Protein AF-0000000086518006 (afdb_homodimer)

Structure (mmCIF, N/CA/C/O backbone):
data_AF-0000000086518006-model_v1
#
loop_
_entity.id
_entity.type
_entity.pdbx_description
1 polymer 'adenosine deaminase'
#
loop_
_atom_site.group_PDB
_atom_site.id
_atom_site.type_symbol
_atom_site.label_atom_id
_atom_site.label_alt_id
_atom_site.label_comp_id
_atom_site.label_asym_id
_atom_site.label_entity_id
_atom_site.label_seq_id
_atom_site.pdbx_PDB_ins_code
_atom_site.Cartn_x
_atom_site.Cartn_y
_atom_site.Cartn_z
_atom_site.occupancy
_atom_site.B_iso_or_equiv
_atom_site.auth_seq_id
_atom_site.auth_comp_id
_atom_site.auth_asym_id
_atom_site.auth_atom_id
_atom_site.pdbx_PDB_model_num
ATOM 1 N N . MET A 1 1 ? 21.422 -5.496 17.188 1 42.56 1 MET A N 1
ATOM 2 C CA . MET A 1 1 ? 21.516 -6.938 17.391 1 42.56 1 MET A CA 1
ATOM 3 C C . MET A 1 1 ? 20.141 -7.57 17.531 1 42.56 1 MET A C 1
ATOM 5 O O . MET A 1 1 ? 19.219 -6.945 18.078 1 42.56 1 MET A O 1
ATOM 9 N N . GLU A 1 2 ? 19.922 -8.602 16.688 1 50.75 2 GLU A N 1
ATOM 10 C CA . GLU A 1 2 ? 18.672 -9.352 16.828 1 50.75 2 GLU A CA 1
ATOM 11 C C . GLU A 1 2 ? 18.5 -9.867 18.25 1 50.75 2 GLU A C 1
ATOM 13 O O . GLU A 1 2 ? 19.438 -10.398 18.844 1 50.75 2 GLU A O 1
ATOM 18 N N . PRO A 1 3 ? 17.484 -9.508 18.938 1 51.66 3 PRO A N 1
ATOM 19 C CA . PRO A 1 3 ? 17.344 -10.07 20.281 1 51.66 3 PRO A CA 1
ATOM 20 C C . PRO A 1 3 ? 17.359 -11.594 20.297 1 51.66 3 PRO A C 1
ATOM 22 O O . PRO A 1 3 ? 16.969 -12.234 19.328 1 51.66 3 PRO A O 1
ATOM 25 N N . SER A 1 4 ? 18.047 -12.164 21.219 1 55.34 4 SER A N 1
ATOM 26 C CA . SER A 1 4 ? 18.172 -13.617 21.328 1 55.34 4 SER A CA 1
ATOM 27 C C . SER A 1 4 ? 16.812 -14.266 21.578 1 55.34 4 SER A C 1
ATOM 29 O O . SER A 1 4 ? 15.938 -13.68 22.203 1 55.34 4 SER A O 1
ATOM 31 N N . ALA A 1 5 ? 16.453 -15.438 20.891 1 55.19 5 ALA A N 1
ATOM 32 C CA . ALA A 1 5 ? 15.242 -16.25 21.031 1 55.19 5 ALA A CA 1
ATOM 33 C C . ALA A 1 5 ? 14.898 -16.469 22.5 1 55.19 5 ALA A C 1
ATOM 35 O O . ALA A 1 5 ? 13.727 -16.438 22.875 1 55.19 5 ALA A O 1
ATOM 36 N N . GLU A 1 6 ? 15.852 -16.688 23.328 1 49.97 6 GLU A N 1
ATOM 37 C CA . GLU A 1 6 ? 15.664 -16.969 24.75 1 49.97 6 GLU A CA 1
ATOM 38 C C . GLU A 1 6 ? 15.078 -15.773 25.484 1 49.97 6 GLU A C 1
ATOM 40 O O . GLU A 1 6 ? 14.211 -15.93 26.344 1 49.97 6 GLU A O 1
ATOM 45 N N . LEU A 1 7 ? 15.414 -14.688 25.078 1 50.03 7 LEU A N 1
ATOM 46 C CA . LEU A 1 7 ? 14.938 -13.469 25.719 1 50.03 7 LEU A CA 1
ATOM 47 C C . LEU A 1 7 ? 13.484 -13.195 25.359 1 50.03 7 LEU A C 1
ATOM 49 O O . LEU A 1 7 ? 12.703 -12.75 26.203 1 50.03 7 LEU A O 1
ATOM 53 N N . CYS A 1 8 ? 13.125 -13.57 24.219 1 56.09 8 CYS A N 1
ATOM 54 C CA . CYS A 1 8 ? 11.758 -13.32 23.797 1 56.09 8 CYS A CA 1
ATOM 55 C C . CYS A 1 8 ? 10.781 -14.227 24.547 1 56.09 8 CYS A C 1
ATOM 57 O O . CYS A 1 8 ? 9.688 -13.797 24.906 1 56.09 8 CYS A O 1
ATOM 59 N N . VAL A 1 9 ? 11.172 -15.398 24.812 1 49.97 9 VAL A N 1
ATOM 60 C CA . VAL A 1 9 ? 10.305 -16.328 25.547 1 49.97 9 VAL A CA 1
ATOM 61 C C . VAL A 1 9 ? 10.078 -15.812 26.969 1 49.97 9 VAL A C 1
ATOM 63 O O . VAL A 1 9 ? 8.953 -15.844 27.469 1 49.97 9 VAL A O 1
ATOM 66 N N . VAL A 1 10 ? 11.062 -15.258 27.547 1 44.94 10 VAL A N 1
ATOM 67 C CA . VAL A 1 10 ? 10.984 -14.773 28.922 1 44.94 10 VAL A CA 1
ATOM 68 C C . VAL A 1 10 ? 10.242 -13.438 28.953 1 44.94 10 VAL A C 1
ATOM 70 O O . VAL A 1 10 ? 9.438 -13.18 29.844 1 44.94 10 VAL A O 1
ATOM 73 N N . PHE A 1 11 ? 10.422 -12.688 28.016 1 45.72 11 PHE A N 1
ATOM 74 C CA . PHE A 1 11 ? 9.875 -11.336 27.984 1 45.72 11 PHE A CA 1
ATOM 75 C C . PHE A 1 11 ? 8.375 -11.367 27.734 1 45.72 11 PHE A C 1
ATOM 77 O O . PHE A 1 11 ? 7.625 -10.602 28.359 1 45.72 11 PHE A O 1
ATOM 84 N N . LEU A 1 12 ? 7.996 -12.125 26.891 1 47.34 12 LEU A N 1
ATOM 85 C CA . LEU A 1 12 ? 6.566 -12.203 26.609 1 47.34 12 LEU A CA 1
ATOM 86 C C . LEU A 1 12 ? 5.789 -12.656 27.844 1 47.34 12 LEU A C 1
ATOM 88 O O . LEU A 1 12 ? 4.66 -12.219 28.062 1 47.34 12 LEU A O 1
ATOM 92 N N . ALA A 1 13 ? 6.387 -13.453 28.609 1 41.69 13 ALA A N 1
ATOM 93 C CA . ALA A 1 13 ? 5.762 -13.93 29.844 1 41.69 13 ALA A CA 1
ATOM 94 C C . ALA A 1 13 ? 5.688 -12.812 30.891 1 41.69 13 ALA A C 1
ATOM 96 O O . ALA A 1 13 ? 4.711 -12.719 31.641 1 41.69 13 ALA A O 1
ATOM 97 N N . VAL A 1 14 ? 6.602 -12 30.906 1 37.56 14 VAL A N 1
ATOM 98 C CA . VAL A 1 14 ? 6.688 -10.977 31.953 1 37.56 14 VAL A CA 1
ATOM 99 C C . VAL A 1 14 ? 5.879 -9.75 31.531 1 37.56 14 VAL A C 1
ATOM 101 O O . VAL A 1 14 ? 5.254 -9.094 32.375 1 37.56 14 VAL A O 1
ATOM 104 N N . LEU A 1 15 ? 5.898 -9.344 30.266 1 44.34 15 LEU A N 1
ATOM 105 C CA . LEU A 1 15 ? 5.293 -8.086 29.844 1 44.34 15 LEU A CA 1
ATOM 106 C C . LEU A 1 15 ? 3.77 -8.18 29.875 1 44.34 15 LEU A C 1
ATOM 108 O O . LEU A 1 15 ? 3.078 -7.164 29.922 1 44.34 15 LEU A O 1
ATOM 112 N N . LEU A 1 16 ? 3.213 -9.352 29.531 1 42.5 16 LEU A N 1
ATOM 113 C CA . LEU A 1 16 ? 1.764 -9.352 29.703 1 42.5 16 LEU A CA 1
ATOM 114 C C . LEU A 1 16 ? 1.376 -8.766 31.062 1 42.5 16 LEU A C 1
ATOM 116 O O . LEU A 1 16 ? 0.329 -8.133 31.188 1 42.5 16 LEU A O 1
ATOM 120 N N . ALA A 1 17 ? 2.039 -9.156 32 1 38.97 17 ALA A N 1
ATOM 121 C CA . ALA A 1 17 ? 1.683 -8.758 33.375 1 38.97 17 ALA A CA 1
ATOM 122 C C . ALA A 1 17 ? 1.974 -7.277 33.594 1 38.97 17 ALA A C 1
ATOM 124 O O . ALA A 1 17 ? 1.204 -6.586 34.281 1 38.97 17 ALA A O 1
ATOM 125 N N . SER A 1 18 ? 3.213 -6.902 33.344 1 36.59 18 SER A N 1
ATOM 126 C CA . SER A 1 18 ? 3.771 -5.66 33.875 1 36.59 18 SER A CA 1
ATOM 127 C C . SER A 1 18 ? 3.637 -4.52 32.875 1 36.59 18 SER A C 1
ATOM 129 O O . SER A 1 18 ? 4.156 -3.426 33.094 1 36.59 18 SER A O 1
ATOM 131 N N . VAL A 1 19 ? 3.357 -4.828 31.672 1 40.88 19 VAL A N 1
ATOM 132 C CA . VAL A 1 19 ? 3.521 -3.611 30.891 1 40.88 19 VAL A CA 1
ATOM 133 C C . VAL A 1 19 ? 2.666 -2.492 31.469 1 40.88 19 VAL A C 1
ATOM 135 O O . VAL A 1 19 ? 2.381 -1.5 30.797 1 40.88 19 VAL A O 1
ATOM 138 N N . ILE A 1 20 ? 1.888 -2.803 32.312 1 39.25 20 ILE A N 1
ATOM 139 C CA . ILE A 1 20 ? 1.45 -1.568 32.969 1 39.25 20 ILE A CA 1
ATOM 140 C C . ILE A 1 20 ? 2.664 -0.712 33.312 1 39.25 20 ILE A C 1
ATOM 142 O O . ILE A 1 20 ? 3.234 -0.848 34.406 1 39.25 20 ILE A O 1
ATOM 146 N N . LEU A 1 21 ? 3.711 -0.784 32.406 1 42.19 21 LEU A N 1
ATOM 147 C CA . LEU A 1 21 ? 4.738 0.172 32.812 1 42.19 21 LEU A CA 1
ATOM 148 C C . LEU A 1 21 ? 4.109 1.465 33.312 1 42.19 21 LEU A C 1
ATOM 150 O O . LEU A 1 21 ? 3.148 1.966 32.719 1 42.19 21 LEU A O 1
ATOM 154 N N . PRO A 1 22 ? 4.305 1.711 34.438 1 39.72 22 PRO A N 1
ATOM 155 C CA . PRO A 1 22 ? 3.881 3.061 34.812 1 39.72 22 PRO A CA 1
ATOM 156 C C . PRO A 1 22 ? 4.191 4.102 33.75 1 39.72 22 PRO A C 1
ATOM 158 O O . PRO A 1 22 ? 5.34 4.215 33.312 1 39.72 22 PRO A O 1
ATOM 161 N N . MET A 1 23 ? 3.33 4.207 32.625 1 45.84 23 MET A N 1
ATOM 162 C CA . MET A 1 23 ? 3.277 5.223 31.594 1 45.84 23 MET A CA 1
ATOM 163 C C . MET A 1 23 ? 4.199 6.395 31.922 1 45.84 23 MET A C 1
ATOM 165 O O . MET A 1 23 ? 4.609 7.137 31.031 1 45.84 23 MET A O 1
ATOM 169 N N . TYR A 1 24 ? 4.105 6.906 33.188 1 48.31 24 TYR A N 1
ATOM 170 C CA . TYR A 1 24 ? 4.578 8.25 33.5 1 48.31 24 TYR A CA 1
ATOM 171 C C . TYR A 1 24 ? 6.066 8.25 33.812 1 48.31 24 TYR A C 1
ATOM 173 O O . TYR A 1 24 ? 6.449 8.156 35 1 48.31 24 TYR A O 1
ATOM 181 N N . SER A 1 25 ? 6.75 7.477 33.031 1 52.22 25 SER A N 1
ATOM 182 C CA . SER A 1 25 ? 8.125 7.52 33.5 1 52.22 25 SER A CA 1
ATOM 183 C C . SER A 1 25 ? 8.617 8.961 33.656 1 52.22 25 SER A C 1
ATOM 185 O O . SER A 1 25 ? 8.617 9.719 32.688 1 52.22 25 SER A O 1
ATOM 187 N N . VAL A 1 26 ? 8.758 9.484 34.844 1 61.66 26 VAL A N 1
ATOM 188 C CA . VAL A 1 26 ? 9.164 10.781 35.375 1 61.66 26 VAL A CA 1
ATOM 189 C C . VAL A 1 26 ? 10.641 11.031 35.062 1 61.66 26 VAL A C 1
ATOM 191 O O . VAL A 1 26 ? 11.086 12.18 35 1 61.66 26 VAL A O 1
ATOM 194 N N . ASP A 1 27 ? 11.469 9.914 34.719 1 76.25 27 ASP A N 1
ATOM 195 C CA . ASP A 1 27 ? 12.859 10.25 34.438 1 76.25 27 ASP A CA 1
ATOM 196 C C . ASP A 1 27 ? 13.367 9.531 33.188 1 76.25 27 ASP A C 1
ATOM 198 O O . ASP A 1 27 ? 12.734 8.586 32.719 1 76.25 27 ASP A O 1
ATOM 202 N N . GLU A 1 28 ? 14.32 9.977 32.562 1 82.06 28 GLU A N 1
ATOM 203 C CA . GLU A 1 28 ? 14.922 9.562 31.312 1 82.06 28 GLU A CA 1
ATOM 204 C C . GLU A 1 28 ? 15.305 8.086 31.344 1 82.06 28 GLU A C 1
ATOM 206 O O . GLU A 1 28 ? 15.078 7.355 30.375 1 82.06 28 GLU A O 1
ATOM 211 N N . THR A 1 29 ? 15.844 7.629 32.438 1 83.06 29 THR A N 1
ATOM 212 C CA . THR A 1 29 ? 16.281 6.242 32.531 1 83.06 29 THR A CA 1
ATOM 213 C C . THR A 1 29 ? 15.094 5.289 32.469 1 83.06 29 THR A C 1
ATOM 215 O O . THR A 1 29 ? 15.141 4.27 31.797 1 83.06 29 THR A O 1
ATOM 218 N N . ASN A 1 30 ? 14.062 5.629 33.156 1 84 30 ASN A N 1
ATOM 219 C CA . ASN A 1 30 ? 12.852 4.812 33.125 1 84 30 ASN A CA 1
ATOM 220 C C . ASN A 1 30 ? 12.203 4.801 31.75 1 84 30 ASN A C 1
ATOM 222 O O . ASN A 1 30 ? 11.711 3.768 31.297 1 84 30 ASN A O 1
ATOM 226 N N . PHE A 1 31 ? 12.242 5.953 31.156 1 88.88 31 PHE A N 1
ATOM 227 C CA . PHE A 1 31 ? 11.711 6.051 29.797 1 88.88 31 PHE A CA 1
ATOM 228 C C . PHE A 1 31 ? 12.469 5.121 28.859 1 88.88 31 PHE A C 1
ATOM 230 O O . PHE A 1 31 ? 11.859 4.336 28.125 1 88.88 31 PHE A O 1
ATOM 237 N N . LEU A 1 32 ? 13.734 5.191 28.875 1 90.81 32 LEU A N 1
ATOM 238 C CA . LEU A 1 32 ? 14.57 4.426 27.953 1 90.81 32 LEU A CA 1
ATOM 239 C C . LEU A 1 32 ? 14.43 2.928 28.219 1 90.81 32 LEU A C 1
ATOM 241 O O . LEU A 1 32 ? 14.469 2.127 27.281 1 90.81 32 LEU A O 1
ATOM 245 N N . THR A 1 33 ? 14.289 2.58 29.469 1 90.31 33 THR A N 1
ATOM 246 C CA . THR A 1 33 ? 14.102 1.177 29.828 1 90.31 33 THR A CA 1
ATOM 247 C C . THR A 1 33 ? 12.766 0.661 29.297 1 90.31 33 THR A C 1
ATOM 249 O O . THR A 1 33 ? 12.703 -0.418 28.703 1 90.31 33 THR A O 1
ATOM 252 N N . ALA A 1 34 ? 11.758 1.431 29.547 1 89.31 34 ALA A N 1
ATOM 253 C CA . ALA A 1 34 ? 10.43 1.056 29.062 1 89.31 34 ALA A CA 1
ATOM 254 C C . ALA A 1 34 ? 10.391 1.001 27.547 1 89.31 34 ALA A C 1
ATOM 256 O O . ALA A 1 34 ? 9.773 0.104 26.969 1 89.31 34 ALA A O 1
ATOM 257 N N . ARG A 1 35 ? 10.969 1.991 26.938 1 92.19 35 ARG A N 1
ATOM 258 C CA . ARG A 1 35 ? 11.055 2.037 25.484 1 92.19 35 ARG A CA 1
ATOM 259 C C . ARG A 1 35 ? 11.75 0.791 24.938 1 92.19 35 ARG A C 1
ATOM 261 O O . ARG A 1 35 ? 11.266 0.169 24 1 92.19 35 ARG A O 1
ATOM 268 N N . SER A 1 36 ? 12.867 0.509 25.531 1 91.81 36 SER A N 1
ATOM 269 C CA . SER A 1 36 ? 13.633 -0.656 25.109 1 91.81 36 SER A CA 1
ATOM 270 C C . SER A 1 36 ? 12.836 -1.942 25.281 1 91.81 36 SER A C 1
ATOM 272 O O . SER A 1 36 ? 12.906 -2.848 24.453 1 91.81 36 SER A O 1
ATOM 274 N N . ALA A 1 37 ? 12.094 -2.006 26.359 1 91.5 37 ALA A N 1
ATOM 275 C CA . ALA A 1 37 ? 11.266 -3.178 26.625 1 91.5 37 ALA A CA 1
ATOM 276 C C . ALA A 1 37 ? 10.172 -3.326 25.562 1 91.5 37 ALA A C 1
ATOM 278 O O . ALA A 1 37 ? 9.891 -4.438 25.109 1 91.5 37 ALA A O 1
ATOM 279 N N . LEU A 1 38 ? 9.516 -2.256 25.25 1 92.5 38 LEU A N 1
ATOM 280 C CA . LEU A 1 38 ? 8.453 -2.293 24.25 1 92.5 38 LEU A CA 1
ATOM 281 C C . LEU A 1 38 ? 9.008 -2.676 22.875 1 92.5 38 LEU A C 1
ATOM 283 O O . LEU A 1 38 ? 8.406 -3.482 22.156 1 92.5 38 LEU A O 1
ATOM 287 N N . ILE A 1 39 ? 10.125 -2.082 22.5 1 92.88 39 ILE A N 1
ATOM 288 C CA . ILE A 1 39 ? 10.758 -2.396 21.234 1 92.88 39 ILE A CA 1
ATOM 289 C C . ILE A 1 39 ? 11.148 -3.873 21.188 1 92.88 39 ILE A C 1
ATOM 291 O O . ILE A 1 39 ? 10.969 -4.543 20.172 1 92.88 39 ILE A O 1
ATOM 295 N N . LYS A 1 40 ? 11.703 -4.324 22.328 1 90.56 40 LYS A N 1
ATOM 296 C CA . LYS A 1 40 ? 12.039 -5.742 22.422 1 90.56 40 LYS A CA 1
ATOM 297 C C . LYS A 1 40 ? 10.805 -6.617 22.266 1 90.56 40 LYS A C 1
ATOM 299 O O . LYS A 1 40 ? 10.852 -7.664 21.625 1 90.56 40 LYS A O 1
ATOM 304 N N . SER A 1 41 ? 9.742 -6.191 22.891 1 90.62 41 SER A N 1
ATOM 305 C CA . SER A 1 41 ? 8.484 -6.926 22.766 1 90.62 41 SER A CA 1
ATOM 306 C C . SER A 1 41 ? 8.016 -6.973 21.328 1 90.62 41 SER A C 1
ATOM 308 O O . SER A 1 41 ? 7.527 -8.008 20.859 1 90.62 41 SER A O 1
ATOM 310 N N . GLU A 1 42 ? 8.117 -5.828 20.609 1 91.81 42 GLU A N 1
ATOM 311 C CA . GLU A 1 42 ? 7.793 -5.785 19.188 1 91.81 42 GLU A CA 1
ATOM 312 C C . GLU A 1 42 ? 8.633 -6.793 18.406 1 91.81 42 GLU A C 1
ATOM 314 O O . GLU A 1 42 ? 8.102 -7.559 17.594 1 91.81 42 GLU A O 1
ATOM 319 N N . ASN A 1 43 ? 9.898 -6.785 18.656 1 89.25 43 ASN A N 1
ATOM 320 C CA . ASN A 1 43 ? 10.828 -7.637 17.922 1 89.25 43 ASN A CA 1
ATOM 321 C C . ASN A 1 43 ? 10.586 -9.117 18.219 1 89.25 43 ASN A C 1
ATOM 323 O O . ASN A 1 43 ? 10.727 -9.961 17.328 1 89.25 43 ASN A O 1
ATOM 327 N N . CYS A 1 44 ? 10.18 -9.422 19.422 1 87.88 44 CYS A N 1
ATOM 328 C CA . CYS A 1 44 ? 9.945 -10.797 19.828 1 87.88 44 CYS A CA 1
ATOM 329 C C . CYS A 1 44 ? 8.664 -11.344 19.203 1 87.88 44 CYS A C 1
ATOM 331 O O . CYS A 1 44 ? 8.492 -12.562 19.109 1 87.88 44 CYS A O 1
ATOM 333 N N . ALA A 1 45 ? 7.84 -10.461 18.797 1 86.56 45 ALA A N 1
ATOM 334 C CA . ALA A 1 45 ? 6.578 -10.891 18.203 1 86.56 45 ALA A CA 1
ATOM 335 C C . ALA A 1 45 ? 6.734 -11.148 16.719 1 86.56 45 ALA A C 1
ATOM 337 O O . ALA A 1 45 ? 5.895 -11.812 16.094 1 86.56 45 ALA A O 1
ATOM 338 N N . ARG A 1 46 ? 7.773 -10.727 16.125 1 88.69 46 ARG A N 1
ATOM 339 C CA . ARG A 1 46 ? 7.941 -10.742 14.68 1 88.69 46 ARG A CA 1
ATOM 340 C C . ARG A 1 46 ? 8.305 -12.133 14.188 1 88.69 46 ARG A C 1
ATOM 342 O O . ARG A 1 46 ? 8.82 -12.953 14.953 1 88.69 46 ARG A O 1
ATOM 349 N N . LEU A 1 47 ? 8.07 -12.367 12.984 1 87.5 47 LEU A N 1
ATOM 350 C CA . LEU A 1 47 ? 8.414 -13.617 12.312 1 87.5 47 LEU A CA 1
ATOM 351 C C . LEU A 1 47 ? 9.898 -13.93 12.477 1 87.5 47 LEU A C 1
ATOM 353 O O . LEU A 1 47 ? 10.75 -13.07 12.234 1 87.5 47 LEU A O 1
ATOM 357 N N . GLY A 1 48 ? 10.258 -15.133 12.969 1 86.62 48 GLY A N 1
ATOM 358 C CA . GLY A 1 48 ? 11.625 -15.625 13.062 1 86.62 48 GLY A CA 1
ATOM 359 C C . GLY A 1 48 ? 12.289 -15.297 14.391 1 86.62 48 GLY A C 1
ATOM 360 O O . GLY A 1 48 ? 13.43 -15.688 14.633 1 86.62 48 GLY A O 1
ATOM 361 N N . SER A 1 49 ? 11.578 -14.609 15.227 1 85.38 49 SER A N 1
ATOM 362 C CA . SER A 1 49 ? 12.172 -14.133 16.469 1 85.38 49 SER A CA 1
ATOM 363 C C . SER A 1 49 ? 12.625 -15.297 17.344 1 85.38 49 SER A C 1
ATOM 365 O O . SER A 1 49 ? 13.578 -15.164 18.109 1 85.38 49 SER A O 1
ATOM 367 N N . ASN A 1 50 ? 12.047 -16.469 17.172 1 85.94 50 ASN A N 1
ATOM 368 C CA . ASN A 1 50 ? 12.344 -17.609 18.031 1 85.94 50 ASN A CA 1
ATOM 369 C C . ASN A 1 50 ? 13.359 -18.547 17.375 1 85.94 50 ASN A C 1
ATOM 371 O O . ASN A 1 50 ? 13.734 -19.562 17.969 1 85.94 50 ASN A O 1
ATOM 375 N N . VAL A 1 51 ? 13.844 -18.203 16.281 1 91.44 51 VAL A N 1
ATOM 376 C CA . VAL A 1 51 ? 14.797 -19.047 15.555 1 91.44 51 VAL A CA 1
ATOM 377 C C . VAL A 1 51 ? 16.172 -18.953 16.219 1 91.44 51 VAL A C 1
ATOM 379 O O . VAL A 1 51 ? 16.656 -17.859 16.5 1 91.44 51 VAL A O 1
ATOM 382 N N . LYS A 1 52 ? 16.781 -20.078 16.469 1 93.12 52 LYS A N 1
ATOM 383 C CA . LYS A 1 52 ? 18.125 -20.125 17.016 1 93.12 52 LYS A CA 1
ATOM 384 C C . LYS A 1 52 ? 19.172 -20.172 15.914 1 93.12 52 LYS A C 1
ATOM 386 O O . LYS A 1 52 ? 19.016 -20.906 14.938 1 93.12 52 LYS A O 1
ATOM 391 N N . LEU A 1 53 ? 20.188 -19.359 16.062 1 95.25 53 LEU A N 1
ATOM 392 C CA . LEU A 1 53 ? 21.297 -19.344 15.125 1 95.25 53 LEU A CA 1
ATOM 393 C C . LEU A 1 53 ? 22.562 -19.906 15.781 1 95.25 53 LEU A C 1
ATOM 395 O O . LEU A 1 53 ? 22.812 -19.641 16.953 1 95.25 53 LEU A O 1
ATOM 399 N N . ASP A 1 54 ? 23.312 -20.688 15.102 1 96 54 ASP A N 1
ATOM 400 C CA . ASP A 1 54 ? 24.625 -21.094 15.594 1 96 54 ASP A CA 1
ATOM 401 C C . ASP A 1 54 ? 25.656 -19.984 15.398 1 96 54 ASP A C 1
ATOM 403 O O . ASP A 1 54 ? 25.312 -18.875 14.977 1 96 54 ASP A O 1
ATOM 407 N N . THR A 1 55 ? 26.875 -20.234 15.766 1 96.44 55 THR A N 1
ATOM 408 C CA . THR A 1 55 ? 27.922 -19.219 15.773 1 96.44 55 THR A CA 1
ATOM 409 C C . THR A 1 55 ? 28.172 -18.703 14.359 1 96.44 55 THR A C 1
ATOM 411 O O . THR A 1 55 ? 28.297 -17.484 14.148 1 96.44 55 THR A O 1
ATOM 414 N N . ASN A 1 56 ? 28.312 -19.578 13.414 1 96.12 56 ASN A N 1
ATOM 415 C CA . ASN A 1 56 ? 28.547 -19.188 12.023 1 96.12 56 ASN A CA 1
ATOM 416 C C . ASN A 1 56 ? 27.359 -18.406 11.461 1 96.12 56 ASN A C 1
ATOM 418 O O . ASN A 1 56 ? 27.547 -17.422 10.75 1 96.12 56 ASN A O 1
ATOM 422 N N . GLU A 1 57 ? 26.188 -18.859 11.781 1 96.25 57 GLU A N 1
ATOM 423 C CA . GLU A 1 57 ? 24.969 -18.188 11.32 1 96.25 57 GLU A CA 1
ATOM 424 C C . GLU A 1 57 ? 24.859 -16.781 11.891 1 96.25 57 GLU A C 1
ATOM 426 O O . GLU A 1 57 ? 24.375 -15.859 11.227 1 96.25 57 GLU A O 1
ATOM 431 N N . LYS A 1 58 ? 25.312 -16.641 13.086 1 96.69 58 LYS A N 1
ATOM 432 C CA . LYS A 1 58 ? 25.312 -15.312 13.703 1 96.69 58 LYS A CA 1
ATOM 433 C C . LYS A 1 58 ? 26.234 -14.352 12.953 1 96.69 58 LYS A C 1
ATOM 435 O O . LYS A 1 58 ? 25.922 -13.172 12.805 1 96.69 58 LYS A O 1
ATOM 440 N N . MET A 1 59 ? 27.344 -14.867 12.531 1 97.19 59 MET A N 1
ATOM 441 C CA . MET A 1 59 ? 28.266 -14.047 11.758 1 97.19 59 MET A CA 1
ATOM 442 C C . MET A 1 59 ? 27.656 -13.609 10.438 1 97.19 59 MET A C 1
ATOM 444 O O . MET A 1 59 ? 27.766 -12.445 10.055 1 97.19 59 MET A O 1
ATOM 448 N N . VAL A 1 60 ? 27 -14.547 9.781 1 97.25 60 VAL A N 1
ATOM 449 C CA . VAL A 1 60 ? 26.328 -14.234 8.516 1 97.25 60 VAL A CA 1
ATOM 450 C C . VAL A 1 60 ? 25.219 -13.227 8.75 1 97.25 60 VAL A C 1
ATOM 452 O O . VAL A 1 60 ? 25.047 -12.289 7.969 1 97.25 60 VAL A O 1
ATOM 455 N N . SER A 1 61 ? 24.484 -13.414 9.836 1 97.5 61 SER A N 1
ATOM 456 C CA . SER A 1 61 ? 23.391 -12.5 10.164 1 97.5 61 SER A CA 1
ATOM 457 C C . SER A 1 61 ? 23.906 -11.086 10.398 1 97.5 61 SER A C 1
ATOM 459 O O . SER A 1 61 ? 23.281 -10.117 9.945 1 97.5 61 SER A O 1
ATOM 461 N N . SER A 1 62 ? 25 -10.984 11.133 1 97.69 62 SER A N 1
ATOM 462 C CA . SER A 1 62 ? 25.594 -9.68 11.383 1 97.69 62 SER A CA 1
ATOM 463 C C . SER A 1 62 ? 25.984 -8.984 10.086 1 97.69 62 SER A C 1
ATOM 465 O O . SER A 1 62 ? 25.781 -7.781 9.93 1 97.69 62 SER A O 1
ATOM 467 N N . PHE A 1 63 ? 26.562 -9.766 9.203 1 98.06 63 PHE A N 1
ATOM 468 C CA . PHE A 1 63 ? 26.953 -9.227 7.906 1 98.06 63 PHE A CA 1
ATOM 469 C C . PHE A 1 63 ? 25.734 -8.773 7.121 1 98.06 63 PHE A C 1
ATOM 471 O O . PHE A 1 63 ? 25.719 -7.676 6.551 1 98.06 63 PHE A O 1
ATOM 478 N N . LEU A 1 64 ? 24.672 -9.609 7.074 1 98.44 64 LEU A N 1
ATOM 479 C CA . LEU A 1 64 ? 23.438 -9.281 6.383 1 98.44 64 LEU A CA 1
ATOM 480 C C . LEU A 1 64 ? 22.812 -8.008 6.949 1 98.44 64 LEU A C 1
ATOM 482 O O . LEU A 1 64 ? 22.359 -7.145 6.195 1 98.44 64 LEU A O 1
ATOM 486 N N . LEU A 1 65 ? 22.812 -7.898 8.242 1 97.94 65 LEU A N 1
ATOM 487 C CA . LEU A 1 65 ? 22.234 -6.73 8.906 1 97.94 65 LEU A CA 1
ATOM 488 C C . LEU A 1 65 ? 23.016 -5.473 8.562 1 97.94 65 LEU A C 1
ATOM 490 O O . LEU A 1 65 ? 22.438 -4.418 8.305 1 97.94 65 LEU A O 1
ATOM 494 N N . MET A 1 66 ? 24.344 -5.598 8.602 1 98.44 66 MET A N 1
ATOM 495 C CA . MET A 1 66 ? 25.188 -4.461 8.273 1 98.44 66 MET A CA 1
ATOM 496 C C . MET A 1 66 ? 24.906 -3.959 6.863 1 98.44 66 MET A C 1
ATOM 498 O O . MET A 1 66 ? 24.719 -2.76 6.648 1 98.44 66 MET A O 1
ATOM 502 N N . GLU A 1 67 ? 24.859 -4.863 5.887 1 98.62 67 GLU A N 1
ATOM 503 C CA . GLU A 1 67 ? 24.625 -4.5 4.492 1 98.62 67 GLU A CA 1
ATOM 504 C C . GLU A 1 67 ? 23.219 -3.947 4.289 1 98.62 67 GLU A C 1
ATOM 506 O O . GLU A 1 67 ? 23.016 -3.01 3.518 1 98.62 67 GLU A O 1
ATOM 511 N N . LYS A 1 68 ? 22.25 -4.562 4.957 1 98.38 68 LYS A N 1
ATOM 512 C CA . LYS A 1 68 ? 20.875 -4.094 4.902 1 98.38 68 LYS A CA 1
ATOM 513 C C . LYS A 1 68 ? 20.75 -2.668 5.43 1 98.38 68 LYS A C 1
ATOM 515 O O . LYS A 1 68 ? 20.141 -1.811 4.785 1 98.38 68 LYS A O 1
ATOM 520 N N . GLN A 1 69 ? 21.312 -2.439 6.578 1 98 69 GLN A N 1
ATOM 521 C CA . GLN A 1 69 ? 21.25 -1.127 7.211 1 98 69 GLN A CA 1
ATOM 522 C C . GLN A 1 69 ? 21.984 -0.077 6.387 1 98 69 GLN A C 1
ATOM 524 O O . GLN A 1 69 ? 21.562 1.081 6.328 1 98 69 GLN A O 1
ATOM 529 N N . LYS A 1 70 ? 23.062 -0.496 5.762 1 98.19 70 LYS A N 1
ATOM 530 C CA . LYS A 1 70 ? 23.797 0.405 4.883 1 98.19 70 LYS A CA 1
ATOM 531 C C . LYS A 1 70 ? 22.922 0.9 3.738 1 98.19 70 LYS A C 1
ATOM 533 O O . LYS A 1 70 ? 22.891 2.096 3.439 1 98.19 70 LYS A O 1
ATOM 538 N N . VAL A 1 71 ? 22.203 -0.02 3.1 1 98.19 71 VAL A N 1
ATOM 539 C CA . VAL A 1 71 ? 21.344 0.326 1.971 1 98.19 71 VAL A CA 1
ATOM 540 C C . VAL A 1 71 ? 20.172 1.196 2.451 1 98.19 71 VAL A C 1
ATOM 542 O O . VAL A 1 71 ? 19.844 2.199 1.816 1 98.19 71 VAL A O 1
ATOM 545 N N . ILE A 1 72 ? 19.578 0.882 3.578 1 96.94 72 ILE A N 1
ATOM 546 C CA . ILE A 1 72 ? 18.453 1.626 4.145 1 96.94 72 ILE A CA 1
ATOM 547 C C . ILE A 1 72 ? 18.906 3.033 4.523 1 96.94 72 ILE A C 1
ATOM 549 O O . ILE A 1 72 ? 18.281 4.02 4.145 1 96.94 72 ILE A O 1
ATOM 553 N N . ASN A 1 73 ? 20.016 3.129 5.25 1 95.06 73 ASN A N 1
ATOM 554 C CA . ASN A 1 73 ? 20.5 4.422 5.719 1 95.06 73 ASN A CA 1
ATOM 555 C C . ASN A 1 73 ? 20.906 5.324 4.555 1 95.06 73 ASN A C 1
ATOM 557 O O . ASN A 1 73 ? 20.672 6.535 4.594 1 95.06 73 ASN A O 1
ATOM 561 N N . ALA A 1 74 ? 21.516 4.734 3.555 1 95.56 74 ALA A N 1
ATOM 562 C CA . ALA A 1 74 ? 21.906 5.527 2.393 1 95.56 74 ALA A CA 1
ATOM 563 C C . ALA A 1 74 ? 20.688 6.172 1.729 1 95.56 74 ALA A C 1
ATOM 565 O O . ALA A 1 74 ? 20.703 7.367 1.424 1 95.56 74 ALA A O 1
ATOM 566 N N . ALA A 1 75 ? 19.656 5.387 1.513 1 94.56 75 ALA A N 1
ATOM 567 C CA . ALA A 1 75 ? 18.453 5.918 0.869 1 94.56 75 ALA A CA 1
ATOM 568 C C . ALA A 1 75 ? 17.75 6.93 1.77 1 94.56 75 ALA A C 1
ATOM 570 O O . ALA A 1 75 ? 17.281 7.973 1.3 1 94.56 75 ALA A O 1
ATOM 571 N N . ARG A 1 76 ? 17.609 6.645 3.021 1 91 76 ARG A N 1
ATOM 572 C CA . ARG A 1 76 ? 16.922 7.488 3.992 1 91 76 ARG A CA 1
ATOM 573 C C . ARG A 1 76 ? 17.625 8.836 4.148 1 91 76 ARG A C 1
ATOM 575 O O . ARG A 1 76 ? 16.984 9.883 4.074 1 91 76 ARG A O 1
ATOM 582 N N . LEU A 1 77 ? 18.906 8.828 4.355 1 88.12 77 LEU A N 1
ATOM 583 C CA . LEU A 1 77 ? 19.672 10.031 4.68 1 88.12 77 LEU A CA 1
ATOM 584 C C . LEU A 1 77 ? 19.906 10.875 3.436 1 88.12 77 LEU A C 1
ATOM 586 O O . LEU A 1 77 ? 19.938 12.109 3.516 1 88.12 77 LEU A O 1
ATOM 590 N N . ASN A 1 78 ? 20.062 10.211 2.281 1 90 78 ASN A N 1
ATOM 591 C CA . ASN A 1 78 ? 20.297 10.945 1.043 1 90 78 ASN A CA 1
ATOM 592 C C . ASN A 1 78 ? 19 11.312 0.349 1 90 78 ASN A C 1
ATOM 594 O O . ASN A 1 78 ? 19 11.953 -0.706 1 90 78 ASN A O 1
ATOM 598 N N . ARG A 1 79 ? 17.859 10.883 0.969 1 90.12 79 ARG A N 1
ATOM 599 C CA . ARG A 1 79 ? 16.547 11.195 0.434 1 90.12 79 ARG A CA 1
ATOM 600 C C . ARG A 1 79 ? 16.422 10.734 -1.016 1 90.12 79 ARG A C 1
ATOM 602 O O . ARG A 1 79 ? 15.992 11.5 -1.879 1 90.12 79 ARG A O 1
ATOM 609 N N . SER A 1 80 ? 16.906 9.539 -1.267 1 93.62 80 SER A N 1
ATOM 610 C CA . SER A 1 80 ? 16.891 8.969 -2.609 1 93.62 80 SER A CA 1
ATOM 611 C C . SER A 1 80 ? 15.945 7.77 -2.693 1 93.62 80 SER A C 1
ATOM 613 O O . SER A 1 80 ? 15.336 7.383 -1.695 1 93.62 80 SER A O 1
ATOM 615 N N . ILE A 1 81 ? 15.797 7.289 -3.887 1 96.06 81 ILE A N 1
ATOM 616 C CA . ILE A 1 81 ? 14.953 6.125 -4.125 1 96.06 81 ILE A CA 1
ATOM 617 C C . ILE A 1 81 ? 15.484 4.926 -3.344 1 96.06 81 ILE A C 1
ATOM 619 O O . ILE A 1 81 ? 16.703 4.711 -3.281 1 96.06 81 ILE A O 1
ATOM 623 N N . TYR A 1 82 ? 14.664 4.238 -2.594 1 97.25 82 TYR A N 1
ATOM 624 C CA . TYR A 1 82 ? 15.016 2.971 -1.965 1 97.25 82 TYR A CA 1
ATOM 625 C C . TYR A 1 82 ? 14.859 1.812 -2.943 1 97.25 82 TYR A C 1
ATOM 627 O O . TYR A 1 82 ? 13.773 1.235 -3.061 1 97.25 82 TYR A O 1
ATOM 635 N N . MET A 1 83 ? 15.891 1.378 -3.557 1 98.19 83 MET A N 1
ATOM 636 C CA . MET A 1 83 ? 15.906 0.501 -4.723 1 98.19 83 MET A CA 1
ATOM 637 C C . MET A 1 83 ? 15.25 -0.837 -4.41 1 98.19 83 MET A C 1
ATOM 639 O O . MET A 1 83 ? 14.5 -1.373 -5.23 1 98.19 83 MET A O 1
ATOM 643 N N . PRO A 1 84 ? 15.422 -1.407 -3.227 1 98.62 84 PRO A N 1
ATOM 644 C CA . PRO A 1 84 ? 14.828 -2.721 -2.973 1 98.62 84 PRO A CA 1
ATOM 645 C C . PRO A 1 84 ? 13.297 -2.701 -3.037 1 98.62 84 PRO A C 1
ATOM 647 O O . PRO A 1 84 ? 12.672 -3.748 -3.217 1 98.62 84 PRO A O 1
ATOM 650 N N . ALA A 1 85 ? 12.719 -1.553 -2.873 1 98.38 85 ALA A N 1
ATOM 651 C CA . ALA A 1 85 ? 11.266 -1.462 -2.867 1 98.38 85 ALA A CA 1
ATOM 652 C C . ALA A 1 85 ? 10.742 -0.896 -4.188 1 98.38 85 ALA A C 1
ATOM 654 O O . ALA A 1 85 ? 9.539 -0.919 -4.449 1 98.38 85 ALA A O 1
ATOM 655 N N . ALA A 1 86 ? 11.633 -0.336 -5.07 1 97.94 86 ALA A N 1
ATOM 656 C CA . ALA A 1 86 ? 11.273 0.289 -6.336 1 97.94 86 ALA A CA 1
ATOM 657 C C . ALA A 1 86 ? 10.781 -0.751 -7.34 1 97.94 86 ALA A C 1
ATOM 659 O O . ALA A 1 86 ? 10.789 -1.951 -7.055 1 97.94 86 ALA A O 1
ATOM 660 N N . SER A 1 87 ? 10.258 -0.254 -8.461 1 97.81 87 SER A N 1
ATOM 661 C CA . SER A 1 87 ? 9.805 -1.149 -9.523 1 97.81 87 SER A CA 1
ATOM 662 C C . SER A 1 87 ? 10.844 -2.223 -9.82 1 97.81 87 SER A C 1
ATOM 664 O O . SER A 1 87 ? 12.031 -1.925 -9.945 1 97.81 87 SER A O 1
ATOM 666 N N . PHE A 1 88 ? 10.359 -3.459 -9.93 1 98.75 88 PHE A N 1
ATOM 667 C CA . PHE A 1 88 ? 11.273 -4.551 -10.25 1 98.75 88 PHE A CA 1
ATOM 668 C C . PHE A 1 88 ? 12.055 -4.25 -11.523 1 98.75 88 PHE A C 1
ATOM 670 O O . PHE A 1 88 ? 13.227 -4.621 -11.641 1 98.75 88 PHE A O 1
ATOM 677 N N . PHE A 1 89 ? 11.461 -3.535 -12.43 1 98.44 89 PHE A N 1
ATOM 678 C CA . PHE A 1 89 ? 12.086 -3.119 -13.68 1 98.44 89 PHE A CA 1
ATOM 679 C C . PHE A 1 89 ? 13.352 -2.311 -13.414 1 98.44 89 PHE A C 1
ATOM 681 O O . PHE A 1 89 ? 14.383 -2.535 -14.055 1 98.44 89 PHE A O 1
ATOM 688 N N . LEU A 1 90 ? 13.281 -1.464 -12.445 1 97.19 90 LEU A N 1
ATOM 689 C CA . LEU A 1 90 ? 14.391 -0.579 -12.109 1 97.19 90 LEU A CA 1
ATOM 690 C C . LEU A 1 90 ? 15.391 -1.283 -11.203 1 97.19 90 LEU A C 1
ATOM 692 O O . LEU A 1 90 ? 16.594 -1.04 -11.289 1 97.19 90 LEU A O 1
ATOM 696 N N . SER A 1 91 ? 14.938 -2.152 -10.367 1 98.12 91 SER A N 1
ATOM 697 C CA . SER A 1 91 ? 15.711 -2.648 -9.234 1 98.12 91 SER A CA 1
ATOM 698 C C . SER A 1 91 ? 16.438 -3.938 -9.586 1 98.12 91 SER A C 1
ATOM 700 O O . SER A 1 91 ? 17.438 -4.281 -8.945 1 98.12 91 SER A O 1
ATOM 702 N N . LYS A 1 92 ? 16 -4.691 -10.547 1 98.5 92 LYS A N 1
ATOM 703 C CA . LYS A 1 92 ? 16.453 -6.059 -10.789 1 98.5 92 LYS A CA 1
ATOM 704 C C . LYS A 1 92 ? 17.969 -6.113 -10.961 1 98.5 92 LYS A C 1
ATOM 706 O O . LYS A 1 92 ? 18.656 -6.824 -10.219 1 98.5 92 LYS A O 1
ATOM 711 N N . ARG A 1 93 ? 18.5 -5.324 -11.898 1 97.88 93 ARG A N 1
ATOM 712 C CA . ARG A 1 93 ? 19.938 -5.355 -12.164 1 97.88 93 ARG A CA 1
ATOM 713 C C . ARG A 1 93 ? 20.734 -4.844 -10.969 1 97.88 93 ARG A C 1
ATOM 715 O O . ARG A 1 93 ? 21.781 -5.387 -10.641 1 97.88 93 ARG A O 1
ATOM 722 N N . TRP A 1 94 ? 20.188 -3.805 -10.328 1 98.38 94 TRP A N 1
ATOM 723 C CA . TRP A 1 94 ? 20.859 -3.211 -9.18 1 98.38 94 TRP A CA 1
ATOM 724 C C . TRP A 1 94 ? 20.984 -4.219 -8.039 1 98.38 94 TRP A C 1
ATOM 726 O O . TRP A 1 94 ? 22.047 -4.375 -7.453 1 98.38 94 TRP A O 1
ATOM 736 N N . MET A 1 95 ? 19.906 -4.934 -7.738 1 98.19 95 MET A N 1
ATOM 737 C CA . MET A 1 95 ? 19.906 -5.805 -6.57 1 98.19 95 MET A CA 1
ATOM 738 C C . MET A 1 95 ? 20.859 -6.984 -6.773 1 98.19 95 MET A C 1
ATOM 740 O O . MET A 1 95 ? 21.484 -7.457 -5.824 1 98.19 95 MET A O 1
ATOM 744 N N . GLN A 1 96 ? 21.016 -7.438 -7.992 1 98.25 96 GLN A N 1
ATOM 745 C CA . GLN A 1 96 ? 21.859 -8.594 -8.281 1 98.25 96 GLN A CA 1
ATOM 746 C C . GLN A 1 96 ? 23.328 -8.289 -8 1 98.25 96 GLN A C 1
ATOM 748 O O . GLN A 1 96 ? 24.141 -9.203 -7.871 1 98.25 96 GLN A O 1
ATOM 753 N N . ASN A 1 97 ? 23.641 -7.023 -7.852 1 97.88 97 ASN A N 1
ATOM 754 C CA . ASN A 1 97 ? 25.031 -6.629 -7.613 1 97.88 97 ASN A CA 1
ATOM 755 C C . ASN A 1 97 ? 25.281 -6.32 -6.141 1 97.88 97 ASN A C 1
ATOM 757 O O . ASN A 1 97 ? 26.406 -5.977 -5.758 1 97.88 97 ASN A O 1
ATOM 761 N N . THR A 1 98 ? 24.328 -6.473 -5.285 1 98.62 98 THR A N 1
ATOM 762 C CA . THR A 1 98 ? 24.469 -6.184 -3.865 1 98.62 98 THR A CA 1
ATOM 763 C C . THR A 1 98 ? 25.016 -7.398 -3.121 1 98.62 98 THR A C 1
ATOM 765 O O . THR A 1 98 ? 24.766 -8.539 -3.52 1 98.62 98 THR A O 1
ATOM 768 N N . PRO A 1 99 ? 25.734 -7.172 -2.033 1 98.56 99 PRO A N 1
ATOM 769 C CA . PRO A 1 99 ? 26.25 -8.289 -1.236 1 98.56 99 PRO A CA 1
ATOM 770 C C . PRO A 1 99 ? 25.125 -9.164 -0.665 1 98.56 99 PRO A C 1
ATOM 772 O O . PRO A 1 99 ? 25.266 -10.391 -0.614 1 98.56 99 PRO A O 1
ATOM 775 N N . VAL A 1 100 ? 24.031 -8.617 -0.257 1 98.75 100 VAL A N 1
ATOM 776 C CA . VAL A 1 100 ? 22.906 -9.359 0.308 1 98.75 100 VAL A CA 1
ATOM 777 C C . VAL A 1 100 ? 22.344 -10.32 -0.735 1 98.75 100 VAL A C 1
ATOM 779 O O . VAL A 1 100 ? 22.047 -11.477 -0.423 1 98.75 100 VAL A O 1
ATOM 782 N N . PHE A 1 101 ? 22.234 -9.859 -1.978 1 98.75 101 PHE A N 1
ATOM 783 C CA . PHE A 1 101 ? 21.703 -10.711 -3.033 1 98.75 101 PHE A CA 1
ATOM 784 C C . PHE A 1 101 ? 22.625 -11.906 -3.279 1 98.75 101 PHE A C 1
ATOM 786 O O . PHE A 1 101 ? 22.156 -13.016 -3.51 1 98.75 101 PHE A O 1
ATOM 793 N N . LYS A 1 102 ? 23.906 -11.648 -3.262 1 98.31 102 LYS A N 1
ATOM 794 C CA . LYS A 1 102 ? 24.875 -12.719 -3.48 1 98.31 102 LYS A CA 1
ATOM 795 C C . LYS A 1 102 ? 24.75 -13.805 -2.414 1 98.31 102 LYS A C 1
ATOM 797 O O . LYS A 1 102 ? 24.844 -15 -2.719 1 98.31 102 LYS A O 1
ATOM 802 N N . ILE A 1 103 ? 24.484 -13.406 -1.236 1 98 103 ILE A N 1
ATOM 803 C CA . ILE A 1 103 ? 24.312 -14.367 -0.153 1 98 103 ILE A CA 1
ATOM 804 C C . ILE A 1 103 ? 23 -15.117 -0.339 1 98 103 ILE A C 1
ATOM 806 O O . ILE A 1 103 ? 22.969 -16.344 -0.246 1 98 103 ILE A O 1
ATOM 810 N N . ILE A 1 104 ? 21.922 -14.422 -0.623 1 98.12 104 ILE A N 1
ATOM 811 C CA . ILE A 1 104 ? 20.609 -15.023 -0.771 1 98.12 104 ILE A CA 1
ATOM 812 C C . ILE A 1 104 ? 20.609 -15.984 -1.959 1 98.12 104 ILE A C 1
ATOM 814 O O . ILE A 1 104 ? 20 -17.047 -1.901 1 98.12 104 ILE A O 1
ATOM 818 N N . SER A 1 105 ? 21.328 -15.602 -3.029 1 97.62 105 SER A N 1
ATOM 819 C CA . SER A 1 105 ? 21.375 -16.453 -4.219 1 97.62 105 SER A CA 1
ATOM 820 C C . SER A 1 105 ? 22.062 -17.781 -3.936 1 97.62 105 SER A C 1
ATOM 822 O O . SER A 1 105 ? 21.781 -18.781 -4.582 1 97.62 105 SER A O 1
ATOM 824 N N . LYS A 1 106 ? 22.922 -17.812 -2.918 1 96 106 LYS A N 1
ATOM 825 C CA . LYS A 1 106 ? 23.703 -19.016 -2.635 1 96 106 LYS A CA 1
ATOM 826 C C . LYS A 1 106 ? 23.078 -19.828 -1.512 1 96 106 LYS A C 1
ATOM 828 O O . LYS A 1 106 ? 23.391 -21.016 -1.35 1 96 106 LYS A O 1
ATOM 833 N N . MET A 1 107 ? 22.219 -19.25 -0.804 1 95.19 107 MET A N 1
ATOM 834 C CA . MET A 1 107 ? 21.656 -19.938 0.348 1 95.19 107 MET A CA 1
ATOM 835 C C . MET A 1 107 ? 20.609 -20.969 -0.094 1 95.19 107 MET A C 1
ATOM 837 O O . MET A 1 107 ? 19.953 -20.781 -1.119 1 95.19 107 MET A O 1
ATOM 841 N N . PRO A 1 108 ? 20.5 -22.078 0.704 1 94 108 PRO A N 1
ATOM 842 C CA . PRO A 1 108 ? 19.375 -22.984 0.425 1 94 108 PRO A CA 1
ATOM 843 C C . PRO A 1 108 ? 18.016 -22.328 0.615 1 94 108 PRO A C 1
ATOM 845 O O . PRO A 1 108 ? 17.812 -21.578 1.57 1 94 108 PRO A O 1
ATOM 848 N N . LYS A 1 109 ? 17.031 -22.469 -0.246 1 94.69 109 LYS A N 1
ATOM 849 C CA . LYS A 1 109 ? 15.773 -21.703 -0.22 1 94.69 109 LYS A CA 1
ATOM 850 C C . LYS A 1 109 ? 14.586 -22.625 0.029 1 94.69 109 LYS A C 1
ATOM 852 O O . LYS A 1 109 ? 13.43 -22.188 -0.032 1 94.69 109 LYS A O 1
ATOM 857 N N . GLY A 1 110 ? 14.805 -23.781 0.317 1 94.25 110 GLY A N 1
ATOM 858 C CA . GLY A 1 110 ? 13.68 -24.672 0.589 1 94.25 110 GLY A CA 1
ATOM 859 C C . GLY A 1 110 ? 12.836 -24.969 -0.637 1 94.25 110 GLY A C 1
ATOM 860 O O . GLY A 1 110 ? 13.359 -25.344 -1.687 1 94.25 110 GLY A O 1
ATOM 861 N N . ALA A 1 111 ? 11.453 -24.656 -0.485 1 96.94 111 ALA A N 1
ATOM 862 C CA . ALA A 1 111 ? 10.516 -25.094 -1.516 1 96.94 111 ALA A CA 1
ATOM 863 C C . ALA A 1 111 ? 9.891 -23.906 -2.236 1 96.94 111 ALA A C 1
ATOM 865 O O . ALA A 1 111 ? 9.609 -22.875 -1.616 1 96.94 111 ALA A O 1
ATOM 866 N N . ALA A 1 112 ? 9.766 -23.984 -3.566 1 98.12 112 ALA A N 1
ATOM 867 C CA . ALA A 1 112 ? 8.883 -23.109 -4.336 1 98.12 112 ALA A CA 1
ATOM 868 C C . ALA A 1 112 ? 7.461 -23.672 -4.379 1 98.12 112 ALA A C 1
ATOM 870 O O . ALA A 1 112 ? 7.176 -24.609 -5.133 1 98.12 112 ALA A O 1
ATOM 871 N N . LEU A 1 113 ? 6.574 -23 -3.654 1 98.31 113 LEU A N 1
ATOM 872 C CA . LEU A 1 113 ? 5.289 -23.641 -3.4 1 98.31 113 LEU A CA 1
ATOM 873 C C . LEU A 1 113 ? 4.168 -22.938 -4.152 1 98.31 113 LEU A C 1
ATOM 875 O O . LEU A 1 113 ? 3.021 -23.391 -4.141 1 98.31 113 LEU A O 1
ATOM 879 N N . HIS A 1 114 ? 4.449 -21.812 -4.809 1 98.69 114 HIS A N 1
ATOM 880 C CA . HIS A 1 114 ? 3.479 -21.094 -5.625 1 98.69 114 HIS A CA 1
ATOM 881 C C . HIS A 1 114 ? 4.086 -20.672 -6.953 1 98.69 114 HIS A C 1
ATOM 883 O O . HIS A 1 114 ? 4.48 -19.516 -7.121 1 98.69 114 HIS A O 1
ATOM 889 N N . ILE A 1 115 ? 4.016 -21.562 -7.902 1 98.75 115 ILE A N 1
ATOM 890 C CA . ILE A 1 115 ? 4.551 -21.312 -9.234 1 98.75 115 ILE A CA 1
ATOM 891 C C . ILE A 1 115 ? 3.633 -21.953 -10.281 1 98.75 115 ILE A C 1
ATOM 893 O O . ILE A 1 115 ? 2.938 -22.922 -10 1 98.75 115 ILE A O 1
ATOM 897 N N . HIS A 1 116 ? 3.65 -21.422 -11.461 1 98.69 116 HIS A N 1
ATOM 898 C CA . HIS A 1 116 ? 2.74 -21.844 -12.516 1 98.69 116 HIS A CA 1
ATOM 899 C C . HIS A 1 116 ? 3.502 -22.453 -13.688 1 98.69 116 HIS A C 1
ATOM 901 O O . HIS A 1 116 ? 4.57 -21.969 -14.062 1 98.69 116 HIS A O 1
ATOM 907 N N . GLU A 1 117 ? 2.971 -23.406 -14.297 1 98 117 GLU A N 1
ATOM 908 C CA . GLU A 1 117 ? 3.621 -24.25 -15.297 1 98 117 GLU A CA 1
ATOM 909 C C . GLU A 1 117 ? 4.086 -23.422 -16.5 1 98 117 GLU A C 1
ATOM 911 O O . GLU A 1 117 ? 5.102 -23.734 -17.125 1 98 117 GLU A O 1
ATOM 916 N N . LEU A 1 118 ? 3.438 -22.344 -16.766 1 98.25 118 LEU A N 1
ATOM 917 C CA . LEU A 1 118 ? 3.707 -21.641 -18.016 1 98.25 118 LEU A CA 1
ATOM 918 C C . LEU A 1 118 ? 4.82 -20.609 -17.828 1 98.25 118 LEU A C 1
ATOM 920 O O . LEU A 1 118 ? 5.23 -19.953 -18.781 1 98.25 118 LEU A O 1
ATOM 924 N N . ALA A 1 119 ? 5.332 -20.516 -16.625 1 98.69 119 ALA A N 1
ATOM 925 C CA . ALA A 1 119 ? 6.344 -19.5 -16.375 1 98.69 119 ALA A CA 1
ATOM 926 C C . ALA A 1 119 ? 7.426 -20.016 -15.438 1 98.69 119 ALA A C 1
ATOM 928 O O . ALA A 1 119 ? 7.805 -19.312 -14.484 1 98.69 119 ALA A O 1
ATOM 929 N N . LEU A 1 120 ? 7.91 -21.188 -15.688 1 98.5 120 LEU A N 1
ATOM 930 C CA . LEU A 1 120 ? 8.938 -21.797 -14.852 1 98.5 120 LEU A CA 1
ATOM 931 C C . LEU A 1 120 ? 10.328 -21.516 -15.414 1 98.5 120 LEU A C 1
ATOM 933 O O . LEU A 1 120 ? 11.203 -21.016 -14.703 1 98.5 120 LEU A O 1
ATOM 937 N N . THR A 1 121 ? 10.516 -21.859 -16.672 1 98.44 121 THR A N 1
ATOM 938 C CA . THR A 1 121 ? 11.82 -21.766 -17.344 1 98.44 121 THR A CA 1
ATOM 939 C C . THR A 1 121 ? 12.055 -20.375 -17.891 1 98.44 121 THR A C 1
ATOM 941 O O . THR A 1 121 ? 11.125 -19.734 -18.391 1 98.44 121 THR A O 1
ATOM 944 N N . SER A 1 122 ? 13.273 -19.906 -17.859 1 98.56 122 SER A N 1
ATOM 945 C CA . SER A 1 122 ? 13.641 -18.562 -18.266 1 98.56 122 SER A CA 1
ATOM 946 C C . SER A 1 122 ? 13.242 -18.297 -19.719 1 98.56 122 SER A C 1
ATOM 948 O O . SER A 1 122 ? 13.297 -19.203 -20.562 1 98.56 122 SER A O 1
ATOM 950 N N . LEU A 1 123 ? 12.906 -17.078 -20.016 1 98.62 123 LEU A N 1
ATOM 951 C CA . LEU A 1 123 ? 12.578 -16.672 -21.391 1 98.62 123 LEU A CA 1
ATOM 952 C C . LEU A 1 123 ? 13.773 -16.875 -22.312 1 98.62 123 LEU A C 1
ATOM 954 O O . LEU A 1 123 ? 13.609 -17.203 -23.484 1 98.62 123 LEU A O 1
ATOM 958 N N . ASP A 1 124 ? 14.945 -16.641 -21.781 1 98.19 124 ASP A N 1
ATOM 959 C CA . ASP A 1 124 ? 16.156 -16.844 -22.578 1 98.19 124 ASP A CA 1
ATOM 960 C C . ASP A 1 124 ? 16.234 -18.281 -23.109 1 98.19 124 ASP A C 1
ATOM 962 O O . ASP A 1 124 ? 16.562 -18.5 -24.266 1 98.19 124 ASP A O 1
ATOM 966 N N . TRP A 1 125 ? 15.984 -19.188 -22.234 1 98.31 125 TRP A N 1
ATOM 967 C CA . TRP A 1 125 ? 16.031 -20.578 -22.672 1 98.31 125 TRP A CA 1
ATOM 968 C C . TRP A 1 125 ? 14.914 -20.875 -23.672 1 98.31 125 TRP A C 1
ATOM 970 O O . TRP A 1 125 ? 15.125 -21.594 -24.656 1 98.31 125 TRP A O 1
ATOM 980 N N . LEU A 1 126 ? 13.688 -20.391 -23.406 1 98.12 126 LEU A N 1
ATOM 981 C CA . LEU A 1 126 ? 12.578 -20.594 -24.328 1 98.12 126 LEU A CA 1
ATOM 982 C C . LEU A 1 126 ? 12.953 -20.141 -25.734 1 98.12 126 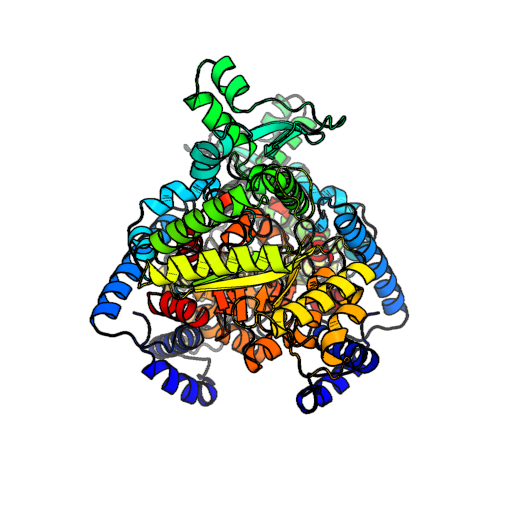LEU A C 1
ATOM 984 O O . LEU A 1 126 ? 12.703 -20.844 -26.719 1 98.12 126 LEU A O 1
ATOM 988 N N . ILE A 1 127 ? 13.516 -19 -25.797 1 97.81 127 ILE A N 1
ATOM 989 C CA . ILE A 1 127 ? 13.828 -18.359 -27.062 1 97.81 127 ILE A CA 1
ATOM 990 C C . ILE A 1 127 ? 15.008 -19.078 -27.719 1 97.81 127 ILE A C 1
ATOM 992 O O . ILE A 1 127 ? 15 -19.328 -28.938 1 97.81 127 ILE A O 1
ATOM 996 N N . SER A 1 128 ? 15.984 -19.484 -26.938 1 97.12 128 SER A N 1
ATOM 997 C CA . SER A 1 128 ? 17.219 -20.031 -27.484 1 97.12 128 SER A CA 1
ATOM 998 C C . SER A 1 128 ? 17.094 -21.547 -27.719 1 97.12 128 SER A C 1
ATOM 1000 O O . SER A 1 128 ? 17.969 -22.156 -28.312 1 97.12 128 SER A O 1
ATOM 1002 N N . ASN A 1 129 ? 16.062 -22.188 -27.25 1 96.75 129 ASN A N 1
ATOM 1003 C CA . ASN A 1 129 ? 15.914 -23.625 -27.375 1 96.75 129 ASN A CA 1
ATOM 1004 C C . ASN A 1 129 ? 14.602 -24 -28.062 1 96.75 129 ASN A C 1
ATOM 1006 O O . ASN A 1 129 ? 14.586 -24.438 -29.203 1 96.75 129 ASN A O 1
ATOM 1010 N N . LEU A 1 130 ? 13.5 -23.625 -27.469 1 96.12 130 LEU A N 1
ATOM 1011 C CA . LEU A 1 130 ? 12.203 -24.062 -27.969 1 96.12 130 LEU A CA 1
ATOM 1012 C C . LEU A 1 130 ? 11.914 -23.422 -29.328 1 96.12 130 LEU A C 1
ATOM 1014 O O . LEU A 1 130 ? 11.406 -24.094 -30.234 1 96.12 130 LEU A O 1
ATOM 1018 N N . THR A 1 131 ? 12.242 -22.188 -29.484 1 96.12 131 THR A N 1
ATOM 1019 C CA . THR A 1 131 ? 11.898 -21.5 -30.734 1 96.12 131 THR A CA 1
ATOM 1020 C C . THR A 1 131 ? 12.852 -21.906 -31.859 1 96.12 131 THR A C 1
ATOM 1022 O O . THR A 1 131 ? 12.633 -21.562 -33.031 1 96.12 131 THR A O 1
ATOM 1025 N N . TYR A 1 132 ? 13.875 -22.625 -31.578 1 96.62 132 TYR A N 1
ATOM 1026 C CA . TYR A 1 132 ? 14.812 -23.094 -32.594 1 96.62 132 TYR A CA 1
ATOM 1027 C C . TYR A 1 132 ? 14.391 -24.469 -33.125 1 96.62 132 TYR A C 1
ATOM 1029 O O . TYR A 1 132 ? 14.992 -24.984 -34.062 1 96.62 132 TYR A O 1
ATOM 1037 N N . ARG A 1 133 ? 13.422 -25.031 -32.531 1 95.62 133 ARG A N 1
ATOM 1038 C CA . ARG A 1 133 ? 12.914 -26.312 -33.031 1 95.62 133 ARG A CA 1
ATOM 1039 C C . ARG A 1 133 ? 12.328 -26.141 -34.438 1 95.62 133 ARG A C 1
ATOM 1041 O O . ARG A 1 133 ? 11.703 -25.125 -34.719 1 95.62 133 ARG A O 1
ATOM 1048 N N . ASP A 1 134 ? 12.461 -27.25 -35.219 1 94.38 134 ASP A N 1
ATOM 1049 C CA . ASP A 1 134 ? 12.039 -27.188 -36.594 1 94.38 134 ASP A CA 1
ATOM 1050 C C . ASP A 1 134 ? 10.523 -27.031 -36.719 1 94.38 134 ASP A C 1
ATOM 1052 O O . ASP A 1 134 ? 10.023 -26.438 -37.688 1 94.38 134 ASP A O 1
ATOM 1056 N N . ASN A 1 135 ? 9.836 -27.469 -35.781 1 94.12 135 ASN A N 1
ATOM 1057 C CA . ASN A 1 135 ? 8.383 -27.453 -35.812 1 94.12 135 ASN A CA 1
ATOM 1058 C C . ASN A 1 135 ? 7.797 -26.359 -34.938 1 94.12 135 ASN A C 1
ATOM 1060 O O . ASN A 1 135 ? 6.668 -26.469 -34.469 1 94.12 135 ASN A O 1
ATOM 1064 N N . ALA A 1 136 ? 8.633 -25.328 -34.625 1 95.81 136 ALA A N 1
ATOM 1065 C CA . ALA A 1 136 ? 8.148 -24.156 -33.875 1 95.81 136 ALA A CA 1
ATOM 1066 C C . ALA A 1 136 ? 7.609 -23.094 -34.844 1 95.81 136 ALA A C 1
ATOM 1068 O O . ALA A 1 136 ? 8.266 -22.75 -35.812 1 95.81 136 ALA A O 1
ATOM 1069 N N . TYR A 1 137 ? 6.449 -22.641 -34.562 1 94.94 137 TYR A N 1
ATOM 1070 C CA . TYR A 1 137 ? 5.785 -21.641 -35.406 1 94.94 137 TYR A CA 1
ATOM 1071 C C . TYR A 1 137 ? 5.336 -20.438 -34.594 1 94.94 137 TYR A C 1
ATOM 1073 O O . TYR A 1 137 ? 5.223 -20.531 -33.344 1 94.94 137 TYR A O 1
ATOM 1081 N N . MET A 1 138 ? 5.133 -19.281 -35.25 1 96.12 138 MET A N 1
ATOM 1082 C CA . MET A 1 138 ? 4.633 -18.062 -34.594 1 96.12 138 MET A CA 1
ATOM 1083 C C . MET A 1 138 ? 3.643 -17.344 -35.5 1 96.12 138 MET A C 1
ATOM 1085 O O . MET A 1 138 ? 3.645 -17.547 -36.719 1 96.12 138 MET A O 1
ATOM 1089 N N . CYS A 1 139 ? 2.807 -16.625 -34.938 1 95.19 139 CYS A N 1
ATOM 1090 C CA . CYS A 1 139 ? 1.91 -15.75 -35.688 1 95.19 139 CYS A CA 1
ATOM 1091 C C . CYS A 1 139 ? 1.563 -14.5 -34.875 1 95.19 139 CYS A C 1
ATOM 1093 O O . CYS A 1 139 ? 1.802 -14.453 -33.688 1 95.19 139 CYS A O 1
ATOM 1095 N N . LYS A 1 140 ? 1.184 -13.43 -35.531 1 94.56 140 LYS A N 1
ATOM 1096 C CA . LYS A 1 140 ? 0.641 -12.258 -34.844 1 94.56 140 LYS A CA 1
ATOM 1097 C C . LYS A 1 140 ? -0.817 -12.477 -34.469 1 94.56 140 LYS A C 1
ATOM 1099 O O . LYS A 1 140 ? -1.689 -12.594 -35.312 1 94.56 140 LYS A O 1
ATOM 1104 N N . ALA A 1 141 ? -1.075 -12.516 -33.219 1 92.75 141 ALA A N 1
ATOM 1105 C CA . ALA A 1 141 ? -2.422 -12.797 -32.719 1 92.75 141 ALA A CA 1
ATOM 1106 C C . ALA A 1 141 ? -3.295 -11.547 -32.75 1 92.75 141 ALA A C 1
ATOM 1108 O O . ALA A 1 141 ? -2.811 -10.453 -33.062 1 92.75 141 ALA A O 1
ATOM 1109 N N . LYS A 1 142 ? -4.602 -11.688 -32.469 1 90.06 142 LYS A N 1
ATOM 1110 C CA . LYS A 1 142 ? -5.582 -10.602 -32.5 1 90.06 142 LYS A CA 1
ATOM 1111 C C . LYS A 1 142 ? -5.227 -9.5 -31.5 1 90.06 142 LYS A C 1
ATOM 1113 O O . LYS A 1 142 ? -5.492 -8.32 -31.766 1 90.06 142 LYS A O 1
ATOM 1118 N N . HIS A 1 143 ? -4.582 -9.859 -30.406 1 90.75 143 HIS A N 1
ATOM 1119 C CA . HIS A 1 143 ? -4.234 -8.883 -29.375 1 90.75 143 HIS A CA 1
ATOM 1120 C C . HIS A 1 143 ? -2.965 -8.125 -29.734 1 90.75 143 HIS A C 1
ATOM 1122 O O . HIS A 1 143 ? -2.516 -7.258 -28.984 1 90.75 143 HIS A O 1
ATOM 1128 N N . GLY A 1 144 ? -2.375 -8.445 -30.828 1 92.75 144 GLY A N 1
ATOM 1129 C CA . GLY A 1 144 ? -1.272 -7.652 -31.344 1 92.75 144 GLY A CA 1
ATOM 1130 C C . GLY A 1 144 ? 0.089 -8.227 -31 1 92.75 144 GLY A C 1
ATOM 1131 O O . GLY A 1 144 ? 1.095 -7.855 -31.625 1 92.75 144 GLY A O 1
ATOM 1132 N N . TYR A 1 145 ? 0.156 -9.219 -30.078 1 96.81 145 TYR A N 1
ATOM 1133 C CA . TYR A 1 145 ? 1.405 -9.883 -29.719 1 96.81 145 TYR A CA 1
ATOM 1134 C C . TYR A 1 145 ? 1.6 -11.164 -30.516 1 96.81 145 TYR A C 1
ATOM 1136 O O . TYR A 1 145 ? 0.686 -11.609 -31.219 1 96.81 145 TYR A O 1
ATOM 1144 N N . LEU A 1 146 ? 2.795 -11.648 -30.438 1 97.19 146 LEU A N 1
ATOM 1145 C CA . LEU A 1 146 ? 3.098 -12.922 -31.094 1 97.19 146 LEU A CA 1
ATOM 1146 C C . LEU A 1 146 ? 2.562 -14.086 -30.281 1 97.19 146 LEU A C 1
ATOM 1148 O O . LEU A 1 146 ? 2.545 -14.039 -29.047 1 97.19 146 LEU A O 1
ATOM 1152 N N . LYS A 1 147 ? 2.102 -15.039 -30.969 1 96.5 147 LYS A N 1
ATOM 1153 C CA . LYS A 1 147 ? 1.72 -16.328 -30.406 1 96.5 147 LYS A CA 1
ATOM 1154 C C . LYS A 1 147 ? 2.578 -17.453 -30.969 1 96.5 147 LYS A C 1
ATOM 1156 O O . LYS A 1 147 ? 2.885 -17.469 -32.156 1 96.5 147 LYS A O 1
ATOM 1161 N N . PHE A 1 148 ? 3.008 -18.375 -30.062 1 96.25 148 PHE A N 1
ATOM 1162 C CA . PHE A 1 148 ? 3.881 -19.453 -30.5 1 96.25 148 PHE A CA 1
ATOM 1163 C C . PHE A 1 148 ? 3.186 -20.812 -30.344 1 96.25 148 PHE A C 1
ATOM 1165 O O . PHE A 1 148 ? 2.297 -20.969 -29.516 1 96.25 148 PHE A O 1
ATOM 1172 N N . ALA A 1 149 ? 3.59 -21.75 -31.188 1 93.81 149 ALA A N 1
ATOM 1173 C CA . ALA A 1 149 ? 3.066 -23.109 -31.109 1 93.81 149 ALA A CA 1
ATOM 1174 C C . ALA A 1 149 ? 4.035 -24.109 -31.75 1 93.81 149 ALA A C 1
ATOM 1176 O O . ALA A 1 149 ? 4.914 -23.719 -32.531 1 93.81 149 ALA A O 1
ATOM 1177 N N . VAL A 1 150 ? 3.9 -25.344 -31.344 1 93.31 150 VAL A N 1
ATOM 1178 C CA . VAL A 1 150 ? 4.602 -26.438 -31.984 1 93.31 150 VAL A CA 1
ATOM 1179 C C . VAL A 1 150 ? 3.598 -27.359 -32.688 1 93.31 150 VAL A C 1
ATOM 1181 O O . VAL A 1 150 ? 2.59 -27.75 -32.094 1 93.31 150 VAL A O 1
ATOM 1184 N N . PHE A 1 151 ? 3.928 -27.609 -33.969 1 86.88 151 PHE A N 1
ATOM 1185 C CA . PHE A 1 151 ? 3.068 -28.453 -34.812 1 86.88 151 PHE A CA 1
ATOM 1186 C C . PHE A 1 151 ? 3.885 -29.531 -35.531 1 86.88 151 PHE A C 1
ATOM 1188 O O . PHE A 1 151 ? 4.996 -29.25 -36 1 86.88 151 PHE A O 1
ATOM 1195 N N . SER A 1 152 ? 3.303 -30.719 -35.562 1 85.75 152 SER A N 1
ATOM 1196 C CA . SER A 1 152 ? 3.883 -31.656 -36.5 1 85.75 152 SER A CA 1
ATOM 1197 C C . SER A 1 152 ? 3.404 -31.391 -37.938 1 85.75 152 SER A C 1
ATOM 1199 O O . SER A 1 152 ? 4.16 -31.562 -38.875 1 85.75 152 SER A O 1
ATOM 1201 N N . THR A 1 153 ? 2.125 -31.047 -38.062 1 79.12 153 THR A N 1
ATOM 1202 C CA . THR A 1 153 ? 1.522 -30.641 -39.312 1 79.12 153 THR A CA 1
ATOM 1203 C C . THR A 1 153 ? 0.785 -29.312 -39.156 1 79.12 153 THR A C 1
ATOM 1205 O O . THR A 1 153 ? -0.063 -29.172 -38.281 1 79.12 153 THR A O 1
ATOM 1208 N N . LEU A 1 154 ? 1.272 -28.391 -40 1 75 154 LEU A N 1
ATOM 1209 C CA . LEU A 1 154 ? 0.718 -27.047 -39.875 1 75 154 LEU A CA 1
ATOM 1210 C C . LEU A 1 154 ? -0.794 -27.062 -40.062 1 75 154 LEU A C 1
ATOM 1212 O O . LEU A 1 154 ? -1.297 -27.672 -41.031 1 75 154 LEU A O 1
ATOM 1216 N N . SER A 1 155 ? -1.441 -26.844 -38.938 1 63.22 155 SER A N 1
ATOM 1217 C CA . SER A 1 155 ? -2.893 -26.719 -39.031 1 63.22 155 SER A CA 1
ATOM 1218 C C . SER A 1 155 ? -3.297 -25.344 -39.562 1 63.22 155 SER A C 1
ATOM 1220 O O . SER A 1 155 ? -2.629 -24.344 -39.281 1 63.22 155 SER A O 1
ATOM 1222 N N . ARG A 1 156 ? -4.121 -25.312 -40.656 1 61.12 156 ARG A N 1
ATOM 1223 C CA . ARG A 1 156 ? -4.625 -24.078 -41.25 1 61.12 156 ARG A CA 1
ATOM 1224 C C . ARG A 1 156 ? -5.527 -23.328 -40.25 1 61.12 156 ARG A C 1
ATOM 1226 O O . ARG A 1 156 ? -6.551 -23.859 -39.812 1 61.12 156 ARG A O 1
ATOM 1233 N N . ASN A 1 157 ? -4.949 -22.766 -39.219 1 63.66 157 ASN A N 1
ATOM 1234 C CA . ASN A 1 157 ? -5.797 -21.953 -38.375 1 63.66 157 ASN A CA 1
ATOM 1235 C C . ASN A 1 157 ? -6.066 -20.578 -38.969 1 63.66 157 ASN A C 1
ATOM 1237 O O . ASN A 1 157 ? -5.133 -19.812 -39.219 1 63.66 157 ASN A O 1
ATOM 1241 N N . PRO A 1 158 ? -7.289 -20.312 -39.344 1 64.19 158 PRO A N 1
ATOM 1242 C CA . PRO A 1 158 ? -7.652 -19.062 -40.031 1 64.19 158 PRO A CA 1
ATOM 1243 C C . PRO A 1 158 ? -7.336 -17.828 -39.188 1 64.19 158 PRO A C 1
ATOM 1245 O O . PRO A 1 158 ? -7.113 -16.734 -39.75 1 64.19 158 PRO A O 1
ATOM 1248 N N . ASP A 1 159 ? -7.234 -17.953 -37.906 1 72.44 159 ASP A N 1
ATOM 1249 C CA . ASP A 1 159 ? -7.141 -16.734 -37.094 1 72.44 159 ASP A CA 1
ATOM 1250 C C . ASP A 1 159 ? -5.684 -16.344 -36.844 1 72.44 159 ASP A C 1
ATOM 1252 O O . ASP A 1 159 ? -5.406 -15.273 -36.312 1 72.44 159 ASP A O 1
ATOM 1256 N N . CYS A 1 160 ? -4.75 -17.203 -37.281 1 84.75 160 CYS A N 1
ATOM 1257 C CA . CYS A 1 160 ? -3.322 -16.953 -37.094 1 84.75 160 CYS A CA 1
ATOM 1258 C C . CYS A 1 160 ? -2.531 -17.453 -38.281 1 84.75 160 CYS A C 1
ATOM 1260 O O . CYS A 1 160 ? -2.48 -18.656 -38.562 1 84.75 160 CYS A O 1
ATOM 1262 N N . ALA A 1 161 ? -1.993 -16.484 -39.031 1 88.62 161 ALA A N 1
ATOM 1263 C CA . ALA A 1 161 ? -1.123 -16.875 -40.156 1 88.62 161 ALA A CA 1
ATOM 1264 C C . ALA A 1 161 ? 0.23 -17.359 -39.625 1 88.62 161 ALA A C 1
ATOM 1266 O O . ALA A 1 161 ? 1.183 -16.578 -39.531 1 88.62 161 ALA A O 1
ATOM 1267 N N . TRP A 1 162 ? 0.297 -18.625 -39.438 1 93.44 162 TRP A N 1
ATOM 1268 C CA . TRP A 1 162 ? 1.468 -19.234 -38.812 1 93.44 162 TRP A CA 1
ATOM 1269 C C . TRP A 1 162 ? 2.664 -19.203 -39.75 1 93.44 162 TRP A C 1
ATOM 1271 O O . TRP A 1 162 ? 2.529 -19.5 -40.938 1 93.44 162 TRP A O 1
ATOM 1281 N N . LYS A 1 163 ? 3.77 -18.797 -39.219 1 93.62 163 LYS A N 1
ATOM 1282 C CA . LYS A 1 163 ? 5.051 -18.828 -39.906 1 93.62 163 LYS A CA 1
ATOM 1283 C C . LYS A 1 163 ? 6.105 -19.578 -39.094 1 93.62 163 LYS A C 1
ATOM 1285 O O . LYS A 1 163 ? 6.09 -19.547 -37.875 1 93.62 163 LYS A O 1
ATOM 1290 N N . SER A 1 164 ? 6.973 -20.297 -39.875 1 94.94 164 SER A N 1
ATOM 1291 C CA . SER A 1 164 ? 8.086 -20.953 -39.188 1 94.94 164 SER A CA 1
ATOM 1292 C C . SER A 1 164 ? 8.984 -19.938 -38.5 1 94.94 164 SER A C 1
ATOM 1294 O O . SER A 1 164 ? 9.453 -18.984 -39.094 1 94.94 164 SER A O 1
ATOM 1296 N N . VAL A 1 165 ? 9.234 -20.188 -37.188 1 97.62 165 VAL A N 1
ATOM 1297 C CA . VAL A 1 165 ? 10.102 -19.266 -36.438 1 97.62 165 VAL A CA 1
ATOM 1298 C C . VAL A 1 165 ? 11.508 -19.281 -37.062 1 97.62 165 VAL A C 1
ATOM 1300 O O . VAL A 1 165 ? 12.141 -18.234 -37.188 1 97.62 165 VAL A O 1
ATOM 1303 N N . LYS A 1 166 ? 11.953 -20.5 -37.438 1 96.44 166 LYS A N 1
ATOM 1304 C CA . LYS A 1 166 ? 13.258 -20.672 -38.062 1 96.44 166 LYS A CA 1
ATOM 1305 C C . LYS A 1 166 ? 13.391 -19.828 -39.312 1 96.44 166 LYS A C 1
ATOM 1307 O O . LYS A 1 166 ? 14.391 -19.125 -39.5 1 96.44 166 LYS A O 1
ATOM 1312 N N . GLN A 1 167 ? 12.414 -19.844 -40.156 1 96.62 167 GLN A N 1
ATOM 1313 C CA . GLN A 1 167 ? 12.445 -19.109 -41.406 1 96.62 167 GLN A CA 1
ATOM 1314 C C . GLN A 1 167 ? 12.422 -17.594 -41.188 1 96.62 167 GLN A C 1
ATOM 1316 O O . GLN A 1 167 ? 13.141 -16.844 -41.812 1 96.62 167 GLN A O 1
ATOM 1321 N N . GLU A 1 168 ? 11.516 -17.188 -40.25 1 97.5 168 GLU A N 1
ATOM 1322 C CA . GLU A 1 168 ? 11.438 -15.766 -39.938 1 97.5 168 GLU A CA 1
ATOM 1323 C C . GLU A 1 168 ? 12.75 -15.258 -39.344 1 97.5 168 GLU A C 1
ATOM 1325 O O . GLU A 1 168 ? 13.156 -14.125 -39.625 1 97.5 168 GLU A O 1
ATOM 1330 N N . ARG A 1 169 ? 13.375 -16.031 -38.469 1 98.06 169 ARG A N 1
ATOM 1331 C CA . ARG A 1 169 ? 14.664 -15.688 -37.875 1 98.06 169 ARG A CA 1
ATOM 1332 C C . ARG A 1 169 ? 15.734 -15.531 -38.969 1 98.06 169 ARG A C 1
ATOM 1334 O O . ARG A 1 169 ? 16.5 -14.562 -38.938 1 98.06 169 ARG A O 1
ATOM 1341 N N . THR A 1 170 ? 15.766 -16.422 -39.906 1 97.19 170 THR A N 1
ATOM 1342 C CA . THR A 1 170 ? 16.719 -16.359 -41.031 1 97.19 170 THR A CA 1
ATOM 1343 C C . THR A 1 170 ? 16.453 -15.125 -41.875 1 97.19 170 THR A C 1
ATOM 1345 O O . THR A 1 170 ? 17.391 -14.406 -42.25 1 97.19 170 THR A O 1
ATOM 1348 N N . ALA A 1 171 ? 15.258 -14.883 -42.156 1 97.56 171 ALA A N 1
ATOM 1349 C CA . ALA A 1 171 ? 14.867 -13.773 -43.031 1 97.56 171 ALA A CA 1
ATOM 1350 C C . ALA A 1 171 ? 15.18 -12.43 -42.375 1 97.56 171 ALA A C 1
ATOM 1352 O O . ALA A 1 171 ? 15.383 -11.43 -43.062 1 97.56 171 ALA A O 1
ATOM 1353 N N . SER A 1 172 ? 15.188 -12.414 -41.062 1 96.94 172 SER A N 1
ATOM 1354 C CA . SER A 1 172 ? 15.43 -11.172 -40.344 1 96.94 172 SER A CA 1
ATOM 1355 C C . SER A 1 172 ? 16.859 -10.664 -40.562 1 96.94 172 SER A C 1
ATOM 1357 O O . SER A 1 172 ? 17.141 -9.484 -40.406 1 96.94 172 SER A O 1
ATOM 1359 N N . GLY A 1 173 ? 17.797 -11.562 -40.906 1 96.69 173 GLY A N 1
ATOM 1360 C CA . GLY A 1 173 ? 19.172 -11.203 -41.188 1 96.69 173 GLY A CA 1
ATOM 1361 C C . GLY A 1 173 ? 20.031 -11.039 -39.938 1 96.69 173 GLY A C 1
ATOM 1362 O O . GLY A 1 173 ? 21.25 -10.898 -40.031 1 96.69 173 GLY A O 1
ATOM 1363 N N . ASN A 1 174 ? 19.438 -11.023 -38.844 1 97.75 174 ASN A N 1
ATOM 1364 C CA . ASN A 1 174 ? 20.125 -10.883 -37.562 1 97.75 174 ASN A CA 1
ATOM 1365 C C . ASN A 1 174 ? 19.438 -11.68 -36.469 1 97.75 174 ASN A C 1
ATOM 1367 O O . ASN A 1 174 ? 18.562 -11.164 -35.781 1 97.75 174 ASN A O 1
ATOM 1371 N N . ALA A 1 175 ? 19.984 -12.836 -36.219 1 97.38 175 ALA A N 1
ATOM 1372 C CA . ALA A 1 175 ? 19.359 -13.781 -35.281 1 97.38 175 ALA A CA 1
ATOM 1373 C C . ALA A 1 175 ? 19.328 -13.219 -33.875 1 97.38 175 ALA A C 1
ATOM 1375 O O . ALA A 1 175 ? 18.344 -13.406 -33.125 1 97.38 175 ALA A O 1
ATOM 1376 N N . ALA A 1 176 ? 20.391 -12.578 -33.5 1 97.38 176 ALA A N 1
ATOM 1377 C CA . ALA A 1 176 ? 20.484 -12.031 -32.156 1 97.38 176 ALA A CA 1
ATOM 1378 C C . ALA A 1 176 ? 19.422 -10.961 -31.922 1 97.38 176 ALA A C 1
ATOM 1380 O O . ALA A 1 176 ? 18.766 -10.945 -30.891 1 97.38 176 ALA A O 1
ATOM 1381 N N . LEU A 1 177 ? 19.312 -10.062 -32.812 1 97.88 177 LEU A N 1
ATOM 1382 C CA . LEU A 1 177 ? 18.312 -9.008 -32.719 1 97.88 177 LEU A CA 1
ATOM 1383 C C . LEU A 1 177 ? 16.906 -9.586 -32.75 1 97.88 177 LEU A C 1
ATOM 1385 O O . LEU A 1 177 ? 16 -9.086 -32.094 1 97.88 177 LEU A O 1
ATOM 1389 N N . PHE A 1 178 ? 16.719 -10.586 -33.625 1 98.31 178 PHE A N 1
ATOM 1390 C CA . PHE A 1 178 ? 15.438 -11.266 -33.719 1 98.31 178 PHE A CA 1
ATOM 1391 C C . PHE A 1 178 ? 15.055 -11.875 -32.375 1 98.31 178 PHE A C 1
ATOM 1393 O O . PHE A 1 178 ? 13.922 -11.727 -31.906 1 98.31 178 PHE A O 1
ATOM 1400 N N . ASN A 1 179 ? 16 -12.531 -31.734 1 98.38 179 ASN A N 1
ATOM 1401 C CA . ASN A 1 179 ? 15.781 -13.133 -30.422 1 98.38 179 ASN A CA 1
ATOM 1402 C C . ASN A 1 179 ? 15.414 -12.086 -29.375 1 98.38 179 ASN A C 1
ATOM 1404 O O . ASN A 1 179 ? 14.539 -12.32 -28.547 1 98.38 179 ASN A O 1
ATOM 1408 N N . GLU A 1 180 ? 16.078 -11.008 -29.438 1 97.94 180 GLU A N 1
ATOM 1409 C CA . GLU A 1 180 ? 15.773 -9.914 -28.5 1 97.94 180 GLU A CA 1
ATOM 1410 C C . GLU A 1 180 ? 14.352 -9.398 -28.703 1 97.94 180 GLU A C 1
ATOM 1412 O O . GLU A 1 180 ? 13.672 -9.062 -27.719 1 97.94 180 GLU A O 1
ATOM 1417 N N . ARG A 1 181 ? 13.953 -9.273 -29.875 1 97.88 181 ARG A N 1
ATOM 1418 C CA . ARG A 1 181 ? 12.602 -8.82 -30.188 1 97.88 181 ARG A CA 1
ATOM 1419 C C . ARG A 1 181 ? 11.562 -9.812 -29.672 1 97.88 181 ARG A C 1
ATOM 1421 O O . ARG A 1 181 ? 10.508 -9.414 -29.172 1 97.88 181 ARG A O 1
ATOM 1428 N N . LEU A 1 182 ? 11.859 -11.133 -29.828 1 98.5 182 LEU A N 1
ATOM 1429 C CA . LEU A 1 182 ? 10.953 -12.156 -29.297 1 98.5 182 LEU A CA 1
ATOM 1430 C C . LEU A 1 182 ? 10.828 -12.039 -27.781 1 98.5 182 LEU A C 1
ATOM 1432 O O . LEU A 1 182 ? 9.727 -12.125 -27.234 1 98.5 182 LEU A O 1
ATOM 1436 N N . LYS A 1 183 ? 11.961 -11.836 -27.141 1 98.38 183 LYS A N 1
ATOM 1437 C CA . LYS A 1 183 ? 11.961 -11.719 -25.688 1 98.38 183 LYS A CA 1
ATOM 1438 C C . LYS A 1 183 ? 11.156 -10.516 -25.219 1 98.38 183 LYS A C 1
ATOM 1440 O O . LYS A 1 183 ? 10.359 -10.609 -24.297 1 98.38 183 LYS A O 1
ATOM 1445 N N . LYS A 1 184 ? 11.359 -9.391 -25.891 1 98 184 LYS A N 1
ATOM 1446 C CA . LYS A 1 184 ? 10.641 -8.172 -25.547 1 98 184 LYS A CA 1
ATOM 1447 C C . LYS A 1 184 ? 9.141 -8.336 -25.781 1 98 184 LYS A C 1
ATOM 1449 O O . LYS A 1 184 ? 8.328 -7.758 -25.047 1 98 184 LYS A O 1
ATOM 1454 N N . ASN A 1 185 ? 8.812 -9.094 -26.797 1 98.44 185 ASN A N 1
ATOM 1455 C CA . ASN A 1 185 ? 7.41 -9.344 -27.109 1 98.44 185 ASN A CA 1
ATOM 1456 C C . ASN A 1 185 ? 6.738 -10.195 -26.031 1 98.44 185 ASN A C 1
ATOM 1458 O O . ASN A 1 185 ? 5.543 -10.047 -25.781 1 98.44 185 ASN A O 1
ATOM 1462 N N . LEU A 1 186 ? 7.52 -11.047 -25.344 1 98.56 186 LEU A N 1
ATOM 1463 C CA . LEU A 1 186 ? 6.984 -11.984 -24.375 1 98.56 186 LEU A CA 1
ATOM 1464 C C . LEU A 1 186 ? 7.02 -11.383 -22.969 1 98.56 186 LEU A C 1
ATOM 1466 O O . LEU A 1 186 ? 6.082 -11.562 -22.188 1 98.56 186 LEU A O 1
ATOM 1470 N N . SER A 1 187 ? 8.008 -10.641 -22.641 1 98.75 187 SER A N 1
ATOM 1471 C CA . SER A 1 187 ? 8.336 -10.266 -21.281 1 98.75 187 SER A CA 1
ATOM 1472 C C . SER A 1 187 ? 7.441 -9.133 -20.781 1 98.75 187 SER A C 1
ATOM 1474 O O . SER A 1 187 ? 7.273 -8.125 -21.453 1 98.75 187 SER A O 1
ATOM 1476 N N . LEU A 1 188 ? 6.902 -9.273 -19.578 1 98.5 188 LEU A N 1
ATOM 1477 C CA . LEU A 1 188 ? 6.18 -8.188 -18.922 1 98.5 188 LEU A CA 1
ATOM 1478 C C . LEU A 1 188 ? 7.148 -7.129 -18.391 1 98.5 188 LEU A C 1
ATOM 1480 O O . LEU A 1 188 ? 6.727 -6.059 -17.953 1 98.5 188 LEU A O 1
ATOM 1484 N N . LEU A 1 189 ? 8.445 -7.41 -18.484 1 98 189 LEU A N 1
ATOM 1485 C CA . LEU A 1 189 ? 9.469 -6.484 -18.016 1 98 189 LEU A CA 1
ATOM 1486 C C . LEU A 1 189 ? 10.109 -5.734 -19.172 1 98 189 LEU A C 1
ATOM 1488 O O . LEU A 1 189 ? 11.125 -5.059 -19 1 98 189 LEU A O 1
ATOM 1492 N N . ALA A 1 190 ? 9.539 -5.922 -20.375 1 97.25 190 ALA A N 1
ATOM 1493 C CA . ALA A 1 190 ? 10.031 -5.184 -21.531 1 97.25 190 ALA A CA 1
ATOM 1494 C C . ALA A 1 190 ? 9.938 -3.676 -21.312 1 97.25 190 ALA A C 1
ATOM 1496 O O . ALA A 1 190 ? 10.734 -2.908 -21.844 1 97.25 190 ALA A O 1
ATOM 1497 N N . THR A 1 191 ? 8.945 -3.318 -20.547 1 96.56 191 THR A N 1
ATOM 1498 C CA . THR A 1 191 ? 8.781 -1.961 -20.031 1 96.56 191 THR A CA 1
ATOM 1499 C C . THR A 1 191 ? 8.523 -1.978 -18.531 1 96.56 191 THR A C 1
ATOM 1501 O O . THR A 1 191 ? 8.328 -3.043 -17.938 1 96.56 191 THR A O 1
ATOM 1504 N N . ASP A 1 192 ? 8.602 -0.769 -17.953 1 97.06 192 ASP A N 1
ATOM 1505 C CA . ASP A 1 192 ? 8.266 -0.689 -16.531 1 97.06 192 ASP A CA 1
ATOM 1506 C C . ASP A 1 192 ? 6.777 -0.934 -16.297 1 97.06 192 ASP A C 1
ATOM 1508 O O . ASP A 1 192 ? 5.945 -0.081 -16.625 1 97.06 192 ASP A O 1
ATOM 1512 N N . PRO A 1 193 ? 6.465 -2.059 -15.695 1 96.12 193 PRO A N 1
ATOM 1513 C CA . PRO A 1 193 ? 5.047 -2.387 -15.523 1 96.12 193 PRO A CA 1
ATOM 1514 C C . PRO A 1 193 ? 4.293 -1.33 -14.719 1 96.12 193 PRO A C 1
ATOM 1516 O O . PRO A 1 193 ? 3.105 -1.098 -14.961 1 96.12 193 PRO A O 1
ATOM 1519 N N . LEU A 1 194 ? 4.961 -0.631 -13.781 1 93.88 194 LEU A N 1
ATOM 1520 C CA . LEU A 1 194 ? 4.301 0.341 -12.914 1 93.88 194 LEU A CA 1
ATOM 1521 C C . LEU A 1 194 ? 3.941 1.604 -13.695 1 93.88 194 LEU A C 1
ATOM 1523 O O . LEU A 1 194 ? 3.078 2.375 -13.266 1 93.88 194 LEU A O 1
ATOM 1527 N N . LYS A 1 195 ? 4.559 1.824 -14.766 1 93.06 195 LYS A N 1
ATOM 1528 C CA . LYS A 1 195 ? 4.266 2.977 -15.617 1 93.06 195 LYS A CA 1
ATOM 1529 C C . LYS A 1 195 ? 3.344 2.588 -16.766 1 93.06 195 LYS A C 1
ATOM 1531 O O . LYS A 1 195 ? 2.539 3.402 -17.234 1 93.06 195 LYS A O 1
ATOM 1536 N N . THR A 1 196 ? 3.459 1.338 -17.172 1 95.31 196 THR A N 1
ATOM 1537 C CA . THR A 1 196 ? 2.76 0.862 -18.359 1 95.31 196 THR A CA 1
ATOM 1538 C C . THR A 1 196 ? 1.311 0.513 -18.031 1 95.31 196 THR A C 1
ATOM 1540 O O . THR A 1 196 ? 0.402 0.813 -18.812 1 95.31 196 THR A O 1
ATOM 1543 N N . PHE A 1 197 ? 1.083 -0.154 -16.906 1 95.06 197 PHE A N 1
ATOM 1544 C CA . PHE A 1 197 ? -0.257 -0.593 -16.531 1 95.06 197 PHE A CA 1
ATOM 1545 C C . PHE A 1 197 ? -0.922 0.424 -15.617 1 95.06 197 PHE A C 1
ATOM 1547 O O . PHE A 1 197 ? -0.403 0.731 -14.539 1 95.06 197 PHE A O 1
ATOM 1554 N N . GLU A 1 198 ? -2.059 0.891 -15.961 1 92.06 198 GLU A N 1
ATOM 1555 C CA . GLU A 1 198 ? -2.783 1.881 -15.172 1 92.06 198 GLU A CA 1
ATOM 1556 C C . GLU A 1 198 ? -3.504 1.227 -14 1 92.06 198 GLU A C 1
ATOM 1558 O O . GLU A 1 198 ? -3.646 1.835 -12.938 1 92.06 198 GLU A O 1
ATOM 1563 N N . THR A 1 199 ? -3.992 0.017 -14.234 1 93.06 199 THR A N 1
ATOM 1564 C CA . THR A 1 199 ? -4.75 -0.715 -13.227 1 93.06 199 THR A CA 1
ATOM 1565 C C . THR A 1 199 ? -4.254 -2.154 -13.117 1 93.06 199 THR A C 1
ATOM 1567 O O . THR A 1 199 ? -3.604 -2.664 -14.031 1 93.06 199 THR A O 1
ATOM 1570 N N . PRO A 1 200 ? -4.555 -2.838 -11.969 1 93.5 200 PRO A N 1
ATOM 1571 C CA . PRO A 1 200 ? -4.266 -4.27 -11.883 1 93.5 200 PRO A CA 1
ATOM 1572 C C . PRO A 1 200 ? -4.922 -5.07 -13.008 1 93.5 200 PRO A C 1
ATOM 1574 O O . PRO A 1 200 ? -4.371 -6.082 -13.453 1 93.5 200 PRO A O 1
ATOM 1577 N N . SER A 1 201 ? -6.027 -4.613 -13.492 1 92.94 201 SER A N 1
ATOM 1578 C CA . SER A 1 201 ? -6.711 -5.277 -14.594 1 92.94 201 SER A CA 1
ATOM 1579 C C . SER A 1 201 ? -5.887 -5.223 -15.875 1 92.94 201 SER A C 1
ATOM 1581 O O . SER A 1 201 ? -5.875 -6.18 -16.656 1 92.94 201 SER A O 1
ATOM 1583 N N . ASP A 1 202 ? -5.219 -4.094 -16.094 1 95.06 202 ASP A N 1
ATOM 1584 C CA . ASP A 1 202 ? -4.328 -3.982 -17.25 1 95.06 202 ASP A CA 1
ATOM 1585 C C . ASP A 1 202 ? -3.205 -5.016 -17.172 1 95.06 202 ASP A C 1
ATOM 1587 O O . ASP A 1 202 ? -2.877 -5.656 -18.172 1 95.06 202 ASP A O 1
ATOM 1591 N N . ALA A 1 203 ? -2.656 -5.129 -15.992 1 95.94 203 ALA A N 1
ATOM 1592 C CA . ALA A 1 203 ? -1.58 -6.094 -15.789 1 95.94 203 ALA A CA 1
ATOM 1593 C C . ALA A 1 203 ? -2.08 -7.523 -15.992 1 95.94 203 ALA A C 1
ATOM 1595 O O . ALA A 1 203 ? -1.394 -8.344 -16.609 1 95.94 203 ALA A O 1
ATOM 1596 N N . GLN A 1 204 ? -3.229 -7.789 -15.461 1 94.25 204 GLN A N 1
ATOM 1597 C CA . GLN A 1 204 ? -3.824 -9.109 -15.609 1 94.25 204 GLN A CA 1
ATOM 1598 C C . GLN A 1 204 ? -4.059 -9.445 -17.078 1 94.25 204 GLN A C 1
ATOM 1600 O O . GLN A 1 204 ? -3.812 -10.57 -17.516 1 94.25 204 GLN A O 1
ATOM 1605 N N . ARG A 1 205 ? -4.562 -8.5 -17.828 1 94.12 205 ARG A N 1
ATOM 1606 C CA . ARG A 1 205 ? -4.762 -8.711 -19.25 1 94.12 205 ARG A CA 1
ATOM 1607 C C . ARG A 1 205 ? -3.443 -9.055 -19.938 1 94.12 205 ARG A C 1
ATOM 1609 O O . ARG A 1 205 ? -3.396 -9.938 -20.797 1 94.12 205 ARG A O 1
ATOM 1616 N N . ARG A 1 206 ? -2.451 -8.32 -19.594 1 97.25 206 ARG A N 1
ATOM 1617 C CA . ARG A 1 206 ? -1.147 -8.586 -20.188 1 97.25 206 ARG A CA 1
ATOM 1618 C C . ARG A 1 206 ? -0.656 -9.984 -19.828 1 97.25 206 ARG A C 1
ATOM 1620 O O . ARG A 1 206 ? -0.046 -10.672 -20.641 1 97.25 206 ARG A O 1
ATOM 1627 N N . LEU A 1 207 ? -0.833 -10.414 -18.562 1 97.31 207 LEU A N 1
ATOM 1628 C CA . LEU A 1 207 ? -0.432 -11.75 -18.141 1 97.31 207 LEU A CA 1
ATOM 1629 C C . LEU A 1 207 ? -1.203 -12.82 -18.922 1 97.31 207 LEU A C 1
ATOM 1631 O O . LEU A 1 207 ? -0.638 -13.844 -19.297 1 97.31 207 LEU A O 1
ATOM 1635 N N . GLU A 1 208 ? -2.469 -12.57 -19.109 1 95.25 208 GLU A N 1
ATOM 1636 C CA . GLU A 1 208 ? -3.277 -13.492 -19.906 1 95.25 208 GLU A CA 1
ATOM 1637 C C . GLU A 1 208 ? -2.758 -13.594 -21.344 1 95.25 208 GLU A C 1
ATOM 1639 O O . GLU A 1 208 ? -2.75 -14.672 -21.922 1 95.25 208 GLU A O 1
ATOM 1644 N N . ILE A 1 209 ? -2.4 -12.461 -21.875 1 97.44 209 ILE A N 1
ATOM 1645 C CA . ILE A 1 209 ? -1.805 -12.453 -23.203 1 97.44 209 ILE A CA 1
ATOM 1646 C C . ILE A 1 209 ? -0.524 -13.281 -23.203 1 97.44 209 ILE A C 1
ATOM 1648 O O . ILE A 1 209 ? -0.31 -14.102 -24.094 1 97.44 209 ILE A O 1
ATOM 1652 N N . TYR A 1 210 ? 0.287 -13.078 -22.219 1 98.25 210 TYR A N 1
ATOM 1653 C CA . TYR A 1 210 ? 1.505 -13.867 -22.094 1 98.25 210 TYR A CA 1
ATOM 1654 C C . TYR A 1 210 ? 1.187 -15.359 -22.109 1 98.25 210 TYR A C 1
ATOM 1656 O O . TYR A 1 210 ? 1.839 -16.141 -22.812 1 98.25 210 TYR A O 1
ATOM 1664 N N . GLN A 1 211 ? 0.262 -15.789 -21.328 1 97.38 211 GLN A N 1
ATOM 1665 C CA . GLN A 1 211 ? -0.118 -17.203 -21.25 1 97.38 211 GLN A CA 1
ATOM 1666 C C . GLN A 1 211 ? -0.535 -17.719 -22.625 1 97.38 211 GLN A C 1
ATOM 1668 O O . GLN A 1 211 ? -0.137 -18.828 -23.016 1 97.38 211 GLN A O 1
ATOM 1673 N N . ASP A 1 212 ? -1.309 -16.938 -23.266 1 96.44 212 ASP A N 1
ATOM 1674 C CA . ASP A 1 212 ? -1.764 -17.312 -24.609 1 96.44 212 ASP A CA 1
ATOM 1675 C C . ASP A 1 212 ? -0.588 -17.438 -25.562 1 96.44 212 ASP A C 1
ATOM 1677 O O . ASP A 1 212 ? -0.618 -18.266 -26.484 1 96.44 212 ASP A O 1
ATOM 1681 N N . GLN A 1 213 ? 0.359 -16.609 -25.375 1 97.81 213 GLN A N 1
ATOM 1682 C CA . GLN A 1 213 ? 1.521 -16.594 -26.25 1 97.81 213 GLN A CA 1
ATOM 1683 C C . GLN A 1 213 ? 2.305 -17.891 -26.141 1 97.81 213 GLN A C 1
ATOM 1685 O O . GLN A 1 213 ? 2.834 -18.391 -27.141 1 97.81 213 GLN A O 1
ATOM 1690 N N . VAL A 1 214 ? 2.352 -18.484 -24.938 1 98 214 VAL A N 1
ATOM 1691 C CA . VAL A 1 214 ? 3.361 -19.531 -24.75 1 98 214 VAL A CA 1
ATOM 1692 C C . VAL A 1 214 ? 2.68 -20.875 -24.531 1 98 214 VAL A C 1
ATOM 1694 O O . VAL A 1 214 ? 3.326 -21.922 -24.609 1 98 214 VAL A O 1
ATOM 1697 N N . GLU A 1 215 ? 1.442 -20.938 -24.281 1 96.56 215 GLU A N 1
ATOM 1698 C CA . GLU A 1 215 ? 0.747 -22.156 -23.859 1 96.56 215 GLU A CA 1
ATOM 1699 C C . GLU A 1 215 ? 0.936 -23.266 -24.891 1 96.56 215 GLU A C 1
ATOM 1701 O O . GLU A 1 215 ? 1.291 -24.391 -24.531 1 96.56 215 GLU A O 1
ATOM 1706 N N . ASN A 1 216 ? 0.718 -22.984 -26.172 1 93.56 216 ASN A N 1
ATOM 1707 C CA . ASN A 1 216 ? 0.782 -24 -27.219 1 93.56 216 ASN A CA 1
ATOM 1708 C C . ASN A 1 216 ? 2.225 -24.328 -27.594 1 93.56 216 ASN A C 1
ATOM 1710 O O . ASN A 1 216 ? 2.473 -25.281 -28.328 1 93.56 216 ASN A O 1
ATOM 1714 N N . LEU A 1 217 ? 3.08 -23.547 -27.094 1 95.62 217 LEU A N 1
ATOM 1715 C CA . LEU A 1 217 ? 4.5 -23.844 -27.234 1 95.62 217 LEU A CA 1
ATOM 1716 C C . LEU A 1 217 ? 4.961 -24.828 -26.156 1 95.62 217 LEU A C 1
ATOM 1718 O O . LEU A 1 217 ? 5.68 -25.781 -26.453 1 95.62 217 LEU A O 1
ATOM 1722 N N . ILE A 1 218 ? 4.508 -24.609 -24.953 1 97.06 218 ILE A N 1
ATOM 1723 C CA . ILE A 1 218 ? 5.012 -25.328 -23.781 1 97.06 218 ILE A CA 1
ATOM 1724 C C . ILE A 1 218 ? 4.211 -26.609 -23.562 1 97.06 218 ILE A C 1
ATOM 1726 O O . ILE A 1 218 ? 4.781 -27.656 -23.266 1 97.06 218 ILE A O 1
ATOM 1730 N N . ARG A 1 219 ? 2.906 -26.547 -23.766 1 96.25 219 ARG A N 1
ATOM 1731 C CA . ARG A 1 219 ? 2.025 -27.656 -23.422 1 96.25 219 ARG A CA 1
ATOM 1732 C C . ARG A 1 219 ? 1.921 -28.656 -24.562 1 96.25 219 ARG A C 1
ATOM 1734 O O . ARG A 1 219 ? 0.828 -28.922 -25.078 1 96.25 219 ARG A O 1
ATOM 1741 N N . ARG A 1 220 ? 3.006 -29.188 -24.922 1 94.69 220 ARG A N 1
ATOM 1742 C CA . ARG A 1 220 ? 3.18 -30.297 -25.859 1 94.69 220 ARG A CA 1
ATOM 1743 C C . ARG A 1 220 ? 4.055 -31.391 -25.266 1 94.69 220 ARG A C 1
ATOM 1745 O O . ARG A 1 220 ? 5.047 -31.094 -24.594 1 94.69 220 ARG A O 1
ATOM 1752 N N . PRO A 1 221 ? 3.703 -32.625 -25.438 1 93.38 221 PRO A N 1
ATOM 1753 C CA . PRO A 1 221 ? 4.438 -33.719 -24.797 1 93.38 221 PRO A CA 1
ATOM 1754 C C . PRO A 1 221 ? 5.945 -33.625 -25.031 1 93.38 221 PRO A C 1
ATOM 1756 O O . PRO A 1 221 ? 6.73 -33.781 -24.094 1 93.38 221 PRO A O 1
ATOM 1759 N N . THR A 1 222 ? 6.367 -33.406 -26.25 1 89.19 222 THR A N 1
ATOM 1760 C CA . THR A 1 222 ? 7.785 -33.438 -26.594 1 89.19 222 THR A CA 1
ATOM 1761 C C . THR A 1 222 ? 8.492 -32.219 -26.031 1 89.19 222 THR A C 1
ATOM 1763 O O . THR A 1 222 ? 9.719 -32.188 -25.891 1 89.19 222 THR A O 1
ATOM 1766 N N . VAL A 1 223 ? 7.789 -31.172 -25.75 1 95.5 223 VAL A N 1
ATOM 1767 C CA . VAL A 1 223 ? 8.352 -29.906 -25.266 1 95.5 223 VAL A CA 1
ATOM 1768 C C . VAL A 1 223 ? 8.328 -29.891 -23.75 1 95.5 223 VAL A C 1
ATOM 1770 O O . VAL A 1 223 ? 9.305 -29.469 -23.109 1 95.5 223 VAL A O 1
ATOM 1773 N N . LEU A 1 224 ? 7.242 -30.359 -23.188 1 95.56 224 LEU A N 1
ATOM 1774 C CA . LEU A 1 224 ? 7.016 -30.25 -21.75 1 95.56 224 LEU A CA 1
ATOM 1775 C C . LEU A 1 224 ? 8.141 -30.922 -20.984 1 95.56 224 LEU A C 1
ATOM 1777 O O . LEU A 1 224 ? 8.602 -30.391 -19.953 1 95.56 224 LEU A O 1
ATOM 1781 N N . THR A 1 225 ? 8.562 -32.062 -21.422 1 93.25 225 THR A N 1
ATOM 1782 C CA . THR A 1 225 ? 9.625 -32.812 -20.734 1 93.25 225 THR A CA 1
ATOM 1783 C C . THR A 1 225 ? 10.914 -32 -20.703 1 93.25 225 THR A C 1
ATOM 1785 O O . THR A 1 225 ? 11.531 -31.859 -19.656 1 93.25 225 THR A O 1
ATOM 1788 N N . ASP A 1 226 ? 11.312 -31.453 -21.859 1 95.56 226 ASP A N 1
ATOM 1789 C CA . ASP A 1 226 ? 12.516 -30.625 -21.922 1 95.56 226 ASP A CA 1
ATOM 1790 C C . ASP A 1 226 ? 12.367 -29.359 -21.078 1 95.56 226 ASP A C 1
ATOM 1792 O O . ASP A 1 226 ? 13.305 -28.953 -20.391 1 95.56 226 ASP A O 1
ATOM 1796 N N . TYR A 1 227 ? 11.234 -28.766 -21.25 1 97.25 227 TYR A N 1
ATOM 1797 C CA . TYR A 1 227 ? 10.906 -27.531 -20.531 1 97.25 227 TYR A CA 1
ATOM 1798 C C . TYR A 1 227 ? 10.992 -27.734 -19.031 1 97.25 227 TYR A C 1
ATOM 1800 O O . TYR A 1 227 ? 11.641 -26.953 -18.328 1 97.25 227 TYR A O 1
ATOM 1808 N N . LEU A 1 228 ? 10.406 -28.766 -18.516 1 96.44 228 LEU A N 1
ATOM 1809 C CA . LEU A 1 228 ? 10.391 -29.047 -17.094 1 96.44 228 LEU A CA 1
ATOM 1810 C C . LEU A 1 228 ? 11.781 -29.422 -16.594 1 96.44 228 LEU A C 1
ATOM 1812 O O . LEU A 1 228 ? 12.164 -29.047 -15.477 1 96.44 228 LEU A O 1
ATOM 1816 N N . THR A 1 229 ? 12.477 -30.203 -17.375 1 94.75 229 THR A N 1
ATOM 1817 C CA . THR A 1 229 ? 13.844 -30.562 -17.016 1 94.75 229 THR A CA 1
ATOM 1818 C C . THR A 1 229 ? 14.695 -29.312 -16.812 1 94.75 229 THR A C 1
ATOM 1820 O O . THR A 1 229 ? 15.422 -29.188 -15.828 1 94.75 229 THR A O 1
ATOM 1823 N N . GLN A 1 230 ? 14.547 -28.406 -17.766 1 96.38 230 GLN A N 1
ATOM 1824 C CA . GLN A 1 230 ? 15.297 -27.156 -17.672 1 96.38 230 GLN A CA 1
ATOM 1825 C C . GLN A 1 230 ? 14.836 -26.328 -16.469 1 96.38 230 GLN A C 1
ATOM 1827 O O . GLN A 1 230 ? 15.648 -25.703 -15.797 1 96.38 230 GLN A O 1
ATOM 1832 N N . ALA A 1 231 ? 13.57 -26.281 -16.312 1 97.25 231 ALA A N 1
ATOM 1833 C CA . ALA A 1 231 ? 13.039 -25.547 -15.164 1 97.25 231 ALA A CA 1
ATOM 1834 C C . ALA A 1 231 ? 13.664 -26.031 -13.859 1 97.25 231 ALA A C 1
ATOM 1836 O O . ALA A 1 231 ? 14.141 -25.219 -13.055 1 97.25 231 ALA A O 1
ATOM 1837 N N . ILE A 1 232 ? 13.656 -27.312 -13.656 1 95.75 232 ILE A N 1
ATOM 1838 C CA . ILE A 1 232 ? 14.18 -27.891 -12.422 1 95.75 232 ILE A CA 1
ATOM 1839 C C . ILE A 1 232 ? 15.664 -27.562 -12.281 1 95.75 232 ILE A C 1
ATOM 1841 O O . ILE A 1 232 ? 16.125 -27.234 -11.188 1 95.75 232 ILE A O 1
ATOM 1845 N N . LYS A 1 233 ? 16.406 -27.609 -13.375 1 94.69 233 LYS A N 1
ATOM 1846 C CA . LYS A 1 233 ? 17.812 -27.25 -13.352 1 94.69 233 LYS A CA 1
ATOM 1847 C C . LYS A 1 233 ? 18 -25.797 -12.898 1 94.69 233 LYS A C 1
ATOM 1849 O O . LYS A 1 233 ? 18.891 -25.5 -12.117 1 94.69 233 LYS A O 1
ATOM 1854 N N . GLU A 1 234 ? 17.172 -24.922 -13.43 1 96.62 234 GLU A N 1
ATOM 1855 C CA . GLU A 1 234 ? 17.266 -23.516 -13.062 1 96.62 234 GLU A CA 1
ATOM 1856 C C . GLU A 1 234 ? 16.875 -23.297 -11.602 1 96.62 234 GLU A C 1
ATOM 1858 O O . GLU A 1 234 ? 17.469 -22.484 -10.906 1 96.62 234 GLU A O 1
ATOM 1863 N N . PHE A 1 235 ? 15.852 -23.969 -11.117 1 97.06 235 PHE A N 1
ATOM 1864 C CA . PHE A 1 235 ? 15.461 -23.875 -9.711 1 97.06 235 PHE A CA 1
ATOM 1865 C C . PHE A 1 235 ? 16.562 -24.422 -8.812 1 97.06 235 PHE A C 1
ATOM 1867 O O . PHE A 1 235 ? 16.844 -23.844 -7.762 1 97.06 235 PHE A O 1
ATOM 1874 N N . GLN A 1 236 ? 17.219 -25.484 -9.227 1 94.81 236 GLN A N 1
ATOM 1875 C CA . GLN A 1 236 ? 18.328 -26.031 -8.477 1 94.81 236 GLN A CA 1
ATOM 1876 C C . GLN A 1 236 ? 19.516 -25.062 -8.445 1 94.81 236 GLN A C 1
ATOM 1878 O O . GLN A 1 236 ? 20.172 -24.906 -7.414 1 94.81 236 GLN A O 1
ATOM 1883 N N . ALA A 1 237 ? 19.766 -24.5 -9.609 1 95.19 237 ALA A N 1
ATOM 1884 C CA . ALA A 1 237 ? 20.844 -23.531 -9.688 1 95.19 237 ALA A CA 1
ATOM 1885 C C . ALA A 1 237 ? 20.609 -22.359 -8.734 1 95.19 237 ALA A C 1
ATOM 1887 O O . ALA A 1 237 ? 21.562 -21.734 -8.258 1 95.19 237 ALA A O 1
ATOM 1888 N N . ASP A 1 238 ? 19.359 -22.141 -8.461 1 97.12 238 ASP A N 1
ATOM 1889 C CA . ASP A 1 238 ? 18.984 -21.109 -7.504 1 97.12 238 ASP A CA 1
ATOM 1890 C C . ASP A 1 238 ? 18.844 -21.688 -6.094 1 97.12 238 ASP A C 1
ATOM 1892 O O . ASP A 1 238 ? 18.281 -21.047 -5.207 1 97.12 238 ASP A O 1
ATOM 1896 N N . ASN A 1 239 ? 19.219 -22.938 -5.902 1 95.69 239 ASN A N 1
ATOM 1897 C CA . ASN A 1 239 ? 19.281 -23.656 -4.633 1 95.69 239 ASN A CA 1
ATOM 1898 C C . ASN A 1 239 ? 17.875 -23.906 -4.074 1 95.69 239 ASN A C 1
ATOM 1900 O O . ASN A 1 239 ? 17.656 -23.797 -2.863 1 95.69 239 ASN A O 1
ATOM 1904 N N . VAL A 1 240 ? 16.922 -24.047 -4.887 1 96.44 240 VAL A N 1
ATOM 1905 C CA . VAL A 1 240 ? 15.594 -24.5 -4.516 1 96.44 240 VAL A CA 1
ATOM 1906 C C . VAL A 1 240 ? 15.578 -26.031 -4.414 1 96.44 240 VAL A C 1
ATOM 1908 O O . VAL A 1 240 ? 16.078 -26.719 -5.305 1 96.44 240 VAL A O 1
ATOM 1911 N N . LEU A 1 241 ? 14.945 -26.562 -3.363 1 94.88 241 LEU A N 1
ATOM 1912 C CA . LEU A 1 241 ? 15.102 -27.984 -3.062 1 94.88 241 LEU A CA 1
ATOM 1913 C C . LEU A 1 241 ? 13.836 -28.75 -3.43 1 94.88 241 LEU A C 1
ATOM 1915 O O . LEU A 1 241 ? 13.859 -29.984 -3.537 1 94.88 241 LEU A O 1
ATOM 1919 N N . TYR A 1 242 ? 12.812 -28.094 -3.609 1 96 242 TYR A N 1
ATOM 1920 C CA . TYR A 1 242 ? 11.508 -28.719 -3.832 1 96 242 TYR A CA 1
ATOM 1921 C C . TYR A 1 242 ? 10.578 -27.781 -4.582 1 96 242 TYR A C 1
ATOM 1923 O O . TYR A 1 242 ? 10.633 -26.562 -4.402 1 96 242 TYR A O 1
ATOM 1931 N N . MET A 1 243 ? 9.75 -28.359 -5.477 1 97.19 243 MET A N 1
ATOM 1932 C CA . MET A 1 243 ? 8.836 -27.547 -6.281 1 97.19 243 MET A CA 1
ATOM 1933 C C . MET A 1 243 ? 7.422 -28.109 -6.234 1 97.19 243 MET A C 1
ATOM 1935 O O . MET A 1 243 ? 7.234 -29.328 -6.336 1 97.19 243 MET A O 1
ATOM 1939 N N . GLU A 1 244 ? 6.441 -27.312 -6.031 1 98.12 244 GLU A N 1
ATOM 1940 C CA . GLU A 1 244 ? 5.039 -27.609 -6.328 1 98.12 244 GLU A CA 1
ATOM 1941 C C . GLU A 1 244 ? 4.516 -26.719 -7.457 1 98.12 244 GLU A C 1
ATOM 1943 O O . GLU A 1 244 ? 4.434 -25.5 -7.309 1 98.12 244 GLU A O 1
ATOM 1948 N N . VAL A 1 245 ? 4.117 -27.312 -8.539 1 98.5 245 VAL A N 1
ATOM 1949 C CA . VAL A 1 245 ? 3.768 -26.562 -9.742 1 98.5 245 VAL A CA 1
ATOM 1950 C C . VAL A 1 245 ? 2.256 -26.594 -9.953 1 98.5 245 VAL A C 1
ATOM 1952 O O . VAL A 1 245 ? 1.644 -27.672 -9.922 1 98.5 245 VAL A O 1
ATOM 1955 N N . ARG A 1 246 ? 1.646 -25.484 -10.07 1 98.62 246 ARG A N 1
ATOM 1956 C CA . ARG A 1 246 ? 0.27 -25.406 -10.547 1 98.62 246 ARG A CA 1
ATOM 1957 C C . ARG A 1 246 ? 0.199 -25.641 -12.055 1 98.62 246 ARG A C 1
ATOM 1959 O O . ARG A 1 246 ? 0.765 -24.875 -12.836 1 98.62 246 ARG A O 1
ATOM 1966 N N . ALA A 1 247 ? -0.49 -26.672 -12.422 1 98.06 247 ALA A N 1
ATOM 1967 C CA . ALA A 1 247 ? -0.595 -27.078 -13.82 1 98.06 247 ALA A CA 1
ATOM 1968 C C . ALA A 1 247 ? -2.021 -27.5 -14.164 1 98.06 247 ALA A C 1
ATOM 1970 O O . ALA A 1 247 ? -2.75 -28.016 -13.312 1 98.06 247 ALA A O 1
ATOM 1971 N N . ARG A 1 248 ? -2.385 -27.266 -15.375 1 96.06 248 ARG A N 1
ATOM 1972 C CA . ARG A 1 248 ? -3.641 -27.781 -15.906 1 96.06 248 ARG A CA 1
ATOM 1973 C C . ARG A 1 248 ? -3.432 -29.125 -16.594 1 96.06 248 ARG A C 1
ATOM 1975 O O . ARG A 1 248 ? -2.836 -29.203 -17.672 1 96.06 248 ARG A O 1
ATOM 1982 N N . LEU A 1 249 ? -4.023 -30.141 -16.094 1 97.69 249 LEU A N 1
ATOM 1983 C CA . LEU A 1 249 ? -3.748 -31.484 -16.578 1 97.69 249 LEU A CA 1
ATOM 1984 C C . LEU A 1 249 ? -4.664 -31.844 -17.734 1 97.69 249 LEU A C 1
ATOM 1986 O O . LEU A 1 249 ? -4.402 -32.812 -18.469 1 97.69 249 LEU A O 1
ATOM 1990 N N . THR A 1 250 ? -5.664 -31.047 -17.922 1 96.88 250 THR A N 1
ATOM 1991 C CA . THR A 1 250 ? -6.613 -31.297 -19 1 96.88 250 THR A CA 1
ATOM 1992 C C . THR A 1 250 ? -6.324 -30.422 -20.203 1 96.88 250 THR A C 1
ATOM 1994 O O . THR A 1 250 ? -5.605 -29.422 -20.094 1 96.88 250 THR A O 1
ATOM 1997 N N . GLY A 1 251 ? -6.773 -30.859 -21.359 1 94.31 251 GLY A N 1
ATOM 1998 C CA . GLY A 1 251 ? -6.793 -30 -22.531 1 94.31 251 GLY A CA 1
ATOM 1999 C C . GLY A 1 251 ? -5.5 -30.047 -23.328 1 94.31 251 GLY A C 1
ATOM 2000 O O . GLY A 1 251 ? -5.371 -29.375 -24.359 1 94.31 251 GLY A O 1
ATOM 2001 N N . MET A 1 252 ? -4.516 -30.797 -22.938 1 95.75 252 MET A N 1
ATOM 2002 C CA . MET A 1 252 ? -3.273 -30.891 -23.688 1 95.75 252 MET A CA 1
ATOM 2003 C C . MET A 1 252 ? -3.471 -31.719 -24.969 1 95.75 252 MET A C 1
ATOM 2005 O O . MET A 1 252 ? -4.172 -32.719 -24.953 1 95.75 252 MET A O 1
ATOM 2009 N N . ILE A 1 253 ? -2.951 -31.25 -26.062 1 93.94 253 ILE A N 1
ATOM 2010 C CA . ILE A 1 253 ? -2.902 -31.984 -27.312 1 93.94 253 ILE A CA 1
ATOM 2011 C C . ILE A 1 253 ? -1.448 -32.219 -27.719 1 93.94 253 ILE A C 1
ATOM 2013 O O . ILE A 1 253 ? -0.575 -31.406 -27.406 1 93.94 253 ILE A O 1
ATOM 2017 N N . ASP A 1 254 ? -1.207 -33.281 -28.344 1 92.62 254 ASP A N 1
ATOM 2018 C CA . ASP A 1 254 ? 0.155 -33.531 -28.812 1 92.62 254 ASP A CA 1
ATOM 2019 C C . ASP A 1 254 ? 0.419 -32.781 -30.125 1 92.62 254 ASP A C 1
ATOM 2021 O O . ASP A 1 254 ? -0.404 -31.984 -30.562 1 92.62 254 ASP A O 1
ATOM 2025 N N . GLU A 1 255 ? 1.611 -32.906 -30.672 1 89.44 255 GLU A N 1
ATOM 2026 C CA . GLU A 1 255 ? 2.057 -32.156 -31.844 1 89.44 255 GLU A CA 1
ATOM 2027 C C . GLU A 1 255 ? 1.24 -32.531 -33.094 1 89.44 255 GLU A C 1
ATOM 2029 O O . GLU A 1 255 ? 1.265 -31.828 -34.094 1 89.44 255 GLU A O 1
ATOM 2034 N N . HIS A 1 256 ? 0.512 -33.688 -33 1 89.75 256 HIS A N 1
ATOM 2035 C CA . HIS A 1 256 ? -0.328 -34.156 -34.094 1 89.75 256 HIS A CA 1
ATOM 2036 C C . HIS A 1 256 ? -1.778 -33.719 -33.906 1 89.75 256 HIS A C 1
ATOM 2038 O O . HIS A 1 256 ? -2.639 -34.031 -34.75 1 89.75 256 HIS A O 1
ATOM 2044 N N . GLY A 1 257 ? -2.035 -33.094 -32.844 1 89.12 257 GLY A N 1
ATOM 2045 C CA . GLY A 1 257 ? -3.381 -32.594 -32.562 1 89.12 257 GLY A CA 1
ATOM 2046 C C . GLY A 1 257 ? -4.223 -33.594 -31.797 1 89.12 257 GLY A C 1
ATOM 2047 O O . GLY A 1 257 ? -5.426 -33.406 -31.609 1 89.12 257 GLY A O 1
ATOM 2048 N N . GLU A 1 258 ? -3.643 -34.625 -31.359 1 93.44 258 GLU A N 1
ATOM 2049 C CA . GLU A 1 258 ? -4.367 -35.656 -30.609 1 93.44 258 GLU A CA 1
ATOM 2050 C C . GLU A 1 258 ? -4.379 -35.344 -29.109 1 93.44 258 GLU A C 1
ATOM 2052 O O . GLU A 1 258 ? -3.367 -34.906 -28.562 1 93.44 258 GLU A O 1
ATOM 2057 N N . PRO A 1 259 ? -5.5 -35.562 -28.531 1 96 259 PRO A N 1
ATOM 2058 C CA . PRO A 1 259 ? -5.582 -35.281 -27.094 1 96 259 PRO A CA 1
ATOM 2059 C C . PRO A 1 259 ? -4.684 -36.188 -26.25 1 96 259 PRO A C 1
ATOM 2061 O O . PRO A 1 259 ? -4.547 -37.375 -26.562 1 96 259 PRO A O 1
ATOM 2064 N N . VAL A 1 260 ? -4.074 -35.656 -25.281 1 96.88 260 VAL A N 1
ATOM 2065 C CA . VAL A 1 260 ? -3.34 -36.406 -24.25 1 96.88 260 VAL A CA 1
ATOM 2066 C C . VAL A 1 260 ? -4.18 -36.5 -22.984 1 96.88 260 VAL A C 1
ATOM 2068 O O . VAL A 1 260 ? -4.738 -35.5 -22.516 1 96.88 260 VAL A O 1
ATOM 2071 N N . SER A 1 261 ? -4.281 -37.719 -22.453 1 97.56 261 SER A N 1
ATOM 2072 C CA . SER A 1 261 ? -5.094 -37.875 -21.25 1 97.56 261 SER A CA 1
ATOM 2073 C C . SER A 1 261 ? -4.465 -37.188 -20.062 1 97.56 261 SER A C 1
ATOM 2075 O O . SER A 1 261 ? -3.242 -37.031 -20 1 97.56 261 SER A O 1
ATOM 2077 N N . PRO A 1 262 ? -5.301 -36.75 -19.109 1 97.81 262 PRO A N 1
ATOM 2078 C CA . PRO A 1 262 ? -4.75 -36.156 -17.891 1 97.81 262 PRO A CA 1
ATOM 2079 C C . PRO A 1 262 ? -3.75 -37.062 -17.188 1 97.81 262 PRO A C 1
ATOM 2081 O O . PRO A 1 262 ? -2.756 -36.594 -16.641 1 97.81 262 PRO A O 1
ATOM 2084 N N . GLU A 1 263 ? -4.02 -38.375 -17.188 1 97.56 263 GLU A N 1
ATOM 2085 C CA . GLU A 1 263 ? -3.084 -39.344 -16.625 1 97.56 263 GLU A CA 1
ATOM 2086 C C . GLU A 1 263 ? -1.744 -39.281 -17.359 1 97.56 263 GLU A C 1
ATOM 2088 O O . GLU A 1 263 ? -0.686 -39.312 -16.719 1 97.56 263 GLU A O 1
ATOM 2093 N N . GLY A 1 264 ? -1.87 -39.25 -18.641 1 96.81 264 GLY A N 1
ATOM 2094 C CA . GLY A 1 264 ? -0.657 -39.156 -19.438 1 96.81 264 GLY A CA 1
ATOM 2095 C C . GLY A 1 264 ? 0.162 -37.906 -19.141 1 96.81 264 GLY A C 1
ATOM 2096 O O . GLY A 1 264 ? 1.392 -37.969 -19.062 1 96.81 264 GLY A O 1
ATOM 2097 N N . VAL A 1 265 ? -0.492 -36.781 -19.016 1 97.25 265 VAL A N 1
ATOM 2098 C CA . VAL A 1 265 ? 0.182 -35.531 -18.688 1 97.25 265 VAL A CA 1
ATOM 2099 C C . VAL A 1 265 ? 0.858 -35.656 -17.328 1 97.25 265 VAL A C 1
ATOM 2101 O O . VAL A 1 265 ? 2.023 -35.281 -17.172 1 97.25 265 VAL A O 1
ATOM 2104 N N . LEU A 1 266 ? 0.144 -36.125 -16.328 1 97.62 266 LEU A N 1
ATOM 2105 C CA . LEU A 1 266 ? 0.677 -36.281 -14.984 1 97.62 266 LEU A CA 1
ATOM 2106 C C . LEU A 1 266 ? 1.887 -37.219 -14.984 1 97.62 266 LEU A C 1
ATOM 2108 O O . LEU A 1 266 ? 2.852 -37 -14.25 1 97.62 266 LEU A O 1
ATOM 2112 N N . GLU A 1 267 ? 1.825 -38.25 -15.766 1 96.31 267 GLU A N 1
ATOM 2113 C CA . GLU A 1 267 ? 2.939 -39.188 -15.875 1 96.31 267 GLU A CA 1
ATOM 2114 C C . GLU A 1 267 ? 4.184 -38.5 -16.438 1 96.31 267 GLU A C 1
ATOM 2116 O O . GLU A 1 267 ? 5.305 -38.812 -16.062 1 96.31 267 GLU A O 1
ATOM 2121 N N . MET A 1 268 ? 3.98 -37.594 -17.359 1 95.5 268 MET A N 1
ATOM 2122 C CA . MET A 1 268 ? 5.113 -36.844 -17.875 1 95.5 268 MET A CA 1
ATOM 2123 C C . MET A 1 268 ? 5.797 -36.062 -16.766 1 95.5 268 MET A C 1
ATOM 2125 O O . MET A 1 268 ? 7.027 -36.062 -16.656 1 95.5 268 MET A O 1
ATOM 2129 N N . TYR A 1 269 ? 5.008 -35.375 -15.93 1 95.94 269 TYR A N 1
ATOM 2130 C CA . TYR A 1 269 ? 5.559 -34.656 -14.797 1 95.94 269 TYR A CA 1
ATOM 2131 C C . TYR A 1 269 ? 6.281 -35.594 -13.844 1 95.94 269 TYR A C 1
ATOM 2133 O O . TYR A 1 269 ? 7.383 -35.281 -13.375 1 95.94 269 TYR A O 1
ATOM 2141 N N . GLU A 1 270 ? 5.637 -36.688 -13.562 1 95.19 270 GLU A N 1
ATOM 2142 C CA . GLU A 1 270 ? 6.191 -37.688 -12.641 1 95.19 270 GLU A CA 1
ATOM 2143 C C . GLU A 1 270 ? 7.527 -38.219 -13.141 1 95.19 270 GLU A C 1
ATOM 2145 O O . GLU A 1 270 ? 8.484 -38.312 -12.375 1 95.19 270 GLU A O 1
ATOM 2150 N N . ASN A 1 271 ? 7.562 -38.562 -14.367 1 94.12 271 ASN A N 1
ATOM 2151 C CA . ASN A 1 271 ? 8.773 -39.125 -14.961 1 94.12 271 ASN A CA 1
ATOM 2152 C C . ASN A 1 271 ? 9.93 -38.125 -14.906 1 94.12 271 ASN A C 1
ATOM 2154 O O . ASN A 1 271 ? 11.062 -38.5 -14.586 1 94.12 271 ASN A O 1
ATOM 2158 N N . VAL A 1 272 ? 9.656 -36.875 -15.227 1 91.69 272 VAL A N 1
ATOM 2159 C CA . VAL A 1 272 ? 10.695 -35.875 -15.172 1 91.69 272 VAL A CA 1
ATOM 2160 C C . VAL A 1 272 ? 11.164 -35.688 -13.727 1 91.69 272 VAL A C 1
ATOM 2162 O O . VAL A 1 272 ? 12.367 -35.594 -13.461 1 91.69 272 VAL A O 1
ATOM 2165 N N . GLY A 1 273 ? 10.219 -35.625 -12.789 1 89.94 273 GLY A N 1
ATOM 2166 C CA . GLY A 1 273 ? 10.562 -35.531 -11.383 1 89.94 273 GLY A CA 1
ATOM 2167 C C . GLY A 1 273 ? 11.445 -36.656 -10.891 1 89.94 273 GLY A C 1
ATOM 2168 O O . GLY A 1 273 ? 12.445 -36.406 -10.211 1 89.94 273 GLY A O 1
ATOM 2169 N N . TYR A 1 274 ? 11.117 -37.812 -11.258 1 89.19 274 TYR A N 1
ATOM 2170 C CA . TYR A 1 274 ? 11.867 -39 -10.852 1 89.19 274 TYR A CA 1
ATOM 2171 C C . TYR A 1 274 ? 13.273 -39 -11.438 1 89.19 274 TYR A C 1
ATOM 2173 O O . TYR A 1 274 ? 14.242 -39.312 -10.742 1 89.19 274 TYR A O 1
ATOM 2181 N N . GLU A 1 275 ? 13.359 -38.688 -12.633 1 89.56 275 GLU A N 1
ATOM 2182 C CA . GLU A 1 275 ? 14.656 -38.688 -13.305 1 89.56 275 GLU A CA 1
ATOM 2183 C C . GLU A 1 275 ? 15.602 -37.688 -12.664 1 89.56 275 GLU A C 1
ATOM 2185 O O . GLU A 1 275 ? 16.781 -37.969 -12.469 1 89.56 275 GLU A O 1
ATOM 2190 N N . ILE A 1 276 ? 15.07 -36.562 -12.359 1 87.12 276 ILE A N 1
ATOM 2191 C CA . ILE A 1 276 ? 15.922 -35.5 -11.859 1 87.12 276 ILE A CA 1
ATOM 2192 C C . ILE A 1 276 ? 16.312 -35.781 -10.414 1 87.12 276 ILE A C 1
ATOM 2194 O O . ILE A 1 276 ? 17.453 -35.531 -10.016 1 87.12 276 ILE A O 1
ATOM 2198 N N . VAL A 1 277 ? 15.375 -36.25 -9.57 1 85.81 277 VAL A N 1
ATOM 2199 C CA . VAL A 1 277 ? 15.688 -36.594 -8.188 1 85.81 277 VAL A CA 1
ATOM 2200 C C . VAL A 1 277 ? 16.797 -37.625 -8.156 1 85.81 277 VAL A C 1
ATOM 2202 O O . VAL A 1 277 ? 17.672 -37.625 -7.277 1 85.81 277 VAL A O 1
ATOM 2205 N N . ASN A 1 278 ? 16.797 -38.438 -9.086 1 85.94 278 ASN A N 1
ATOM 2206 C CA . ASN A 1 278 ? 17.812 -39.5 -9.164 1 85.94 278 ASN A CA 1
ATOM 2207 C C . ASN A 1 278 ? 19.156 -38.938 -9.641 1 85.94 278 ASN A C 1
ATOM 2209 O O . ASN A 1 278 ? 20.203 -39.469 -9.266 1 85.94 278 ASN A O 1
ATOM 2213 N N . LYS A 1 279 ? 19.062 -38 -10.359 1 84.5 279 LYS A N 1
ATOM 2214 C CA . LYS A 1 279 ? 20.281 -37.406 -10.938 1 84.5 279 LYS A CA 1
ATOM 2215 C C . LYS A 1 279 ? 20.906 -36.406 -10 1 84.5 279 LYS A C 1
ATOM 2217 O O . LYS A 1 279 ? 22.141 -36.25 -9.953 1 84.5 279 LYS A O 1
ATOM 2222 N N . PHE A 1 280 ? 20.016 -35.75 -9.352 1 79.62 280 PHE A N 1
ATOM 2223 C CA . PHE A 1 280 ? 20.531 -34.688 -8.492 1 79.62 280 PHE A CA 1
ATOM 2224 C C . PHE A 1 280 ? 20.219 -34.969 -7.031 1 79.62 280 PHE A C 1
ATOM 2226 O O . PHE A 1 280 ? 19.062 -35 -6.629 1 79.62 280 PHE A O 1
ATOM 2233 N N . ARG A 1 281 ? 21.172 -35.125 -6.258 1 76.38 281 ARG A N 1
ATOM 2234 C CA . ARG A 1 281 ? 21.031 -35.531 -4.863 1 76.38 281 ARG A CA 1
ATOM 2235 C C . ARG A 1 281 ? 20.422 -34.438 -4.02 1 76.38 281 ARG A C 1
ATOM 2237 O O . ARG A 1 281 ? 19.812 -34.688 -2.986 1 76.38 281 ARG A O 1
ATOM 2244 N N . ASN A 1 282 ? 20.453 -33.219 -4.449 1 81.44 282 ASN A N 1
ATOM 2245 C CA . ASN A 1 282 ? 20.031 -32.125 -3.58 1 81.44 282 ASN A CA 1
ATOM 2246 C C . ASN A 1 282 ? 18.656 -31.609 -3.947 1 81.44 282 ASN A C 1
ATOM 2248 O O . ASN A 1 282 ? 18.266 -30.516 -3.533 1 81.44 282 ASN A O 1
ATOM 2252 N N . PHE A 1 283 ? 17.906 -32.312 -4.688 1 88.62 283 PHE A N 1
ATOM 2253 C CA . PHE A 1 283 ? 16.547 -31.953 -5.059 1 88.62 283 PHE A CA 1
ATOM 2254 C C . PHE A 1 283 ? 15.555 -33 -4.539 1 88.62 283 PHE A C 1
ATOM 2256 O O . PHE A 1 283 ? 15.711 -34.188 -4.809 1 88.62 283 PHE A O 1
ATOM 2263 N N . SER A 1 284 ? 14.594 -32.5 -3.732 1 89.62 284 SER A N 1
ATOM 2264 C CA . SER A 1 284 ? 13.727 -33.406 -2.984 1 89.62 284 SER A CA 1
ATOM 2265 C C . SER A 1 284 ? 12.523 -33.844 -3.814 1 89.62 284 SER A C 1
ATOM 2267 O O . SER A 1 284 ? 11.836 -34.812 -3.475 1 89.62 284 SER A O 1
ATOM 2269 N N . GLY A 1 285 ? 12.234 -33.062 -4.848 1 91.5 285 GLY A N 1
ATOM 2270 C CA . GLY A 1 285 ? 11.195 -33.594 -5.711 1 91.5 285 GLY A CA 1
ATOM 2271 C C . GLY A 1 285 ? 10.289 -32.5 -6.285 1 91.5 285 GLY A C 1
ATOM 2272 O O . GLY A 1 285 ? 10.445 -31.328 -5.977 1 91.5 285 GLY A O 1
ATOM 2273 N N . LEU A 1 286 ? 9.445 -32.938 -7.18 1 95.38 286 LEU A N 1
ATOM 2274 C CA . LEU A 1 286 ? 8.438 -32.156 -7.906 1 95.38 286 LEU A CA 1
ATOM 2275 C C . LEU A 1 286 ? 7.039 -32.719 -7.652 1 95.38 286 LEU A C 1
ATOM 2277 O O . LEU A 1 286 ? 6.836 -33.938 -7.656 1 95.38 286 LEU A O 1
ATOM 2281 N N . ARG A 1 287 ? 6.172 -31.875 -7.254 1 97.19 287 ARG A N 1
ATOM 2282 C CA . ARG A 1 287 ? 4.766 -32.25 -7.148 1 97.19 287 ARG A CA 1
ATOM 2283 C C . ARG A 1 287 ? 3.875 -31.281 -7.918 1 97.19 287 ARG A C 1
ATOM 2285 O O . ARG A 1 287 ? 4.32 -30.203 -8.312 1 97.19 287 ARG A O 1
ATOM 2292 N N . ILE A 1 288 ? 2.609 -31.719 -8.125 1 98.38 288 ILE A N 1
ATOM 2293 C CA . ILE A 1 288 ? 1.711 -30.969 -9 1 98.38 288 ILE A CA 1
ATOM 2294 C C . ILE A 1 288 ? 0.427 -30.625 -8.25 1 98.38 288 ILE A C 1
ATOM 2296 O O . ILE A 1 288 ? -0.095 -31.453 -7.492 1 98.38 288 ILE A O 1
ATOM 2300 N N . ILE A 1 289 ? -0.024 -29.422 -8.367 1 98.56 289 ILE A N 1
ATOM 2301 C CA . ILE A 1 289 ? -1.356 -28.969 -7.98 1 98.56 289 ILE A CA 1
ATOM 2302 C C . ILE A 1 289 ? -2.215 -28.766 -9.227 1 98.56 289 ILE A C 1
ATOM 2304 O O . ILE A 1 289 ? -1.968 -27.859 -10.016 1 98.56 289 ILE A O 1
ATOM 2308 N N . HIS A 1 290 ? -3.189 -29.672 -9.414 1 98.62 290 HIS A N 1
ATOM 2309 C CA . HIS A 1 290 ? -4.082 -29.484 -10.555 1 98.62 290 HIS A CA 1
ATOM 2310 C C . HIS A 1 290 ? -4.883 -28.203 -10.414 1 98.62 290 HIS A C 1
ATOM 2312 O O . HIS A 1 290 ? -5.527 -27.969 -9.391 1 98.62 290 HIS A O 1
ATOM 2318 N N . THR A 1 291 ? -4.848 -27.359 -11.453 1 98 291 THR A N 1
ATOM 2319 C CA . THR A 1 291 ? -5.41 -26.016 -11.328 1 98 291 THR A CA 1
ATOM 2320 C C . THR A 1 291 ? -6.391 -25.734 -12.461 1 98 291 THR A C 1
ATOM 2322 O O . THR A 1 291 ? -6.055 -25.891 -13.641 1 98 291 THR A O 1
ATOM 2325 N N . SER A 1 292 ? -7.57 -25.375 -12.102 1 95.38 292 SER A N 1
ATOM 2326 C CA . SER A 1 292 ? -8.594 -24.953 -13.055 1 95.38 292 SER A CA 1
ATOM 2327 C C . SER A 1 292 ? -8.758 -23.438 -13.055 1 95.38 292 SER A C 1
ATOM 2329 O O . SER A 1 292 ? -8.68 -22.797 -12 1 95.38 292 SER A O 1
ATOM 2331 N N . PRO A 1 293 ? -9.055 -22.875 -14.234 1 92.44 293 PRO A N 1
ATOM 2332 C CA . PRO A 1 293 ? -9.258 -21.422 -14.266 1 92.44 293 PRO A CA 1
ATOM 2333 C C . PRO A 1 293 ? -10.625 -21 -13.742 1 92.44 293 PRO A C 1
ATOM 2335 O O . PRO A 1 293 ? -11.617 -21.703 -13.953 1 92.44 293 PRO A O 1
ATOM 2338 N N . ARG A 1 294 ? -10.75 -19.781 -13.148 1 90.38 294 ARG A N 1
ATOM 2339 C CA . ARG A 1 294 ? -11.969 -19.25 -12.547 1 90.38 294 ARG A CA 1
ATOM 2340 C C . ARG A 1 294 ? -12.953 -18.797 -13.625 1 90.38 294 ARG A C 1
ATOM 2342 O O . ARG A 1 294 ? -14.094 -18.438 -13.312 1 90.38 294 ARG A O 1
ATOM 2349 N N . TYR A 1 295 ? -12.641 -18.906 -14.812 1 87.25 295 TYR A N 1
ATOM 2350 C CA . TYR A 1 295 ? -13.617 -18.562 -15.836 1 87.25 295 TYR A CA 1
ATOM 2351 C C . TYR A 1 295 ? -14.398 -19.797 -16.281 1 87.25 295 TYR A C 1
ATOM 2353 O O . TYR A 1 295 ? -15.359 -19.688 -17.047 1 87.25 295 TYR A O 1
ATOM 2361 N N . SER A 1 296 ? -14.055 -20.969 -15.758 1 92.06 296 SER A N 1
ATOM 2362 C CA . SER A 1 296 ? -14.781 -22.203 -16.031 1 92.06 296 SER A CA 1
ATOM 2363 C C . SER A 1 296 ? -16.172 -22.188 -15.406 1 92.06 296 SER A C 1
ATOM 2365 O O . SER A 1 296 ? -16.406 -21.469 -14.43 1 92.06 296 SER A O 1
ATOM 2367 N N . THR A 1 297 ? -17.078 -22.938 -15.977 1 94.25 297 THR A N 1
ATOM 2368 C CA . THR A 1 297 ? -18.406 -23.078 -15.391 1 94.25 297 THR A CA 1
ATOM 2369 C C . THR A 1 297 ? -18.344 -23.953 -14.141 1 94.25 297 THR A C 1
ATOM 2371 O O . THR A 1 297 ? -17.406 -24.734 -13.969 1 94.25 297 THR A O 1
ATOM 2374 N N . PRO A 1 298 ? -19.312 -23.875 -13.281 1 94.81 298 PRO A N 1
ATOM 2375 C CA . PRO A 1 298 ? -19.359 -24.734 -12.102 1 94.81 298 PRO A CA 1
ATOM 2376 C C . PRO A 1 298 ? -19.312 -26.219 -12.461 1 94.81 298 PRO A C 1
ATOM 2378 O O . PRO A 1 298 ? -18.656 -27 -11.766 1 94.81 298 PRO A O 1
ATOM 2381 N N . ALA A 1 299 ? -20.016 -26.578 -13.531 1 97.12 299 ALA A N 1
ATOM 2382 C CA . ALA A 1 299 ? -20.016 -27.969 -13.969 1 97.12 299 ALA A CA 1
ATOM 2383 C C . ALA A 1 299 ? -18.609 -28.422 -14.383 1 97.12 299 ALA A C 1
ATOM 2385 O O . ALA A 1 299 ? -18.203 -29.547 -14.102 1 97.12 299 ALA A O 1
ATOM 2386 N N . GLU A 1 300 ? -17.922 -27.562 -15.047 1 96.69 300 GLU A N 1
ATOM 2387 C CA . GLU A 1 300 ? -16.547 -27.859 -15.453 1 96.69 300 GLU A CA 1
ATOM 2388 C C . GLU A 1 300 ? -15.633 -28 -14.242 1 96.69 300 GLU A C 1
ATOM 2390 O O . GLU A 1 300 ? -14.812 -28.922 -14.188 1 96.69 300 GLU A O 1
ATOM 2395 N N . VAL A 1 301 ? -15.766 -27.094 -13.289 1 97 301 VAL A N 1
ATOM 2396 C CA . VAL A 1 301 ? -14.938 -27.156 -12.086 1 97 301 VAL A CA 1
ATOM 2397 C C . VAL A 1 301 ? -15.242 -28.453 -11.32 1 97 301 VAL A C 1
ATOM 2399 O O . VAL A 1 301 ? -14.344 -29.078 -10.758 1 97 301 VAL A O 1
ATOM 2402 N N . LEU A 1 302 ? -16.531 -28.859 -11.281 1 97.19 302 LEU A N 1
ATOM 2403 C CA . LEU A 1 302 ? -16.875 -30.109 -10.641 1 97.19 302 LEU A CA 1
ATOM 2404 C C . LEU A 1 302 ? -16.141 -31.281 -11.297 1 97.19 302 LEU A C 1
ATOM 2406 O O . LEU A 1 302 ? -15.609 -32.156 -10.602 1 97.19 302 LEU A O 1
ATOM 2410 N N . ARG A 1 303 ? -16.141 -31.312 -12.602 1 97.5 303 ARG A N 1
ATOM 2411 C CA . ARG A 1 303 ? -15.43 -32.375 -13.32 1 97.5 303 ARG A CA 1
ATOM 2412 C C . ARG A 1 303 ? -13.938 -32.344 -13 1 97.5 303 ARG A C 1
ATOM 2414 O O . ARG A 1 303 ? -13.305 -33.375 -12.859 1 97.5 303 ARG A O 1
ATOM 2421 N N . GLU A 1 304 ? -13.375 -31.156 -12.914 1 97.94 304 GLU A N 1
ATOM 2422 C CA . GLU A 1 304 ? -11.953 -31 -12.594 1 97.94 304 GLU A CA 1
ATOM 2423 C C . GLU A 1 304 ? -11.648 -31.469 -11.18 1 97.94 304 GLU A C 1
ATOM 2425 O O . GLU A 1 304 ? -10.609 -32.062 -10.93 1 97.94 304 GLU A O 1
ATOM 2430 N N . VAL A 1 305 ? -12.516 -31.156 -10.242 1 97.25 305 VAL A N 1
ATOM 2431 C CA . VAL A 1 305 ? -12.359 -31.609 -8.859 1 97.25 305 VAL A CA 1
ATOM 2432 C C . VAL A 1 305 ? -12.422 -33.125 -8.805 1 97.25 305 VAL A C 1
ATOM 2434 O O . VAL A 1 305 ? -11.594 -33.781 -8.141 1 97.25 305 VAL A O 1
ATOM 2437 N N . GLN A 1 306 ? -13.367 -33.719 -9.484 1 96.19 306 GLN A N 1
ATOM 2438 C CA . GLN A 1 306 ? -13.508 -35.188 -9.531 1 96.19 306 GLN A CA 1
ATOM 2439 C C . GLN A 1 306 ? -12.273 -35.812 -10.156 1 96.19 306 GLN A C 1
ATOM 2441 O O . GLN A 1 306 ? -11.797 -36.844 -9.664 1 96.19 306 GLN A O 1
ATOM 2446 N N . LEU A 1 307 ? -11.812 -35.219 -11.188 1 97.31 307 LEU A N 1
ATOM 2447 C CA . LEU A 1 307 ? -10.602 -35.719 -11.828 1 97.31 307 LEU A CA 1
ATOM 2448 C C . LEU A 1 307 ? -9.414 -35.656 -10.867 1 97.31 307 LEU A C 1
ATOM 2450 O O . LEU A 1 307 ? -8.641 -36.625 -10.766 1 97.31 307 LEU A O 1
ATOM 2454 N N . ALA A 1 308 ? -9.266 -34.562 -10.18 1 97.38 308 ALA A N 1
ATOM 2455 C CA . ALA A 1 308 ? -8.164 -34.406 -9.227 1 97.38 308 ALA A CA 1
ATOM 2456 C C . ALA A 1 308 ? -8.234 -35.438 -8.125 1 97.38 308 ALA A C 1
ATOM 2458 O O . ALA A 1 308 ? -7.203 -35.969 -7.703 1 97.38 308 ALA A O 1
ATOM 2459 N N . MET A 1 309 ? -9.422 -35.719 -7.656 1 95.75 309 MET A N 1
ATOM 2460 C CA . MET A 1 309 ? -9.609 -36.719 -6.633 1 95.75 309 MET A CA 1
ATOM 2461 C C . MET A 1 309 ? -9.141 -38.094 -7.137 1 95.75 309 MET A C 1
ATOM 2463 O O . MET A 1 309 ? -8.414 -38.812 -6.438 1 95.75 309 MET A O 1
ATOM 2467 N N . LYS A 1 310 ? -9.578 -38.406 -8.305 1 94.88 310 LYS A N 1
ATOM 2468 C CA . LYS A 1 310 ? -9.195 -39.688 -8.898 1 94.88 310 LYS A CA 1
ATOM 2469 C C . LYS A 1 310 ? -7.688 -39.781 -9.07 1 94.88 310 LYS A C 1
ATOM 2471 O O . LYS A 1 310 ? -7.07 -40.781 -8.688 1 94.88 310 LYS A O 1
ATOM 2476 N N . LEU A 1 311 ? -7.125 -38.75 -9.68 1 96.62 311 LEU A N 1
ATOM 2477 C CA . LEU A 1 311 ? -5.691 -38.75 -9.945 1 96.62 311 LEU A CA 1
ATOM 2478 C C . LEU A 1 311 ? -4.891 -38.781 -8.648 1 96.62 311 LEU A C 1
ATOM 2480 O O . LEU A 1 311 ? -3.82 -39.375 -8.586 1 96.62 311 LEU A O 1
ATOM 2484 N N . ARG A 1 312 ? -5.355 -38.062 -7.676 1 94.88 312 ARG A N 1
ATOM 2485 C CA . ARG A 1 312 ? -4.664 -38.062 -6.391 1 94.88 312 ARG A CA 1
ATOM 2486 C C . ARG A 1 312 ? -4.668 -39.469 -5.781 1 94.88 312 ARG A C 1
ATOM 2488 O O . ARG A 1 312 ? -3.693 -39.875 -5.148 1 94.88 312 ARG A O 1
ATOM 2495 N N . GLY A 1 313 ? -5.738 -40.156 -5.859 1 92.69 313 GLY A N 1
ATOM 2496 C CA . GLY A 1 313 ? -5.801 -41.562 -5.402 1 92.69 313 GLY A CA 1
ATOM 2497 C C . GLY A 1 313 ? -4.824 -42.469 -6.117 1 92.69 313 GLY A C 1
ATOM 2498 O O . GLY A 1 313 ? -4.148 -43.281 -5.48 1 92.69 313 GLY A O 1
ATOM 2499 N N . ASP A 1 314 ? -4.723 -42.312 -7.41 1 93.5 314 ASP A N 1
ATOM 2500 C CA . ASP A 1 314 ? -3.908 -43.188 -8.25 1 93.5 314 ASP A CA 1
ATOM 2501 C C . ASP A 1 314 ? -2.443 -42.75 -8.219 1 93.5 314 ASP A C 1
ATOM 2503 O O . ASP A 1 314 ? -1.548 -43.562 -8.398 1 93.5 314 ASP A O 1
ATOM 2507 N N . TYR A 1 315 ? -2.205 -41.406 -8.078 1 93.44 315 TYR A N 1
ATOM 2508 C CA . TYR A 1 315 ? -0.874 -40.812 -8.164 1 93.44 315 TYR A CA 1
ATOM 2509 C C . TYR A 1 315 ? -0.594 -39.938 -6.953 1 93.44 315 TYR A C 1
ATOM 2511 O O . TYR A 1 315 ? -0.21 -38.781 -7.098 1 93.44 315 TYR A O 1
ATOM 2519 N N . SER A 1 316 ? -0.699 -40.469 -5.793 1 89.69 316 SER A N 1
ATOM 2520 C CA . SER A 1 316 ? -0.648 -39.688 -4.551 1 89.69 316 SER A CA 1
ATOM 2521 C C . SER A 1 316 ? 0.735 -39.094 -4.324 1 89.69 316 SER A C 1
ATOM 2523 O O . SER A 1 316 ? 0.877 -38.094 -3.613 1 89.69 316 SER A O 1
ATOM 2525 N N . ASP A 1 317 ? 1.694 -39.625 -4.984 1 90.69 317 ASP A N 1
ATOM 2526 C CA . ASP A 1 317 ? 3.061 -39.156 -4.766 1 90.69 317 ASP A CA 1
ATOM 2527 C C . ASP A 1 317 ? 3.344 -37.875 -5.562 1 90.69 317 ASP A C 1
ATOM 2529 O O . ASP A 1 317 ? 4.254 -37.125 -5.227 1 90.69 317 ASP A O 1
ATOM 2533 N N . ILE A 1 318 ? 2.549 -37.625 -6.648 1 95.5 318 ILE A N 1
ATOM 2534 C CA . ILE A 1 318 ? 2.887 -36.5 -7.531 1 95.5 318 ILE A CA 1
ATOM 2535 C C . ILE A 1 318 ? 1.786 -35.438 -7.473 1 95.5 318 ILE A C 1
ATOM 2537 O O . ILE A 1 318 ? 2.053 -34.25 -7.637 1 95.5 318 ILE A O 1
ATOM 2541 N N . LEU A 1 319 ? 0.574 -35.812 -7.379 1 97.56 319 LEU A N 1
ATOM 2542 C CA . LEU A 1 319 ? -0.512 -34.844 -7.289 1 97.56 319 LEU A CA 1
ATOM 2543 C C . LEU A 1 319 ? -0.859 -34.562 -5.832 1 97.56 319 LEU A C 1
ATOM 2545 O O . LEU A 1 319 ? -1.306 -35.438 -5.105 1 97.56 319 LEU A O 1
ATOM 2549 N N . VAL A 1 320 ? -0.753 -33.281 -5.434 1 96.25 320 VAL A N 1
ATOM 2550 C CA . VAL A 1 320 ? -0.874 -33 -4.008 1 96.25 320 VAL A CA 1
ATOM 2551 C C . VAL A 1 320 ? -2.213 -32.312 -3.732 1 96.25 320 VAL A C 1
ATOM 2553 O O . VAL A 1 320 ? -2.68 -32.281 -2.592 1 96.25 320 VAL A O 1
ATOM 2556 N N . GLY A 1 321 ? -2.834 -31.781 -4.754 1 97.69 321 GLY A N 1
ATOM 2557 C CA . GLY A 1 321 ? -4.109 -31.141 -4.465 1 97.69 321 GLY A CA 1
ATOM 2558 C C . GLY A 1 321 ? -4.656 -30.344 -5.633 1 97.69 321 GLY A C 1
ATOM 2559 O O . GLY A 1 321 ? -4.371 -30.656 -6.789 1 97.69 321 GLY A O 1
ATOM 2560 N N . PHE A 1 322 ? -5.57 -29.391 -5.305 1 98.44 322 PHE A N 1
ATOM 2561 C CA . PHE A 1 322 ? -6.348 -28.672 -6.309 1 98.44 322 PHE A CA 1
ATOM 2562 C C . PHE A 1 322 ? -6.352 -27.172 -6.027 1 98.44 322 PHE A C 1
ATOM 2564 O O . PHE A 1 322 ? -6.32 -26.75 -4.867 1 98.44 322 PHE A O 1
ATOM 2571 N N . ASP A 1 323 ? -6.371 -26.391 -7.121 1 98.25 323 ASP A N 1
ATOM 2572 C CA . ASP A 1 323 ? -6.434 -24.938 -7.023 1 98.25 323 ASP A CA 1
ATOM 2573 C C . ASP A 1 323 ? -7.312 -24.344 -8.125 1 98.25 323 ASP A C 1
ATOM 2575 O O . ASP A 1 323 ? -7.625 -25.016 -9.102 1 98.25 323 ASP A O 1
ATOM 2579 N N . LEU A 1 324 ? -7.812 -23.156 -7.832 1 96.44 324 LEU A N 1
ATOM 2580 C CA . LEU A 1 324 ? -8.445 -22.297 -8.836 1 96.44 324 LEU A CA 1
ATOM 2581 C C . LEU A 1 324 ? -7.617 -21.047 -9.07 1 96.44 324 LEU A C 1
ATOM 2583 O O . LEU A 1 324 ? -7.262 -20.344 -8.125 1 96.44 324 LEU A O 1
ATOM 2587 N N . ASP A 1 325 ? -7.266 -20.812 -10.328 1 92 325 ASP A N 1
ATOM 2588 C CA . ASP A 1 325 ? -6.488 -19.609 -10.594 1 92 325 ASP A CA 1
ATOM 2589 C C . ASP A 1 325 ? -7.211 -18.703 -11.57 1 92 325 ASP A C 1
ATOM 2591 O O . ASP A 1 325 ? -8.344 -18.984 -11.977 1 92 325 ASP A O 1
ATOM 2595 N N . GLY A 1 326 ? -6.57 -17.562 -11.781 1 87.75 326 GLY A N 1
ATOM 2596 C CA . GLY A 1 326 ? -7.16 -16.531 -12.609 1 87.75 326 GLY A CA 1
ATOM 2597 C C . GLY A 1 326 ? -7.598 -15.312 -11.82 1 87.75 326 GLY A C 1
ATOM 2598 O O . GLY A 1 326 ? -7.551 -15.312 -10.586 1 87.75 326 GLY A O 1
ATOM 2599 N N . PHE A 1 327 ? -8.031 -14.391 -12.609 1 83.94 327 PHE A N 1
ATOM 2600 C CA . PHE A 1 327 ? -8.391 -13.109 -12.008 1 83.94 327 PHE A CA 1
ATOM 2601 C C . PHE A 1 327 ? -9.594 -13.258 -11.086 1 83.94 327 PHE A C 1
ATOM 2603 O O . PHE A 1 327 ? -10.641 -13.766 -11.5 1 83.94 327 PHE A O 1
ATOM 2610 N N . GLU A 1 328 ? -9.461 -12.984 -9.867 1 84.31 328 GLU A N 1
ATOM 2611 C CA . GLU A 1 328 ? -10.562 -13.078 -8.914 1 84.31 328 GLU A CA 1
ATOM 2612 C C . GLU A 1 328 ? -11.625 -12.023 -9.195 1 84.31 328 GLU A C 1
ATOM 2614 O O . GLU A 1 328 ? -12.805 -12.219 -8.875 1 84.31 328 GLU A O 1
ATOM 2619 N N . ASN A 1 329 ? -11.227 -10.906 -9.695 1 69.94 329 ASN A N 1
ATOM 2620 C CA . ASN A 1 329 ? -12.109 -9.836 -10.141 1 69.94 329 ASN A CA 1
ATOM 2621 C C . ASN A 1 329 ? -12.016 -9.625 -11.656 1 69.94 329 ASN A C 1
ATOM 2623 O O . ASN A 1 329 ? -10.977 -9.195 -12.164 1 69.94 329 ASN A O 1
ATOM 2627 N N . PRO A 1 330 ? -12.953 -9.891 -12.422 1 62.38 330 PRO A N 1
ATOM 2628 C CA . PRO A 1 330 ? -14.367 -10.188 -12.195 1 62.38 330 PRO A CA 1
ATOM 2629 C C . PRO A 1 330 ? -14.648 -11.688 -12.086 1 62.38 330 PRO A C 1
ATOM 2631 O O . PRO A 1 330 ? -15.805 -12.102 -12.086 1 62.38 330 PRO A O 1
ATOM 2634 N N . GLY A 1 331 ? -13.57 -12.422 -12.016 1 64.5 331 GLY A N 1
ATOM 2635 C CA . GLY A 1 331 ? -13.812 -13.859 -12 1 64.5 331 GLY A CA 1
ATOM 2636 C C . GLY A 1 331 ? -14.711 -14.305 -10.859 1 64.5 331 GLY A C 1
ATOM 2637 O O . GLY A 1 331 ? -15.031 -13.508 -9.969 1 64.5 331 GLY A O 1
ATOM 2638 N N . GLN A 1 332 ? -15.016 -15.484 -10.953 1 80.75 332 GLN A N 1
ATOM 2639 C CA . GLN A 1 332 ? -16 -16.031 -10.039 1 80.75 332 GLN A CA 1
ATOM 2640 C C . GLN A 1 332 ? -15.367 -16.422 -8.711 1 80.75 332 GLN A C 1
ATOM 2642 O O . GLN A 1 332 ? -14.211 -16.859 -8.672 1 80.75 332 GLN A O 1
ATOM 2647 N N . SER A 1 333 ? -15.961 -16.141 -7.68 1 90.25 333 SER A N 1
ATOM 2648 C CA . SER A 1 333 ? -15.508 -16.406 -6.316 1 90.25 333 SER A CA 1
ATOM 2649 C C . SER A 1 333 ? -15.547 -17.891 -5.996 1 90.25 333 SER A C 1
ATOM 2651 O O . SER A 1 333 ? -16.109 -18.688 -6.758 1 90.25 333 SER A O 1
ATOM 2653 N N . LEU A 1 334 ? -14.859 -18.297 -4.93 1 94.44 334 LEU A N 1
ATOM 2654 C CA . LEU A 1 334 ? -14.906 -19.688 -4.453 1 94.44 334 LEU A CA 1
ATOM 2655 C C . LEU A 1 334 ? -16.344 -20.094 -4.117 1 94.44 334 LEU A C 1
ATOM 2657 O O . LEU A 1 334 ? -16.734 -21.234 -4.375 1 94.44 334 LEU A O 1
ATOM 2661 N N . SER A 1 335 ? -17.109 -19.172 -3.609 1 91.44 335 SER A N 1
ATOM 2662 C CA . SER A 1 335 ? -18.5 -19.453 -3.254 1 91.44 335 SER A CA 1
ATOM 2663 C C . SER A 1 335 ? -19.328 -19.766 -4.488 1 91.44 335 SER A C 1
ATOM 2665 O O . SER A 1 335 ? -20.297 -20.547 -4.414 1 91.44 335 SER A O 1
ATOM 2667 N N . TYR A 1 336 ? -18.953 -19.172 -5.586 1 91.62 336 TYR A N 1
ATOM 2668 C CA . TYR A 1 336 ? -19.625 -19.453 -6.848 1 91.62 336 TYR A CA 1
ATOM 2669 C C . TYR A 1 336 ? -19.469 -20.922 -7.23 1 91.62 336 TYR A C 1
ATOM 2671 O O . TYR A 1 336 ? -20.375 -21.5 -7.832 1 91.62 336 TYR A O 1
ATOM 2679 N N . TYR A 1 337 ? -18.391 -21.562 -6.832 1 94.5 337 TYR A N 1
ATOM 2680 C CA . TYR A 1 337 ? -18.078 -22.938 -7.184 1 94.5 337 TYR A CA 1
ATOM 2681 C C . TYR A 1 337 ? -18.312 -23.859 -5.996 1 94.5 337 TYR A C 1
ATOM 2683 O O . TYR A 1 337 ? -17.734 -24.953 -5.938 1 94.5 337 TYR A O 1
ATOM 2691 N N . LEU A 1 338 ? -19.094 -23.516 -5.07 1 93.88 338 LEU A N 1
ATOM 2692 C CA . LEU A 1 338 ? -19.188 -24.172 -3.771 1 93.88 338 LEU A CA 1
ATOM 2693 C C . LEU A 1 338 ? -19.594 -25.625 -3.934 1 93.88 338 LEU A C 1
ATOM 2695 O O . LEU A 1 338 ? -19.031 -26.516 -3.281 1 93.88 338 LEU A O 1
ATOM 2699 N N . ASP A 1 339 ? -20.562 -25.891 -4.746 1 93.19 339 ASP A N 1
ATOM 2700 C CA . ASP A 1 339 ? -21.047 -27.266 -4.93 1 93.19 339 ASP A CA 1
ATOM 2701 C C . ASP A 1 339 ? -19.906 -28.188 -5.391 1 93.19 339 ASP A C 1
ATOM 2703 O O . ASP A 1 339 ? -19.781 -29.312 -4.91 1 93.19 339 ASP A O 1
ATOM 2707 N N . ALA A 1 340 ? -19.156 -27.688 -6.312 1 95.19 340 ALA A N 1
ATOM 2708 C CA . ALA A 1 340 ? -18.016 -28.438 -6.812 1 95.19 340 ALA A CA 1
ATOM 2709 C C . ALA A 1 340 ? -16.953 -28.625 -5.73 1 95.19 340 ALA A C 1
ATOM 2711 O O . ALA A 1 340 ? -16.375 -29.703 -5.586 1 95.19 340 ALA A O 1
ATOM 2712 N N . LEU A 1 341 ? -16.734 -27.609 -4.941 1 95.38 341 LEU A N 1
ATOM 2713 C CA . LEU A 1 341 ? -15.625 -27.578 -3.998 1 95.38 341 LEU A CA 1
ATOM 2714 C C . LEU A 1 341 ? -15.969 -28.375 -2.736 1 95.38 341 LEU A C 1
ATOM 2716 O O . LEU A 1 341 ? -15.07 -28.781 -1.996 1 95.38 341 LEU A O 1
ATOM 2720 N N . LEU A 1 342 ? -17.234 -28.609 -2.514 1 93.38 342 LEU A N 1
ATOM 2721 C CA . LEU A 1 342 ? -17.656 -29.406 -1.361 1 93.38 342 LEU A CA 1
ATOM 2722 C C . LEU A 1 342 ? -17.781 -30.875 -1.73 1 93.38 342 LEU A C 1
ATOM 2724 O O . LEU A 1 342 ? -17.969 -31.734 -0.856 1 93.38 342 LEU A O 1
ATOM 2728 N N . PHE A 1 343 ? -17.641 -31.188 -2.963 1 93.44 343 PHE A N 1
ATOM 2729 C CA . PHE A 1 343 ? -17.844 -32.531 -3.459 1 93.44 343 PHE A CA 1
ATOM 2730 C C . PHE A 1 343 ? -16.938 -33.531 -2.727 1 93.44 343 PHE A C 1
ATOM 2732 O O . PHE A 1 343 ? -17.406 -34.594 -2.295 1 93.44 343 PHE A O 1
ATOM 2739 N N . PRO A 1 344 ? -15.664 -33.25 -2.562 1 92.62 344 PRO A N 1
ATOM 2740 C CA . PRO A 1 344 ? -14.789 -34.219 -1.892 1 92.62 344 PRO A CA 1
ATOM 2741 C C . PRO A 1 344 ? -15.258 -34.531 -0.476 1 92.62 344 PRO A C 1
ATOM 2743 O O . PRO A 1 344 ? -15.125 -35.688 -0.031 1 92.62 344 PRO A O 1
ATOM 2746 N N . THR A 1 345 ? -15.703 -33.562 0.198 1 86.19 345 THR A N 1
ATOM 2747 C CA . THR A 1 345 ? -16.156 -33.781 1.569 1 86.19 345 THR A CA 1
ATOM 2748 C C . THR A 1 345 ? -17.469 -34.531 1.594 1 86.19 345 THR A C 1
ATOM 2750 O O . THR A 1 345 ? -17.734 -35.312 2.514 1 86.19 345 THR A O 1
ATOM 2753 N N . ARG A 1 346 ? -18.25 -34.375 0.553 1 85.31 346 ARG A N 1
ATOM 2754 C CA . ARG A 1 346 ? -19.562 -34.969 0.498 1 85.31 346 ARG A CA 1
ATOM 2755 C C . ARG A 1 346 ? -19.484 -36.406 -0.007 1 85.31 346 ARG A C 1
ATOM 2757 O O . ARG A 1 346 ? -20.297 -37.25 0.362 1 85.31 346 ARG A O 1
ATOM 2764 N N . SER A 1 347 ? -18.719 -36.656 -0.909 1 80.69 347 SER A N 1
ATOM 2765 C CA . SER A 1 347 ? -18.641 -37.938 -1.577 1 80.69 347 SER A CA 1
ATOM 2766 C C . SER A 1 347 ? -18.172 -39.031 -0.623 1 80.69 347 SER A C 1
ATOM 2768 O O . SER A 1 347 ? -18.297 -40.219 -0.917 1 80.69 347 SER A O 1
ATOM 2770 N N . LYS A 1 348 ? -18.172 -39 0.609 1 66.62 348 LYS A N 1
ATOM 2771 C CA . LYS A 1 348 ? -17.797 -40 1.614 1 66.62 348 LYS A CA 1
ATOM 2772 C C . LYS A 1 348 ? -16.656 -40.875 1.115 1 66.62 348 LYS A C 1
ATOM 2774 O O . LYS A 1 348 ? -16.438 -41.969 1.645 1 66.62 348 LYS A O 1
ATOM 2779 N N . GLN A 1 349 ? -16.094 -40.531 -0.06 1 65.81 349 GLN A N 1
ATOM 2780 C CA . GLN A 1 349 ? -14.945 -41.281 -0.515 1 65.81 349 GLN A CA 1
ATOM 2781 C C . GLN A 1 349 ? -13.727 -41.031 0.365 1 65.81 349 GLN A C 1
ATOM 2783 O O . GLN A 1 349 ? -13.609 -39.969 0.962 1 65.81 349 GLN A O 1
ATOM 2788 N N . ASP A 1 350 ? -13.117 -42 0.729 1 66.94 350 ASP A N 1
ATOM 2789 C CA . ASP A 1 350 ? -11.93 -41.938 1.577 1 66.94 350 ASP A CA 1
ATOM 2790 C C . ASP A 1 350 ? -10.781 -41.219 0.869 1 66.94 350 ASP A C 1
ATOM 2792 O O . ASP A 1 350 ? -9.609 -41.562 1.063 1 66.94 350 ASP A O 1
ATOM 2796 N N . LEU A 1 351 ? -11.148 -40.344 -0.091 1 75.69 351 LEU A N 1
ATOM 2797 C CA . LEU A 1 351 ? -10.062 -39.625 -0.739 1 75.69 351 LEU A CA 1
ATOM 2798 C C . LEU A 1 351 ? -10.086 -38.125 -0.365 1 75.69 351 LEU A C 1
ATOM 2800 O O . LEU A 1 351 ? -11.102 -37.469 -0.561 1 75.69 351 LEU A O 1
ATOM 2804 N N . SER A 1 352 ? -9.094 -37.781 0.256 1 85.06 352 SER A N 1
ATOM 2805 C CA . SER A 1 352 ? -8.938 -36.375 0.634 1 85.06 352 SER A CA 1
ATOM 2806 C C . SER A 1 352 ? -8.32 -35.562 -0.501 1 85.06 352 SER A C 1
ATOM 2808 O O . SER A 1 352 ? -7.473 -36.062 -1.243 1 85.06 352 SER A O 1
ATOM 2810 N N . LEU A 1 353 ? -8.867 -34.438 -0.794 1 94.25 353 LEU A N 1
ATOM 2811 C CA . LEU A 1 353 ? -8.305 -33.5 -1.775 1 94.25 353 LEU A CA 1
ATOM 2812 C C . LEU A 1 353 ? -7.91 -32.188 -1.118 1 94.25 353 LEU A C 1
ATOM 2814 O O . LEU A 1 353 ? -8.75 -31.297 -0.933 1 94.25 353 LEU A O 1
ATOM 2818 N N . PRO A 1 354 ? -6.664 -32.031 -0.777 1 96.38 354 PRO A N 1
ATOM 2819 C CA . PRO A 1 354 ? -6.227 -30.766 -0.228 1 96.38 354 PRO A CA 1
ATOM 2820 C C . PRO A 1 354 ? -6.406 -29.609 -1.212 1 96.38 354 PRO A C 1
ATOM 2822 O O . PRO A 1 354 ? -6.184 -29.766 -2.414 1 96.38 354 PRO A O 1
ATOM 2825 N N . TYR A 1 355 ? -6.809 -28.438 -0.713 1 97.38 355 TYR A N 1
ATOM 2826 C CA . TYR A 1 355 ? -6.977 -27.234 -1.519 1 97.38 355 TYR A CA 1
ATOM 2827 C C . TYR A 1 355 ? -5.832 -26.25 -1.284 1 97.38 355 TYR A C 1
ATOM 2829 O O . TYR A 1 355 ? -5.312 -26.156 -0.169 1 97.38 355 TYR A O 1
ATOM 2837 N N . PHE A 1 356 ? -5.422 -25.516 -2.33 1 98.25 356 PHE A N 1
ATOM 2838 C CA . PHE A 1 356 ? -4.398 -24.469 -2.324 1 98.25 356 PHE A CA 1
ATOM 2839 C C . PHE A 1 356 ? -4.875 -23.234 -3.08 1 98.25 356 PHE A C 1
ATOM 2841 O O . PHE A 1 356 ? -4.168 -22.719 -3.947 1 98.25 356 PHE A O 1
ATOM 2848 N N . PHE A 1 357 ? -5.91 -22.625 -2.688 1 97.62 357 PHE A N 1
ATOM 2849 C CA . PHE A 1 357 ? -6.656 -21.641 -3.463 1 97.62 357 PHE A CA 1
ATOM 2850 C C . PHE A 1 357 ? -5.906 -20.312 -3.514 1 97.62 357 PHE A C 1
ATOM 2852 O O . PHE A 1 357 ? -5.34 -19.875 -2.51 1 97.62 357 PHE A O 1
ATOM 2859 N N . HIS A 1 358 ? -5.926 -19.75 -4.73 1 97.06 358 HIS A N 1
ATOM 2860 C CA . HIS A 1 358 ? -5.785 -18.297 -4.773 1 97.06 358 HIS A CA 1
ATOM 2861 C C . HIS A 1 358 ? -6.957 -17.609 -4.07 1 97.06 358 HIS A C 1
ATOM 2863 O O . HIS A 1 358 ? -8.117 -17.859 -4.414 1 97.06 358 HIS A O 1
ATOM 2869 N N . ALA A 1 359 ? -6.617 -16.75 -3.178 1 96.06 359 ALA A N 1
ATOM 2870 C CA . ALA A 1 359 ? -7.695 -16.047 -2.488 1 96.06 359 ALA A CA 1
ATOM 2871 C C . ALA A 1 359 ? -7.266 -14.648 -2.086 1 96.06 359 ALA A C 1
ATOM 2873 O O . ALA A 1 359 ? -6.234 -14.469 -1.432 1 96.06 359 ALA A O 1
ATOM 2874 N N . SER A 1 360 ? -8.023 -13.648 -2.547 1 94.06 360 SER A N 1
ATOM 2875 C CA . SER A 1 360 ? -7.91 -12.25 -2.15 1 94.06 360 SER A CA 1
ATOM 2876 C C . SER A 1 360 ? -6.641 -11.625 -2.717 1 94.06 360 SER A C 1
ATOM 2878 O O . SER A 1 360 ? -5.93 -10.906 -2.008 1 94.06 360 SER A O 1
ATOM 2880 N N . GLU A 1 361 ? -6.258 -11.961 -3.912 1 95.06 361 GLU A N 1
ATOM 2881 C CA . GLU A 1 361 ? -5.195 -11.281 -4.645 1 95.06 361 GLU A CA 1
ATOM 2882 C C . GLU A 1 361 ? -5.715 -10.023 -5.34 1 95.06 361 GLU A C 1
ATOM 2884 O O . GLU A 1 361 ? -5.738 -9.953 -6.57 1 95.06 361 GLU A O 1
ATOM 2889 N N . ASN A 1 362 ? -6.164 -9.102 -4.57 1 93.88 362 ASN A N 1
ATOM 2890 C CA . ASN A 1 362 ? -6.789 -7.883 -5.07 1 93.88 362 ASN A CA 1
ATOM 2891 C C . ASN A 1 362 ? -6.742 -6.762 -4.035 1 93.88 362 ASN A C 1
ATOM 2893 O O . ASN A 1 362 ? -6.262 -6.961 -2.918 1 93.88 362 ASN A O 1
ATOM 2897 N N . LEU A 1 363 ? -7.293 -5.609 -4.414 1 94.69 363 LEU A N 1
ATOM 2898 C CA . LEU A 1 363 ? -7.242 -4.43 -3.557 1 94.69 363 LEU A CA 1
ATOM 2899 C C . LEU A 1 363 ? -8.609 -4.148 -2.941 1 94.69 363 LEU A C 1
ATOM 2901 O O . LEU A 1 363 ? -8.758 -3.211 -2.156 1 94.69 363 LEU A O 1
ATOM 2905 N N . TRP A 1 364 ? -9.609 -4.895 -3.264 1 94.25 364 TRP A N 1
ATOM 2906 C CA . TRP A 1 364 ? -10.977 -4.582 -2.863 1 94.25 364 TRP A CA 1
ATOM 2907 C C . TRP A 1 364 ? -11.211 -4.945 -1.401 1 94.25 364 TRP A C 1
ATOM 2909 O O . TRP A 1 364 ? -10.43 -5.684 -0.803 1 94.25 364 TRP A O 1
ATOM 2919 N N . PHE A 1 365 ? -12.234 -4.469 -0.85 1 95.06 365 PHE A N 1
ATOM 2920 C CA . PHE A 1 365 ? -12.609 -4.676 0.544 1 95.06 365 PHE A CA 1
ATOM 2921 C C . PHE A 1 365 ? -14.109 -4.895 0.675 1 95.06 365 PHE A C 1
ATOM 2923 O O . PHE A 1 365 ? -14.898 -3.973 0.465 1 95.06 365 PHE A O 1
ATOM 2930 N N . GLY A 1 366 ? -14.461 -6.078 0.979 1 92.38 366 GLY A N 1
ATOM 2931 C CA . GLY A 1 366 ? -15.867 -6.391 1.188 1 92.38 366 GLY A CA 1
ATOM 2932 C C . GLY A 1 366 ? -16.547 -6.934 -0.052 1 92.38 366 GLY A C 1
ATOM 2933 O O . GLY A 1 366 ? -17.766 -7.082 -0.08 1 92.38 366 GLY A O 1
ATOM 2934 N N . THR A 1 367 ? -15.852 -7.207 -1.062 1 92.69 367 THR A N 1
ATOM 2935 C CA . THR A 1 367 ? -16.391 -7.781 -2.287 1 92.69 367 THR A CA 1
ATOM 2936 C C . THR A 1 367 ? -16.266 -9.305 -2.275 1 92.69 367 THR A C 1
ATOM 2938 O O . THR A 1 367 ? -15.594 -9.867 -1.408 1 92.69 367 THR A O 1
ATOM 2941 N N . ASP A 1 368 ? -16.844 -9.945 -3.248 1 89.62 368 ASP A N 1
ATOM 2942 C CA . ASP A 1 368 ? -16.766 -11.398 -3.348 1 89.62 368 ASP A CA 1
ATOM 2943 C C . ASP A 1 368 ? -15.328 -11.852 -3.578 1 89.62 368 ASP A C 1
ATOM 2945 O O . ASP A 1 368 ? -14.93 -12.93 -3.119 1 89.62 368 ASP A O 1
ATOM 2949 N N . ALA A 1 369 ? -14.594 -11.031 -4.242 1 88.62 369 ALA A N 1
ATOM 2950 C CA . ALA A 1 369 ? -13.211 -11.375 -4.559 1 88.62 369 ALA A CA 1
ATOM 2951 C C . ALA A 1 369 ? -12.352 -11.422 -3.297 1 88.62 369 ALA A C 1
ATOM 2953 O O . ALA A 1 369 ? -11.555 -12.344 -3.115 1 88.62 369 ALA A O 1
ATOM 2954 N N . ASP A 1 370 ? -12.492 -10.352 -2.441 1 90.62 370 ASP A N 1
ATOM 2955 C CA . ASP A 1 370 ? -11.664 -10.352 -1.239 1 90.62 370 ASP A CA 1
ATOM 2956 C C . ASP A 1 370 ? -12.219 -11.32 -0.193 1 90.62 370 ASP A C 1
ATOM 2958 O O . ASP A 1 370 ? -11.461 -11.859 0.618 1 90.62 370 ASP A O 1
ATOM 2962 N N . GLU A 1 371 ? -13.492 -11.68 -0.27 1 93.56 371 GLU A N 1
ATOM 2963 C CA . GLU A 1 371 ? -14.086 -12.617 0.675 1 93.56 371 GLU A CA 1
ATOM 2964 C C . GLU A 1 371 ? -13.688 -14.055 0.342 1 93.56 371 GLU A C 1
ATOM 2966 O O . GLU A 1 371 ? -13.977 -14.977 1.106 1 93.56 371 GLU A O 1
ATOM 2971 N N . ASN A 1 372 ? -13.016 -14.242 -0.786 1 95.44 372 ASN A N 1
ATOM 2972 C CA . ASN A 1 372 ? -12.43 -15.547 -1.09 1 95.44 372 ASN A CA 1
ATOM 2973 C C . ASN A 1 372 ? -11.562 -16.047 0.057 1 95.44 372 ASN A C 1
ATOM 2975 O O . ASN A 1 372 ? -11.422 -17.266 0.251 1 95.44 372 ASN A O 1
ATOM 2979 N N . ILE A 1 373 ? -10.984 -15.102 0.807 1 95.62 373 ILE A N 1
ATOM 2980 C CA . ILE A 1 373 ? -10.133 -15.508 1.918 1 95.62 373 ILE A CA 1
ATOM 2981 C C . ILE A 1 373 ? -10.969 -16.219 2.98 1 95.62 373 ILE A C 1
ATOM 2983 O O . ILE A 1 373 ? -10.523 -17.219 3.562 1 95.62 373 ILE A O 1
ATOM 2987 N N . VAL A 1 374 ? -12.148 -15.75 3.234 1 95.31 374 VAL A N 1
ATOM 2988 C CA . VAL A 1 374 ? -13.078 -16.359 4.176 1 95.31 374 VAL A CA 1
ATOM 2989 C C . VAL A 1 374 ? -13.508 -17.734 3.656 1 95.31 374 VAL A C 1
ATOM 2991 O O . VAL A 1 374 ? -13.484 -18.719 4.395 1 95.31 374 VAL A O 1
ATOM 2994 N N . ASP A 1 375 ? -13.852 -17.75 2.393 1 95.69 375 ASP A N 1
ATOM 2995 C CA . ASP A 1 375 ? -14.297 -19 1.762 1 95.69 375 ASP A CA 1
ATOM 2996 C C . ASP A 1 375 ? -13.195 -20.062 1.807 1 95.69 375 ASP A C 1
ATOM 2998 O O . ASP A 1 375 ? -13.477 -21.234 2.076 1 95.69 375 ASP A O 1
ATOM 3002 N N . ALA A 1 376 ? -11.984 -19.641 1.469 1 96.62 376 ALA A N 1
ATOM 3003 C CA . ALA A 1 376 ? -10.867 -20.578 1.466 1 96.62 376 ALA A CA 1
ATOM 3004 C C . ALA A 1 376 ? -10.688 -21.234 2.834 1 96.62 376 ALA A C 1
ATOM 3006 O O . ALA A 1 376 ? -10.523 -22.453 2.932 1 96.62 376 ALA A O 1
ATOM 3007 N N . VAL A 1 377 ? -10.75 -20.406 3.877 1 95.31 377 VAL A N 1
ATOM 3008 C CA . VAL A 1 377 ? -10.578 -20.906 5.238 1 95.31 377 VAL A CA 1
ATOM 3009 C C . VAL A 1 377 ? -11.719 -21.859 5.582 1 95.31 377 VAL A C 1
ATOM 3011 O O . VAL A 1 377 ? -11.492 -22.922 6.164 1 95.31 377 VAL A O 1
ATOM 3014 N N . MET A 1 378 ? -12.898 -21.531 5.16 1 93.5 378 MET A N 1
ATOM 3015 C CA . MET A 1 378 ? -14.078 -22.344 5.469 1 93.5 378 MET A CA 1
ATOM 3016 C C . MET A 1 378 ? -14.062 -23.656 4.688 1 93.5 378 MET A C 1
ATOM 3018 O O . MET A 1 378 ? -14.68 -24.625 5.094 1 93.5 378 MET A O 1
ATOM 3022 N N . LEU A 1 379 ? -13.352 -23.672 3.602 1 94.25 379 LEU A N 1
ATOM 3023 C CA . LEU A 1 379 ? -13.211 -24.875 2.781 1 94.25 379 LEU A CA 1
ATOM 3024 C C . LEU A 1 379 ? -12.016 -25.703 3.23 1 94.25 379 LEU A C 1
ATOM 3026 O O . LEU A 1 379 ? -11.609 -26.641 2.533 1 94.25 379 LEU A O 1
ATOM 3030 N N . ASN A 1 380 ? -11.422 -25.359 4.324 1 92.38 380 ASN A N 1
ATOM 3031 C CA . ASN A 1 380 ? -10.312 -26.078 4.938 1 92.38 380 ASN A CA 1
ATOM 3032 C C . ASN A 1 380 ? -9.086 -26.125 4.027 1 92.38 380 ASN A C 1
ATOM 3034 O O . ASN A 1 380 ? -8.523 -27.188 3.785 1 92.38 380 ASN A O 1
ATOM 3038 N N . VAL A 1 381 ? -8.789 -25.016 3.52 1 96.38 381 VAL A N 1
ATOM 3039 C CA . VAL A 1 381 ? -7.641 -24.891 2.627 1 96.38 381 VAL A CA 1
ATOM 3040 C C . VAL A 1 381 ? -6.359 -25.266 3.365 1 96.38 381 VAL A C 1
ATOM 3042 O O . VAL A 1 381 ? -6.262 -25.094 4.582 1 96.38 381 VAL A O 1
ATOM 3045 N N . SER A 1 382 ? -5.422 -25.828 2.656 1 96.19 382 SER A N 1
ATOM 3046 C CA . SER A 1 382 ? -4.125 -26.188 3.221 1 96.19 382 SER A CA 1
ATOM 3047 C C . SER A 1 382 ? -3.193 -24.969 3.26 1 96.19 382 SER A C 1
ATOM 3049 O O . SER A 1 382 ? -2.504 -24.75 4.258 1 96.19 382 SER A O 1
ATOM 3051 N N . ARG A 1 383 ? -3.121 -24.25 2.199 1 97.69 383 ARG A N 1
ATOM 3052 C CA . ARG A 1 383 ? -2.393 -23 2.053 1 97.69 383 ARG A CA 1
ATOM 3053 C C . ARG A 1 383 ? -3.166 -22.016 1.178 1 97.69 383 ARG A C 1
ATOM 3055 O O . ARG A 1 383 ? -3.988 -22.422 0.356 1 97.69 383 ARG A O 1
ATOM 3062 N N . ILE A 1 384 ? -2.924 -20.75 1.359 1 97.75 384 ILE A N 1
ATOM 3063 C CA . ILE A 1 384 ? -3.615 -19.734 0.58 1 97.75 384 ILE A CA 1
ATOM 3064 C C . ILE A 1 384 ? -2.611 -18.969 -0.285 1 97.75 384 ILE A C 1
ATOM 3066 O O . ILE A 1 384 ? -1.604 -18.469 0.218 1 97.75 384 ILE A O 1
ATOM 3070 N N . GLY A 1 385 ? -2.873 -18.953 -1.568 1 97.75 385 GLY A N 1
ATOM 3071 C CA . GLY A 1 385 ? -2.045 -18.188 -2.477 1 97.75 385 GLY A CA 1
ATOM 3072 C C . GLY A 1 385 ? -2.289 -16.688 -2.373 1 97.75 385 GLY A C 1
ATOM 3073 O O . GLY A 1 385 ? -3.434 -16.234 -2.428 1 97.75 385 GLY A O 1
ATOM 3074 N N . HIS A 1 386 ? -1.23 -15.875 -2.186 1 96.94 386 HIS A N 1
ATOM 3075 C CA . HIS A 1 386 ? -1.168 -14.414 -2.152 1 96.94 386 HIS A CA 1
ATOM 3076 C C . HIS A 1 386 ? -1.779 -13.867 -0.867 1 96.94 386 HIS A C 1
ATOM 3078 O O . HIS A 1 386 ? -1.078 -13.273 -0.047 1 96.94 386 HIS A O 1
ATOM 3084 N N . ALA A 1 387 ? -3.117 -14.023 -0.707 1 96.69 387 ALA A N 1
ATOM 3085 C CA . ALA A 1 387 ? -3.824 -13.516 0.465 1 96.69 387 ALA A CA 1
ATOM 3086 C C . ALA A 1 387 ? -3.533 -12.031 0.68 1 96.69 387 ALA A C 1
ATOM 3088 O O . ALA A 1 387 ? -3.305 -11.594 1.811 1 96.69 387 ALA A O 1
ATOM 3089 N N . TYR A 1 388 ? -3.49 -11.266 -0.369 1 96.81 388 TYR A N 1
ATOM 3090 C CA . TYR A 1 388 ? -3.023 -9.883 -0.341 1 96.81 388 TYR A CA 1
ATOM 3091 C C . TYR A 1 388 ? -3.9 -9.031 0.57 1 96.81 388 TYR A C 1
ATOM 3093 O O . TYR A 1 388 ? -3.393 -8.203 1.33 1 96.81 388 TYR A O 1
ATOM 3101 N N . SER A 1 389 ? -5.199 -9.227 0.599 1 93.94 389 SER A N 1
ATOM 3102 C CA . SER A 1 389 ? -6.113 -8.383 1.356 1 93.94 389 SER A CA 1
ATOM 3103 C C . SER A 1 389 ? -6.387 -8.961 2.74 1 93.94 389 SER A C 1
ATOM 3105 O O . SER A 1 389 ? -7.27 -8.477 3.457 1 93.94 389 SER A O 1
ATOM 3107 N N . LEU A 1 390 ? -5.648 -9.953 3.152 1 95.19 390 LEU A N 1
ATOM 3108 C CA . LEU A 1 390 ? -5.879 -10.68 4.398 1 95.19 390 LEU A CA 1
ATOM 3109 C C . LEU A 1 390 ? -5.93 -9.719 5.582 1 95.19 390 LEU A C 1
ATOM 3111 O O . LEU A 1 390 ? -6.789 -9.852 6.461 1 95.19 390 LEU A O 1
ATOM 3115 N N . PRO A 1 391 ? -5.105 -8.672 5.645 1 93.88 391 PRO A N 1
ATOM 3116 C CA . PRO A 1 391 ? -5.098 -7.812 6.832 1 93.88 391 PRO A CA 1
ATOM 3117 C C . PRO A 1 391 ? -6.398 -7.035 7.008 1 93.88 391 PRO A C 1
ATOM 3119 O O . PRO A 1 391 ? -6.629 -6.441 8.062 1 93.88 391 PRO A O 1
ATOM 3122 N N . LYS A 1 392 ? -7.238 -7.031 6.031 1 94.94 392 LYS A N 1
ATOM 3123 C CA . LYS A 1 392 ? -8.547 -6.383 6.133 1 94.94 392 LYS A CA 1
ATOM 3124 C C . LYS A 1 392 ? -9.539 -7.262 6.883 1 94.94 392 LYS A C 1
ATOM 3126 O O . LYS A 1 392 ? -10.641 -6.82 7.211 1 94.94 392 LYS A O 1
ATOM 3131 N N . TYR A 1 393 ? -9.164 -8.508 7.176 1 94.19 393 TYR A N 1
ATOM 3132 C CA . TYR A 1 393 ? -10.031 -9.484 7.82 1 94.19 393 TYR A CA 1
ATOM 3133 C C . TYR A 1 393 ? -9.391 -10.023 9.094 1 94.19 393 TYR A C 1
ATOM 3135 O O . TYR A 1 393 ? -8.797 -11.102 9.094 1 94.19 393 TYR A O 1
ATOM 3143 N N . ALA A 1 394 ? -9.625 -9.328 10.156 1 90.56 394 ALA A N 1
ATOM 3144 C CA . ALA A 1 394 ? -8.945 -9.586 11.422 1 90.56 394 ALA A CA 1
ATOM 3145 C C . ALA A 1 394 ? -9.352 -10.945 11.992 1 90.56 394 ALA A C 1
ATOM 3147 O O . ALA A 1 394 ? -8.508 -11.68 12.516 1 90.56 394 ALA A O 1
ATOM 3148 N N . LYS A 1 395 ? -10.609 -11.305 11.945 1 92.19 395 LYS A N 1
ATOM 3149 C CA . LYS A 1 395 ? -11.086 -12.562 12.508 1 92.19 395 LYS A CA 1
ATOM 3150 C C . LYS A 1 395 ? -10.594 -13.75 11.695 1 92.19 395 LYS A C 1
ATOM 3152 O O . LYS A 1 395 ? -10.219 -14.789 12.258 1 92.19 395 LYS A O 1
ATOM 3157 N N . THR A 1 396 ? -10.609 -13.578 10.406 1 94.5 396 THR A N 1
ATOM 3158 C CA . THR A 1 396 ? -10.078 -14.609 9.531 1 94.5 396 THR A CA 1
ATOM 3159 C C . THR A 1 396 ? -8.586 -14.812 9.781 1 94.5 396 THR A C 1
ATOM 3161 O O . THR A 1 396 ? -8.094 -15.938 9.758 1 94.5 396 THR A O 1
ATOM 3164 N N . MET A 1 397 ? -7.879 -13.75 10 1 92.19 397 MET A N 1
ATOM 3165 C CA . MET A 1 397 ? -6.457 -13.828 10.312 1 92.19 397 MET A CA 1
ATOM 3166 C C . MET A 1 397 ? -6.219 -14.641 11.578 1 92.19 397 MET A C 1
ATOM 3168 O O . MET A 1 397 ? -5.266 -15.414 11.656 1 92.19 397 MET A O 1
ATOM 3172 N N . ASP A 1 398 ? -7.066 -14.469 12.547 1 90.56 398 ASP A N 1
ATOM 3173 C CA . ASP A 1 398 ? -6.957 -15.234 13.789 1 90.56 398 ASP A CA 1
ATOM 3174 C C . ASP A 1 398 ? -7.09 -16.734 13.523 1 90.56 398 ASP A C 1
ATOM 3176 O O . ASP A 1 398 ? -6.344 -17.531 14.086 1 90.56 398 ASP A O 1
ATOM 3180 N N . ILE A 1 399 ? -8.008 -17.047 12.688 1 93.19 399 ILE A N 1
ATOM 3181 C CA . ILE A 1 399 ? -8.242 -18.438 12.359 1 93.19 399 ILE A CA 1
ATOM 3182 C C . ILE A 1 399 ? -7.02 -19.016 11.633 1 93.19 399 ILE A C 1
ATOM 3184 O O . ILE A 1 399 ? -6.582 -20.125 11.93 1 93.19 399 ILE A O 1
ATOM 3188 N N . ILE A 1 400 ? -6.488 -18.281 10.727 1 94.38 400 ILE A N 1
ATOM 3189 C CA . ILE A 1 400 ? -5.324 -18.688 9.953 1 94.38 400 ILE A CA 1
ATOM 3190 C C . ILE A 1 400 ? -4.145 -18.938 10.891 1 94.38 400 ILE A C 1
ATOM 3192 O O . ILE A 1 400 ? -3.436 -19.938 10.758 1 94.38 400 ILE A O 1
ATOM 3196 N N . LYS A 1 401 ? -3.949 -18.078 11.828 1 89.81 401 LYS A N 1
ATOM 3197 C CA . LYS A 1 401 ? -2.883 -18.219 12.812 1 89.81 401 LYS A CA 1
ATOM 3198 C C . LYS A 1 401 ? -3.098 -19.453 13.68 1 89.81 401 LYS A C 1
ATOM 3200 O O . LYS A 1 401 ? -2.172 -20.234 13.891 1 89.81 401 LYS A O 1
ATOM 3205 N N . ASP A 1 402 ? -4.305 -19.672 14.133 1 91 402 ASP A N 1
ATOM 3206 C CA . ASP A 1 402 ? -4.637 -20.781 15.031 1 91 402 ASP A CA 1
ATOM 3207 C C . ASP A 1 402 ? -4.48 -22.125 14.328 1 91 402 ASP A C 1
ATOM 3209 O O . ASP A 1 402 ? -4.012 -23.094 14.93 1 91 402 ASP A O 1
ATOM 3213 N N . LYS A 1 403 ? -4.84 -22.125 13.102 1 92.56 403 LYS A N 1
ATOM 3214 C CA . LYS A 1 403 ? -4.82 -23.375 12.344 1 92.56 403 LYS A CA 1
ATOM 3215 C C . LYS A 1 403 ? -3.496 -23.562 11.609 1 92.56 403 LYS A C 1
ATOM 3217 O O . LYS A 1 403 ? -3.271 -24.578 10.961 1 92.56 403 LYS A O 1
ATOM 3222 N N . MET A 1 404 ? -2.697 -22.562 11.641 1 90.88 404 MET A N 1
ATOM 3223 C CA . MET A 1 404 ? -1.385 -22.594 11 1 90.88 404 MET A CA 1
ATOM 3224 C C . MET A 1 404 ? -1.514 -22.828 9.5 1 90.88 404 MET A C 1
ATOM 3226 O O . MET A 1 404 ? -0.829 -23.688 8.945 1 90.88 404 MET A O 1
ATOM 3230 N N . ILE A 1 405 ? -2.475 -22.141 8.906 1 95.31 405 ILE A N 1
ATOM 3231 C CA . ILE A 1 405 ? -2.658 -22.172 7.461 1 95.31 405 ILE A CA 1
ATOM 3232 C C . ILE A 1 405 ? -1.567 -21.344 6.789 1 95.31 405 ILE A C 1
ATOM 3234 O O . ILE A 1 405 ? -1.393 -20.156 7.105 1 95.31 405 ILE A O 1
ATOM 3238 N N . GLY A 1 406 ? -0.813 -21.922 5.895 1 96 406 GLY A N 1
ATOM 3239 C CA . GLY A 1 406 ? 0.277 -21.219 5.23 1 96 406 GLY A CA 1
ATOM 3240 C C . GLY A 1 406 ? -0.199 -20.188 4.238 1 96 406 GLY A C 1
ATOM 3241 O O . GLY A 1 406 ? -1.197 -20.391 3.547 1 96 406 GLY A O 1
ATOM 3242 N N . ILE A 1 407 ? 0.49 -19.078 4.199 1 97.31 407 ILE A N 1
ATOM 3243 C CA . ILE A 1 407 ? 0.235 -18.047 3.213 1 97.31 407 ILE A CA 1
ATOM 3244 C C . ILE A 1 407 ? 1.398 -17.969 2.227 1 97.31 407 ILE A C 1
ATOM 3246 O O . ILE A 1 407 ? 2.553 -17.812 2.631 1 97.31 407 ILE A O 1
ATOM 3250 N N . GLU A 1 408 ? 1.097 -18.109 0.961 1 98.12 408 GLU A N 1
ATOM 3251 C CA . GLU A 1 408 ? 2.102 -18.031 -0.096 1 98.12 408 GLU A CA 1
ATOM 3252 C C . GLU A 1 408 ? 2.207 -16.625 -0.667 1 98.12 408 GLU A C 1
ATOM 3254 O O . GLU A 1 408 ? 1.431 -16.25 -1.547 1 98.12 408 GLU A O 1
ATOM 3259 N N . VAL A 1 409 ? 3.182 -15.898 -0.233 1 98.06 409 VAL A N 1
ATOM 3260 C CA . VAL A 1 409 ? 3.338 -14.508 -0.65 1 98.06 409 VAL A CA 1
ATOM 3261 C C . VAL A 1 409 ? 4.273 -14.43 -1.854 1 98.06 409 VAL A C 1
ATOM 3263 O O . VAL A 1 409 ? 5.332 -15.062 -1.865 1 98.06 409 VAL A O 1
ATOM 3266 N N . ASN A 1 410 ? 3.908 -13.727 -2.861 1 98.62 410 ASN A N 1
ATOM 3267 C CA . ASN A 1 410 ? 4.668 -13.492 -4.086 1 98.62 410 ASN A CA 1
ATOM 3268 C C . ASN A 1 410 ? 4.902 -12.008 -4.328 1 98.62 410 ASN A C 1
ATOM 3270 O O . ASN A 1 410 ? 4.227 -11.391 -5.156 1 98.62 410 ASN A O 1
ATOM 3274 N N . PRO A 1 411 ? 5.91 -11.391 -3.666 1 98.62 411 PRO A N 1
ATOM 3275 C CA . PRO A 1 411 ? 6.016 -9.93 -3.609 1 98.62 411 PRO A CA 1
ATOM 3276 C C . PRO A 1 411 ? 6.227 -9.297 -4.984 1 98.62 411 PRO A C 1
ATOM 3278 O O . PRO A 1 411 ? 5.594 -8.289 -5.305 1 98.62 411 PRO A O 1
ATOM 3281 N N . ILE A 1 412 ? 7.105 -9.883 -5.797 1 98.81 412 ILE A N 1
ATOM 3282 C CA . ILE A 1 412 ? 7.398 -9.273 -7.094 1 98.81 412 ILE A CA 1
ATOM 3283 C C . ILE A 1 412 ? 6.184 -9.406 -8.008 1 98.81 412 ILE A C 1
ATOM 3285 O O . ILE A 1 412 ? 5.828 -8.461 -8.719 1 98.81 412 ILE A O 1
ATOM 3289 N N . SER A 1 413 ? 5.539 -10.586 -7.996 1 98.62 413 SER A N 1
ATOM 3290 C CA . SER A 1 413 ? 4.301 -10.758 -8.75 1 98.62 413 SER A CA 1
ATOM 3291 C C . SER A 1 413 ? 3.258 -9.727 -8.344 1 98.62 413 SER A C 1
ATOM 3293 O O . SER A 1 413 ? 2.613 -9.109 -9.195 1 98.62 413 SER A O 1
ATOM 3295 N N . ASN A 1 414 ? 3.084 -9.516 -7.012 1 98.44 414 ASN A N 1
ATOM 3296 C CA . ASN A 1 414 ? 2.102 -8.555 -6.52 1 98.44 414 ASN A CA 1
ATOM 3297 C C . ASN A 1 414 ? 2.398 -7.145 -7.02 1 98.44 414 ASN A C 1
ATOM 3299 O O . ASN A 1 414 ? 1.478 -6.371 -7.293 1 98.44 414 ASN A O 1
ATOM 3303 N N . GLN A 1 415 ? 3.672 -6.812 -7.141 1 98.62 415 GLN A N 1
ATOM 3304 C CA . GLN A 1 415 ? 4.031 -5.484 -7.625 1 98.62 415 GLN A CA 1
ATOM 3305 C C . GLN A 1 415 ? 3.83 -5.371 -9.133 1 98.62 415 GLN A C 1
ATOM 3307 O O . GLN A 1 415 ? 3.209 -4.422 -9.609 1 98.62 415 GLN A O 1
ATOM 3312 N N . VAL A 1 416 ? 4.336 -6.367 -9.898 1 98.5 416 VAL A N 1
ATOM 3313 C CA . VAL A 1 416 ? 4.234 -6.359 -11.352 1 98.5 416 VAL A CA 1
ATOM 3314 C C . VAL A 1 416 ? 2.766 -6.348 -11.773 1 98.5 416 VAL A C 1
ATOM 3316 O O . VAL A 1 416 ? 2.4 -5.711 -12.766 1 98.5 416 VAL A O 1
ATOM 3319 N N . MET A 1 417 ? 1.961 -6.996 -10.945 1 97.06 417 MET A N 1
ATOM 3320 C CA . MET A 1 417 ? 0.54 -7.125 -11.258 1 97.06 417 MET A CA 1
ATOM 3321 C C . MET A 1 417 ? -0.23 -5.891 -10.797 1 97.06 417 MET A C 1
ATOM 3323 O O . MET A 1 417 ? -1.448 -5.816 -10.969 1 97.06 417 MET A O 1
ATOM 3327 N N . GLY A 1 418 ? 0.431 -4.922 -10.203 1 96.19 418 GLY A N 1
ATOM 3328 C CA . GLY A 1 418 ? -0.15 -3.609 -9.961 1 96.19 418 GLY A CA 1
ATOM 3329 C C . GLY A 1 418 ? -0.838 -3.498 -8.609 1 96.19 418 GLY A C 1
ATOM 3330 O O . GLY A 1 418 ? -1.564 -2.535 -8.359 1 96.19 418 GLY A O 1
ATOM 3331 N N . LEU A 1 419 ? -0.632 -4.418 -7.691 1 96.88 419 LEU A N 1
ATOM 3332 C CA . LEU A 1 419 ? -1.299 -4.363 -6.395 1 96.88 419 LEU A CA 1
ATOM 3333 C C . LEU A 1 419 ? -0.589 -3.389 -5.457 1 96.88 419 LEU A C 1
ATOM 3335 O O . LEU A 1 419 ? -1.202 -2.855 -4.531 1 96.88 419 LEU A O 1
ATOM 3339 N N . VAL A 1 420 ? 0.666 -3.141 -5.664 1 97.69 420 VAL A N 1
ATOM 3340 C CA . VAL A 1 420 ? 1.458 -2.25 -4.82 1 97.69 420 VAL A CA 1
ATOM 3341 C C . VAL A 1 420 ? 2.578 -1.62 -5.645 1 97.69 420 VAL A C 1
ATOM 3343 O O . VAL A 1 420 ? 3.186 -2.283 -6.492 1 97.69 420 VAL A O 1
ATOM 3346 N N . GLN A 1 421 ? 2.83 -0.354 -5.496 1 96.31 421 GLN A N 1
ATOM 3347 C CA . GLN A 1 421 ? 3.885 0.32 -6.242 1 96.31 421 GLN A CA 1
ATOM 3348 C C . GLN A 1 421 ? 5.211 0.269 -5.492 1 96.31 421 GLN A C 1
ATOM 3350 O O . GLN A 1 421 ? 6.238 -0.118 -6.055 1 96.31 421 GLN A O 1
ATOM 3355 N N . ASP A 1 422 ? 5.254 0.743 -4.25 1 97.5 422 ASP A N 1
ATOM 3356 C CA . ASP A 1 422 ? 6.375 0.656 -3.322 1 97.5 422 ASP A CA 1
ATOM 3357 C C . ASP A 1 422 ? 6.219 -0.533 -2.377 1 97.5 422 ASP A C 1
ATOM 3359 O O . ASP A 1 422 ? 5.297 -0.566 -1.562 1 97.5 422 ASP A O 1
ATOM 3363 N N . LEU A 1 423 ? 7.121 -1.534 -2.455 1 98.44 423 LEU A N 1
ATOM 3364 C CA . LEU A 1 423 ? 6.973 -2.791 -1.729 1 98.44 423 LEU A CA 1
ATOM 3365 C C . LEU A 1 423 ? 6.953 -2.549 -0.223 1 98.44 423 LEU A C 1
ATOM 3367 O O . LEU A 1 423 ? 6.512 -3.408 0.542 1 98.44 423 LEU A O 1
ATOM 3371 N N . ARG A 1 424 ? 7.383 -1.46 0.294 1 97.56 424 ARG A N 1
ATOM 3372 C CA . ARG A 1 424 ? 7.305 -1.131 1.714 1 97.56 424 ARG A CA 1
ATOM 3373 C C . ARG A 1 424 ? 5.859 -0.926 2.15 1 97.56 424 ARG A C 1
ATOM 3375 O O . ARG A 1 424 ? 5.566 -0.886 3.348 1 97.56 424 ARG A O 1
ATOM 3382 N N . ASN A 1 425 ? 4.961 -0.817 1.194 1 96.75 425 ASN A N 1
ATOM 3383 C CA . ASN A 1 425 ? 3.531 -0.691 1.46 1 96.75 425 ASN A CA 1
ATOM 3384 C C . ASN A 1 425 ? 2.795 -2.006 1.215 1 96.75 425 ASN A C 1
ATOM 3386 O O . ASN A 1 425 ? 1.565 -2.033 1.157 1 96.75 425 ASN A O 1
ATOM 3390 N N . HIS A 1 426 ? 3.516 -3.059 1.031 1 97.81 426 HIS A N 1
ATOM 3391 C CA . HIS A 1 426 ? 2.859 -4.336 0.785 1 97.81 426 HIS A CA 1
ATOM 3392 C C . HIS A 1 426 ? 1.878 -4.676 1.901 1 97.81 426 HIS A C 1
ATOM 3394 O O . HIS A 1 426 ? 2.217 -4.578 3.082 1 97.81 426 HIS A O 1
ATOM 3400 N N . ALA A 1 427 ? 0.721 -5.086 1.539 1 96.31 427 ALA A N 1
ATOM 3401 C CA . ALA A 1 427 ? -0.392 -5.234 2.475 1 96.31 427 ALA A CA 1
ATOM 3402 C C . ALA A 1 427 ? -0.107 -6.332 3.496 1 96.31 427 ALA A C 1
ATOM 3404 O O . ALA A 1 427 ? -0.68 -6.332 4.59 1 96.31 427 ALA A O 1
ATOM 3405 N N . ILE A 1 428 ? 0.847 -7.242 3.238 1 96.5 428 ILE A N 1
ATOM 3406 C CA . ILE A 1 428 ? 1.04 -8.43 4.062 1 96.5 428 ILE A CA 1
ATOM 3407 C C . ILE A 1 428 ? 1.886 -8.086 5.281 1 96.5 428 ILE A C 1
ATOM 3409 O O . ILE A 1 428 ? 2.002 -8.883 6.215 1 96.5 428 ILE A O 1
ATOM 3413 N N . ILE A 1 429 ? 2.51 -6.934 5.34 1 95.81 429 ILE A N 1
ATOM 3414 C CA . ILE A 1 429 ? 3.535 -6.578 6.316 1 95.81 429 ILE A CA 1
ATOM 3415 C C . ILE A 1 429 ? 2.969 -6.707 7.73 1 95.81 429 ILE A C 1
ATOM 3417 O O . ILE A 1 429 ? 3.625 -7.25 8.617 1 95.81 429 ILE A O 1
ATOM 3421 N N . PRO A 1 430 ? 1.733 -6.27 7.969 1 92.38 430 PRO A N 1
ATOM 3422 C CA . PRO A 1 430 ? 1.216 -6.449 9.328 1 92.38 430 PRO A CA 1
ATOM 3423 C C . PRO A 1 430 ? 1.159 -7.918 9.75 1 92.38 430 PRO A C 1
ATOM 3425 O O . PRO A 1 430 ? 1.273 -8.227 10.938 1 92.38 430 PRO A O 1
ATOM 3428 N N . VAL A 1 431 ? 1.03 -8.805 8.797 1 91.56 431 VAL A N 1
ATOM 3429 C CA . VAL A 1 431 ? 0.963 -10.234 9.086 1 91.56 431 VAL A CA 1
ATOM 3430 C C . VAL A 1 431 ? 2.34 -10.742 9.508 1 91.56 431 VAL A C 1
ATOM 3432 O O . VAL A 1 431 ? 2.447 -11.695 10.289 1 91.56 431 VAL A O 1
ATOM 3435 N N . LEU A 1 432 ? 3.385 -10.117 9.086 1 90.06 432 LEU A N 1
ATOM 3436 C CA . LEU A 1 432 ? 4.758 -10.492 9.398 1 90.06 432 LEU A CA 1
ATOM 3437 C C . LEU A 1 432 ? 5.117 -10.117 10.828 1 90.06 432 LEU A C 1
ATOM 3439 O O . LEU A 1 432 ? 6.113 -10.594 11.375 1 90.06 432 LEU A O 1
ATOM 3443 N N . THR A 1 433 ? 4.25 -9.273 11.398 1 85.75 433 THR A N 1
ATOM 3444 C CA . THR A 1 433 ? 4.551 -8.773 12.734 1 85.75 433 THR A CA 1
ATOM 3445 C C . THR A 1 433 ? 4.035 -9.734 13.805 1 85.75 433 THR A C 1
ATOM 3447 O O . THR A 1 433 ? 4.293 -9.547 14.992 1 85.75 433 THR A O 1
ATOM 3450 N N . VAL A 1 434 ? 3.318 -10.766 13.305 1 78.69 434 VAL A N 1
ATOM 3451 C CA . VAL A 1 434 ? 2.867 -11.828 14.203 1 78.69 434 VAL A CA 1
ATOM 3452 C C . VAL A 1 434 ? 3.301 -13.188 13.656 1 78.69 434 VAL A C 1
ATOM 3454 O O . VAL A 1 434 ? 3.6 -13.32 12.469 1 78.69 434 VAL A O 1
ATOM 3457 N N . ASP A 1 435 ? 3.434 -14.102 14.5 1 77.5 435 ASP A N 1
ATOM 3458 C CA . ASP A 1 435 ? 3.936 -15.414 14.094 1 77.5 435 ASP A CA 1
ATOM 3459 C C . ASP A 1 435 ? 2.904 -16.156 13.25 1 77.5 435 ASP A C 1
ATOM 3461 O O . ASP A 1 435 ? 2.111 -16.938 13.781 1 77.5 435 ASP A O 1
ATOM 3465 N N . THR A 1 436 ? 2.787 -15.906 12.031 1 84.69 436 THR A N 1
ATOM 3466 C CA . THR A 1 436 ? 1.938 -16.547 11.039 1 84.69 436 THR A CA 1
ATOM 3467 C C . THR A 1 436 ? 2.779 -17.312 10.016 1 84.69 436 THR A C 1
ATOM 3469 O O . THR A 1 436 ? 3.875 -16.859 9.656 1 84.69 436 THR A O 1
ATOM 3472 N N . PRO A 1 437 ? 2.299 -18.469 9.625 1 91.06 437 PRO A N 1
ATOM 3473 C CA . PRO A 1 437 ? 3.072 -19.234 8.633 1 91.06 437 PRO A CA 1
ATOM 3474 C C . PRO A 1 437 ? 3.039 -18.594 7.246 1 91.06 437 PRO A C 1
ATOM 3476 O O . PRO A 1 437 ? 2.082 -18.797 6.496 1 91.06 437 PRO A O 1
ATOM 3479 N N . ILE A 1 438 ? 4.027 -17.875 6.973 1 94.38 438 ILE A N 1
ATOM 3480 C CA . ILE A 1 438 ? 4.18 -17.203 5.684 1 94.38 438 ILE A CA 1
ATOM 3481 C C . ILE A 1 438 ? 5.395 -17.766 4.949 1 94.38 438 ILE A C 1
ATOM 3483 O O . ILE A 1 438 ? 6.426 -18.031 5.562 1 94.38 438 ILE A O 1
ATOM 3487 N N . LEU A 1 439 ? 5.227 -18 3.715 1 94.81 439 LEU A N 1
ATOM 3488 C CA . LEU A 1 439 ? 6.355 -18.359 2.865 1 94.81 439 LEU A CA 1
ATOM 3489 C C . LEU A 1 439 ? 6.395 -17.5 1.614 1 94.81 439 LEU A C 1
ATOM 3491 O O . LEU A 1 439 ? 5.383 -16.906 1.234 1 94.81 439 LEU A O 1
ATOM 3495 N N . ILE A 1 440 ? 7.57 -17.391 0.999 1 97.5 440 ILE A N 1
ATOM 3496 C CA . ILE A 1 440 ? 7.793 -16.578 -0.182 1 97.5 440 ILE A CA 1
ATOM 3497 C C . ILE A 1 440 ? 7.926 -17.453 -1.417 1 97.5 440 ILE A C 1
ATOM 3499 O O . ILE A 1 440 ? 8.594 -18.5 -1.374 1 97.5 440 ILE A O 1
ATOM 3503 N N . SER A 1 441 ? 7.234 -17.125 -2.42 1 98.44 441 SER A N 1
ATOM 3504 C CA . SER A 1 441 ? 7.371 -17.766 -3.725 1 98.44 441 SER A CA 1
ATOM 3505 C C . SER A 1 441 ? 7.398 -16.734 -4.848 1 98.44 441 SER A C 1
ATOM 3507 O O . SER A 1 441 ? 7.691 -15.562 -4.609 1 98.44 441 SER A O 1
ATOM 3509 N N . SER A 1 442 ? 7.262 -17.25 -6.191 1 98.75 442 SER A N 1
ATOM 3510 C CA . SER A 1 442 ? 7.57 -16.297 -7.254 1 98.75 442 SER A CA 1
ATOM 3511 C C . SER A 1 442 ? 6.465 -16.281 -8.305 1 98.75 442 SER A C 1
ATOM 3513 O O . SER A 1 442 ? 6.527 -15.5 -9.266 1 98.75 442 SER A O 1
ATOM 3515 N N . ASP A 1 443 ? 5.434 -17.047 -8.203 1 98.62 443 ASP A N 1
ATOM 3516 C CA . ASP A 1 443 ? 4.219 -17.016 -9.016 1 98.62 443 ASP A CA 1
ATOM 3517 C C . ASP A 1 443 ? 4.535 -17.312 -10.484 1 98.62 443 ASP A C 1
ATOM 3519 O O . ASP A 1 443 ? 4.66 -18.469 -10.875 1 98.62 443 ASP A O 1
ATOM 3523 N N . TYR A 1 444 ? 4.863 -16.234 -11.359 1 98.56 444 TYR A N 1
ATOM 3524 C CA . TYR A 1 444 ? 5.238 -16.359 -12.766 1 98.56 444 TYR A CA 1
ATOM 3525 C C . TYR A 1 444 ? 6.625 -15.773 -13.008 1 98.56 444 TYR A C 1
ATOM 3527 O O . TYR A 1 444 ? 6.789 -14.852 -13.812 1 98.56 444 TYR A O 1
ATOM 3535 N N . PRO A 1 445 ? 7.66 -16.328 -12.453 1 98.62 445 PRO A N 1
ATOM 3536 C CA . PRO A 1 445 ? 8.969 -15.68 -12.492 1 98.62 445 PRO A CA 1
ATOM 3537 C C . PRO A 1 445 ? 9.469 -15.461 -13.922 1 98.62 445 PRO A C 1
ATOM 3539 O O . PRO A 1 445 ? 10.047 -14.414 -14.219 1 98.62 445 PRO A O 1
ATOM 3542 N N . ALA A 1 446 ? 9.25 -16.359 -14.836 1 98.56 446 ALA A N 1
ATOM 3543 C CA . ALA A 1 446 ? 9.773 -16.234 -16.188 1 98.56 446 ALA A CA 1
ATOM 3544 C C . ALA A 1 446 ? 9.094 -15.086 -16.938 1 98.56 446 ALA A C 1
ATOM 3546 O O . ALA A 1 446 ? 9.719 -14.422 -17.766 1 98.56 446 ALA A O 1
ATOM 3547 N N . ALA A 1 447 ? 7.828 -14.844 -16.641 1 98.69 447 ALA A N 1
ATOM 3548 C CA . ALA A 1 447 ? 7.051 -13.828 -17.344 1 98.69 447 ALA A CA 1
ATOM 3549 C C . ALA A 1 447 ? 7.641 -12.438 -17.125 1 98.69 447 ALA A C 1
ATOM 3551 O O . ALA A 1 447 ? 7.465 -11.539 -17.953 1 98.69 447 ALA A O 1
ATOM 3552 N N . TRP A 1 448 ? 8.297 -12.211 -15.992 1 98.31 448 TRP A N 1
ATOM 3553 C CA . TRP A 1 448 ? 8.945 -10.93 -15.734 1 98.31 448 TRP A CA 1
ATOM 3554 C C . TRP A 1 448 ? 10.422 -11.125 -15.406 1 98.31 448 TRP A C 1
ATOM 3556 O O . TRP A 1 448 ? 11 -10.352 -14.633 1 98.31 448 TRP A O 1
ATOM 3566 N N . GLU A 1 449 ? 10.992 -12.234 -15.945 1 98.44 449 GLU A N 1
ATOM 3567 C CA . GLU A 1 449 ? 12.43 -12.492 -15.992 1 98.44 449 GLU A CA 1
ATOM 3568 C C . GLU A 1 449 ? 13.031 -12.523 -14.594 1 98.44 449 GLU A C 1
ATOM 3570 O O . GLU A 1 449 ? 14.133 -12.023 -14.375 1 98.44 449 GLU A O 1
ATOM 3575 N N . ALA A 1 450 ? 12.328 -12.938 -13.633 1 98.75 450 ALA A N 1
ATOM 3576 C CA . ALA A 1 450 ? 12.844 -13.133 -12.281 1 98.75 450 ALA A CA 1
ATOM 3577 C C . ALA A 1 450 ? 13.5 -14.5 -12.141 1 98.75 450 ALA A C 1
ATOM 3579 O O . ALA A 1 450 ? 13.234 -15.406 -12.938 1 98.75 450 ALA A O 1
ATOM 3580 N N . LEU A 1 451 ? 14.391 -14.648 -11.203 1 98.56 451 LEU A N 1
ATOM 3581 C CA . LEU A 1 451 ? 14.883 -15.953 -10.773 1 98.56 451 LEU A CA 1
ATOM 3582 C C . LEU A 1 451 ? 13.812 -16.719 -10.008 1 98.56 451 LEU A C 1
ATOM 3584 O O . LEU A 1 451 ? 12.812 -16.141 -9.586 1 98.56 451 LEU A O 1
ATOM 3588 N N . PRO A 1 452 ? 14.055 -17.969 -9.867 1 98.31 452 PRO A N 1
ATOM 3589 C CA . PRO A 1 452 ? 13.031 -18.812 -9.242 1 98.31 452 PRO A CA 1
ATOM 3590 C C . PRO A 1 452 ? 12.594 -18.281 -7.875 1 98.31 452 PRO A C 1
ATOM 3592 O O . PRO A 1 452 ? 11.398 -18.156 -7.609 1 98.31 452 PRO A O 1
ATOM 3595 N N . LEU A 1 453 ? 13.57 -17.938 -6.922 1 98.56 453 LEU A N 1
ATOM 3596 C CA . LEU A 1 453 ? 13.141 -17.469 -5.609 1 98.56 453 LEU A CA 1
ATOM 3597 C C . LEU A 1 453 ? 14.031 -16.328 -5.113 1 98.56 453 LEU A C 1
ATOM 3599 O O . LEU A 1 453 ? 13.641 -15.578 -4.219 1 98.56 453 LEU A O 1
ATOM 3603 N N . SER A 1 454 ? 15.227 -16.156 -5.637 1 98.75 454 SER A N 1
ATOM 3604 C CA . SER A 1 454 ? 16.219 -15.266 -5.051 1 98.75 454 SER A CA 1
ATOM 3605 C C . SER A 1 454 ? 15.742 -13.82 -5.062 1 98.75 454 SER A C 1
ATOM 3607 O O . SER A 1 454 ? 15.914 -13.094 -4.082 1 98.75 454 SER A O 1
ATOM 3609 N N . HIS A 1 455 ? 15.195 -13.398 -6.211 1 98.88 455 HIS A N 1
ATOM 3610 C CA . HIS A 1 455 ? 14.719 -12.023 -6.285 1 98.88 455 HIS A CA 1
ATOM 3611 C C . HIS A 1 455 ? 13.633 -11.758 -5.25 1 98.88 455 HIS A C 1
ATOM 3613 O O . HIS A 1 455 ? 13.664 -10.742 -4.555 1 98.88 455 HIS A O 1
ATOM 3619 N N . ASP A 1 456 ? 12.664 -12.68 -5.125 1 98.88 456 ASP A N 1
ATOM 3620 C CA . ASP A 1 456 ? 11.539 -12.508 -4.203 1 98.88 456 ASP A CA 1
ATOM 3621 C C . ASP A 1 456 ? 12.016 -12.555 -2.752 1 98.88 456 ASP A C 1
ATOM 3623 O O . ASP A 1 456 ? 11.531 -11.797 -1.912 1 98.88 456 ASP A O 1
ATOM 3627 N N . LEU A 1 457 ? 12.93 -13.422 -2.434 1 98.62 457 LEU A N 1
ATOM 3628 C CA . LEU A 1 457 ? 13.484 -13.477 -1.084 1 98.62 457 LEU A CA 1
ATOM 3629 C C . LEU A 1 457 ? 14.242 -12.203 -0.752 1 98.62 457 LEU A C 1
ATOM 3631 O O . LEU A 1 457 ? 14.164 -11.703 0.374 1 98.62 457 LEU A O 1
ATOM 3635 N N . TYR A 1 458 ? 14.945 -11.719 -1.759 1 98.75 458 TYR A N 1
ATOM 3636 C CA . TYR A 1 458 ? 15.703 -10.492 -1.549 1 98.75 458 TYR A CA 1
ATOM 3637 C C . TYR A 1 458 ? 14.773 -9.336 -1.197 1 98.75 458 TYR A C 1
ATOM 3639 O O . TYR A 1 458 ? 14.992 -8.633 -0.207 1 98.75 458 TYR A O 1
ATOM 3647 N N . VAL A 1 459 ? 13.719 -9.117 -2.002 1 98.81 459 VAL A N 1
ATOM 3648 C CA . VAL A 1 459 ? 12.867 -7.961 -1.771 1 98.81 459 VAL A CA 1
ATOM 3649 C C . VAL A 1 459 ? 12.07 -8.156 -0.482 1 98.81 459 VAL A C 1
ATOM 3651 O O . VAL A 1 459 ? 11.789 -7.188 0.23 1 98.81 459 VAL A O 1
ATOM 3654 N N . SER A 1 460 ? 11.719 -9.383 -0.163 1 98.31 460 SER A N 1
ATOM 3655 C CA . SER A 1 460 ? 11.07 -9.648 1.118 1 98.31 460 SER A CA 1
ATOM 3656 C C . SER A 1 460 ? 11.977 -9.266 2.283 1 98.31 460 SER A C 1
ATOM 3658 O O . SER A 1 460 ? 11.516 -8.656 3.256 1 98.31 460 SER A O 1
ATOM 3660 N N . PHE A 1 461 ? 13.219 -9.594 2.203 1 98.25 461 PHE A N 1
ATOM 3661 C CA . PHE A 1 461 ? 14.203 -9.344 3.25 1 98.25 461 PHE A CA 1
ATOM 3662 C C . PHE A 1 461 ? 14.484 -7.852 3.387 1 98.25 461 PHE A C 1
ATOM 3664 O O . PHE A 1 461 ? 14.57 -7.328 4.5 1 98.25 461 PHE A O 1
ATOM 3671 N N . MET A 1 462 ? 14.547 -7.188 2.283 1 98.75 462 MET A N 1
ATOM 3672 C CA . MET A 1 462 ? 15.016 -5.809 2.277 1 98.75 462 MET A CA 1
ATOM 3673 C C . MET A 1 462 ? 13.859 -4.832 2.449 1 98.75 462 MET A C 1
ATOM 3675 O O . MET A 1 462 ? 14.031 -3.756 3.025 1 98.75 462 MET A O 1
ATOM 3679 N N . ALA A 1 463 ? 12.656 -5.195 1.961 1 98.38 463 ALA A N 1
ATOM 3680 C CA . ALA A 1 463 ? 11.609 -4.191 1.84 1 98.38 463 ALA A CA 1
ATOM 3681 C C . ALA A 1 463 ? 10.414 -4.535 2.721 1 98.38 463 ALA A C 1
ATOM 3683 O O . ALA A 1 463 ? 9.672 -3.648 3.148 1 98.38 463 ALA A O 1
ATOM 3684 N N . LEU A 1 464 ? 10.172 -5.824 2.998 1 97.56 464 LEU A N 1
ATOM 3685 C CA . LEU A 1 464 ? 8.984 -6.211 3.746 1 97.56 464 LEU A CA 1
ATOM 3686 C C . LEU A 1 464 ? 9.305 -6.398 5.223 1 97.56 464 LEU A C 1
ATOM 3688 O O . LEU A 1 464 ? 8.406 -6.383 6.066 1 97.56 464 LEU A O 1
ATOM 3692 N N . SER A 1 465 ? 10.562 -6.602 5.562 1 95.5 465 SER A N 1
ATOM 3693 C CA . SER A 1 465 ? 10.922 -6.875 6.949 1 95.5 465 SER A CA 1
ATOM 3694 C C . SER A 1 465 ? 11.648 -5.691 7.574 1 95.5 465 SER A C 1
ATOM 3696 O O . SER A 1 465 ? 12.07 -4.77 6.871 1 95.5 465 SER A O 1
ATOM 3698 N N . SER A 1 466 ? 11.797 -5.711 8.852 1 95.19 466 SER A N 1
ATOM 3699 C CA . SER A 1 466 ? 12.367 -4.617 9.633 1 95.19 466 SER A CA 1
ATOM 3700 C C . SER A 1 466 ? 13.852 -4.449 9.344 1 95.19 466 SER A C 1
ATOM 3702 O O . SER A 1 466 ? 14.539 -5.414 9 1 95.19 466 SER A O 1
ATOM 3704 N N . LYS A 1 467 ? 14.281 -3.24 9.508 1 95.38 467 LYS A N 1
ATOM 3705 C CA . LYS A 1 467 ? 15.703 -2.902 9.43 1 95.38 467 LYS A CA 1
ATOM 3706 C C . LYS A 1 467 ? 16.531 -3.811 10.328 1 95.38 467 LYS A C 1
ATOM 3708 O O . LYS A 1 467 ? 17.703 -4.082 10.031 1 95.38 467 LYS A O 1
ATOM 3713 N N . ASN A 1 468 ? 15.906 -4.383 11.305 1 92.69 468 ASN A N 1
ATOM 3714 C CA . ASN A 1 468 ? 16.625 -5.16 12.305 1 92.69 468 ASN A CA 1
ATOM 3715 C C . ASN A 1 468 ? 16.359 -6.656 12.156 1 92.69 468 ASN A C 1
ATOM 3717 O O . ASN A 1 468 ? 16.719 -7.445 13.031 1 92.69 468 ASN A O 1
ATOM 3721 N N . SER A 1 469 ? 15.727 -7.051 11.125 1 93.88 469 SER A N 1
ATOM 3722 C CA . SER A 1 469 ? 15.523 -8.461 10.828 1 93.88 469 SER A CA 1
ATOM 3723 C C . SER A 1 469 ? 16.688 -9.023 10.016 1 93.88 469 SER A C 1
ATOM 3725 O O . SER A 1 469 ? 16.969 -8.555 8.906 1 93.88 469 SER A O 1
ATOM 3727 N N . GLY A 1 470 ? 17.375 -10.008 10.555 1 95.69 470 GLY A N 1
ATOM 3728 C CA . GLY A 1 470 ? 18.531 -10.617 9.898 1 95.69 470 GLY A CA 1
ATOM 3729 C C . GLY A 1 470 ? 18.234 -12 9.352 1 95.69 470 GLY A C 1
ATOM 3730 O O . GLY A 1 470 ? 17.172 -12.242 8.781 1 95.69 470 GLY A O 1
ATOM 3731 N N . LEU A 1 471 ? 19.172 -12.875 9.539 1 97.06 471 LEU A N 1
ATOM 3732 C CA . LEU A 1 471 ? 19.109 -14.219 8.977 1 97.06 471 LEU A CA 1
ATOM 3733 C C . LEU A 1 471 ? 17.938 -15.008 9.562 1 97.06 471 LEU A C 1
ATOM 3735 O O . LEU A 1 471 ? 17.406 -15.906 8.914 1 97.06 471 LEU A O 1
ATOM 3739 N N . ARG A 1 472 ? 17.5 -14.664 10.789 1 94.88 472 ARG A N 1
ATOM 3740 C CA . ARG A 1 472 ? 16.391 -15.367 11.422 1 94.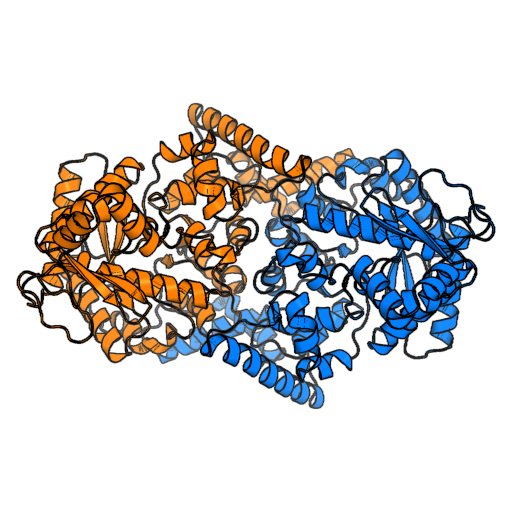88 472 ARG A CA 1
ATOM 3741 C C . ARG A 1 472 ? 15.117 -15.273 10.578 1 94.88 472 ARG A C 1
ATOM 3743 O O . ARG A 1 472 ? 14.352 -16.234 10.492 1 94.88 472 ARG A O 1
ATOM 3750 N N . TYR A 1 473 ? 14.906 -14.125 10.031 1 94.75 473 TYR A N 1
ATOM 3751 C CA . TYR A 1 473 ? 13.758 -13.891 9.148 1 94.75 473 TYR A CA 1
ATOM 3752 C C . TYR A 1 473 ? 13.797 -14.828 7.949 1 94.75 473 TYR A C 1
ATOM 3754 O O . TYR A 1 473 ? 12.805 -15.492 7.645 1 94.75 473 TYR A O 1
ATOM 3762 N N . LEU A 1 474 ? 14.945 -14.93 7.246 1 96 474 LEU A N 1
ATOM 3763 C CA . LEU A 1 474 ? 15.102 -15.773 6.062 1 96 474 LEU A CA 1
ATOM 3764 C C . LEU A 1 474 ? 14.977 -17.25 6.426 1 96 474 LEU A C 1
ATOM 3766 O O . LEU A 1 474 ? 14.312 -18.016 5.719 1 96 474 LEU A O 1
ATOM 3770 N N . LYS A 1 475 ? 15.578 -17.594 7.516 1 94.88 475 LYS A N 1
ATOM 3771 C CA . LYS A 1 475 ? 15.539 -18.984 7.957 1 94.88 475 LYS A CA 1
ATOM 3772 C C . LYS A 1 475 ? 14.109 -19.422 8.266 1 94.88 475 LYS A C 1
ATOM 3774 O O . LYS A 1 475 ? 13.711 -20.531 7.918 1 94.88 475 LYS A O 1
ATOM 3779 N N . GLU A 1 476 ? 13.414 -18.578 8.945 1 92.88 476 GLU A N 1
ATOM 3780 C CA . GLU A 1 476 ? 12.031 -18.906 9.289 1 92.88 476 GLU A CA 1
ATOM 3781 C C . GLU A 1 476 ? 11.172 -19.047 8.031 1 92.88 476 GLU A C 1
ATOM 3783 O O . GLU A 1 476 ? 10.375 -19.984 7.93 1 92.88 476 GLU A O 1
ATOM 3788 N N . MET A 1 477 ? 11.328 -18.172 7.09 1 91.62 477 MET A N 1
ATOM 3789 C CA . MET A 1 477 ? 10.57 -18.234 5.844 1 91.62 477 MET A CA 1
ATOM 3790 C C . MET A 1 477 ? 10.852 -19.516 5.09 1 91.62 477 MET A C 1
ATOM 3792 O O . MET A 1 477 ? 9.938 -20.141 4.547 1 91.62 477 MET A O 1
ATOM 3796 N N . ILE A 1 478 ? 12.062 -19.875 5.09 1 93.12 478 ILE A N 1
ATOM 3797 C CA . ILE A 1 478 ? 12.469 -21.094 4.383 1 93.12 478 ILE A CA 1
ATOM 3798 C C . ILE A 1 478 ? 11.93 -22.328 5.117 1 93.12 478 ILE A C 1
ATOM 3800 O O . ILE A 1 478 ? 11.445 -23.266 4.488 1 93.12 478 ILE A O 1
ATOM 3804 N N . THR A 1 479 ? 11.945 -22.25 6.43 1 90.94 479 THR A N 1
ATOM 3805 C CA . THR A 1 479 ? 11.43 -23.359 7.227 1 90.94 479 THR A CA 1
ATOM 3806 C C . THR A 1 479 ? 9.93 -23.547 7 1 90.94 479 THR A C 1
ATOM 3808 O O . THR A 1 479 ? 9.438 -24.672 6.898 1 90.94 479 THR A O 1
ATOM 3811 N N . HIS A 1 480 ? 9.258 -22.422 6.883 1 89.06 480 HIS A N 1
ATOM 3812 C CA . HIS A 1 480 ? 7.824 -22.469 6.629 1 89.06 480 HIS A CA 1
ATOM 3813 C C . HIS A 1 480 ? 7.527 -23.094 5.27 1 89.06 480 HIS A C 1
ATOM 3815 O O . HIS A 1 480 ? 6.469 -23.703 5.078 1 89.06 480 HIS A O 1
ATOM 3821 N N . SER A 1 481 ? 8.422 -23.031 4.344 1 88.31 481 SER A N 1
ATOM 3822 C CA . SER A 1 481 ? 8.203 -23.562 3.006 1 88.31 481 SER A CA 1
ATOM 3823 C C . SER A 1 481 ? 8.422 -25.078 2.979 1 88.31 481 SER A C 1
ATOM 3825 O O . SER A 1 481 ? 8.078 -25.734 2 1 88.31 481 SER A O 1
ATOM 3827 N N . ILE A 1 482 ? 8.984 -25.688 4.082 1 83.31 482 ILE A N 1
ATOM 3828 C CA . ILE A 1 482 ? 9.297 -27.109 4.152 1 83.31 482 ILE A CA 1
ATOM 3829 C C . ILE A 1 482 ? 8.234 -27.828 4.984 1 83.31 482 ILE A C 1
ATOM 3831 O O . ILE A 1 482 ? 7.934 -29 4.734 1 83.31 482 ILE A O 1
ATOM 3835 N N . MET B 1 1 ? -26.859 -5.207 3.789 1 42.25 1 MET B N 1
ATOM 3836 C CA . MET B 1 1 ? -27.344 -4.473 4.957 1 42.25 1 MET B CA 1
ATOM 3837 C C . MET B 1 1 ? -26.312 -4.5 6.078 1 42.25 1 MET B C 1
ATOM 3839 O O . MET B 1 1 ? -25.594 -5.48 6.234 1 42.25 1 MET B O 1
ATOM 3843 N N . GLU B 1 2 ? -25.984 -3.264 6.543 1 50.59 2 GLU B N 1
ATOM 3844 C CA . GLU B 1 2 ? -25.094 -3.184 7.703 1 50.59 2 GLU B CA 1
ATOM 3845 C C . GLU B 1 2 ? -25.641 -4.008 8.867 1 50.59 2 GLU B C 1
ATOM 3847 O O . GLU B 1 2 ? -26.828 -3.941 9.18 1 50.59 2 GLU B O 1
ATOM 3852 N N . PRO B 1 3 ? -24.969 -4.977 9.352 1 51.66 3 PRO B N 1
ATOM 3853 C CA . PRO B 1 3 ? -25.531 -5.707 10.492 1 51.66 3 PRO B CA 1
ATOM 3854 C C . PRO B 1 3 ? -25.891 -4.793 11.664 1 51.66 3 PRO B C 1
ATOM 3856 O O . PRO B 1 3 ? -25.266 -3.746 11.844 1 51.66 3 PRO B O 1
ATOM 3859 N N . SER B 1 4 ? -26.984 -5.012 12.273 1 55.5 4 SER B N 1
ATOM 3860 C CA . SER B 1 4 ? -27.453 -4.211 13.398 1 55.5 4 SER B CA 1
ATOM 3861 C C . SER B 1 4 ? -26.5 -4.289 14.578 1 55.5 4 SER B C 1
ATOM 3863 O O . SER B 1 4 ? -25.859 -5.32 14.797 1 55.5 4 SER B O 1
ATOM 3865 N N . ALA B 1 5 ? -26.141 -3.143 15.289 1 55.25 5 ALA B N 1
ATOM 3866 C CA . ALA B 1 5 ? -25.297 -3.016 16.484 1 55.25 5 ALA B CA 1
ATOM 3867 C C . ALA B 1 5 ? -25.656 -4.078 17.516 1 55.25 5 ALA B C 1
ATOM 3869 O O . ALA B 1 5 ? -24.766 -4.637 18.172 1 55.25 5 ALA B O 1
ATOM 3870 N N . GLU B 1 6 ? -26.875 -4.375 17.672 1 50.03 6 GLU B N 1
ATOM 3871 C CA . GLU B 1 6 ? -27.359 -5.324 18.672 1 50.03 6 GLU B CA 1
ATOM 3872 C C . GLU B 1 6 ? -26.891 -6.742 18.359 1 50.03 6 GLU B C 1
ATOM 3874 O O . GLU B 1 6 ? -26.531 -7.496 19.266 1 50.03 6 GLU B O 1
ATOM 3879 N N . LEU B 1 7 ? -26.781 -7.012 17.188 1 50.5 7 LEU B N 1
ATOM 3880 C CA . LEU B 1 7 ? -26.375 -8.352 16.766 1 50.5 7 LEU B CA 1
ATOM 3881 C C . LEU B 1 7 ? -24.875 -8.547 17 1 50.5 7 LEU B C 1
ATOM 3883 O O . LEU B 1 7 ? -24.438 -9.633 17.391 1 50.5 7 LEU B O 1
ATOM 3887 N N . CYS B 1 8 ? -24.156 -7.539 16.891 1 56.38 8 CYS B N 1
ATOM 3888 C CA . CYS B 1 8 ? -22.719 -7.648 17.062 1 56.38 8 CYS B CA 1
ATOM 3889 C C . CYS B 1 8 ? -22.375 -7.883 18.531 1 56.38 8 CYS B C 1
ATOM 3891 O O . CYS B 1 8 ? -21.453 -8.648 18.844 1 56.38 8 CYS B O 1
ATOM 3893 N N . VAL B 1 9 ? -23.078 -7.301 19.391 1 49.66 9 VAL B N 1
ATOM 3894 C CA . VAL B 1 9 ? -22.812 -7.48 20.812 1 49.66 9 VAL B CA 1
ATOM 3895 C C . VAL B 1 9 ? -23.078 -8.938 21.203 1 49.66 9 VAL B C 1
ATOM 3897 O O . VAL B 1 9 ? -22.297 -9.531 21.953 1 49.66 9 VAL B O 1
ATOM 3900 N N . VAL B 1 10 ? -24.078 -9.516 20.641 1 45.31 10 VAL B N 1
ATOM 3901 C CA . VAL B 1 10 ? -24.453 -10.883 20.969 1 45.31 10 VAL B CA 1
ATOM 3902 C C . VAL B 1 10 ? -23.516 -11.867 20.266 1 45.31 10 VAL B C 1
ATOM 3904 O O . VAL B 1 10 ? -23.125 -12.875 20.844 1 45.31 10 VAL B O 1
ATOM 3907 N N . PHE B 1 11 ? -23.141 -11.547 19.156 1 46.28 11 PHE B N 1
ATOM 3908 C CA . PHE B 1 11 ? -22.344 -12.461 18.328 1 46.28 11 PHE B CA 1
ATOM 3909 C C . PHE B 1 11 ? -20.922 -12.562 18.859 1 46.28 11 PHE B C 1
ATOM 3911 O O . PHE B 1 11 ? -20.328 -13.648 18.875 1 46.28 11 PHE B O 1
ATOM 3918 N N . LEU B 1 12 ? -20.406 -11.523 19.188 1 47.16 12 LEU B N 1
ATOM 3919 C CA . LEU B 1 12 ? -19.031 -11.555 19.703 1 47.16 12 LEU B CA 1
ATOM 3920 C C . LEU B 1 12 ? -18.953 -12.391 20.969 1 47.16 12 LEU B C 1
ATOM 3922 O O . LEU B 1 12 ? -17.953 -13.07 21.219 1 47.16 12 LEU B O 1
ATOM 3926 N N . ALA B 1 13 ? -19.953 -12.367 21.703 1 41.41 13 ALA B N 1
ATOM 3927 C CA . ALA B 1 13 ? -20.016 -13.148 22.922 1 41.41 13 ALA B CA 1
ATOM 3928 C C . ALA B 1 13 ? -20.141 -14.641 22.625 1 41.41 13 ALA B C 1
ATOM 3930 O O . ALA B 1 13 ? -19.562 -15.477 23.312 1 41.41 13 ALA B O 1
ATOM 3931 N N . VAL B 1 14 ? -20.781 -14.953 21.625 1 38.34 14 VAL B N 1
ATOM 3932 C CA . VAL B 1 14 ? -21.062 -16.344 21.312 1 38.34 14 VAL B CA 1
ATOM 3933 C C . VAL B 1 14 ? -19.922 -16.938 20.5 1 38.34 14 VAL B C 1
ATOM 3935 O O . VAL B 1 14 ? -19.562 -18.109 20.672 1 38.34 14 VAL B O 1
ATOM 3938 N N . LEU B 1 15 ? -19.344 -16.203 19.562 1 44.97 15 LEU B N 1
ATOM 3939 C CA . LEU B 1 15 ? -18.359 -16.766 18.641 1 44.97 15 LEU B CA 1
ATOM 3940 C C . LEU B 1 15 ? -17.047 -17.047 19.359 1 44.97 15 LEU B C 1
ATOM 3942 O O . LEU B 1 15 ? -16.234 -17.859 18.891 1 44.97 15 LEU B O 1
ATOM 3946 N N . LEU B 1 16 ? -16.672 -16.203 20.359 1 42.25 16 LEU B N 1
ATOM 3947 C CA . LEU B 1 16 ? -15.469 -16.656 21.047 1 42.25 16 LEU B CA 1
ATOM 3948 C C . LEU B 1 16 ? -15.57 -18.125 21.422 1 42.25 16 LEU B C 1
ATOM 3950 O O . LEU B 1 16 ? -14.57 -18.844 21.422 1 42.25 16 LEU B O 1
ATOM 3954 N N . ALA B 1 17 ? -16.672 -18.5 21.922 1 38.5 17 ALA B N 1
ATOM 3955 C CA . ALA B 1 17 ? -16.844 -19.859 22.422 1 38.5 17 ALA B CA 1
ATOM 3956 C C . ALA B 1 17 ? -16.844 -20.859 21.266 1 38.5 17 ALA B C 1
ATOM 3958 O O . ALA B 1 17 ? -16.281 -21.953 21.375 1 38.5 17 ALA B O 1
ATOM 3959 N N . SER B 1 18 ? -17.766 -20.656 20.328 1 37.03 18 SER B N 1
ATOM 3960 C CA . SER B 1 18 ? -18.188 -21.703 19.406 1 37.03 18 SER B CA 1
ATOM 3961 C C . SER B 1 18 ? -17.422 -21.641 18.094 1 37.03 18 SER B C 1
ATOM 3963 O O . SER B 1 18 ? -17.703 -22.406 17.172 1 37.03 18 SER B O 1
ATOM 3965 N N . VAL B 1 19 ? -16.766 -20.609 17.859 1 41.28 19 VAL B N 1
ATOM 3966 C CA . VAL B 1 19 ? -16.328 -20.703 16.469 1 41.28 19 VAL B CA 1
ATOM 3967 C C . VAL B 1 19 ? -15.555 -22.016 16.266 1 41.28 19 VAL B C 1
ATOM 3969 O O . VAL B 1 19 ? -14.766 -22.125 15.336 1 41.28 19 VAL B O 1
ATOM 3972 N N . ILE B 1 20 ? -15.266 -22.656 17.219 1 39.62 20 ILE B N 1
ATOM 3973 C CA . ILE B 1 20 ? -14.906 -24 16.75 1 39.62 20 ILE B CA 1
ATOM 3974 C C . ILE B 1 20 ? -15.953 -24.484 15.742 1 39.62 20 ILE B C 1
ATOM 3976 O O . ILE B 1 20 ? -16.969 -25.062 16.125 1 39.62 20 ILE B O 1
ATOM 3980 N N . LEU B 1 21 ? -16.484 -23.516 14.93 1 41.5 21 LEU B N 1
ATOM 3981 C CA . LEU B 1 21 ? -17.344 -24.141 13.938 1 41.5 21 LEU B CA 1
ATOM 3982 C C . LEU B 1 21 ? -16.75 -25.469 13.469 1 41.5 21 LEU B C 1
ATOM 3984 O O . LEU B 1 21 ? -15.547 -25.562 13.203 1 41.5 21 LEU B O 1
ATOM 3988 N N . PRO B 1 22 ? -17.344 -26.438 13.773 1 39.69 22 PRO B N 1
ATOM 3989 C CA . PRO B 1 22 ? -16.859 -27.641 13.117 1 39.69 22 PRO B CA 1
ATOM 3990 C C . PRO B 1 22 ? -16.438 -27.406 11.664 1 39.69 22 PRO B C 1
ATOM 3992 O O . PRO B 1 22 ? -17.203 -26.844 10.883 1 39.69 22 PRO B O 1
ATOM 3995 N N . MET B 1 23 ? -15.164 -26.859 11.438 1 45.47 23 MET B N 1
ATOM 3996 C CA . MET B 1 23 ? -14.469 -26.688 10.164 1 45.47 23 MET B CA 1
ATOM 3997 C C . MET B 1 23 ? -15.219 -27.406 9.047 1 45.47 23 MET B C 1
ATOM 3999 O O . MET B 1 23 ? -15.102 -27.031 7.875 1 45.47 23 MET B O 1
ATOM 4003 N N . TYR B 1 24 ? -15.531 -28.734 9.25 1 47.59 24 TYR B N 1
ATOM 4004 C CA . TYR B 1 24 ? -15.805 -29.672 8.164 1 47.59 24 TYR B CA 1
ATOM 4005 C C . TYR B 1 24 ? -17.266 -29.594 7.734 1 47.59 24 TYR B C 1
ATOM 4007 O O . TYR B 1 24 ? -18.094 -30.359 8.219 1 47.59 24 TYR B O 1
ATOM 4015 N N . SER B 1 25 ? -17.703 -28.391 7.672 1 51.56 25 SER B N 1
ATOM 4016 C CA . SER B 1 25 ? -19.109 -28.484 7.301 1 51.56 25 SER B CA 1
ATOM 4017 C C . SER B 1 25 ? -19.297 -29.344 6.055 1 51.56 25 SER B C 1
ATOM 4019 O O . SER B 1 25 ? -18.734 -29.047 5 1 51.56 25 SER B O 1
ATOM 4021 N N . VAL B 1 26 ? -19.797 -30.547 6.156 1 61.56 26 VAL B N 1
ATOM 4022 C CA . VAL B 1 26 ? -20.094 -31.656 5.258 1 61.56 26 VAL B CA 1
ATOM 4023 C C . VAL B 1 26 ? -21.203 -31.266 4.293 1 61.56 26 VAL B C 1
ATOM 4025 O O . VAL B 1 26 ? -21.312 -31.812 3.191 1 61.56 26 VAL B O 1
ATOM 4028 N N . ASP B 1 27 ? -22.031 -30.109 4.625 1 76.56 27 ASP B N 1
ATOM 4029 C CA . ASP B 1 27 ? -23.062 -29.812 3.639 1 76.56 27 ASP B CA 1
ATOM 4030 C C . ASP B 1 27 ? -23.156 -28.312 3.371 1 76.56 27 ASP B C 1
ATOM 4032 O O . ASP B 1 27 ? -22.594 -27.5 4.121 1 76.56 27 ASP B O 1
ATOM 4036 N N . GLU B 1 28 ? -23.641 -27.891 2.324 1 82.31 28 GLU B N 1
ATOM 4037 C CA . GLU B 1 28 ? -23.734 -26.531 1.777 1 82.31 28 GLU B CA 1
ATOM 4038 C C . GLU B 1 28 ? -24.406 -25.594 2.766 1 82.31 28 GLU B C 1
ATOM 4040 O O . GLU B 1 28 ? -23.969 -24.453 2.953 1 82.31 28 GLU B O 1
ATOM 4045 N N . THR B 1 29 ? -25.438 -26.031 3.416 1 83.19 29 THR B N 1
ATOM 4046 C CA . THR B 1 29 ? -26.172 -25.188 4.348 1 83.19 29 THR B CA 1
ATOM 4047 C C . THR B 1 29 ? -25.312 -24.812 5.551 1 83.19 29 THR B C 1
ATOM 4049 O O . THR B 1 29 ? -25.281 -23.656 5.98 1 83.19 29 THR B O 1
ATOM 4052 N N . ASN B 1 30 ? -24.609 -25.766 6.051 1 84.19 30 ASN B N 1
ATOM 4053 C CA . ASN B 1 30 ? -23.719 -25.516 7.18 1 84.19 30 ASN B CA 1
ATOM 4054 C C . ASN B 1 30 ? -22.578 -24.594 6.789 1 84.19 30 ASN B C 1
ATOM 4056 O O . ASN B 1 30 ? -22.172 -23.719 7.566 1 84.19 30 ASN B O 1
ATOM 4060 N N . PHE B 1 31 ? -22.094 -24.828 5.602 1 88.94 31 PHE B N 1
ATOM 4061 C CA . PHE B 1 31 ? -21.047 -23.953 5.094 1 88.94 31 PHE B CA 1
ATOM 4062 C C . PHE B 1 31 ? -21.516 -22.516 5.031 1 88.94 31 PHE B C 1
ATOM 4064 O O . PHE B 1 31 ? -20.844 -21.609 5.531 1 88.94 31 PHE B O 1
ATOM 4071 N N . LEU B 1 32 ? -22.625 -22.281 4.445 1 91 32 LEU B N 1
ATOM 4072 C CA . LEU B 1 32 ? -23.141 -20.938 4.234 1 91 32 LEU B CA 1
ATOM 4073 C C . LEU B 1 32 ? -23.453 -20.266 5.566 1 91 32 LEU B C 1
ATOM 4075 O O . LEU B 1 32 ? -23.266 -19.062 5.711 1 91 32 LEU B O 1
ATOM 4079 N N . THR B 1 33 ? -23.938 -21.047 6.512 1 90.38 33 THR B N 1
ATOM 4080 C CA . THR B 1 33 ? -24.219 -20.516 7.84 1 90.38 33 THR B CA 1
ATOM 4081 C C . THR B 1 33 ? -22.938 -20.078 8.539 1 90.38 33 THR B C 1
ATOM 4083 O O . THR B 1 33 ? -22.859 -18.984 9.102 1 90.38 33 THR B O 1
ATOM 4086 N N . ALA B 1 34 ? -21.984 -20.953 8.484 1 89.38 34 ALA B N 1
ATOM 4087 C CA . ALA B 1 34 ? -20.688 -20.641 9.102 1 89.38 34 ALA B CA 1
ATOM 4088 C C . ALA B 1 34 ? -20.031 -19.453 8.414 1 89.38 34 ALA B C 1
ATOM 4090 O O . ALA B 1 34 ? -19.438 -18.594 9.078 1 89.38 34 ALA B O 1
ATOM 4091 N N . ARG B 1 35 ? -20.078 -19.469 7.121 1 92.31 35 ARG B N 1
ATOM 4092 C CA . ARG B 1 35 ? -19.531 -18.359 6.34 1 92.31 35 ARG B CA 1
ATOM 4093 C C . ARG B 1 35 ? -20.188 -17.031 6.742 1 92.31 35 ARG B C 1
ATOM 4095 O O . ARG B 1 35 ? -19.5 -16.047 6.965 1 92.31 35 ARG B O 1
ATOM 4102 N N . SER B 1 36 ? -21.469 -17.078 6.781 1 91.94 36 SER B N 1
ATOM 4103 C CA . SER B 1 36 ? -22.219 -15.875 7.152 1 91.94 36 SER B CA 1
ATOM 4104 C C . SER B 1 36 ? -21.875 -15.414 8.562 1 91.94 36 SER B C 1
ATOM 4106 O O . SER B 1 36 ? -21.781 -14.211 8.82 1 91.94 36 SER B O 1
ATOM 4108 N N . ALA B 1 37 ? -21.688 -16.359 9.438 1 91.56 37 ALA B N 1
ATOM 4109 C CA . ALA B 1 37 ? -21.312 -16.031 10.82 1 91.56 37 ALA B CA 1
ATOM 4110 C C . ALA B 1 37 ? -19.938 -15.367 10.875 1 91.56 37 ALA B C 1
ATOM 4112 O O . ALA B 1 37 ? -19.734 -14.406 11.617 1 91.56 37 ALA B O 1
ATOM 4113 N N . LEU B 1 38 ? -19 -15.906 10.164 1 92.56 38 LEU B N 1
ATOM 4114 C CA . LEU B 1 38 ? -17.656 -15.344 10.148 1 92.56 38 LEU B CA 1
ATOM 4115 C C . LEU B 1 38 ? -17.641 -13.945 9.547 1 92.56 38 LEU B C 1
ATOM 4117 O O . LEU B 1 38 ? -16.984 -13.039 10.07 1 92.56 38 LEU B O 1
ATOM 4121 N N . ILE B 1 39 ? -18.359 -13.781 8.445 1 93 39 ILE B N 1
ATOM 4122 C CA . ILE B 1 39 ? -18.453 -12.477 7.801 1 93 39 ILE B CA 1
ATOM 4123 C C . ILE B 1 39 ? -19.094 -11.477 8.758 1 93 39 ILE B C 1
ATOM 4125 O O . ILE B 1 39 ? -18.656 -10.328 8.852 1 93 39 ILE B O 1
ATOM 4129 N N . LYS B 1 40 ? -20.156 -11.945 9.422 1 90.69 40 LYS B N 1
ATOM 4130 C CA . LYS B 1 40 ? -20.797 -11.094 10.422 1 90.69 40 LYS B CA 1
ATOM 4131 C C . LYS B 1 40 ? -19.828 -10.719 11.531 1 90.69 40 LYS B C 1
ATOM 4133 O O . LYS B 1 40 ? -19.828 -9.578 12 1 90.69 40 LYS B O 1
ATOM 4138 N N . SER B 1 41 ? -19.062 -11.68 11.961 1 90.75 41 SER B N 1
ATOM 4139 C CA . SER B 1 41 ? -18.062 -11.414 12.984 1 90.75 41 SER B CA 1
ATOM 4140 C C . SER B 1 41 ? -17.062 -10.375 12.516 1 90.75 41 SER B C 1
ATOM 4142 O O . SER B 1 41 ? -16.656 -9.5 13.289 1 90.75 41 SER B O 1
ATOM 4144 N N . GLU B 1 42 ? -16.594 -10.492 11.242 1 91.94 42 GLU B N 1
ATOM 4145 C CA . GLU B 1 42 ? -15.703 -9.5 10.656 1 91.94 42 GLU B CA 1
ATOM 4146 C C . GLU B 1 42 ? -16.328 -8.109 10.695 1 91.94 42 GLU B C 1
ATOM 4148 O O . GLU B 1 42 ? -15.695 -7.141 11.117 1 91.94 42 GLU B O 1
ATOM 4153 N N . ASN B 1 43 ? -17.547 -8.031 10.281 1 89.44 43 ASN B N 1
ATOM 4154 C CA . ASN B 1 43 ? -18.25 -6.758 10.195 1 89.44 43 ASN B CA 1
ATOM 4155 C C . ASN B 1 43 ? -18.469 -6.145 11.578 1 89.44 43 ASN B C 1
ATOM 4157 O O . ASN B 1 43 ? -18.406 -4.926 11.742 1 89.44 43 ASN B O 1
ATOM 4161 N N . CYS B 1 44 ? -18.688 -6.965 12.57 1 88.06 44 CYS B N 1
ATOM 4162 C CA . CYS B 1 44 ? -18.953 -6.504 13.93 1 88.06 44 CYS B CA 1
ATOM 4163 C C . CYS B 1 44 ? -17.688 -5.973 14.578 1 88.06 44 CYS B C 1
ATOM 4165 O O . CYS B 1 44 ? -17.75 -5.199 15.539 1 88.06 44 CYS B O 1
ATOM 4167 N N . ALA B 1 45 ? -16.578 -6.379 14.055 1 86.75 45 ALA B N 1
ATOM 4168 C CA . ALA B 1 45 ? -15.312 -5.934 14.617 1 86.75 45 ALA B CA 1
ATOM 4169 C C . ALA B 1 45 ? -14.883 -4.598 14.023 1 86.75 45 ALA B C 1
ATOM 4171 O O . ALA B 1 45 ? -14.031 -3.906 14.586 1 86.75 45 ALA B O 1
ATOM 4172 N N . ARG B 1 46 ? -15.461 -4.18 12.977 1 88.81 46 ARG B N 1
ATOM 4173 C CA . ARG B 1 46 ? -15.016 -3.021 12.219 1 88.81 46 ARG B CA 1
ATOM 4174 C C . ARG B 1 46 ? -15.43 -1.723 12.898 1 88.81 46 ARG B C 1
ATOM 4176 O O . ARG B 1 46 ? -16.375 -1.704 13.688 1 88.81 46 ARG B O 1
ATOM 4183 N N . LEU B 1 47 ? -14.766 -0.7 12.594 1 87.62 47 LEU B N 1
ATOM 4184 C CA . LEU B 1 47 ? -15.062 0.641 13.086 1 87.62 47 LEU B CA 1
ATOM 4185 C C . LEU B 1 47 ? -16.5 1.027 12.781 1 87.62 47 LEU B C 1
ATOM 4187 O O . LEU B 1 47 ? -16.969 0.882 11.648 1 87.62 47 LEU B O 1
ATOM 4191 N N . GLY B 1 48 ? -17.297 1.452 13.789 1 86.81 48 GLY B N 1
ATOM 4192 C CA . GLY B 1 48 ? -18.641 1.97 13.648 1 86.81 48 GLY B CA 1
ATOM 4193 C C . GLY B 1 48 ? -19.703 0.898 13.766 1 86.81 48 GLY B C 1
ATOM 4194 O O . GLY B 1 48 ? -20.906 1.195 13.711 1 86.81 48 GLY B O 1
ATOM 4195 N N . SER B 1 49 ? -19.281 -0.314 13.945 1 85.56 49 SER B N 1
ATOM 4196 C CA . SER B 1 49 ? -20.219 -1.429 13.93 1 85.56 49 SER B CA 1
ATOM 4197 C C . SER B 1 49 ? -21.25 -1.3 15.062 1 85.56 49 SER B C 1
ATOM 4199 O O . SER B 1 49 ? -22.375 -1.764 14.93 1 85.56 49 SER B O 1
ATOM 4201 N N . ASN B 1 50 ? -20.906 -0.595 16.125 1 86.06 50 ASN B N 1
ATOM 4202 C CA . ASN B 1 50 ? -21.781 -0.498 17.297 1 86.06 50 ASN B CA 1
ATOM 4203 C C . ASN B 1 50 ? -22.609 0.784 17.266 1 86.06 50 ASN B C 1
ATOM 4205 O O . ASN B 1 50 ? -23.406 1.029 18.172 1 86.06 50 ASN B O 1
ATOM 4209 N N . VAL B 1 51 ? -22.5 1.536 16.266 1 91.56 51 VAL B N 1
ATOM 4210 C CA . VAL B 1 51 ? -23.219 2.799 16.156 1 91.56 51 VAL B CA 1
ATOM 4211 C C . VAL B 1 51 ? -24.688 2.529 15.828 1 91.56 51 VAL B C 1
ATOM 4213 O O . VAL B 1 51 ? -25 1.75 14.922 1 91.56 51 VAL B O 1
ATOM 4216 N N . LYS B 1 52 ? -25.578 3.141 16.562 1 93.25 52 LYS B N 1
ATOM 4217 C CA . LYS B 1 52 ? -27 3.033 16.312 1 93.25 52 LYS B CA 1
ATOM 4218 C C . LYS B 1 52 ? -27.484 4.141 15.367 1 93.25 52 LYS B C 1
ATOM 4220 O O . LYS B 1 52 ? -27.078 5.297 15.516 1 93.25 52 LYS B O 1
ATOM 4225 N N . LEU B 1 53 ? -28.25 3.752 14.398 1 95.31 53 LEU B N 1
ATOM 4226 C CA . LEU B 1 53 ? -28.859 4.703 13.469 1 95.31 53 LEU B CA 1
ATOM 4227 C C . LEU B 1 53 ? -30.359 4.801 13.688 1 95.31 53 LEU B C 1
ATOM 4229 O O . LEU B 1 53 ? -31.016 3.795 13.953 1 95.31 53 LEU B O 1
ATOM 4233 N N . ASP B 1 54 ? -30.906 5.969 13.641 1 96.06 54 ASP B N 1
ATOM 4234 C CA . ASP B 1 54 ? -32.375 6.113 13.648 1 96.06 54 ASP B CA 1
ATOM 4235 C C . ASP B 1 54 ? -32.938 5.816 12.266 1 96.06 54 ASP B C 1
ATOM 4237 O O . ASP B 1 54 ? -32.219 5.41 11.352 1 96.06 54 ASP B O 1
ATOM 4241 N N . THR B 1 55 ? -34.25 5.945 12.133 1 96.56 55 THR B N 1
ATOM 4242 C CA . THR B 1 55 ? -34.938 5.547 10.914 1 96.56 55 THR B CA 1
ATOM 4243 C C . THR B 1 55 ? -34.469 6.383 9.727 1 96.56 55 THR B C 1
ATOM 4245 O O . THR B 1 55 ? -34.219 5.848 8.641 1 96.56 55 THR B O 1
ATOM 4248 N N . ASN B 1 56 ? -34.375 7.672 9.891 1 96.25 56 ASN B N 1
ATOM 4249 C CA . ASN B 1 56 ? -33.938 8.555 8.828 1 96.25 56 ASN B CA 1
ATOM 4250 C C . ASN B 1 56 ? -32.469 8.266 8.445 1 96.25 56 ASN B C 1
ATOM 4252 O O . ASN B 1 56 ? -32.125 8.258 7.262 1 96.25 56 ASN B O 1
ATOM 4256 N N . GLU B 1 57 ? -31.672 8.031 9.438 1 96.25 57 GLU B N 1
ATOM 4257 C CA . GLU B 1 57 ? -30.266 7.723 9.203 1 96.25 57 GLU B CA 1
ATOM 4258 C C . GLU B 1 57 ? -30.109 6.414 8.438 1 96.25 57 GLU B C 1
ATOM 4260 O O . GLU B 1 57 ? -29.203 6.273 7.617 1 96.25 57 GLU B O 1
ATOM 4265 N N . LYS B 1 58 ? -30.969 5.508 8.727 1 96.75 58 LYS B N 1
ATOM 4266 C CA . LYS B 1 58 ? -30.938 4.234 8.008 1 96.75 58 LYS B CA 1
ATOM 4267 C C . LYS B 1 58 ? -31.234 4.434 6.52 1 96.75 58 LYS B C 1
ATOM 4269 O O . LYS B 1 58 ? -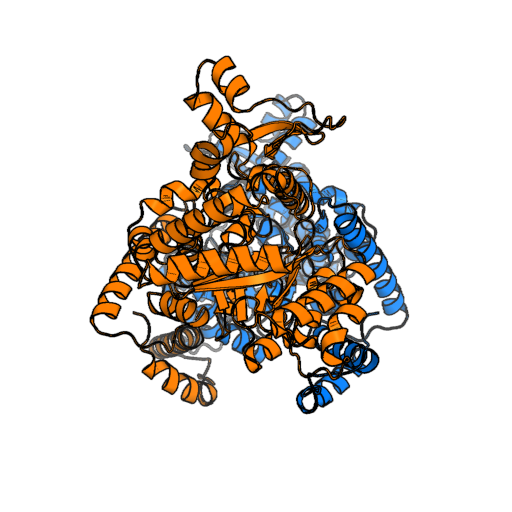30.625 3.766 5.672 1 96.75 58 LYS B O 1
ATOM 4274 N N . MET B 1 59 ? -32.125 5.312 6.25 1 97.19 59 MET B N 1
ATOM 4275 C CA . MET B 1 59 ? -32.469 5.609 4.855 1 97.19 59 MET B CA 1
ATOM 4276 C C . MET B 1 59 ? -31.266 6.227 4.141 1 97.19 59 MET B C 1
ATOM 4278 O O . MET B 1 59 ? -30.953 5.852 3.006 1 97.19 59 MET B O 1
ATOM 4282 N N . VAL B 1 60 ? -30.609 7.156 4.816 1 97.31 60 VAL B N 1
ATOM 4283 C CA . VAL B 1 60 ? -29.438 7.801 4.246 1 97.31 60 VAL B CA 1
ATOM 4284 C C . VAL B 1 60 ? -28.328 6.766 4.047 1 97.31 60 VAL B C 1
ATOM 4286 O O . VAL B 1 60 ? -27.656 6.766 3.018 1 97.31 60 VAL B O 1
ATOM 4289 N N . SER B 1 61 ? -28.188 5.891 5.023 1 97.5 61 SER B N 1
ATOM 4290 C CA . SER B 1 61 ? -27.156 4.855 4.938 1 97.5 61 SER B CA 1
ATOM 4291 C C . SER B 1 61 ? -27.406 3.934 3.746 1 97.5 61 SER B C 1
ATOM 4293 O O . SER B 1 61 ? -26.469 3.561 3.039 1 97.5 61 SER B O 1
ATOM 4295 N N . SER B 1 62 ? -28.656 3.547 3.566 1 97.75 62 SER B N 1
ATOM 4296 C CA . SER B 1 62 ? -29 2.693 2.436 1 97.75 62 SER B CA 1
ATOM 4297 C C . SER B 1 62 ? -28.656 3.361 1.109 1 97.75 62 SER B C 1
ATOM 4299 O O . SER B 1 62 ? -28.156 2.711 0.192 1 97.75 62 SER B O 1
ATOM 4301 N N . PHE B 1 63 ? -28.969 4.633 1.037 1 98.12 63 PHE B N 1
ATOM 4302 C CA . PHE B 1 63 ? -28.656 5.387 -0.171 1 98.12 63 PHE B CA 1
ATOM 4303 C C . PHE B 1 63 ? -27.156 5.453 -0.389 1 98.12 63 PHE B C 1
ATOM 4305 O O . PHE B 1 63 ? -26.672 5.227 -1.502 1 98.12 63 PHE B O 1
ATOM 4312 N N . LEU B 1 64 ? -26.375 5.758 0.675 1 98.44 64 LEU B N 1
ATOM 4313 C CA . LEU B 1 64 ? -24.922 5.824 0.605 1 98.44 64 LEU B CA 1
ATOM 4314 C C . LEU B 1 64 ? -24.344 4.488 0.158 1 98.44 64 LEU B C 1
ATOM 4316 O O . LEU B 1 64 ? -23.438 4.449 -0.681 1 98.44 64 LEU B O 1
ATOM 4320 N N . LEU B 1 65 ? -24.844 3.434 0.696 1 98 65 LEU B N 1
ATOM 4321 C CA . LEU B 1 65 ? -24.375 2.098 0.361 1 98 65 LEU B CA 1
ATOM 4322 C C . LEU B 1 65 ? -24.641 1.771 -1.103 1 98 65 LEU B C 1
ATOM 4324 O O . LEU B 1 65 ? -23.797 1.207 -1.79 1 98 65 LEU B O 1
ATOM 4328 N N . MET B 1 66 ? -25.859 2.1 -1.527 1 98.44 66 MET B N 1
ATOM 4329 C CA . MET B 1 66 ? -26.219 1.848 -2.918 1 98.44 66 MET B CA 1
ATOM 4330 C C . MET B 1 66 ? -25.281 2.57 -3.871 1 98.44 66 MET B C 1
ATOM 4332 O O . MET B 1 66 ? -24.766 1.971 -4.824 1 98.44 66 MET B O 1
ATOM 4336 N N . GLU B 1 67 ? -25.016 3.852 -3.639 1 98.62 67 GLU B N 1
ATOM 4337 C CA . GLU B 1 67 ? -24.156 4.652 -4.5 1 98.62 67 GLU B CA 1
ATOM 4338 C C . GLU B 1 67 ? -22.703 4.168 -4.43 1 98.62 67 GLU B C 1
ATOM 4340 O O . GLU B 1 67 ? -22 4.152 -5.441 1 98.62 67 GLU B O 1
ATOM 4345 N N . LYS B 1 68 ? -22.266 3.822 -3.225 1 98.44 68 LYS B N 1
ATOM 4346 C CA . LYS B 1 68 ? -20.922 3.283 -3.033 1 98.44 68 LYS B CA 1
ATOM 4347 C C . LYS B 1 68 ? -20.734 1.991 -3.822 1 98.44 68 LYS B C 1
ATOM 4349 O O . LYS B 1 68 ? -19.734 1.836 -4.539 1 98.44 68 LYS B O 1
ATOM 4354 N N . GLN B 1 69 ? -21.656 1.102 -3.678 1 98 69 GLN B N 1
ATOM 4355 C CA . GLN B 1 69 ? -21.578 -0.193 -4.348 1 98 69 GLN B CA 1
ATOM 4356 C C . GLN B 1 69 ? -21.656 -0.034 -5.863 1 98 69 GLN B C 1
ATOM 4358 O O . GLN B 1 69 ? -21.016 -0.78 -6.605 1 98 69 GLN B O 1
ATOM 4363 N N . LYS B 1 70 ? -22.438 0.932 -6.301 1 98.19 70 LYS B N 1
ATOM 4364 C CA . LYS B 1 70 ? -22.531 1.223 -7.727 1 98.19 70 LYS B CA 1
ATOM 4365 C C . LYS B 1 70 ? -21.172 1.61 -8.297 1 98.19 70 LYS B C 1
ATOM 4367 O O . LYS B 1 70 ? -20.766 1.113 -9.344 1 98.19 70 LYS B O 1
ATOM 4372 N N . VAL B 1 71 ? -20.453 2.498 -7.598 1 98.19 71 VAL B N 1
ATOM 4373 C CA . VAL B 1 71 ? -19.156 2.971 -8.055 1 98.19 71 VAL B CA 1
ATOM 4374 C C . VAL B 1 71 ? -18.141 1.827 -8 1 98.19 71 VAL B C 1
ATOM 4376 O O . VAL B 1 71 ? -17.359 1.635 -8.938 1 98.19 71 VAL B O 1
ATOM 4379 N N . ILE B 1 72 ? -18.156 1.017 -6.957 1 96.88 72 ILE B N 1
ATOM 4380 C CA . ILE B 1 72 ? -17.234 -0.108 -6.785 1 96.88 72 ILE B CA 1
ATOM 4381 C C . ILE B 1 72 ? -17.484 -1.151 -7.871 1 96.88 72 ILE B C 1
ATOM 4383 O O . ILE B 1 72 ? -16.562 -1.596 -8.547 1 96.88 72 ILE B O 1
ATOM 4387 N N . ASN B 1 73 ? -18.75 -1.526 -8.055 1 95.06 73 ASN B N 1
ATOM 4388 C CA . ASN B 1 73 ? -19.094 -2.559 -9.023 1 95.06 73 ASN B CA 1
ATOM 4389 C C . ASN B 1 73 ? -18.766 -2.127 -10.445 1 95.06 73 ASN B C 1
ATOM 4391 O O . ASN B 1 73 ? -18.312 -2.938 -11.258 1 95.06 73 ASN B O 1
ATOM 4395 N N . ALA B 1 74 ? -19.016 -0.871 -10.734 1 95.56 74 ALA B N 1
ATOM 4396 C CA . ALA B 1 74 ? -18.703 -0.373 -12.07 1 95.56 74 ALA B CA 1
ATOM 4397 C C . ALA B 1 74 ? -17.219 -0.519 -12.383 1 95.56 74 ALA B C 1
ATOM 4399 O O . ALA B 1 74 ? -16.844 -1.005 -13.453 1 95.56 74 ALA B O 1
ATOM 4400 N N . ALA B 1 75 ? -16.375 -0.108 -11.453 1 94.56 75 ALA B N 1
ATOM 4401 C CA . ALA B 1 75 ? -14.938 -0.195 -11.672 1 94.56 75 ALA B CA 1
ATOM 4402 C C . ALA B 1 75 ? -14.477 -1.649 -11.711 1 94.56 75 ALA B C 1
ATOM 4404 O O . ALA B 1 75 ? -13.641 -2.018 -12.547 1 94.56 75 ALA B O 1
ATOM 4405 N N . ARG B 1 76 ? -14.945 -2.475 -10.828 1 91.06 76 ARG B N 1
ATOM 4406 C CA . ARG B 1 76 ? -14.562 -3.879 -10.719 1 91.06 76 ARG B CA 1
ATOM 4407 C C . ARG B 1 76 ? -14.953 -4.656 -11.969 1 91.06 76 ARG B C 1
ATOM 4409 O O . ARG B 1 76 ? -14.133 -5.367 -12.547 1 91.06 76 ARG B O 1
ATOM 4416 N N . LEU B 1 77 ? -16.172 -4.527 -12.398 1 88.25 77 LEU B N 1
ATOM 4417 C CA . LEU B 1 77 ? -16.719 -5.328 -13.484 1 88.25 77 LEU B CA 1
ATOM 4418 C C . LEU B 1 77 ? -16.219 -4.828 -14.836 1 88.25 77 LEU B C 1
ATOM 4420 O O . LEU B 1 77 ? -16.016 -5.625 -15.758 1 88.25 77 LEU B O 1
ATOM 4424 N N . ASN B 1 78 ? -16.031 -3.512 -14.953 1 90.06 78 ASN B N 1
ATOM 4425 C CA . ASN B 1 78 ? -15.555 -2.949 -16.219 1 90.06 78 ASN B CA 1
ATOM 4426 C C . ASN B 1 78 ? -14.031 -2.93 -16.281 1 90.06 78 ASN B C 1
ATOM 4428 O O . ASN B 1 78 ? -13.461 -2.514 -17.297 1 90.06 78 ASN B O 1
ATOM 4432 N N . ARG B 1 79 ? -13.391 -3.4 -15.172 1 90.19 79 ARG B N 1
ATOM 4433 C CA . ARG B 1 79 ? -11.938 -3.461 -15.109 1 90.19 79 ARG B CA 1
ATOM 4434 C C . ARG B 1 79 ? -11.32 -2.102 -15.422 1 90.19 79 ARG B C 1
ATOM 4436 O O . ARG B 1 79 ? -10.406 -2.002 -16.25 1 90.19 79 ARG B O 1
ATOM 4443 N N . SER B 1 80 ? -11.898 -1.074 -14.836 1 93.69 80 SER B N 1
ATOM 4444 C CA . SER B 1 80 ? -11.453 0.3 -15.055 1 93.69 80 SER B CA 1
ATOM 4445 C C . SER B 1 80 ? -10.844 0.887 -13.781 1 93.69 80 SER B C 1
ATOM 4447 O O . SER B 1 80 ? -10.805 0.227 -12.742 1 93.69 80 SER B O 1
ATOM 4449 N N . ILE B 1 81 ? -10.312 2.055 -13.93 1 96.12 81 ILE B N 1
ATOM 4450 C CA . ILE B 1 81 ? -9.719 2.762 -12.797 1 96.12 81 ILE B CA 1
ATOM 4451 C C . ILE B 1 81 ? -10.781 3 -11.727 1 96.12 81 ILE B C 1
ATOM 4453 O O . ILE B 1 81 ? -11.922 3.342 -12.039 1 96.12 81 ILE B O 1
ATOM 4457 N N . TYR B 1 82 ? -10.508 2.664 -10.484 1 97.19 82 TYR B N 1
ATOM 4458 C CA . TYR B 1 82 ? -11.359 3.021 -9.359 1 97.19 82 TYR B CA 1
ATOM 4459 C C . TYR B 1 82 ? -11.062 4.438 -8.875 1 97.19 82 TYR B C 1
ATOM 4461 O O . TYR B 1 82 ? -10.18 4.645 -8.039 1 97.19 82 TYR B O 1
ATOM 4469 N N . MET B 1 83 ? -11.805 5.395 -9.273 1 98.19 83 MET B N 1
ATOM 4470 C CA . MET B 1 83 ? -11.523 6.824 -9.18 1 98.19 83 MET B CA 1
ATOM 4471 C C . MET B 1 83 ? -11.367 7.25 -7.723 1 98.19 83 MET B C 1
ATOM 4473 O O . MET B 1 83 ? -10.477 8.047 -7.398 1 98.19 83 MET B O 1
ATOM 4477 N N . PRO B 1 84 ? -12.133 6.719 -6.777 1 98.62 84 PRO B N 1
ATOM 4478 C CA . PRO B 1 84 ? -11.992 7.191 -5.395 1 98.62 84 PRO B CA 1
ATOM 4479 C C . PRO B 1 84 ? -10.617 6.902 -4.805 1 98.62 84 PRO B C 1
ATOM 4481 O O . PRO B 1 84 ? -10.211 7.535 -3.828 1 98.62 84 PRO B O 1
ATOM 4484 N N . ALA B 1 85 ? -9.922 5.949 -5.363 1 98.38 85 ALA B N 1
ATOM 4485 C CA . ALA B 1 85 ? -8.625 5.578 -4.824 1 98.38 85 ALA B CA 1
ATOM 4486 C C . ALA B 1 85 ? -7.488 6.137 -5.68 1 98.38 85 ALA B C 1
ATOM 4488 O O . ALA B 1 85 ? -6.324 6.094 -5.285 1 98.38 85 ALA B O 1
ATOM 4489 N N . ALA B 1 86 ? -7.789 6.672 -6.906 1 97.88 86 ALA B N 1
ATOM 4490 C CA . ALA B 1 86 ? -6.801 7.191 -7.852 1 97.88 86 ALA B CA 1
ATOM 4491 C C . ALA B 1 86 ? -6.176 8.484 -7.332 1 97.88 86 ALA B C 1
ATOM 4493 O O . ALA B 1 86 ? -6.566 8.992 -6.281 1 97.88 86 ALA B O 1
ATOM 4494 N N . SER B 1 87 ? -5.141 8.938 -8.047 1 97.81 87 SER B N 1
ATOM 4495 C CA . SER B 1 87 ? -4.488 10.188 -7.68 1 97.81 87 SER B CA 1
ATOM 4496 C C . SER B 1 87 ? -5.516 11.289 -7.438 1 97.81 87 SER B C 1
ATOM 4498 O O . SER B 1 87 ? -6.445 11.469 -8.227 1 97.81 87 SER B O 1
ATOM 4500 N N . PHE B 1 88 ? -5.309 12.016 -6.34 1 98.75 88 PHE B N 1
ATOM 4501 C CA . PHE B 1 88 ? -6.219 13.109 -6.035 1 98.75 88 PHE B CA 1
ATOM 4502 C C . PHE B 1 88 ? -6.309 14.086 -7.207 1 98.75 88 PHE B C 1
ATOM 4504 O O . PHE B 1 88 ? -7.371 14.648 -7.469 1 98.75 88 PHE B O 1
ATOM 4511 N N . PHE B 1 89 ? -5.254 14.219 -7.945 1 98.44 89 PHE B N 1
ATOM 4512 C CA . PHE B 1 89 ? -5.191 15.062 -9.133 1 98.44 89 PHE B CA 1
ATOM 4513 C C . PHE B 1 89 ? -6.246 14.641 -10.148 1 98.44 89 PHE B C 1
ATOM 4515 O O . PHE B 1 89 ? -6.938 15.492 -10.719 1 98.44 89 PHE B O 1
ATOM 4522 N N . LEU B 1 90 ? -6.395 13.383 -10.305 1 97.19 90 LEU B N 1
ATOM 4523 C CA . LEU B 1 90 ? -7.324 12.828 -11.281 1 97.19 90 LEU B CA 1
ATOM 4524 C C . LEU B 1 90 ? -8.742 12.766 -10.719 1 97.19 90 LEU B C 1
ATOM 4526 O O . LEU B 1 90 ? -9.711 12.945 -11.453 1 97.19 90 LEU B O 1
ATOM 4530 N N . SER B 1 91 ? -8.875 12.555 -9.461 1 98.12 91 SER B N 1
ATOM 4531 C CA . SER B 1 91 ? -10.141 12.148 -8.852 1 98.12 91 SER B CA 1
ATOM 4532 C C . SER B 1 91 ? -10.922 13.352 -8.344 1 98.12 91 SER B C 1
ATOM 4534 O O . SER B 1 91 ? -12.141 13.281 -8.18 1 98.12 91 SER B O 1
ATOM 4536 N N . LYS B 1 92 ? -10.289 14.453 -8.039 1 98.5 92 LYS B N 1
ATOM 4537 C CA . LYS B 1 92 ? -10.883 15.562 -7.297 1 98.5 92 LYS B CA 1
ATOM 4538 C C . LYS B 1 92 ? -12.164 16.047 -7.969 1 98.5 92 LYS B C 1
ATOM 4540 O O . LYS B 1 92 ? -13.234 16.062 -7.352 1 98.5 92 LYS B O 1
ATOM 4545 N N . ARG B 1 93 ? -12.078 16.406 -9.25 1 97.88 93 ARG B N 1
ATOM 4546 C CA . ARG B 1 93 ? -13.234 16.938 -9.953 1 97.8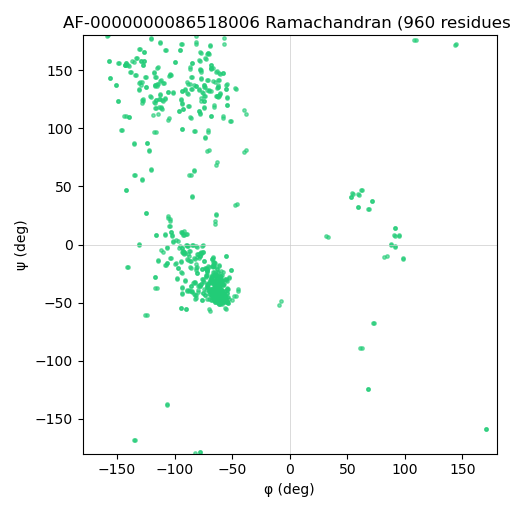8 93 ARG B CA 1
ATOM 4547 C C . ARG B 1 93 ? -14.328 15.883 -10.102 1 97.88 93 ARG B C 1
ATOM 4549 O O . ARG B 1 93 ? -15.508 16.188 -9.961 1 97.88 93 ARG B O 1
ATOM 4556 N N . TRP B 1 94 ? -13.891 14.648 -10.359 1 98.38 94 TRP B N 1
ATOM 4557 C CA . TRP B 1 94 ? -14.836 13.547 -10.539 1 98.38 94 TRP B CA 1
ATOM 4558 C C . TRP B 1 94 ? -15.633 13.312 -9.266 1 98.38 94 TRP B C 1
ATOM 4560 O O . TRP B 1 94 ? -16.859 13.18 -9.305 1 98.38 94 TRP B O 1
ATOM 4570 N N . MET B 1 95 ? -14.961 13.281 -8.125 1 98.19 95 MET B N 1
ATOM 4571 C CA . MET B 1 95 ? -15.641 12.906 -6.887 1 98.19 95 MET B CA 1
ATOM 4572 C C . MET B 1 95 ? -16.641 13.984 -6.473 1 98.19 95 MET B C 1
ATOM 4574 O O . MET B 1 95 ? -17.703 13.672 -5.914 1 98.19 95 MET B O 1
ATOM 4578 N N . GLN B 1 96 ? -16.375 15.234 -6.789 1 98.25 96 GLN B N 1
ATOM 4579 C CA . GLN B 1 96 ? -17.25 16.344 -6.398 1 98.25 96 GLN B CA 1
ATOM 4580 C C . GLN B 1 96 ? -18.609 16.25 -7.105 1 98.25 96 GLN B C 1
ATOM 4582 O O . GLN B 1 96 ? -19.578 16.891 -6.684 1 98.25 96 GLN B O 1
ATOM 4587 N N . ASN B 1 97 ? -18.672 15.438 -8.133 1 97.94 97 ASN B N 1
ATOM 4588 C CA . ASN B 1 97 ? -19.906 15.32 -8.898 1 97.94 97 ASN B CA 1
ATOM 4589 C C . ASN B 1 97 ? -20.672 14.055 -8.531 1 97.94 97 ASN B C 1
ATOM 4591 O O . ASN B 1 97 ? -21.75 13.797 -9.07 1 97.94 97 ASN B O 1
ATOM 4595 N N . THR B 1 98 ? -20.219 13.281 -7.594 1 98.62 98 THR B N 1
ATOM 4596 C CA . THR B 1 98 ? -20.891 12.047 -7.191 1 98.62 98 THR B CA 1
ATOM 4597 C C . THR B 1 98 ? -21.953 12.336 -6.125 1 98.62 98 THR B C 1
ATOM 4599 O O . THR B 1 98 ? -21.812 13.273 -5.34 1 98.62 98 THR B O 1
ATOM 4602 N N . PRO B 1 99 ? -22.984 11.516 -6.059 1 98.56 99 PRO B N 1
ATOM 4603 C CA . PRO B 1 99 ? -24.016 11.688 -5.027 1 98.56 99 PRO B CA 1
ATOM 4604 C C . PRO B 1 99 ? -23.453 11.531 -3.613 1 98.56 99 PRO B C 1
ATOM 4606 O O . PRO B 1 99 ? -23.844 12.266 -2.703 1 98.56 99 PRO B O 1
ATOM 4609 N N . VAL B 1 100 ? -22.531 10.648 -3.383 1 98.75 100 VAL B N 1
ATOM 4610 C CA . VAL B 1 100 ? -21.938 10.422 -2.072 1 98.75 100 VAL B CA 1
ATOM 4611 C C . VAL B 1 100 ? -21.219 11.68 -1.604 1 98.75 100 VAL B C 1
ATOM 4613 O O . VAL B 1 100 ? -21.328 12.07 -0.441 1 98.75 100 VAL B O 1
ATOM 4616 N N . PHE B 1 101 ? -20.484 12.328 -2.518 1 98.81 101 PHE B N 1
ATOM 4617 C CA . PHE B 1 101 ? -19.766 13.539 -2.154 1 98.81 101 PHE B CA 1
ATOM 4618 C C . PHE B 1 101 ? -20.719 14.648 -1.741 1 98.81 101 PHE B C 1
ATOM 4620 O O . PHE B 1 101 ? -20.453 15.398 -0.802 1 98.81 101 PHE B O 1
ATOM 4627 N N . LYS B 1 102 ? -21.812 14.758 -2.459 1 98.31 102 LYS B N 1
ATOM 4628 C CA . LYS B 1 102 ? -22.812 15.789 -2.146 1 98.31 102 LYS B CA 1
ATOM 4629 C C . LYS B 1 102 ? -23.375 15.594 -0.744 1 98.31 102 LYS B C 1
ATOM 4631 O O . LYS B 1 102 ? -23.578 16.562 -0.012 1 98.31 102 LYS B O 1
ATOM 4636 N N . ILE B 1 103 ? -23.562 14.391 -0.368 1 98.06 103 ILE B N 1
ATOM 4637 C CA . ILE B 1 103 ? -24.062 14.102 0.97 1 98.06 103 ILE B CA 1
ATOM 4638 C C . ILE B 1 103 ? -22.984 14.414 2.008 1 98.06 103 ILE B C 1
ATOM 4640 O O . ILE B 1 103 ? -23.266 15.078 3.012 1 98.06 103 ILE B O 1
ATOM 4644 N N . ILE B 1 104 ? -21.781 13.977 1.774 1 98.12 104 ILE B N 1
ATOM 4645 C CA . ILE B 1 104 ? -20.672 14.172 2.717 1 98.12 104 ILE B CA 1
ATOM 4646 C C . ILE B 1 104 ? -20.391 15.664 2.873 1 98.12 104 ILE B C 1
ATOM 4648 O O . ILE B 1 104 ? -20.109 16.141 3.977 1 98.12 104 ILE B O 1
ATOM 4652 N N . SER B 1 105 ? -20.5 16.406 1.769 1 97.69 105 SER B N 1
ATOM 4653 C CA . SER B 1 105 ? -20.219 17.844 1.813 1 97.69 105 SER B CA 1
ATOM 4654 C C . SER B 1 105 ? -21.234 18.578 2.68 1 97.69 105 SER B C 1
ATOM 4656 O O . SER B 1 105 ? -20.922 19.609 3.264 1 97.69 105 SER B O 1
ATOM 4658 N N . LYS B 1 106 ? -22.422 18.016 2.855 1 96.06 106 LYS B N 1
ATOM 4659 C CA . LYS B 1 106 ? -23.5 18.688 3.574 1 96.06 106 LYS B CA 1
ATOM 4660 C C . LYS B 1 106 ? -23.594 18.188 5.016 1 96.06 106 LYS B C 1
ATOM 4662 O O . LYS B 1 106 ? -24.188 18.859 5.867 1 96.06 106 LYS B O 1
ATOM 4667 N N . MET B 1 107 ? -23 17.094 5.266 1 95.25 107 MET B N 1
ATOM 4668 C CA . MET B 1 107 ? -23.141 16.516 6.598 1 95.25 107 MET B CA 1
ATOM 4669 C C . MET B 1 107 ? -22.266 17.25 7.605 1 95.25 107 MET B C 1
ATOM 4671 O O . MET B 1 107 ? -21.203 17.766 7.242 1 95.25 107 MET B O 1
ATOM 4675 N N . PRO B 1 108 ? -22.719 17.281 8.898 1 94.06 108 PRO B N 1
ATOM 4676 C CA . PRO B 1 108 ? -21.828 17.797 9.922 1 94.06 108 PRO B CA 1
ATOM 4677 C C . PRO B 1 108 ? -20.562 16.953 10.078 1 94.06 108 PRO B C 1
ATOM 4679 O O . PRO B 1 108 ? -20.625 15.727 10.047 1 94.06 108 PRO B O 1
ATOM 4682 N N . LYS B 1 109 ? -19.344 17.484 10.18 1 94.62 109 LYS B N 1
ATOM 4683 C CA . LYS B 1 109 ? -18.094 16.734 10.133 1 94.62 109 LYS B CA 1
ATOM 4684 C C . LYS B 1 109 ? -17.344 16.828 11.453 1 94.62 109 LYS B C 1
ATOM 4686 O O . LYS B 1 109 ? -16.203 16.375 11.555 1 94.62 109 LYS B O 1
ATOM 4691 N N . GLY B 1 110 ? -17.906 17.359 12.398 1 94.25 110 GLY B N 1
ATOM 4692 C CA . GLY B 1 110 ? -17.219 17.438 13.68 1 94.25 110 GLY B CA 1
ATOM 4693 C C . GLY B 1 110 ? -16.016 18.375 13.656 1 94.25 110 GLY B C 1
ATOM 4694 O O . GLY B 1 110 ? -16.125 19.516 13.211 1 94.25 110 GLY B O 1
ATOM 4695 N N . ALA B 1 111 ? -14.789 17.781 14.07 1 96.94 111 ALA B N 1
ATOM 4696 C CA . ALA B 1 111 ? -13.625 18.641 14.305 1 96.94 111 ALA B CA 1
ATOM 4697 C C . ALA B 1 111 ? -12.523 18.344 13.297 1 96.94 111 ALA B C 1
ATOM 4699 O O . ALA B 1 111 ? -12.305 17.188 12.922 1 96.94 111 ALA B O 1
ATOM 4700 N N . ALA B 1 112 ? -11.875 19.391 12.773 1 98.12 112 ALA B N 1
ATOM 4701 C CA . ALA B 1 112 ? -10.586 19.25 12.094 1 98.12 112 ALA B CA 1
ATOM 4702 C C . ALA B 1 112 ? -9.438 19.312 13.094 1 98.12 112 ALA B C 1
ATOM 4704 O O . ALA B 1 112 ? -9.078 20.391 13.57 1 98.12 112 ALA B O 1
ATOM 4705 N N . LEU B 1 113 ? -8.812 18.172 13.297 1 98.31 113 LEU B N 1
ATOM 4706 C CA . LEU B 1 113 ? -7.922 18.094 14.453 1 98.31 113 LEU B CA 1
ATOM 4707 C C . LEU B 1 113 ? -6.465 17.984 14.008 1 98.31 113 LEU B C 1
ATOM 4709 O O . LEU B 1 113 ? -5.555 18.016 14.844 1 98.31 113 LEU B O 1
ATOM 4713 N N . HIS B 1 114 ? -6.203 17.875 12.719 1 98.69 114 HIS B N 1
ATOM 4714 C CA . HIS B 1 114 ? -4.848 17.859 12.172 1 98.69 114 HIS B CA 1
ATOM 4715 C C . HIS B 1 114 ? -4.738 18.766 10.945 1 98.69 114 HIS B C 1
ATOM 4717 O O . HIS B 1 114 ? -4.77 18.281 9.812 1 98.69 114 HIS B O 1
ATOM 4723 N N . ILE B 1 115 ? -4.465 20 11.195 1 98.75 115 ILE B N 1
ATOM 4724 C CA . ILE B 1 115 ? -4.328 21 10.141 1 98.75 115 ILE B CA 1
ATOM 4725 C C . ILE B 1 115 ? -3.219 21.984 10.508 1 98.75 115 ILE B C 1
ATOM 4727 O O . ILE B 1 115 ? -2.941 22.203 11.688 1 98.75 115 ILE B O 1
ATOM 4731 N N . HIS B 1 116 ? -2.631 22.578 9.523 1 98.69 116 HIS B N 1
ATOM 4732 C CA . HIS B 1 116 ? -1.477 23.438 9.711 1 98.69 116 HIS B CA 1
ATOM 4733 C C . HIS B 1 116 ? -1.793 24.875 9.289 1 98.69 116 HIS B C 1
ATOM 4735 O O . HIS B 1 116 ? -2.477 25.094 8.289 1 98.69 116 HIS B O 1
ATOM 4741 N N . GLU B 1 117 ? -1.275 25.812 9.953 1 98 117 GLU B N 1
ATOM 4742 C CA . GLU B 1 117 ? -1.617 27.219 9.836 1 98 117 GLU B CA 1
ATOM 4743 C C . GLU B 1 117 ? -1.35 27.734 8.43 1 98 117 GLU B C 1
ATOM 4745 O O . GLU B 1 117 ? -2.057 28.625 7.941 1 98 117 GLU B O 1
ATOM 4750 N N . LEU B 1 118 ? -0.424 27.156 7.734 1 98.25 118 LEU B N 1
ATOM 4751 C CA . LEU B 1 118 ? 0.011 27.75 6.473 1 98.25 118 LEU B CA 1
ATOM 4752 C C . LEU B 1 118 ? -0.83 27.234 5.312 1 98.25 118 LEU B C 1
ATOM 4754 O O . LEU B 1 118 ? -0.652 27.656 4.168 1 98.25 118 LEU B O 1
ATOM 4758 N N . ALA B 1 119 ? -1.768 26.359 5.617 1 98.62 119 ALA B N 1
ATOM 4759 C CA . ALA B 1 119 ? -2.541 25.766 4.523 1 98.62 119 ALA B CA 1
ATOM 4760 C C . ALA B 1 119 ? -4 25.578 4.926 1 98.62 119 ALA B C 1
ATOM 4762 O O . ALA B 1 119 ? -4.582 24.516 4.691 1 98.62 119 ALA B O 1
ATOM 4763 N N . LEU B 1 120 ? -4.574 26.594 5.504 1 98.5 120 LEU B N 1
ATOM 4764 C CA . LEU B 1 120 ? -5.965 26.547 5.945 1 98.5 120 LEU B CA 1
ATOM 4765 C C . LEU B 1 120 ? -6.895 27.109 4.883 1 98.5 120 LEU B C 1
ATOM 4767 O O . LEU B 1 120 ? -7.855 26.453 4.477 1 98.5 120 LEU B O 1
ATOM 4771 N N . THR B 1 121 ? -6.613 28.328 4.449 1 98.44 121 THR B N 1
ATOM 4772 C CA . THR B 1 121 ? -7.465 29.062 3.521 1 98.44 121 THR B CA 1
ATOM 4773 C C . THR B 1 121 ? -7.141 28.703 2.078 1 98.44 121 THR B C 1
ATOM 4775 O O . THR B 1 121 ? -5.977 28.484 1.731 1 98.44 121 THR B O 1
ATOM 4778 N N . SER B 1 122 ? -8.125 28.656 1.227 1 98.56 122 SER B N 1
ATOM 4779 C CA . SER B 1 122 ? -7.984 28.234 -0.167 1 98.56 122 SER B CA 1
ATOM 4780 C C . SER B 1 122 ? -6.969 29.109 -0.898 1 98.56 122 SER B C 1
ATOM 4782 O O . SER B 1 122 ? -6.863 30.312 -0.636 1 98.56 122 SER B O 1
ATOM 4784 N N . LEU B 1 123 ? -6.277 28.516 -1.833 1 98.56 123 LEU B N 1
ATOM 4785 C CA . LEU B 1 123 ? -5.332 29.25 -2.666 1 98.56 123 LEU B CA 1
ATOM 4786 C C . LEU B 1 123 ? -6.043 30.344 -3.471 1 98.56 123 LEU B C 1
ATOM 4788 O O . LEU B 1 123 ? -5.48 31.406 -3.719 1 98.56 123 LEU B O 1
ATOM 4792 N N . ASP B 1 124 ? -7.246 30.062 -3.883 1 98.12 124 ASP B N 1
ATOM 4793 C CA . ASP B 1 124 ? -8.023 31.047 -4.625 1 98.12 124 ASP B CA 1
ATOM 4794 C C . ASP B 1 124 ? -8.188 32.344 -3.814 1 98.12 124 ASP B C 1
ATOM 4796 O O . ASP B 1 124 ? -8.039 33.438 -4.348 1 98.12 124 ASP B O 1
ATOM 4800 N N . TRP B 1 125 ? -8.523 32.156 -2.588 1 98.25 125 TRP B N 1
ATOM 4801 C CA . TRP B 1 125 ? -8.68 33.344 -1.743 1 98.25 125 TRP B CA 1
ATOM 4802 C C . TRP B 1 125 ? -7.348 34.062 -1.536 1 98.25 125 TRP B C 1
ATOM 4804 O O . TRP B 1 125 ? -7.281 35.281 -1.553 1 98.25 125 TRP B O 1
ATOM 4814 N N . LEU B 1 126 ? -6.273 33.281 -1.278 1 98.12 126 LEU B N 1
ATOM 4815 C CA . LEU B 1 126 ? -4.949 33.875 -1.104 1 98.12 126 LEU B CA 1
ATOM 4816 C C . LEU B 1 126 ? -4.59 34.75 -2.297 1 98.12 126 LEU B C 1
ATOM 4818 O O . LEU B 1 126 ? -4.113 35.875 -2.121 1 98.12 126 LEU B O 1
ATOM 4822 N N . ILE B 1 127 ? -4.828 34.25 -3.422 1 97.81 127 ILE B N 1
ATOM 4823 C CA . ILE B 1 127 ? -4.43 34.906 -4.66 1 97.81 127 ILE B CA 1
ATOM 4824 C C . ILE B 1 127 ? -5.352 36.094 -4.934 1 97.81 127 ILE B C 1
ATOM 4826 O O . ILE B 1 127 ? -4.891 37.156 -5.328 1 97.81 127 ILE B O 1
ATOM 4830 N N . SER B 1 128 ? -6.617 35.938 -4.645 1 97.12 128 SER B N 1
ATOM 4831 C CA . SER B 1 128 ? -7.594 36.969 -5.008 1 97.12 128 SER B CA 1
ATOM 4832 C C . SER B 1 128 ? -7.719 38 -3.91 1 97.12 128 SER B C 1
ATOM 4834 O O . SER B 1 128 ? -8.383 39.031 -4.098 1 97.12 128 SER B O 1
ATOM 4836 N N . ASN B 1 129 ? -7.152 37.844 -2.764 1 96.75 129 ASN B N 1
ATOM 4837 C CA . ASN B 1 129 ? -7.277 38.781 -1.659 1 96.75 129 ASN B CA 1
ATOM 4838 C C . ASN B 1 129 ? -5.91 39.219 -1.154 1 96.75 129 ASN B C 1
ATOM 4840 O O . ASN B 1 129 ? -5.516 40.375 -1.369 1 96.75 129 ASN B O 1
ATOM 4844 N N . LEU B 1 130 ? -5.109 38.312 -0.682 1 96.19 130 LEU B N 1
ATOM 4845 C CA . LEU B 1 130 ? -3.848 38.688 -0.053 1 96.19 130 LEU B CA 1
ATOM 4846 C C . LEU B 1 130 ? -2.887 39.281 -1.076 1 96.19 130 LEU B C 1
ATOM 4848 O O . LEU B 1 130 ? -2.205 40.281 -0.791 1 96.19 130 LEU B O 1
ATOM 4852 N N . THR B 1 131 ? -2.85 38.719 -2.246 1 96.19 131 THR B N 1
ATOM 4853 C CA . THR B 1 131 ? -1.877 39.188 -3.229 1 96.19 131 THR B CA 1
ATOM 4854 C C . THR B 1 131 ? -2.334 40.5 -3.863 1 96.19 131 THR B C 1
ATOM 4856 O O . THR B 1 131 ? -1.576 41.156 -4.602 1 96.19 131 THR B O 1
ATOM 4859 N N . TYR B 1 132 ? -3.5 40.969 -3.609 1 96.62 132 TYR B N 1
ATOM 4860 C CA . TYR B 1 132 ? -4.008 42.219 -4.125 1 96.62 132 TYR B CA 1
ATOM 4861 C C . TYR B 1 132 ? -3.709 43.375 -3.162 1 96.62 132 TYR B C 1
ATOM 4863 O O . TYR B 1 132 ? -3.941 44.531 -3.482 1 96.62 132 TYR B O 1
ATOM 4871 N N . ARG B 1 133 ? -3.234 43.031 -2.025 1 95.62 133 ARG B N 1
ATOM 4872 C CA . ARG B 1 133 ? -2.85 44.094 -1.088 1 95.62 133 ARG B CA 1
ATOM 4873 C C . ARG B 1 133 ? -1.709 44.938 -1.647 1 95.62 133 ARG B C 1
ATOM 4875 O O . ARG B 1 133 ? -0.813 44.406 -2.314 1 95.62 133 ARG B O 1
ATOM 4882 N N . ASP B 1 134 ? -1.735 46.219 -1.238 1 94.38 134 ASP B N 1
ATOM 4883 C CA . ASP B 1 134 ? -0.764 47.156 -1.784 1 94.38 134 ASP B CA 1
ATOM 4884 C C . ASP B 1 134 ? 0.652 46.812 -1.324 1 94.38 134 ASP B C 1
ATOM 4886 O O . ASP B 1 134 ? 1.623 47.094 -2.035 1 94.38 134 ASP B O 1
ATOM 4890 N N . ASN B 1 135 ? 0.762 46.219 -0.231 1 94.06 135 ASN B N 1
ATOM 4891 C CA . ASN B 1 135 ? 2.078 45.938 0.335 1 94.06 135 ASN B CA 1
ATOM 4892 C C . ASN B 1 135 ? 2.457 44.469 0.168 1 94.06 135 ASN B C 1
ATOM 4894 O O . ASN B 1 135 ? 3.232 43.938 0.959 1 94.06 135 ASN B O 1
ATOM 4898 N N . ALA B 1 136 ? 1.807 43.781 -0.821 1 95.81 136 ALA B N 1
ATOM 4899 C CA . ALA B 1 136 ? 2.184 42.406 -1.156 1 95.81 136 ALA B CA 1
ATOM 4900 C C . ALA B 1 136 ? 3.289 42.375 -2.207 1 95.81 136 ALA B C 1
ATOM 4902 O O . ALA B 1 136 ? 3.197 43.062 -3.229 1 95.81 136 ALA B O 1
ATOM 4903 N N . TYR B 1 137 ? 4.305 41.656 -1.946 1 94.94 137 TYR B N 1
ATOM 4904 C CA . TYR B 1 137 ? 5.457 41.562 -2.838 1 94.94 137 TYR B CA 1
ATOM 4905 C C . TYR B 1 137 ? 5.766 40.094 -3.166 1 94.94 137 TYR B C 1
ATOM 4907 O O . TYR B 1 137 ? 5.336 39.188 -2.449 1 94.94 137 TYR B O 1
ATOM 4915 N N . MET B 1 138 ? 6.469 39.844 -4.289 1 96.12 138 MET B N 1
ATOM 4916 C CA . MET B 1 138 ? 6.91 38.531 -4.703 1 96.12 138 MET B CA 1
ATOM 4917 C C . MET B 1 138 ? 8.32 38.562 -5.285 1 96.12 138 MET B C 1
ATOM 4919 O O . MET B 1 138 ? 8.781 39.625 -5.719 1 96.12 138 MET B O 1
ATOM 4923 N N . CYS B 1 139 ? 8.977 37.531 -5.215 1 95.12 139 CYS B N 1
ATOM 4924 C CA . CYS B 1 139 ? 10.266 37.375 -5.875 1 95.12 139 CYS B CA 1
ATOM 4925 C C . CYS B 1 139 ? 10.5 35.938 -6.297 1 95.12 139 CYS B C 1
ATOM 4927 O O . CYS B 1 139 ? 9.805 35.031 -5.844 1 95.12 139 CYS B O 1
ATOM 4929 N N . LYS B 1 140 ? 11.336 35.688 -7.273 1 94.44 140 LYS B N 1
ATOM 4930 C CA . LYS B 1 140 ? 11.781 34.344 -7.621 1 94.44 140 LYS B CA 1
ATOM 4931 C C . LYS B 1 140 ? 12.859 33.875 -6.656 1 94.44 140 LYS B C 1
ATOM 4933 O O . LYS B 1 140 ? 13.969 34.406 -6.625 1 94.44 140 LYS B O 1
ATOM 4938 N N . ALA B 1 141 ? 12.547 32.875 -5.918 1 92.56 141 ALA B N 1
ATOM 4939 C CA . ALA B 1 141 ? 13.477 32.375 -4.902 1 92.56 141 ALA B CA 1
ATOM 4940 C C . ALA B 1 141 ? 14.539 31.469 -5.52 1 92.56 141 ALA B C 1
ATOM 4942 O O . ALA B 1 141 ? 14.477 31.156 -6.711 1 92.56 141 ALA B O 1
ATOM 4943 N N . LYS B 1 142 ? 15.523 31.031 -4.711 1 89.75 142 LYS B N 1
ATOM 4944 C CA . LYS B 1 142 ? 16.641 30.203 -5.152 1 89.75 142 LYS B CA 1
ATOM 4945 C C . LYS B 1 142 ? 16.156 28.859 -5.668 1 89.75 142 LYS B C 1
ATOM 4947 O O . LYS B 1 142 ? 16.75 28.281 -6.586 1 89.75 142 LYS B O 1
ATOM 4952 N N . HIS B 1 143 ? 15.055 28.359 -5.129 1 90.5 143 HIS B N 1
ATOM 4953 C CA . HIS B 1 143 ? 14.523 27.062 -5.523 1 90.5 143 HIS B CA 1
ATOM 4954 C C . HIS B 1 143 ? 13.719 27.156 -6.816 1 90.5 143 HIS B C 1
ATOM 4956 O O . HIS B 1 143 ? 13.188 26.156 -7.301 1 90.5 143 HIS B O 1
ATOM 4962 N N . GLY B 1 144 ? 13.586 28.312 -7.336 1 92.56 144 GLY B N 1
ATOM 4963 C CA . GLY B 1 144 ? 13 28.484 -8.656 1 92.56 144 GLY B CA 1
ATOM 4964 C C . GLY B 1 144 ? 11.531 28.859 -8.617 1 92.56 144 GLY B C 1
ATOM 4965 O O . GLY B 1 144 ? 10.977 29.328 -9.609 1 92.56 144 GLY B O 1
ATOM 4966 N N . TYR B 1 145 ? 10.867 28.766 -7.434 1 96.75 145 TYR B N 1
ATOM 4967 C CA . TYR B 1 145 ? 9.477 29.156 -7.266 1 96.75 145 TYR B CA 1
ATOM 4968 C C . TYR B 1 145 ? 9.359 30.578 -6.754 1 96.75 145 TYR B C 1
ATOM 4970 O O . TYR B 1 145 ? 10.359 31.188 -6.359 1 96.75 145 TYR B O 1
ATOM 4978 N N . LEU B 1 146 ? 8.172 31.078 -6.832 1 97.25 146 LEU B N 1
ATOM 4979 C CA . LEU B 1 146 ? 7.902 32.406 -6.301 1 97.25 146 LEU B CA 1
ATOM 4980 C C . LEU B 1 146 ? 7.785 32.375 -4.781 1 97.25 146 LEU B C 1
ATOM 4982 O O . LEU B 1 146 ? 7.301 31.375 -4.215 1 97.25 146 LEU B O 1
ATOM 4986 N N . LYS B 1 147 ? 8.281 33.375 -4.203 1 96.44 147 LYS B N 1
ATOM 4987 C CA . LYS B 1 147 ? 8.102 33.625 -2.777 1 96.44 147 LYS B CA 1
ATOM 4988 C C . LYS B 1 147 ? 7.34 34.938 -2.547 1 96.44 147 LYS B C 1
ATOM 4990 O O . LYS B 1 147 ? 7.566 35.906 -3.246 1 96.44 147 LYS B O 1
ATOM 4995 N N . PHE B 1 148 ? 6.371 34.875 -1.581 1 96.31 148 PHE B N 1
ATOM 4996 C CA . PHE B 1 148 ? 5.551 36.062 -1.325 1 96.31 148 PHE B CA 1
ATOM 4997 C C . PHE B 1 148 ? 5.812 36.594 0.071 1 96.31 148 PHE B C 1
ATOM 4999 O O . PHE B 1 148 ? 6.219 35.875 0.97 1 96.31 148 PHE B O 1
ATOM 5006 N N . ALA B 1 149 ? 5.602 37.906 0.22 1 93.81 149 ALA B N 1
ATOM 5007 C CA . ALA B 1 149 ? 5.738 38.562 1.521 1 93.81 149 ALA B CA 1
ATOM 5008 C C . ALA B 1 149 ? 4.934 39.844 1.571 1 93.81 149 ALA B C 1
ATOM 5010 O O . ALA B 1 149 ? 4.566 40.406 0.532 1 93.81 149 ALA B O 1
ATOM 5011 N N . VAL B 1 150 ? 4.617 40.25 2.771 1 93.31 150 VAL B N 1
ATOM 5012 C CA . VAL B 1 150 ? 4.031 41.562 3.016 1 93.31 150 VAL B CA 1
ATOM 5013 C C . VAL B 1 150 ? 5.012 42.438 3.797 1 93.31 150 VAL B C 1
ATOM 5015 O O . VAL B 1 150 ? 5.566 42 4.809 1 93.31 150 VAL B O 1
ATOM 5018 N N . PHE B 1 151 ? 5.211 43.656 3.221 1 86.88 151 PHE B N 1
ATOM 5019 C CA . PHE B 1 151 ? 6.129 44.625 3.828 1 86.88 151 PHE B CA 1
ATOM 5020 C C . PHE B 1 151 ? 5.477 45.969 3.953 1 86.88 151 PHE B C 1
ATOM 5022 O O . PHE B 1 151 ? 4.75 46.406 3.059 1 86.88 151 PHE B O 1
ATOM 5029 N N . SER B 1 152 ? 5.762 46.594 5.09 1 85.75 152 SER B N 1
ATOM 5030 C CA . SER B 1 152 ? 5.438 48.031 5.113 1 85.75 152 SER B CA 1
ATOM 5031 C C . SER B 1 152 ? 6.508 48.844 4.406 1 85.75 152 SER B C 1
ATOM 5033 O O . SER B 1 152 ? 6.203 49.844 3.758 1 85.75 152 SER B O 1
ATOM 5035 N N . THR B 1 153 ? 7.762 48.469 4.625 1 79.19 153 THR B N 1
ATOM 5036 C CA . THR B 1 153 ? 8.906 49.062 3.936 1 79.19 153 THR B CA 1
ATOM 5037 C C . THR B 1 153 ? 9.773 47.969 3.307 1 79.19 153 THR B C 1
ATOM 5039 O O . THR B 1 153 ? 10.172 47 3.984 1 79.19 153 THR B O 1
ATOM 5042 N N . LEU B 1 154 ? 9.914 48.156 1.993 1 75.06 154 LEU B N 1
ATOM 5043 C CA . LEU B 1 154 ? 10.633 47.125 1.25 1 75.06 154 LEU B CA 1
ATOM 5044 C C . LEU B 1 154 ? 12.031 46.938 1.813 1 75.06 154 LEU B C 1
ATOM 5046 O O . LEU B 1 154 ? 12.758 47.906 2.057 1 75.06 154 LEU B O 1
ATOM 5050 N N . SER B 1 155 ? 12.156 45.781 2.412 1 63.03 155 SER B N 1
ATOM 5051 C CA . SER B 1 155 ? 13.477 45.406 2.904 1 63.03 155 SER B CA 1
ATOM 5052 C C . SER B 1 155 ? 14.383 44.938 1.766 1 63.03 155 SER B C 1
ATOM 5054 O O . SER B 1 155 ? 13.922 44.344 0.804 1 63.03 155 SER B O 1
ATOM 5056 N N . ARG B 1 156 ? 15.562 45.594 1.613 1 61.09 156 ARG B N 1
ATOM 5057 C CA . ARG B 1 156 ? 16.547 45.219 0.599 1 61.09 156 ARG B CA 1
ATOM 5058 C C . ARG B 1 156 ? 17.094 43.812 0.858 1 61.09 156 ARG B C 1
ATOM 5060 O O . ARG B 1 156 ? 17.719 43.562 1.894 1 61.09 156 ARG B O 1
ATOM 5067 N N . ASN B 1 157 ? 16.281 42.812 0.688 1 63.56 157 ASN B N 1
ATOM 5068 C CA . ASN B 1 157 ? 16.859 41.469 0.835 1 63.56 157 ASN B CA 1
ATOM 5069 C C . ASN B 1 157 ? 17.641 41.062 -0.406 1 63.56 157 ASN B C 1
ATOM 5071 O O . ASN B 1 157 ? 17.094 41 -1.506 1 63.56 157 ASN B O 1
ATOM 5075 N N . PRO B 1 158 ? 18.938 40.938 -0.29 1 64.31 158 PRO B N 1
ATOM 5076 C CA . PRO B 1 158 ? 19.812 40.625 -1.426 1 64.31 158 PRO B CA 1
ATOM 5077 C C . PRO B 1 158 ? 19.438 39.312 -2.109 1 64.31 158 PRO B C 1
ATOM 5079 O O . PRO B 1 158 ? 19.719 39.125 -3.301 1 64.31 158 PRO B O 1
ATOM 5082 N N . ASP B 1 159 ? 18.781 38.406 -1.427 1 72.69 159 ASP B N 1
ATOM 5083 C CA . ASP B 1 159 ? 18.625 37.094 -2.023 1 72.69 159 ASP B CA 1
ATOM 5084 C C . ASP B 1 159 ? 17.328 37 -2.818 1 72.69 159 ASP B C 1
ATOM 5086 O O . ASP B 1 159 ? 17.094 36 -3.514 1 72.69 159 ASP B O 1
ATOM 5090 N N . CYS B 1 160 ? 16.484 38.031 -2.756 1 84.69 160 CYS B N 1
ATOM 5091 C CA . CYS B 1 160 ? 15.203 38.062 -3.449 1 84.69 160 CYS B CA 1
ATOM 5092 C C . CYS B 1 160 ? 14.906 39.438 -3.984 1 84.69 160 CYS B C 1
ATOM 5094 O O . CYS B 1 160 ? 14.703 40.375 -3.209 1 84.69 160 CYS B O 1
ATOM 5096 N N . ALA B 1 161 ? 14.953 39.531 -5.312 1 88.62 161 ALA B N 1
ATOM 5097 C CA . ALA B 1 161 ? 14.562 40.812 -5.914 1 88.62 161 ALA B CA 1
ATOM 5098 C C . ALA B 1 161 ? 13.047 41 -5.855 1 88.62 161 ALA B C 1
ATOM 5100 O O . ALA B 1 161 ? 12.336 40.688 -6.809 1 88.62 161 ALA B O 1
ATOM 5101 N N . TRP B 1 162 ? 12.625 41.625 -4.805 1 93.44 162 TRP B N 1
ATOM 5102 C CA . TRP B 1 162 ? 11.203 41.781 -4.527 1 93.44 162 TRP B CA 1
ATOM 5103 C C . TRP B 1 162 ? 10.547 42.75 -5.512 1 93.44 162 TRP B C 1
ATOM 5105 O O . TRP B 1 162 ? 11.109 43.781 -5.824 1 93.44 162 TRP B O 1
ATOM 5115 N N . LYS B 1 163 ? 9.43 42.312 -6.016 1 93.62 163 LYS B N 1
ATOM 5116 C CA . LYS B 1 163 ? 8.586 43.125 -6.875 1 93.62 163 LYS B CA 1
ATOM 5117 C C . LYS B 1 163 ? 7.156 43.219 -6.344 1 93.62 163 LYS B C 1
ATOM 5119 O O . LYS B 1 163 ? 6.66 42.25 -5.754 1 93.62 163 LYS B O 1
ATOM 5124 N N . SER B 1 164 ? 6.559 44.406 -6.539 1 94.94 164 SER B N 1
ATOM 5125 C CA . SER B 1 164 ? 5.152 44.531 -6.168 1 94.94 164 SER B CA 1
ATOM 5126 C C . SER B 1 164 ? 4.285 43.562 -6.977 1 94.94 164 SER B C 1
ATOM 5128 O O . SER B 1 164 ? 4.336 43.562 -8.211 1 94.94 164 SER B O 1
ATOM 5130 N N . VAL B 1 165 ? 3.449 42.781 -6.273 1 97.62 165 VAL B N 1
ATOM 5131 C CA . VAL B 1 165 ? 2.576 41.844 -6.98 1 97.62 165 VAL B CA 1
ATOM 5132 C C . VAL B 1 165 ? 1.593 42.625 -7.855 1 97.62 165 VAL B C 1
ATOM 5134 O O . VAL B 1 165 ? 1.319 42.219 -8.992 1 97.62 165 VAL B O 1
ATOM 5137 N N . LYS B 1 166 ? 1.1 43.75 -7.293 1 96.38 166 LYS B N 1
ATOM 5138 C CA . LYS B 1 166 ? 0.165 44.625 -8 1 96.38 166 LYS B CA 1
ATOM 5139 C C . LYS B 1 166 ? 0.761 45.094 -9.32 1 96.38 166 LYS B C 1
ATOM 5141 O O . LYS B 1 166 ? 0.108 45.031 -10.367 1 96.38 166 LYS B O 1
ATOM 5146 N N . GLN B 1 167 ? 1.976 45.531 -9.305 1 96.56 167 GLN B N 1
ATOM 5147 C CA . GLN B 1 167 ? 2.633 46.062 -10.492 1 96.56 167 GLN B CA 1
ATOM 5148 C C . GLN B 1 167 ? 2.881 44.969 -11.516 1 96.56 167 GLN B C 1
ATOM 5150 O O . GLN B 1 167 ? 2.676 45.156 -12.719 1 96.56 167 GLN B O 1
ATOM 5155 N N . GLU B 1 168 ? 3.381 43.812 -11.023 1 97.5 168 GLU B N 1
ATOM 5156 C CA . GLU B 1 168 ? 3.623 42.688 -11.914 1 97.5 168 GLU B CA 1
ATOM 5157 C C . GLU B 1 168 ? 2.328 42.219 -12.578 1 97.5 168 GLU B C 1
ATOM 5159 O O . GLU B 1 168 ? 2.328 41.844 -13.75 1 97.5 168 GLU B O 1
ATOM 5164 N N . ARG B 1 169 ? 1.242 42.156 -11.82 1 98 169 ARG B N 1
ATOM 5165 C CA . ARG B 1 169 ? -0.066 41.75 -12.336 1 98 169 ARG B CA 1
ATOM 5166 C C . ARG B 1 169 ? -0.527 42.719 -13.43 1 98 169 ARG B C 1
ATOM 5168 O O . ARG B 1 169 ? -1.005 42.281 -14.477 1 98 169 ARG B O 1
ATOM 5175 N N . THR B 1 170 ? -0.345 44 -13.219 1 97.19 170 THR B N 1
ATOM 5176 C CA . THR B 1 170 ? -0.708 45.031 -14.203 1 97.19 170 THR B CA 1
ATOM 5177 C C . THR B 1 170 ? 0.143 44.875 -15.461 1 97.19 170 THR B C 1
ATOM 5179 O O . THR B 1 170 ? -0.377 44.938 -16.578 1 97.19 170 THR B O 1
ATOM 5182 N N . ALA B 1 171 ? 1.375 44.688 -15.281 1 97.5 171 ALA B N 1
ATOM 5183 C CA . ALA B 1 171 ? 2.322 44.594 -16.391 1 97.5 171 ALA B CA 1
ATOM 5184 C C . ALA B 1 171 ? 2.062 43.375 -17.234 1 97.5 171 ALA B C 1
ATOM 5186 O O . ALA B 1 171 ? 2.387 43.344 -18.422 1 97.5 171 ALA B O 1
ATOM 5187 N N . SER B 1 172 ? 1.527 42.344 -16.625 1 96.88 172 SER B N 1
ATOM 5188 C CA . SER B 1 172 ? 1.276 41.094 -17.328 1 96.88 172 SER B CA 1
ATOM 5189 C C . SER B 1 172 ? 0.223 41.281 -18.422 1 96.88 172 SER B C 1
ATOM 5191 O O . SER B 1 172 ? 0.157 40.469 -19.359 1 96.88 172 SER B O 1
ATOM 5193 N N . GLY B 1 173 ? -0.677 42.25 -18.266 1 96.62 173 GLY B N 1
ATOM 5194 C CA . GLY B 1 173 ? -1.695 42.562 -19.266 1 96.62 173 GLY B CA 1
ATOM 5195 C C . GLY B 1 173 ? -2.932 41.688 -19.141 1 96.62 173 GLY B C 1
ATOM 5196 O O . GLY B 1 173 ? -3.943 41.938 -19.797 1 96.62 173 GLY B O 1
ATOM 5197 N N . ASN B 1 174 ? -2.863 40.719 -18.359 1 97.75 174 ASN B N 1
ATOM 5198 C CA . ASN B 1 174 ? -3.982 39.812 -18.141 1 97.75 174 ASN B CA 1
ATOM 5199 C C . ASN B 1 174 ? -4.016 39.281 -16.703 1 97.75 174 ASN B C 1
ATOM 5201 O O . ASN B 1 174 ? -3.416 38.25 -16.391 1 97.75 174 ASN B O 1
ATOM 5205 N N . ALA B 1 175 ? -4.848 39.906 -15.906 1 97.38 175 ALA B N 1
ATOM 5206 C CA . ALA B 1 175 ? -4.879 39.625 -14.477 1 97.38 175 ALA B CA 1
ATOM 5207 C C . ALA B 1 175 ? -5.328 38.188 -14.203 1 97.38 175 ALA B C 1
ATOM 5209 O O . ALA B 1 175 ? -4.816 37.531 -13.297 1 97.38 175 ALA B O 1
ATOM 5210 N N . ALA B 1 176 ? -6.281 37.75 -14.977 1 97.38 176 ALA B N 1
ATOM 5211 C CA . ALA B 1 176 ? -6.809 36.406 -14.781 1 97.38 176 ALA B CA 1
ATOM 5212 C C . ALA B 1 176 ? -5.734 35.344 -15.047 1 97.38 176 ALA B C 1
ATOM 5214 O O . ALA B 1 176 ? -5.586 34.406 -14.281 1 97.38 176 ALA B O 1
ATOM 5215 N N . LEU B 1 177 ? -5.082 35.469 -16.125 1 97.88 177 LEU B N 1
ATOM 5216 C CA . LEU B 1 177 ? -4.008 34.562 -16.469 1 97.88 177 LEU B CA 1
ATOM 5217 C C . LEU B 1 177 ? -2.869 34.625 -15.461 1 97.88 177 LEU B C 1
ATOM 5219 O O . LEU B 1 177 ? -2.25 33.625 -15.133 1 97.88 177 LEU B O 1
ATOM 5223 N N . PHE B 1 178 ? -2.572 35.875 -15.031 1 98.31 178 PHE B N 1
ATOM 5224 C CA . PHE B 1 178 ? -1.546 36.062 -14.016 1 98.31 178 PHE B CA 1
ATOM 5225 C C . PHE B 1 178 ? -1.903 35.312 -12.734 1 98.31 178 PHE B C 1
ATOM 5227 O O . PHE B 1 178 ? -1.061 34.625 -12.156 1 98.31 178 PHE B O 1
ATOM 5234 N N . ASN B 1 179 ? -3.139 35.406 -12.328 1 98.38 179 ASN B N 1
ATOM 5235 C CA . ASN B 1 179 ? -3.615 34.719 -11.133 1 98.38 179 ASN B CA 1
ATOM 5236 C C . ASN B 1 179 ? -3.508 33.219 -11.273 1 98.38 179 ASN B C 1
ATOM 5238 O O . ASN B 1 179 ? -3.135 32.531 -10.328 1 98.38 179 ASN B O 1
ATOM 5242 N N . GLU B 1 180 ? -3.834 32.75 -12.398 1 97.94 180 GLU B N 1
ATOM 5243 C CA . GLU B 1 180 ? -3.727 31.312 -12.664 1 97.94 180 GLU B CA 1
ATOM 5244 C C . GLU B 1 180 ? -2.281 30.844 -12.562 1 97.94 180 GLU B C 1
ATOM 5246 O O . GLU B 1 180 ? -2.016 29.75 -12.062 1 97.94 180 GLU B O 1
ATOM 5251 N N . ARG B 1 181 ? -1.409 31.609 -13.062 1 97.81 181 ARG B N 1
ATOM 5252 C CA . ARG B 1 181 ? 0.011 31.266 -12.992 1 97.81 181 ARG B CA 1
ATOM 5253 C C . ARG B 1 181 ? 0.497 31.25 -11.547 1 97.81 181 ARG B C 1
ATOM 5255 O O . ARG B 1 181 ? 1.309 30.406 -11.172 1 97.81 181 ARG B O 1
ATOM 5262 N N . LEU B 1 182 ? 0.013 32.219 -10.734 1 98.5 182 LEU B N 1
ATOM 5263 C CA . LEU B 1 182 ? 0.371 32.25 -9.32 1 98.5 182 LEU B CA 1
ATOM 5264 C C . LEU B 1 182 ? -0.126 30.984 -8.617 1 98.5 182 LEU B C 1
ATOM 5266 O O . LEU B 1 182 ? 0.601 30.391 -7.828 1 98.5 182 LEU B O 1
ATOM 5270 N N . LYS B 1 183 ? -1.345 30.609 -8.938 1 98.38 183 LYS B N 1
ATOM 5271 C CA . LYS B 1 183 ? -1.93 29.422 -8.312 1 98.38 183 LYS B CA 1
ATOM 5272 C C . LYS B 1 183 ? -1.146 28.172 -8.68 1 98.38 183 LYS B C 1
ATOM 5274 O O . LYS B 1 183 ? -0.852 27.344 -7.816 1 98.38 183 LYS B O 1
ATOM 5279 N N . LYS B 1 184 ? -0.814 28.047 -9.945 1 98 184 LYS B N 1
ATOM 5280 C CA . LYS B 1 184 ? -0.054 26.891 -10.414 1 98 184 LYS B CA 1
ATOM 5281 C C . LYS B 1 184 ? 1.33 26.844 -9.773 1 98 184 LYS B C 1
ATOM 5283 O O . LYS B 1 184 ? 1.869 25.766 -9.531 1 98 184 LYS B O 1
ATOM 5288 N N . ASN B 1 185 ? 1.879 28.016 -9.555 1 98.38 185 ASN B N 1
ATOM 5289 C CA . ASN B 1 185 ? 3.195 28.109 -8.938 1 98.38 185 ASN B CA 1
ATOM 5290 C C . ASN B 1 185 ? 3.158 27.656 -7.477 1 98.38 185 ASN B C 1
ATOM 5292 O O . ASN B 1 185 ? 4.137 27.109 -6.969 1 98.38 185 ASN B O 1
ATOM 5296 N N . LEU B 1 186 ? 2.002 27.797 -6.812 1 98.56 186 LEU B N 1
ATOM 5297 C CA . LEU B 1 186 ? 1.862 27.5 -5.395 1 98.56 186 LEU B CA 1
ATOM 5298 C C . LEU B 1 186 ? 1.377 26.062 -5.188 1 98.56 186 LEU B C 1
ATOM 5300 O O . LEU B 1 186 ? 1.842 25.375 -4.281 1 98.56 186 LEU B O 1
ATOM 5304 N N . SER B 1 187 ? 0.529 25.594 -6.012 1 98.75 187 SER B N 1
ATOM 5305 C CA . SER B 1 187 ? -0.254 24.375 -5.766 1 98.75 187 SER B CA 1
ATOM 5306 C C . SER B 1 187 ? 0.573 23.125 -6.016 1 98.75 187 SER B C 1
ATOM 5308 O O . SER B 1 187 ? 1.228 23 -7.055 1 98.75 187 SER B O 1
ATOM 5310 N N . LEU B 1 188 ? 0.516 22.172 -5.105 1 98.44 188 LEU B N 1
ATOM 5311 C CA . LEU B 1 188 ? 1.116 20.859 -5.324 1 98.44 188 LEU B CA 1
ATOM 5312 C C . LEU B 1 188 ? 0.269 20.016 -6.281 1 98.44 188 LEU B C 1
ATOM 5314 O O . LEU B 1 188 ? 0.686 18.938 -6.707 1 98.44 188 LEU B O 1
ATOM 5318 N N . LEU B 1 189 ? -0.899 20.531 -6.652 1 97.94 189 LEU B N 1
ATOM 5319 C CA . LEU B 1 189 ? -1.799 19.828 -7.559 1 97.94 189 LEU B CA 1
ATOM 5320 C C . LEU B 1 189 ? -1.711 20.422 -8.969 1 97.94 189 LEU B C 1
ATOM 5322 O O . LEU B 1 189 ? -2.531 20.094 -9.828 1 97.94 189 LEU B O 1
ATOM 5326 N N . ALA B 1 190 ? -0.748 21.328 -9.172 1 97.25 190 ALA B N 1
ATOM 5327 C CA . ALA B 1 190 ? -0.543 21.891 -10.516 1 97.25 190 ALA B CA 1
ATOM 5328 C C . ALA B 1 190 ? -0.228 20.781 -11.516 1 97.25 190 ALA B C 1
ATOM 5330 O O . ALA B 1 190 ? -0.546 20.906 -12.703 1 97.25 190 ALA B O 1
ATOM 5331 N N . THR B 1 191 ? 0.412 19.766 -11.016 1 96.56 191 THR B N 1
ATOM 5332 C CA . THR B 1 191 ? 0.633 18.516 -11.734 1 96.56 191 THR B CA 1
ATOM 5333 C C . THR B 1 191 ? 0.233 17.312 -10.883 1 96.56 191 THR B C 1
ATOM 5335 O O . THR B 1 191 ? -0.077 17.469 -9.703 1 96.56 191 THR B O 1
ATOM 5338 N N . ASP B 1 192 ? 0.172 16.156 -11.562 1 97.12 192 ASP B N 1
ATOM 5339 C CA . ASP B 1 192 ? -0.108 14.945 -10.797 1 97.12 192 ASP B CA 1
ATOM 5340 C C . ASP B 1 192 ? 1.06 14.594 -9.875 1 97.12 192 ASP B C 1
ATOM 5342 O O . ASP B 1 192 ? 2.111 14.148 -10.344 1 97.12 192 ASP B O 1
ATOM 5346 N N . PRO B 1 193 ? 0.836 14.75 -8.586 1 96.19 193 PRO B N 1
ATOM 5347 C CA . PRO B 1 193 ? 1.941 14.508 -7.66 1 96.19 193 PRO B CA 1
ATOM 5348 C C . PRO B 1 193 ? 2.502 13.086 -7.766 1 96.19 193 PRO B C 1
ATOM 5350 O O . PRO B 1 193 ? 3.701 12.875 -7.566 1 96.19 193 PRO B O 1
ATOM 5353 N N . LEU B 1 194 ? 1.673 12.086 -8.117 1 94.06 194 LEU B N 1
ATOM 5354 C CA . LEU B 1 194 ? 2.104 10.695 -8.172 1 94.06 194 LEU B CA 1
ATOM 5355 C C . LEU B 1 194 ? 3.018 10.453 -9.367 1 94.06 194 LEU B C 1
ATOM 5357 O O . LEU B 1 194 ? 3.766 9.469 -9.391 1 94.06 194 LEU B O 1
ATOM 5361 N N . LYS B 1 195 ? 2.965 11.273 -10.32 1 93.12 195 LYS B N 1
ATOM 5362 C CA . LYS B 1 195 ? 3.828 11.172 -11.492 1 93.12 195 LYS B CA 1
ATOM 5363 C C . LYS B 1 195 ? 5.039 12.094 -11.375 1 93.12 195 LYS B C 1
ATOM 5365 O O . LYS B 1 195 ? 6.117 11.781 -11.883 1 93.12 195 LYS B O 1
ATOM 5370 N N . THR B 1 196 ? 4.84 13.18 -10.656 1 95.31 196 THR B N 1
ATOM 5371 C CA . THR B 1 196 ? 5.852 14.234 -10.578 1 95.31 196 THR B CA 1
ATOM 5372 C C . THR B 1 196 ? 6.918 13.875 -9.539 1 95.31 196 THR B C 1
ATOM 5374 O O . THR B 1 196 ? 8.109 14.102 -9.766 1 95.31 196 THR B O 1
ATOM 5377 N N . PHE B 1 197 ? 6.508 13.375 -8.391 1 95.12 197 PHE B N 1
ATOM 5378 C CA . PHE B 1 197 ? 7.441 13.062 -7.312 1 95.12 197 PHE B CA 1
ATOM 5379 C C . PHE B 1 197 ? 7.863 11.602 -7.363 1 95.12 197 PHE B C 1
ATOM 5381 O O . PHE B 1 197 ? 7.02 10.703 -7.289 1 95.12 197 PHE B O 1
ATOM 5388 N N . GLU B 1 198 ? 9.102 11.344 -7.422 1 92.12 198 GLU B N 1
ATOM 5389 C CA . GLU B 1 198 ? 9.625 9.984 -7.496 1 92.12 198 GLU B CA 1
ATOM 5390 C C . GLU B 1 198 ? 9.633 9.312 -6.121 1 92.12 198 GLU B C 1
ATOM 5392 O O . GLU B 1 198 ? 9.445 8.102 -6.016 1 92.12 198 GLU B O 1
ATOM 5397 N N . THR B 1 199 ? 9.891 10.109 -5.102 1 93.06 199 THR B N 1
ATOM 5398 C CA . THR B 1 199 ? 9.977 9.617 -3.732 1 93.06 199 THR B CA 1
ATOM 5399 C C . THR B 1 199 ? 9.188 10.508 -2.783 1 93.06 199 THR B C 1
ATOM 5401 O O . THR B 1 199 ? 8.891 11.656 -3.107 1 93.06 199 THR B O 1
ATOM 5404 N N . PRO B 1 200 ? 8.836 9.984 -1.574 1 93.5 200 PRO B N 1
ATOM 5405 C CA . PRO B 1 200 ? 8.234 10.852 -0.558 1 93.5 200 PRO B CA 1
ATOM 5406 C C . PRO B 1 200 ? 9.109 12.055 -0.215 1 93.5 200 PRO B C 1
ATOM 5408 O O . PRO B 1 200 ? 8.594 13.125 0.112 1 93.5 200 PRO B O 1
ATOM 5411 N N . SER B 1 201 ? 10.391 11.914 -0.335 1 92.94 201 SER B N 1
ATOM 5412 C CA . SER B 1 201 ? 11.312 13.016 -0.074 1 92.94 201 SER B CA 1
ATOM 5413 C C . SER B 1 201 ? 11.125 14.141 -1.082 1 92.94 201 SER B C 1
ATOM 5415 O O . SER B 1 201 ? 11.242 15.32 -0.731 1 92.94 201 SER B O 1
ATOM 5417 N N . ASP B 1 202 ? 10.867 13.773 -2.334 1 95.06 202 ASP B N 1
ATOM 5418 C CA . ASP B 1 202 ? 10.586 14.781 -3.35 1 95.06 202 ASP B CA 1
ATOM 5419 C C . ASP B 1 202 ? 9.344 15.586 -2.99 1 95.06 202 ASP B C 1
ATOM 5421 O O . ASP B 1 202 ? 9.328 16.812 -3.125 1 95.06 202 ASP B O 1
ATOM 5425 N N . ALA B 1 203 ? 8.344 14.867 -2.559 1 95.94 203 ALA B N 1
ATOM 5426 C CA . ALA B 1 203 ? 7.098 15.523 -2.166 1 95.94 203 ALA B CA 1
ATOM 5427 C C . ALA B 1 203 ? 7.316 16.438 -0.961 1 95.94 203 ALA B C 1
ATOM 5429 O O . ALA B 1 203 ? 6.793 17.547 -0.915 1 95.94 203 ALA B O 1
ATOM 5430 N N . GLN B 1 204 ? 8.055 15.938 -0.016 1 94.31 204 GLN B N 1
ATOM 5431 C CA . GLN B 1 204 ? 8.359 16.719 1.174 1 94.31 204 GLN B CA 1
ATOM 5432 C C . GLN B 1 204 ? 9.109 18 0.809 1 94.31 204 GLN B C 1
ATOM 5434 O O . GLN B 1 204 ? 8.836 19.062 1.36 1 94.31 204 GLN B O 1
ATOM 5439 N N . ARG B 1 205 ? 10.062 17.891 -0.056 1 94.12 205 ARG B N 1
ATOM 5440 C CA . ARG B 1 205 ? 10.789 19.078 -0.508 1 94.12 205 ARG B CA 1
ATOM 5441 C C . ARG B 1 205 ? 9.844 20.094 -1.134 1 94.12 205 ARG B C 1
ATOM 5443 O O . ARG B 1 205 ? 9.969 21.297 -0.889 1 94.12 205 ARG B O 1
ATOM 5450 N N . ARG B 1 206 ? 8.984 19.594 -1.939 1 97.25 206 ARG B N 1
ATOM 5451 C CA . ARG B 1 206 ? 8.023 20.5 -2.568 1 97.25 206 ARG B CA 1
ATOM 5452 C C . ARG B 1 206 ? 7.137 21.156 -1.524 1 97.25 206 ARG B C 1
ATOM 5454 O O . ARG B 1 206 ? 6.797 22.344 -1.654 1 97.25 206 ARG B O 1
ATOM 5461 N N . LEU B 1 207 ? 6.68 20.422 -0.515 1 97.25 207 LEU B N 1
ATOM 5462 C CA . LEU B 1 207 ? 5.859 20.984 0.55 1 97.25 207 LEU B CA 1
ATOM 5463 C C . LEU B 1 207 ? 6.633 22.062 1.317 1 97.25 207 LEU B C 1
ATOM 5465 O O . LEU B 1 207 ? 6.066 23.094 1.689 1 97.25 207 LEU B O 1
ATOM 5469 N N . GLU B 1 208 ? 7.883 21.797 1.56 1 95.25 208 GLU B N 1
ATOM 5470 C CA . GLU B 1 208 ? 8.727 22.781 2.221 1 95.25 208 GLU B CA 1
ATOM 5471 C C . GLU B 1 208 ? 8.844 24.062 1.383 1 95.25 208 GLU B C 1
ATOM 5473 O O . GLU B 1 208 ? 8.852 25.156 1.924 1 95.25 208 GLU B O 1
ATOM 5478 N N . ILE B 1 209 ? 8.992 23.859 0.111 1 97.44 209 ILE B N 1
ATOM 5479 C CA . ILE B 1 209 ? 9.023 25 -0.794 1 97.44 209 ILE B CA 1
ATOM 5480 C C . ILE B 1 209 ? 7.715 25.781 -0.691 1 97.44 209 ILE B C 1
ATOM 5482 O O . ILE B 1 209 ? 7.723 27.016 -0.584 1 97.44 209 ILE B O 1
ATOM 5486 N N . TYR B 1 210 ? 6.629 25.078 -0.712 1 98.25 210 TYR B N 1
ATOM 5487 C CA . TYR B 1 210 ? 5.336 25.734 -0.554 1 98.25 210 TYR B CA 1
ATOM 5488 C C . TYR B 1 210 ? 5.301 26.562 0.716 1 98.25 210 TYR B C 1
ATOM 5490 O O . TYR B 1 210 ? 4.852 27.719 0.695 1 98.25 210 TYR B O 1
ATOM 5498 N N . GLN B 1 211 ? 5.695 26.016 1.823 1 97.38 211 GLN B N 1
ATOM 5499 C CA . GLN B 1 211 ? 5.695 26.734 3.098 1 97.38 211 GLN B CA 1
ATOM 5500 C C . GLN B 1 211 ? 6.527 28 3.012 1 97.38 211 GLN B C 1
ATOM 5502 O O . GLN B 1 211 ? 6.105 29.062 3.494 1 97.38 211 GLN B O 1
ATOM 5507 N N . ASP B 1 212 ? 7.648 27.859 2.41 1 96.38 212 ASP B N 1
ATOM 5508 C CA . ASP B 1 212 ? 8.531 29.016 2.244 1 96.38 212 ASP B CA 1
ATOM 5509 C C . ASP B 1 212 ? 7.871 30.094 1.384 1 96.38 212 ASP B C 1
ATOM 5511 O O . ASP B 1 212 ? 8.102 31.281 1.583 1 96.38 212 ASP B O 1
ATOM 5515 N N . GLN B 1 213 ? 7.129 29.641 0.439 1 97.81 213 GLN B N 1
ATOM 5516 C CA . GLN B 1 213 ? 6.477 30.562 -0.486 1 97.81 213 GLN B CA 1
ATOM 5517 C C . GLN B 1 213 ? 5.457 31.438 0.236 1 97.81 213 GLN B C 1
ATOM 5519 O O . GLN B 1 213 ? 5.305 32.625 -0.089 1 97.81 213 GLN B O 1
ATOM 5524 N N . VAL B 1 214 ? 4.781 30.875 1.257 1 98 214 VAL B N 1
ATOM 5525 C CA . VAL B 1 214 ? 3.586 31.562 1.725 1 98 214 VAL B CA 1
ATOM 5526 C C . VAL B 1 214 ? 3.803 32.062 3.15 1 98 214 VAL B C 1
ATOM 5528 O O . VAL B 1 214 ? 3.041 32.906 3.646 1 98 214 VAL B O 1
ATOM 5531 N N . GLU B 1 215 ? 4.781 31.641 3.838 1 96.56 215 GLU B N 1
ATOM 5532 C CA . GLU B 1 215 ? 4.957 31.906 5.262 1 96.56 215 GLU B CA 1
ATOM 5533 C C . GLU B 1 215 ? 4.977 33.406 5.547 1 96.56 215 GLU B C 1
ATOM 5535 O O . GLU B 1 215 ? 4.27 33.875 6.434 1 96.56 215 GLU B O 1
ATOM 5540 N N . ASN B 1 216 ? 5.77 34.188 4.793 1 93.62 216 ASN B N 1
ATOM 5541 C CA . ASN B 1 216 ? 5.93 35.594 5.043 1 93.62 216 ASN B CA 1
ATOM 5542 C C . ASN B 1 216 ? 4.738 36.406 4.52 1 93.62 216 ASN B C 1
ATOM 5544 O O . ASN B 1 216 ? 4.625 37.594 4.781 1 93.62 216 ASN B O 1
ATOM 5548 N N . LEU B 1 217 ? 3.943 35.719 3.799 1 95.69 217 LEU B N 1
ATOM 5549 C CA . LEU B 1 217 ? 2.688 36.344 3.371 1 95.69 217 LEU B CA 1
ATOM 5550 C C . LEU B 1 217 ? 1.621 36.188 4.453 1 95.69 217 LEU B C 1
ATOM 5552 O O . LEU B 1 217 ? 0.901 37.156 4.746 1 95.69 217 LEU B O 1
ATOM 5556 N N . ILE B 1 218 ? 1.563 35.031 5.066 1 97.06 218 ILE B N 1
ATOM 5557 C CA . ILE B 1 218 ? 0.475 34.688 5.969 1 97.06 218 ILE B CA 1
ATOM 5558 C C . ILE B 1 218 ? 0.815 35.125 7.391 1 97.06 218 ILE B C 1
ATOM 5560 O O . ILE B 1 218 ? -0.042 35.625 8.109 1 97.06 218 ILE B O 1
ATOM 5564 N N . ARG B 1 219 ? 2.062 34.938 7.789 1 96.31 219 ARG B N 1
ATOM 5565 C CA . ARG B 1 219 ? 2.451 35.156 9.18 1 96.31 219 ARG B CA 1
ATOM 5566 C C . ARG B 1 219 ? 2.807 36.625 9.438 1 96.31 219 ARG B C 1
ATOM 5568 O O . ARG B 1 219 ? 3.928 36.938 9.844 1 96.31 219 ARG B O 1
ATOM 5575 N N . ARG B 1 220 ? 1.892 37.469 9.219 1 94.75 220 ARG B N 1
ATOM 5576 C CA . ARG B 1 220 ? 1.887 38.875 9.539 1 94.75 220 ARG B CA 1
ATOM 5577 C C . ARG B 1 220 ? 0.626 39.25 10.305 1 94.75 220 ARG B C 1
ATOM 5579 O O . ARG B 1 220 ? -0.467 38.781 9.992 1 94.75 220 ARG B O 1
ATOM 5586 N N . PRO B 1 221 ? 0.734 40.094 11.312 1 93.44 221 PRO B N 1
ATOM 5587 C CA . PRO B 1 221 ? -0.421 40.375 12.156 1 93.44 221 PRO B CA 1
ATOM 5588 C C . PRO B 1 221 ? -1.636 40.844 11.352 1 93.44 221 PRO B C 1
ATOM 5590 O O . PRO B 1 221 ? -2.75 40.375 11.586 1 93.44 221 PRO B O 1
ATOM 5593 N N . THR B 1 222 ? -1.449 41.75 10.422 1 89.12 222 THR B N 1
ATOM 5594 C CA . THR B 1 222 ? -2.568 42.312 9.68 1 89.12 222 THR B CA 1
ATOM 5595 C C . THR B 1 222 ? -3.158 41.312 8.711 1 89.12 222 THR B C 1
ATOM 5597 O O . THR B 1 222 ? -4.301 41.438 8.273 1 89.12 222 THR B O 1
ATOM 5600 N N . VAL B 1 223 ? -2.422 40.312 8.328 1 95.44 223 VAL B N 1
ATOM 5601 C CA . VAL B 1 223 ? -2.848 39.312 7.363 1 95.44 223 VAL B CA 1
ATOM 5602 C C . VAL B 1 223 ? -3.457 38.125 8.094 1 95.44 223 VAL B C 1
ATOM 5604 O O . VAL B 1 223 ? -4.488 37.594 7.68 1 95.44 223 VAL B O 1
ATOM 5607 N N . LEU B 1 224 ? -2.826 37.719 9.18 1 95.62 224 LEU B N 1
ATOM 5608 C CA . LEU B 1 224 ? -3.203 36.531 9.891 1 95.62 224 LEU B CA 1
ATOM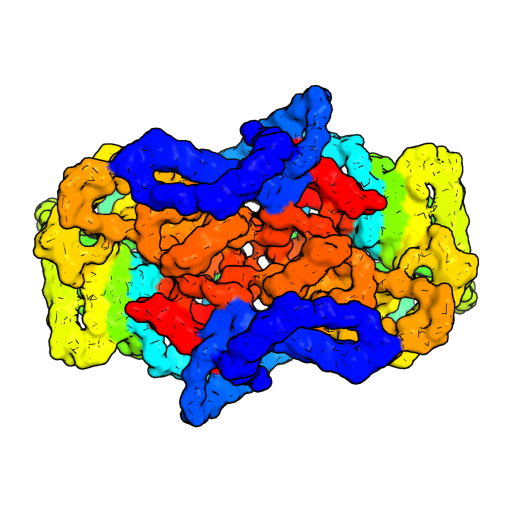 5609 C C . LEU B 1 224 ? -4.668 36.562 10.312 1 95.62 224 LEU B C 1
ATOM 5611 O O . LEU B 1 224 ? -5.383 35.562 10.219 1 95.62 224 LEU B O 1
ATOM 5615 N N . THR B 1 225 ? -5.09 37.688 10.805 1 93.31 225 THR B N 1
ATOM 5616 C CA . THR B 1 225 ? -6.469 37.844 11.266 1 93.31 225 THR B CA 1
ATOM 5617 C C . THR B 1 225 ? -7.445 37.625 10.117 1 93.31 225 THR B C 1
ATOM 5619 O O . THR B 1 225 ? -8.406 36.844 10.258 1 93.31 225 THR B O 1
ATOM 5622 N N . ASP B 1 226 ? -7.215 38.25 8.969 1 95.56 226 ASP B N 1
ATOM 5623 C CA . ASP B 1 226 ? -8.078 38.062 7.805 1 95.56 226 ASP B CA 1
ATOM 5624 C C . ASP B 1 226 ? -8.016 36.625 7.301 1 95.56 226 ASP B C 1
ATOM 5626 O O . ASP B 1 226 ? -9.039 36.062 6.918 1 95.56 226 ASP B O 1
ATOM 5630 N N . TYR B 1 227 ? -6.828 36.156 7.238 1 97.25 227 TYR B N 1
ATOM 5631 C CA . TYR B 1 227 ? -6.566 34.781 6.773 1 97.25 227 TYR B CA 1
ATOM 5632 C C . TYR B 1 227 ? -7.316 33.781 7.621 1 97.25 227 TYR B C 1
ATOM 5634 O O . TYR B 1 227 ? -8.008 32.906 7.09 1 97.25 227 TYR B O 1
ATOM 5642 N N . LEU B 1 228 ? -7.227 33.875 8.898 1 96.44 228 LEU B N 1
ATOM 5643 C CA . LEU B 1 228 ? -7.867 32.938 9.828 1 96.44 228 LEU B CA 1
ATOM 5644 C C . LEU B 1 228 ? -9.383 33.094 9.766 1 96.44 228 LEU B C 1
ATOM 5646 O O . LEU B 1 228 ? -10.109 32.094 9.867 1 96.44 228 LEU B O 1
ATOM 5650 N N . THR B 1 229 ? -9.844 34.312 9.703 1 94.75 229 THR B N 1
ATOM 5651 C CA . THR B 1 229 ? -11.281 34.562 9.586 1 94.75 229 THR B CA 1
ATOM 5652 C C . THR B 1 229 ? -11.844 33.844 8.359 1 94.75 229 THR B C 1
ATOM 5654 O O . THR B 1 229 ? -12.867 33.156 8.445 1 94.75 229 THR B O 1
ATOM 5657 N N . GLN B 1 230 ? -11.109 34 7.262 1 96.38 230 GLN B N 1
ATOM 5658 C CA . GLN B 1 230 ? -11.547 33.312 6.039 1 96.38 230 GLN B CA 1
ATOM 5659 C C . GLN B 1 230 ? -11.461 31.797 6.18 1 96.38 230 GLN B C 1
ATOM 5661 O O . GLN B 1 230 ? -12.328 31.078 5.688 1 96.38 230 GLN B O 1
ATOM 5666 N N . ALA B 1 231 ? -10.406 31.359 6.75 1 97.25 231 ALA B N 1
ATOM 5667 C CA . ALA B 1 231 ? -10.258 29.922 6.965 1 97.25 231 ALA B CA 1
ATOM 5668 C C . ALA B 1 231 ? -11.461 29.359 7.707 1 97.25 231 ALA B C 1
ATOM 5670 O O . ALA B 1 231 ? -12.039 28.359 7.285 1 97.25 231 ALA B O 1
ATOM 5671 N N . ILE B 1 232 ? -11.82 29.984 8.797 1 95.69 232 ILE B N 1
ATOM 5672 C CA . ILE B 1 232 ? -12.922 29.5 9.625 1 95.69 232 ILE B CA 1
ATOM 5673 C C . ILE B 1 232 ? -14.211 29.5 8.812 1 95.69 232 ILE B C 1
ATOM 5675 O O . ILE B 1 232 ? -15.008 28.562 8.898 1 95.69 232 ILE B O 1
ATOM 5679 N N . LYS B 1 233 ? -14.422 30.531 8.016 1 94.69 233 LYS B N 1
ATOM 5680 C CA . LYS B 1 233 ? -15.602 30.594 7.156 1 94.69 233 LYS B CA 1
ATOM 5681 C C . LYS B 1 233 ? -15.633 29.422 6.188 1 94.69 233 LYS B C 1
ATOM 5683 O O . LYS B 1 233 ? -16.688 28.828 5.961 1 94.69 233 LYS B O 1
ATOM 5688 N N . GLU B 1 234 ? -14.5 29.125 5.609 1 96.56 234 GLU B N 1
ATOM 5689 C CA . GLU B 1 234 ? -14.43 28.016 4.668 1 96.56 234 GLU B CA 1
ATOM 5690 C C . GLU B 1 234 ? -14.648 26.672 5.371 1 96.56 234 GLU B C 1
ATOM 5692 O O . GLU B 1 234 ? -15.289 25.766 4.824 1 96.56 234 GLU B O 1
ATOM 5697 N N . PHE B 1 235 ? -14.086 26.469 6.543 1 97.06 235 PHE B N 1
ATOM 5698 C CA . PHE B 1 235 ? -14.312 25.266 7.32 1 97.06 235 PHE B CA 1
ATOM 5699 C C . PHE B 1 235 ? -15.773 25.125 7.719 1 97.06 235 PHE B C 1
ATOM 5701 O O . PHE B 1 235 ? -16.344 24.047 7.656 1 97.06 235 PHE B O 1
ATOM 5708 N N . GLN B 1 236 ? -16.406 26.25 8.055 1 94.81 236 GLN B N 1
ATOM 5709 C CA . GLN B 1 236 ? -17.828 26.25 8.375 1 94.81 236 GLN B CA 1
ATOM 5710 C C . GLN B 1 236 ? -18.672 25.891 7.152 1 94.81 236 GLN B C 1
ATOM 5712 O O . GLN B 1 236 ? -19.656 25.141 7.258 1 94.81 236 GLN B O 1
ATOM 5717 N N . ALA B 1 237 ? -18.281 26.484 6.051 1 95.12 237 ALA B N 1
ATOM 5718 C CA . ALA B 1 237 ? -19 26.203 4.809 1 95.12 237 ALA B CA 1
ATOM 5719 C C . ALA B 1 237 ? -18.938 24.703 4.473 1 95.12 237 ALA B C 1
ATOM 5721 O O . ALA B 1 237 ? -19.844 24.172 3.828 1 95.12 237 ALA B O 1
ATOM 5722 N N . ASP B 1 238 ? -17.891 24.094 4.957 1 97.12 238 ASP B N 1
ATOM 5723 C CA . ASP B 1 238 ? -17.734 22.656 4.789 1 97.12 238 ASP B CA 1
ATOM 5724 C C . ASP B 1 238 ? -18.328 21.891 5.973 1 97.12 238 ASP B C 1
ATOM 5726 O O . ASP B 1 238 ? -18.062 20.703 6.152 1 97.12 238 ASP B O 1
ATOM 5730 N N . ASN B 1 239 ? -19.016 22.578 6.863 1 95.69 239 ASN B N 1
ATOM 5731 C CA . ASN B 1 239 ? -19.75 22.047 8.016 1 95.69 239 ASN B CA 1
ATOM 5732 C C . ASN B 1 239 ? -18.812 21.469 9.055 1 95.69 239 ASN B C 1
ATOM 5734 O O . ASN B 1 239 ? -19.094 20.422 9.656 1 95.69 239 ASN B O 1
ATOM 5738 N N . VAL B 1 240 ? -17.656 21.969 9.18 1 96.38 240 VAL B N 1
ATOM 5739 C CA . VAL B 1 240 ? -16.734 21.672 10.266 1 96.38 240 VAL B CA 1
ATOM 5740 C C . VAL B 1 240 ? -17.094 22.516 11.492 1 96.38 240 VAL B C 1
ATOM 5742 O O . VAL B 1 240 ? -17.312 23.734 11.383 1 96.38 240 VAL B O 1
ATOM 5745 N N . LEU B 1 241 ? -17.094 21.906 12.68 1 94.88 241 LEU B N 1
ATOM 5746 C CA . LEU B 1 241 ? -17.656 22.562 13.852 1 94.88 241 LEU B CA 1
ATOM 5747 C C . LEU B 1 241 ? -16.562 23.031 14.797 1 94.88 241 LEU B C 1
ATOM 5749 O O . LEU B 1 241 ? -16.797 23.859 15.68 1 94.88 241 LEU B O 1
ATOM 5753 N N . TYR B 1 242 ? -15.43 22.547 14.633 1 96 242 TYR B N 1
ATOM 5754 C CA . TYR B 1 242 ? -14.328 22.812 15.547 1 96 242 TYR B CA 1
ATOM 5755 C C . TYR B 1 242 ? -12.984 22.625 14.844 1 96 242 TYR B C 1
ATOM 5757 O O . TYR B 1 242 ? -12.852 21.766 13.977 1 96 242 TYR B O 1
ATOM 5765 N N . MET B 1 243 ? -12.008 23.484 15.195 1 97.19 243 MET B N 1
ATOM 5766 C CA . MET B 1 243 ? -10.695 23.422 14.57 1 97.19 243 MET B CA 1
ATOM 5767 C C . MET B 1 243 ? -9.586 23.422 15.617 1 97.19 243 MET B C 1
ATOM 5769 O O . MET B 1 243 ? -9.641 24.188 16.578 1 97.19 243 MET B O 1
ATOM 5773 N N . GLU B 1 244 ? -8.633 22.562 15.508 1 98.12 244 GLU B N 1
ATOM 5774 C CA . GLU B 1 244 ? -7.34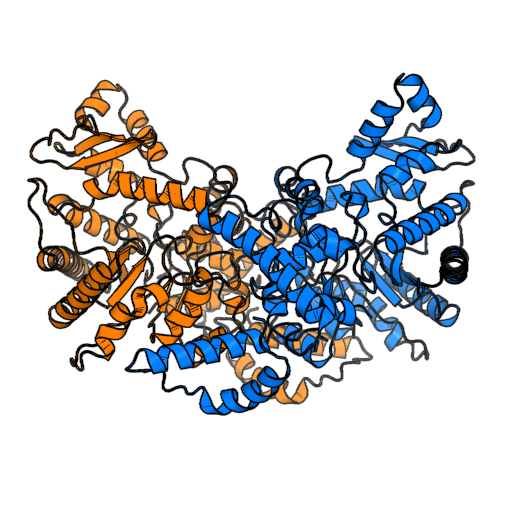 22.656 16.172 1 98.12 244 GLU B CA 1
ATOM 5775 C C . GLU B 1 244 ? -6.215 22.891 15.172 1 98.12 244 GLU B C 1
ATOM 5777 O O . GLU B 1 244 ? -5.941 22.016 14.328 1 98.12 244 GLU B O 1
ATOM 5782 N N . VAL B 1 245 ? -5.535 23.984 15.266 1 98.5 245 VAL B N 1
ATOM 5783 C CA . VAL B 1 245 ? -4.562 24.375 14.258 1 98.5 245 VAL B CA 1
ATOM 5784 C C . VAL B 1 245 ? -3.146 24.234 14.812 1 98.5 245 VAL B C 1
ATOM 5786 O O . VAL B 1 245 ? -2.85 24.719 15.906 1 98.5 245 VAL B O 1
ATOM 5789 N N . ARG B 1 246 ? -2.322 23.531 14.148 1 98.62 246 ARG B N 1
ATOM 5790 C CA . ARG B 1 246 ? -0.89 23.547 14.422 1 98.62 246 ARG B CA 1
ATOM 5791 C C . ARG B 1 246 ? -0.247 24.828 13.906 1 98.62 246 ARG B C 1
ATOM 5793 O O . ARG B 1 246 ? -0.249 25.078 12.703 1 98.62 246 ARG B O 1
ATOM 5800 N N . ALA B 1 247 ? 0.288 25.594 14.805 1 98 247 ALA B N 1
ATOM 5801 C CA . ALA B 1 247 ? 0.878 26.891 14.484 1 98 247 ALA B CA 1
ATOM 5802 C C . ALA B 1 247 ? 2.193 27.094 15.234 1 98 247 ALA B C 1
ATOM 5804 O O . ALA B 1 247 ? 2.369 26.594 16.344 1 98 247 ALA B O 1
ATOM 5805 N N . ARG B 1 248 ? 3.068 27.797 14.625 1 95.94 248 ARG B N 1
ATOM 5806 C CA . ARG B 1 248 ? 4.289 28.25 15.289 1 95.94 248 ARG B CA 1
ATOM 5807 C C . ARG B 1 248 ? 4.102 29.641 15.898 1 95.94 248 ARG B C 1
ATOM 5809 O O . ARG B 1 248 ? 4.008 30.625 15.18 1 95.94 248 ARG B O 1
ATOM 5816 N N . LEU B 1 249 ? 4.191 29.734 17.172 1 97.69 249 LEU B N 1
ATOM 5817 C CA . LEU B 1 249 ? 3.861 30.969 17.844 1 97.69 249 LEU B CA 1
ATOM 5818 C C . LEU B 1 249 ? 5.082 31.891 17.938 1 97.69 249 LEU B C 1
ATOM 5820 O O . LEU B 1 249 ? 4.949 33.094 18.203 1 97.69 249 LEU B O 1
ATOM 5824 N N . THR B 1 250 ? 6.207 31.312 17.656 1 96.81 250 THR B N 1
ATOM 5825 C CA . THR B 1 250 ? 7.438 32.094 17.734 1 96.81 250 THR B CA 1
ATOM 5826 C C . THR B 1 250 ? 7.879 32.562 16.344 1 96.81 250 THR B C 1
ATOM 5828 O O . THR B 1 250 ? 7.414 32.031 15.336 1 96.81 250 THR B O 1
ATOM 5831 N N . GLY B 1 251 ? 8.672 33.625 16.312 1 94.25 251 GLY B N 1
ATOM 5832 C CA . GLY B 1 251 ? 9.367 34 15.094 1 94.25 251 GLY B CA 1
ATOM 5833 C C . GLY B 1 251 ? 8.547 34.906 14.195 1 94.25 251 GLY B C 1
ATOM 5834 O O . GLY B 1 251 ? 9.008 35.312 13.133 1 94.25 251 GLY B O 1
ATOM 5835 N N . MET B 1 252 ? 7.352 35.281 14.555 1 95.75 252 MET B N 1
ATOM 5836 C CA . MET B 1 252 ? 6.547 36.188 13.742 1 95.75 252 MET B CA 1
ATOM 5837 C C . MET B 1 252 ? 7.07 37.594 13.844 1 95.75 252 MET B C 1
ATOM 5839 O O . MET B 1 252 ? 7.465 38.062 14.922 1 95.75 252 MET B O 1
ATOM 5843 N N . ILE B 1 253 ? 7.168 38.281 12.727 1 93.94 253 ILE B N 1
ATOM 5844 C CA . ILE B 1 253 ? 7.488 39.688 12.672 1 93.94 253 ILE B CA 1
ATOM 5845 C C . ILE B 1 253 ? 6.324 40.469 12.039 1 93.94 253 ILE B C 1
ATOM 5847 O O . ILE B 1 253 ? 5.594 39.906 11.211 1 93.94 253 ILE B O 1
ATOM 5851 N N . ASP B 1 254 ? 6.152 41.656 12.461 1 92.62 254 ASP B N 1
ATOM 5852 C CA . ASP B 1 254 ? 5.094 42.438 11.844 1 92.62 254 ASP B CA 1
ATOM 5853 C C . ASP B 1 254 ? 5.566 43.062 10.523 1 92.62 254 ASP B C 1
ATOM 5855 O O . ASP B 1 254 ? 6.648 42.719 10.031 1 92.62 254 ASP B O 1
ATOM 5859 N N . GLU B 1 255 ? 4.715 43.812 9.859 1 89.38 255 GLU B N 1
ATOM 5860 C CA . GLU B 1 255 ? 4.977 44.344 8.531 1 89.38 255 GLU B CA 1
ATOM 5861 C C . GLU B 1 255 ? 6.129 45.344 8.57 1 89.38 255 GLU B C 1
ATOM 5863 O O . GLU B 1 255 ? 6.68 45.719 7.527 1 89.38 255 GLU B O 1
ATOM 5868 N N . HIS B 1 256 ? 6.5 45.844 9.797 1 89.69 256 HIS B N 1
ATOM 5869 C CA . HIS B 1 256 ? 7.602 46.781 9.969 1 89.69 256 HIS B CA 1
ATOM 5870 C C . HIS B 1 256 ? 8.891 46.062 10.336 1 89.69 256 HIS B C 1
ATOM 5872 O O . HIS B 1 256 ? 9.93 46.688 10.531 1 89.69 256 HIS B O 1
ATOM 5878 N N . GLY B 1 257 ? 8.812 44.781 10.469 1 89.12 257 GLY B N 1
ATOM 5879 C CA . GLY B 1 257 ? 9.992 44 10.797 1 89.12 257 GLY B CA 1
ATOM 5880 C C . GLY B 1 257 ? 10.195 43.812 12.289 1 89.12 257 GLY B C 1
ATOM 5881 O O . GLY B 1 257 ? 11.227 43.312 12.719 1 89.12 257 GLY B O 1
ATOM 5882 N N . GLU B 1 258 ? 9.273 44.219 13.047 1 93.44 258 GLU B N 1
ATOM 5883 C CA . GLU B 1 258 ? 9.383 44.094 14.492 1 93.44 258 GLU B CA 1
ATOM 5884 C C . GLU B 1 258 ? 8.836 42.781 14.984 1 93.44 258 GLU B C 1
ATOM 5886 O O . GLU B 1 258 ? 7.805 42.312 14.5 1 93.44 258 GLU B O 1
ATOM 5891 N N . PRO B 1 259 ? 9.531 42.219 15.922 1 96 259 PRO B N 1
ATOM 5892 C CA . PRO B 1 259 ? 9.062 40.938 16.422 1 96 259 PRO B CA 1
ATOM 5893 C C . PRO B 1 259 ? 7.727 41.031 17.156 1 96 259 PRO B C 1
ATOM 5895 O O . PRO B 1 259 ? 7.484 42 17.875 1 96 259 PRO B O 1
ATOM 5898 N N . VAL B 1 260 ? 6.891 40.094 16.969 1 96.88 260 VAL B N 1
ATOM 5899 C CA . VAL B 1 260 ? 5.652 39.906 17.734 1 96.88 260 VAL B CA 1
ATOM 5900 C C . VAL B 1 260 ? 5.844 38.812 18.766 1 96.88 260 VAL B C 1
ATOM 5902 O O . VAL B 1 260 ? 6.359 37.719 18.453 1 96.88 260 VAL B O 1
ATOM 5905 N N . SER B 1 261 ? 5.457 39.125 20 1 97.56 261 SER B N 1
ATOM 5906 C CA . SER B 1 261 ? 5.637 38.125 21.062 1 97.56 261 SER B CA 1
ATOM 5907 C C . SER B 1 261 ? 4.73 36.906 20.828 1 97.56 261 SER B C 1
ATOM 5909 O O . SER B 1 261 ? 3.658 37.031 20.234 1 97.56 261 SER B O 1
ATOM 5911 N N . PRO B 1 262 ? 5.16 35.75 21.312 1 97.75 262 PRO B N 1
ATOM 5912 C CA . PRO B 1 262 ? 4.293 34.562 21.219 1 97.75 262 PRO B CA 1
ATOM 5913 C C . PRO B 1 262 ? 2.918 34.812 21.844 1 97.75 262 PRO B C 1
ATOM 5915 O O . PRO B 1 262 ? 1.912 34.312 21.344 1 97.75 262 PRO B O 1
ATOM 5918 N N . GLU B 1 263 ? 2.871 35.531 22.953 1 97.56 263 GLU B N 1
ATOM 5919 C CA . GLU B 1 263 ? 1.602 35.875 23.578 1 97.56 263 GLU B CA 1
ATOM 5920 C C . GLU B 1 263 ? 0.734 36.719 22.641 1 97.56 263 GLU B C 1
ATOM 5922 O O . GLU B 1 263 ? -0.47 36.469 22.516 1 97.56 263 GLU B O 1
ATOM 5927 N N . GLY B 1 264 ? 1.395 37.625 22.031 1 96.88 264 GLY B N 1
ATOM 5928 C CA . GLY B 1 264 ? 0.678 38.469 21.062 1 96.88 264 GLY B CA 1
ATOM 5929 C C . GLY B 1 264 ? 0.096 37.656 19.922 1 96.88 264 GLY B C 1
ATOM 5930 O O . GLY B 1 264 ? -1.032 37.906 19.484 1 96.88 264 GLY B O 1
ATOM 5931 N N . VAL B 1 265 ? 0.87 36.75 19.375 1 97.25 265 VAL B N 1
ATOM 5932 C CA . VAL B 1 265 ? 0.408 35.875 18.297 1 97.25 265 VAL B CA 1
ATOM 5933 C C . VAL B 1 265 ? -0.785 35.031 18.766 1 97.25 265 VAL B C 1
ATOM 5935 O O . VAL B 1 265 ? -1.799 34.969 18.062 1 97.25 265 VAL B O 1
ATOM 5938 N N . LEU B 1 266 ? -0.67 34.438 19.922 1 97.62 266 LEU B N 1
ATOM 5939 C CA . LEU B 1 266 ? -1.738 33.594 20.469 1 97.62 266 LEU B CA 1
ATOM 5940 C C . LEU B 1 266 ? -3.008 34.438 20.672 1 97.62 266 LEU B C 1
ATOM 5942 O O . LEU B 1 266 ? -4.113 33.938 20.438 1 97.62 266 LEU B O 1
ATOM 5946 N N . GLU B 1 267 ? -2.844 35.625 21.094 1 96.38 267 GLU B N 1
ATOM 5947 C CA . GLU B 1 267 ? -3.982 36.531 21.297 1 96.38 267 GLU B CA 1
ATOM 5948 C C . GLU B 1 267 ? -4.695 36.812 19.984 1 96.38 267 GLU B C 1
ATOM 5950 O O . GLU B 1 267 ? -5.918 36.969 19.953 1 96.38 267 GLU B O 1
ATOM 5955 N N . MET B 1 268 ? -3.945 36.906 18.938 1 95.44 268 MET B N 1
ATOM 5956 C CA . MET B 1 268 ? -4.562 37.094 17.625 1 95.44 268 MET B CA 1
ATOM 5957 C C . MET B 1 268 ? -5.465 35.938 17.281 1 95.44 268 MET B C 1
ATOM 5959 O O . MET B 1 268 ? -6.594 36.125 16.812 1 95.44 268 MET B O 1
ATOM 5963 N N . TYR B 1 269 ? -4.969 34.719 17.484 1 95.94 269 TYR B N 1
ATOM 5964 C CA . TYR B 1 269 ? -5.773 33.5 17.25 1 95.94 269 TYR B CA 1
ATOM 5965 C C . TYR B 1 269 ? -7.012 33.5 18.141 1 95.94 269 TYR B C 1
ATOM 5967 O O . TYR B 1 269 ? -8.117 33.219 17.672 1 95.94 269 TYR B O 1
ATOM 5975 N N . GLU B 1 270 ? -6.793 33.812 19.391 1 95.19 270 GLU B N 1
ATOM 5976 C CA . GLU B 1 270 ? -7.883 33.812 20.375 1 95.19 270 GLU B CA 1
ATOM 5977 C C . GLU B 1 270 ? -8.969 34.812 19.984 1 95.19 270 GLU B C 1
ATOM 5979 O O . GLU B 1 270 ? -10.156 34.5 20.047 1 95.19 270 GLU B O 1
ATOM 5984 N N . ASN B 1 271 ? -8.57 36 19.641 1 94.12 271 ASN B N 1
ATOM 5985 C CA . ASN B 1 271 ? -9.508 37.031 19.281 1 94.12 271 ASN B CA 1
ATOM 5986 C C . ASN B 1 271 ? -10.344 36.656 18.062 1 94.12 271 ASN B C 1
ATOM 5988 O O . ASN B 1 271 ? -11.547 36.875 18.031 1 94.12 271 ASN B O 1
ATOM 5992 N N . VAL B 1 272 ? -9.695 36.094 17.047 1 91.62 272 VAL B N 1
ATOM 5993 C CA . VAL B 1 272 ? -10.414 35.656 15.859 1 91.62 272 VAL B CA 1
ATOM 5994 C C . VAL B 1 272 ? -11.391 34.531 16.234 1 91.62 272 VAL B C 1
ATOM 5996 O O . VAL B 1 272 ? -12.539 34.531 15.781 1 91.62 272 VAL B O 1
ATOM 5999 N N . GLY B 1 273 ? -10.938 33.594 17.047 1 89.94 273 GLY B N 1
ATOM 6000 C CA . GLY B 1 273 ? -11.805 32.5 17.484 1 89.94 273 GLY B CA 1
ATOM 6001 C C . GLY B 1 273 ? -13.031 33 18.234 1 89.94 273 GLY B C 1
ATOM 6002 O O . GLY B 1 273 ? -14.148 32.562 17.953 1 89.94 273 GLY B O 1
ATOM 6003 N N . TYR B 1 274 ? -12.844 33.938 19.094 1 89.12 274 TYR B N 1
ATOM 6004 C CA . TYR B 1 274 ? -13.93 34.5 19.875 1 89.12 274 TYR B CA 1
ATOM 6005 C C . TYR B 1 274 ? -14.93 35.219 19 1 89.12 274 TYR B C 1
ATOM 6007 O O . TYR B 1 274 ? -16.141 35.094 19.172 1 89.12 274 TYR B O 1
ATOM 6015 N N . GLU B 1 275 ? -14.43 36 18.156 1 89.56 275 GLU B N 1
ATOM 6016 C CA . GLU B 1 275 ? -15.289 36.781 17.281 1 89.56 275 GLU B CA 1
ATOM 6017 C C . GLU B 1 275 ? -16.172 35.875 16.422 1 89.56 275 GLU B C 1
ATOM 6019 O O . GLU B 1 275 ? -17.359 36.156 16.234 1 89.56 275 GLU B O 1
ATOM 6024 N N . ILE B 1 276 ? -15.602 34.875 15.938 1 87.12 276 ILE B N 1
ATOM 6025 C CA . ILE B 1 276 ? -16.328 34.031 15 1 87.12 276 ILE B CA 1
ATOM 6026 C C . ILE B 1 276 ? -17.344 33.156 15.758 1 87.12 276 ILE B C 1
ATOM 6028 O O . ILE B 1 276 ? -18.469 32.938 15.281 1 87.12 276 ILE B O 1
ATOM 6032 N N . VAL B 1 277 ? -16.969 32.594 16.922 1 85.81 277 VAL B N 1
ATOM 6033 C CA . VAL B 1 277 ? -17.891 31.812 17.719 1 85.81 277 VAL B CA 1
ATOM 6034 C C . VAL B 1 277 ? -19.109 32.656 18.078 1 85.81 277 VAL B C 1
ATOM 6036 O O . VAL B 1 277 ? -20.234 32.156 18.125 1 85.81 277 VAL B O 1
ATOM 6039 N N . ASN B 1 278 ? -18.891 33.875 18.266 1 85.81 278 ASN B N 1
ATOM 6040 C CA . ASN B 1 278 ? -19.984 34.781 18.609 1 85.81 278 ASN B CA 1
ATOM 6041 C C . ASN B 1 278 ? -20.844 35.094 17.391 1 85.81 278 ASN B C 1
ATOM 6043 O O . ASN B 1 278 ? -22.047 35.344 17.531 1 85.81 278 ASN B O 1
ATOM 6047 N N . LYS B 1 279 ? -20.266 35.062 16.344 1 84.38 279 LYS B N 1
ATOM 6048 C CA . LYS B 1 279 ? -20.969 35.406 15.109 1 84.38 279 LYS B CA 1
ATOM 6049 C C . LYS B 1 279 ? -21.703 34.219 14.523 1 84.38 279 LYS B C 1
ATOM 6051 O O . LYS B 1 279 ? -22.781 34.344 13.93 1 84.38 279 LYS B O 1
ATOM 6056 N N . PHE B 1 280 ? -21.047 33.125 14.711 1 79.56 280 PHE B N 1
ATOM 6057 C CA . PHE B 1 280 ? -21.625 31.938 14.102 1 79.56 280 PHE B CA 1
ATOM 6058 C C . PHE B 1 280 ? -22.031 30.922 15.164 1 79.56 280 PHE B C 1
ATOM 6060 O O . PHE B 1 280 ? -21.172 30.375 15.867 1 79.56 280 PHE B O 1
ATOM 6067 N N . ARG B 1 281 ? -23.219 30.625 15.258 1 76.31 281 ARG B N 1
ATOM 6068 C CA . ARG B 1 281 ? -23.766 29.781 16.312 1 76.31 281 ARG B CA 1
ATOM 6069 C C . ARG B 1 281 ? -23.344 28.328 16.125 1 76.31 281 ARG B C 1
ATOM 6071 O O . ARG B 1 281 ? -23.281 27.547 17.078 1 76.31 281 ARG B O 1
ATOM 6078 N N . ASN B 1 282 ? -22.922 27.938 14.977 1 81.56 282 ASN B N 1
ATOM 6079 C CA . ASN B 1 282 ? -22.688 26.516 14.734 1 81.56 282 ASN B CA 1
ATOM 6080 C C . ASN B 1 282 ? -21.203 26.188 14.734 1 81.56 282 ASN B C 1
ATOM 6082 O O . ASN B 1 282 ? -20.797 25.125 14.242 1 81.56 282 ASN B O 1
ATOM 6086 N N . PHE B 1 283 ? -20.391 27.016 15.211 1 88.62 283 PHE B N 1
ATOM 6087 C CA . PHE B 1 283 ? -18.953 26.797 15.328 1 88.62 283 PHE B CA 1
ATOM 6088 C C . PHE B 1 283 ? -18.516 26.812 16.797 1 88.62 283 PHE B C 1
ATOM 6090 O O . PHE B 1 283 ? -18.797 27.766 17.516 1 88.62 283 PHE B O 1
ATOM 6097 N N . SER B 1 284 ? -17.906 25.688 17.203 1 89.75 284 SER B N 1
ATOM 6098 C CA . SER B 1 284 ? -17.656 25.469 18.625 1 89.75 284 SER B CA 1
ATOM 6099 C C . SER B 1 284 ? -16.328 26.109 19.062 1 89.75 284 SER B C 1
ATOM 6101 O O . SER B 1 284 ? -16.078 26.281 20.25 1 89.75 284 SER B O 1
ATOM 6103 N N . GLY B 1 285 ? -15.477 26.375 18.078 1 91.62 285 GLY B N 1
ATOM 6104 C CA . GLY B 1 285 ? -14.305 27.125 18.5 1 91.62 285 GLY B CA 1
ATOM 6105 C C . GLY B 1 285 ? -13.039 26.719 17.781 1 91.62 285 GLY B C 1
ATOM 6106 O O . GLY B 1 285 ? -13.047 25.812 16.953 1 91.62 285 GLY B O 1
ATOM 6107 N N . LEU B 1 286 ? -12 27.484 18.016 1 95.38 286 LEU B N 1
ATOM 6108 C CA . LEU B 1 286 ? -10.648 27.359 17.5 1 95.38 286 LEU B CA 1
ATOM 6109 C C . LEU B 1 286 ? -9.633 27.188 18.625 1 95.38 286 LEU B C 1
ATOM 6111 O O . LEU B 1 286 ? -9.711 27.891 19.641 1 95.38 286 LEU B O 1
ATOM 6115 N N . ARG B 1 287 ? -8.859 26.188 18.531 1 97.19 287 ARG B N 1
ATOM 6116 C CA . ARG B 1 287 ? -7.746 26.031 19.469 1 97.19 287 ARG B CA 1
ATOM 6117 C C . ARG B 1 287 ? -6.43 25.844 18.719 1 97.19 287 ARG B C 1
ATOM 6119 O O . ARG B 1 287 ? -6.426 25.594 17.516 1 97.19 287 ARG B O 1
ATOM 6126 N N . ILE B 1 288 ? -5.328 26 19.484 1 98.38 288 ILE B N 1
ATOM 6127 C CA . ILE B 1 288 ? -4.008 26.031 18.859 1 98.38 288 ILE B CA 1
ATOM 6128 C C . ILE B 1 288 ? -3.117 24.969 19.5 1 98.38 288 ILE B C 1
ATOM 6130 O O . ILE B 1 288 ? -3.15 24.766 20.719 1 98.38 288 ILE B O 1
ATOM 6134 N N . ILE B 1 289 ? -2.404 24.234 18.703 1 98.56 289 ILE B N 1
ATOM 6135 C CA . ILE B 1 289 ? -1.294 23.375 19.094 1 98.56 289 ILE B CA 1
ATOM 6136 C C . ILE B 1 289 ? 0.028 24.016 18.688 1 98.56 289 ILE B C 1
ATOM 6138 O O . ILE B 1 289 ? 0.336 24.125 17.5 1 98.56 289 ILE B O 1
ATOM 6142 N N . HIS B 1 290 ? 0.776 24.516 19.703 1 98.62 290 HIS B N 1
ATOM 6143 C CA . HIS B 1 290 ? 2.08 25.078 19.375 1 98.62 290 HIS B CA 1
ATOM 6144 C C . HIS B 1 290 ? 3.006 24.016 18.781 1 98.62 290 HIS B C 1
ATOM 6146 O O . HIS B 1 290 ? 3.193 22.953 19.375 1 98.62 290 HIS B O 1
ATOM 6152 N N . THR B 1 291 ? 3.582 24.312 17.609 1 97.94 291 THR B N 1
ATOM 6153 C CA . THR B 1 291 ? 4.316 23.281 16.875 1 97.94 291 THR B CA 1
ATOM 6154 C C . THR B 1 291 ? 5.715 23.766 16.516 1 97.94 291 THR B C 1
ATOM 6156 O O . THR B 1 291 ? 5.867 24.844 15.922 1 97.94 291 THR B O 1
ATOM 6159 N N . SER B 1 292 ? 6.684 23.016 16.906 1 95.12 292 SER B N 1
ATOM 6160 C CA . SER B 1 292 ? 8.07 23.281 16.547 1 95.12 292 SER B CA 1
ATOM 6161 C C . SER B 1 292 ? 8.547 22.328 15.445 1 95.12 292 SER B C 1
ATOM 6163 O O . SER B 1 292 ? 8.172 21.156 15.43 1 95.12 292 SER B O 1
ATOM 6165 N N . PRO B 1 293 ? 9.43 22.844 14.578 1 92.25 293 PRO B N 1
ATOM 6166 C CA . PRO B 1 293 ? 9.938 21.953 13.531 1 92.25 293 PRO B CA 1
ATOM 6167 C C . PRO B 1 293 ? 11.016 21 14.039 1 92.25 293 PRO B C 1
ATOM 6169 O O . PRO B 1 293 ? 11.82 21.375 14.898 1 92.25 293 PRO B O 1
ATOM 6172 N N . ARG B 1 294 ? 11.141 19.781 13.43 1 90.31 294 ARG B N 1
ATOM 6173 C CA . ARG B 1 294 ? 12.078 18.734 13.828 1 90.31 294 ARG B CA 1
ATOM 6174 C C . ARG B 1 294 ? 13.492 19.078 13.375 1 90.31 294 ARG B C 1
ATOM 6176 O O . ARG B 1 294 ? 14.445 18.375 13.727 1 90.31 294 ARG B O 1
ATOM 6183 N N . TYR B 1 295 ? 13.688 20.125 12.742 1 87.25 295 TYR B N 1
ATOM 6184 C CA . TYR B 1 295 ? 15.055 20.484 12.398 1 87.25 295 TYR B CA 1
ATOM 6185 C C . TYR B 1 295 ? 15.664 21.406 13.461 1 87.25 295 TYR B C 1
ATOM 6187 O O . TYR B 1 295 ? 16.859 21.703 13.422 1 87.25 295 TYR B O 1
ATOM 6195 N N . SER B 1 296 ? 14.875 21.781 14.469 1 91.94 296 SER B N 1
ATOM 6196 C CA . SER B 1 296 ? 15.367 22.578 15.586 1 91.94 296 SER B CA 1
ATOM 6197 C C . SER B 1 296 ? 16.344 21.781 16.453 1 91.94 296 SER B C 1
ATOM 6199 O O . SER B 1 296 ? 16.297 20.562 16.484 1 91.94 296 SER B O 1
ATOM 6201 N N . THR B 1 297 ? 17.219 22.484 17.125 1 94.19 297 THR B N 1
ATOM 6202 C CA . THR B 1 297 ? 18.109 21.828 18.078 1 94.19 297 THR B CA 1
ATOM 6203 C C . THR B 1 297 ? 17.359 21.422 19.344 1 94.19 297 THR B C 1
ATOM 6205 O O . THR B 1 297 ? 16.281 21.953 19.625 1 94.19 297 THR B O 1
ATOM 6208 N N . PRO B 1 298 ? 17.875 20.516 20.094 1 94.62 298 PRO B N 1
ATOM 6209 C CA . PRO B 1 298 ? 17.234 20.109 21.344 1 94.62 298 PRO B CA 1
ATOM 6210 C C . PRO B 1 298 ? 17.016 21.297 22.297 1 94.62 298 PRO B C 1
ATOM 6212 O O . PRO B 1 298 ? 15.984 21.375 22.969 1 94.62 298 PRO B O 1
ATOM 6215 N N . ALA B 1 299 ? 18 22.172 22.344 1 97 299 ALA B N 1
ATOM 6216 C CA . ALA B 1 299 ? 17.891 23.344 23.203 1 97 299 ALA B CA 1
ATOM 6217 C C . ALA B 1 299 ? 16.734 24.234 22.75 1 97 299 ALA B C 1
ATOM 6219 O O . ALA B 1 299 ? 16.016 24.797 23.594 1 97 299 ALA B O 1
ATOM 6220 N N . GLU B 1 300 ? 16.578 24.375 21.484 1 96.56 300 GLU B N 1
ATOM 6221 C CA . GLU B 1 300 ? 15.469 25.156 20.953 1 96.56 300 GLU B CA 1
ATOM 6222 C C . GLU B 1 300 ? 14.125 24.516 21.281 1 96.56 300 GLU B C 1
ATOM 6224 O O . GLU B 1 300 ? 13.18 25.203 21.672 1 96.56 300 GLU B O 1
ATOM 6229 N N . VAL B 1 301 ? 14.039 23.203 21.094 1 96.81 301 VAL B N 1
ATOM 6230 C CA . VAL B 1 301 ? 12.797 22.5 21.391 1 96.81 301 VAL B CA 1
ATOM 6231 C C . VAL B 1 301 ? 12.477 22.625 22.875 1 96.81 301 VAL B C 1
ATOM 6233 O O . VAL B 1 301 ? 11.305 22.766 23.25 1 96.81 301 VAL B O 1
ATOM 6236 N N . LEU B 1 302 ? 13.508 22.562 23.734 1 97.06 302 LEU B N 1
ATOM 6237 C CA . LEU B 1 302 ? 13.281 22.766 25.156 1 97.06 302 LEU B CA 1
ATOM 6238 C C . LEU B 1 302 ? 12.656 24.125 25.438 1 97.06 302 LEU B C 1
ATOM 6240 O O . LEU B 1 302 ? 11.711 24.234 26.219 1 97.06 302 LEU B O 1
ATOM 6244 N N . ARG B 1 303 ? 13.188 25.141 24.812 1 97.44 303 ARG B N 1
ATOM 6245 C CA . ARG B 1 303 ? 12.633 26.484 24.984 1 97.44 303 ARG B CA 1
ATOM 6246 C C . ARG B 1 303 ? 11.188 26.547 24.5 1 97.44 303 ARG B C 1
ATOM 6248 O O . ARG B 1 303 ? 10.344 27.203 25.109 1 97.44 303 ARG B O 1
ATOM 6255 N N . GLU B 1 304 ? 10.906 25.875 23.391 1 97.88 304 GLU B N 1
ATOM 6256 C CA . GLU B 1 304 ? 9.555 25.859 22.844 1 97.88 304 GLU B CA 1
ATOM 6257 C C . GLU B 1 304 ? 8.594 25.109 23.766 1 97.88 304 GLU B C 1
ATOM 6259 O O . GLU B 1 304 ? 7.434 25.516 23.922 1 97.88 304 GLU B O 1
ATOM 6264 N N . VAL B 1 305 ? 9.031 24.016 24.328 1 97.19 305 VAL B N 1
ATOM 6265 C CA . VAL B 1 305 ? 8.227 23.266 25.281 1 97.19 305 VAL B CA 1
ATOM 6266 C C . VAL B 1 305 ? 7.93 24.125 26.516 1 97.19 305 VAL B C 1
ATOM 6268 O O . VAL B 1 305 ? 6.785 24.172 26.984 1 97.19 305 VAL B O 1
ATOM 6271 N N . GLN B 1 306 ? 8.922 24.797 27.031 1 96.12 306 GLN B N 1
ATOM 6272 C CA . GLN B 1 306 ? 8.75 25.688 28.172 1 96.12 306 GLN B CA 1
ATOM 6273 C C . GLN B 1 306 ? 7.777 26.812 27.859 1 96.12 306 GLN B C 1
ATOM 6275 O O . GLN B 1 306 ? 6.93 27.156 28.688 1 96.12 306 GLN B O 1
ATOM 6280 N N . LEU B 1 307 ? 7.93 27.344 26.719 1 97.31 307 LEU B N 1
ATOM 6281 C CA . LEU B 1 307 ? 7.02 28.391 26.281 1 97.31 307 LEU B CA 1
ATOM 6282 C C . LEU B 1 307 ? 5.586 27.875 26.203 1 97.31 307 LEU B C 1
ATOM 6284 O O . LEU B 1 307 ? 4.656 28.547 26.672 1 97.31 307 LEU B O 1
ATOM 6288 N N . ALA B 1 308 ? 5.398 26.719 25.625 1 97.38 308 ALA B N 1
ATOM 6289 C CA . ALA B 1 308 ? 4.07 26.125 25.5 1 97.38 308 ALA B CA 1
ATOM 6290 C C . ALA B 1 308 ? 3.439 25.891 26.875 1 97.38 308 ALA B C 1
ATOM 6292 O O . ALA B 1 308 ? 2.238 26.109 27.062 1 97.38 308 ALA B O 1
ATOM 6293 N N . MET B 1 309 ? 4.238 25.438 27.797 1 95.75 309 MET B N 1
ATOM 6294 C CA . MET B 1 309 ? 3.754 25.234 29.156 1 95.75 309 MET B CA 1
ATOM 6295 C C . MET B 1 309 ? 3.258 26.531 29.766 1 95.75 309 MET B C 1
ATOM 6297 O O . MET B 1 309 ? 2.17 26.578 30.344 1 95.75 309 MET B O 1
ATOM 6301 N N . LYS B 1 310 ? 4.066 27.531 29.625 1 94.88 310 LYS B N 1
ATOM 6302 C CA . LYS B 1 310 ? 3.703 28.844 30.156 1 94.88 310 LYS B CA 1
ATOM 6303 C C . LYS B 1 310 ? 2.422 29.359 29.516 1 94.88 310 LYS B C 1
ATOM 6305 O O . LYS B 1 310 ? 1.505 29.797 30.203 1 94.88 310 LYS B O 1
ATOM 6310 N N . LEU B 1 311 ? 2.4 29.328 28.203 1 96.62 311 LEU B N 1
ATOM 6311 C CA . LEU B 1 311 ? 1.249 29.844 27.469 1 96.62 311 LEU B CA 1
ATOM 6312 C C . LEU B 1 311 ? -0.004 29.031 27.781 1 96.62 311 LEU B C 1
ATOM 6314 O O . LEU B 1 311 ? -1.106 29.578 27.828 1 96.62 311 LEU B O 1
ATOM 6318 N N . ARG B 1 312 ? 0.152 27.75 27.875 1 94.94 312 ARG B N 1
ATOM 6319 C CA . ARG B 1 312 ? -0.999 26.922 28.234 1 94.94 312 ARG B CA 1
ATOM 6320 C C . ARG B 1 312 ? -1.549 27.297 29.609 1 94.94 312 ARG B C 1
ATOM 6322 O O . ARG B 1 312 ? -2.762 27.266 29.812 1 94.94 312 ARG B O 1
ATOM 6329 N N . GLY B 1 313 ? -0.728 27.547 30.562 1 92.69 313 GLY B N 1
ATOM 6330 C CA . GLY B 1 313 ? -1.16 28.016 31.875 1 92.69 313 GLY B CA 1
ATOM 6331 C C . GLY B 1 313 ? -1.922 29.328 31.812 1 92.69 313 GLY B C 1
ATOM 6332 O O . GLY B 1 313 ? -2.961 29.469 32.469 1 92.69 313 GLY B O 1
ATOM 6333 N N . ASP B 1 314 ? -1.432 30.234 31.016 1 93.56 314 ASP B N 1
ATOM 6334 C CA . ASP B 1 314 ? -1.988 31.578 30.938 1 93.56 314 ASP B CA 1
ATOM 6335 C C . ASP B 1 314 ? -3.201 31.625 30.016 1 93.56 314 ASP B C 1
ATOM 6337 O O . ASP B 1 314 ? -4.094 32.469 30.188 1 93.56 314 ASP B O 1
ATOM 6341 N N . TYR B 1 315 ? -3.18 30.766 28.953 1 93.5 315 TYR B N 1
ATOM 6342 C CA . TYR B 1 315 ? -4.191 30.766 27.906 1 93.5 315 TYR B CA 1
ATOM 6343 C C . TYR B 1 315 ? -4.754 29.359 27.703 1 93.5 315 TYR B C 1
ATOM 6345 O O . TYR B 1 315 ? -4.789 28.859 26.578 1 93.5 315 TYR B O 1
ATOM 6353 N N . SER B 1 316 ? -5.262 28.766 28.719 1 89.81 316 SER B N 1
ATOM 6354 C CA . SER B 1 316 ? -5.664 27.359 28.719 1 89.81 316 SER B CA 1
ATOM 6355 C C . SER B 1 316 ? -6.848 27.125 27.781 1 89.81 316 SER B C 1
ATOM 6357 O O . SER B 1 316 ? -7.059 26 27.312 1 89.81 316 SER B O 1
ATOM 6359 N N . ASP B 1 317 ? -7.535 28.156 27.469 1 90.69 317 ASP B N 1
ATOM 6360 C CA . ASP B 1 317 ? -8.734 28 26.641 1 90.69 317 ASP B CA 1
ATOM 6361 C C . ASP B 1 317 ? -8.375 27.906 25.156 1 90.69 317 ASP B C 1
ATOM 6363 O O . ASP B 1 317 ? -9.156 27.391 24.359 1 90.69 317 ASP B O 1
ATOM 6367 N N . ILE B 1 318 ? -7.152 28.391 24.75 1 95.44 318 ILE B N 1
ATOM 6368 C CA . ILE B 1 318 ? -6.844 28.484 23.328 1 95.44 318 ILE B CA 1
ATOM 6369 C C . ILE B 1 318 ? -5.668 27.562 23 1 95.44 318 ILE B C 1
ATOM 6371 O O . ILE B 1 318 ? -5.578 27.031 21.891 1 95.44 318 ILE B O 1
ATOM 6375 N N . LEU B 1 319 ? -4.723 27.453 23.844 1 97.56 319 LEU B N 1
ATOM 6376 C CA . LEU B 1 319 ? -3.592 26.562 23.594 1 97.56 319 LEU B CA 1
ATOM 6377 C C . LEU B 1 319 ? -3.83 25.188 24.219 1 97.56 319 LEU B C 1
ATOM 6379 O O . LEU B 1 319 ? -3.932 25.078 25.453 1 97.56 319 LEU B O 1
ATOM 6383 N N . VAL B 1 320 ? -3.812 24.156 23.406 1 96.25 320 VAL B N 1
ATOM 6384 C CA . VAL B 1 320 ? -4.238 22.859 23.938 1 96.25 320 VAL B CA 1
ATOM 6385 C C . VAL B 1 320 ? -3.027 21.953 24.094 1 96.25 320 VAL B C 1
ATOM 6387 O O . VAL B 1 320 ? -3.086 20.953 24.828 1 96.25 320 VAL B O 1
ATOM 6390 N N . GLY B 1 321 ? -1.941 22.266 23.453 1 97.62 321 GLY B N 1
ATOM 6391 C CA . GLY B 1 321 ? -0.802 21.391 23.625 1 97.62 321 GLY B CA 1
ATOM 6392 C C . GLY B 1 321 ? 0.341 21.688 22.672 1 97.62 321 GLY B C 1
ATOM 6393 O O . GLY B 1 321 ? 0.508 22.828 22.234 1 97.62 321 GLY B O 1
ATOM 6394 N N . PHE B 1 322 ? 1.222 20.656 22.469 1 98.38 322 PHE B N 1
ATOM 6395 C CA . PHE B 1 322 ? 2.482 20.828 21.75 1 98.38 322 PHE B CA 1
ATOM 6396 C C . PHE B 1 322 ? 2.691 19.703 20.75 1 98.38 322 PHE B C 1
ATOM 6398 O O . PHE B 1 322 ? 2.271 18.578 20.969 1 98.38 322 PHE B O 1
ATOM 6405 N N . ASP B 1 323 ? 3.334 20.062 19.609 1 98.19 323 ASP B N 1
ATOM 6406 C CA . ASP B 1 323 ? 3.658 19.094 18.562 1 98.19 323 ASP B CA 1
ATOM 6407 C C . ASP B 1 323 ? 5.02 19.406 17.953 1 98.19 323 ASP B C 1
ATOM 6409 O O . ASP B 1 323 ? 5.559 20.5 18.125 1 98.19 323 ASP B O 1
ATOM 6413 N N . LEU B 1 324 ? 5.598 18.359 17.391 1 96.38 324 LEU B N 1
ATOM 6414 C CA . LEU B 1 324 ? 6.754 18.484 16.516 1 96.38 324 LEU B CA 1
ATOM 6415 C C . LEU B 1 324 ? 6.395 18.078 15.086 1 96.38 324 LEU B C 1
ATOM 6417 O O . LEU B 1 324 ? 5.836 17 14.859 1 96.38 324 LEU B O 1
ATOM 6421 N N . ASP B 1 325 ? 6.656 18.984 14.156 1 91.81 325 ASP B N 1
ATOM 6422 C CA . ASP B 1 325 ? 6.336 18.625 12.781 1 91.81 325 ASP B CA 1
ATOM 6423 C C . ASP B 1 325 ? 7.582 18.672 11.898 1 91.81 325 ASP B C 1
ATOM 6425 O O . ASP B 1 325 ? 8.688 18.891 12.391 1 91.81 325 ASP B O 1
ATOM 6429 N N . GLY B 1 326 ? 7.352 18.312 10.648 1 87.5 326 GLY B N 1
ATOM 6430 C CA . GLY B 1 326 ? 8.445 18.188 9.695 1 87.5 326 GLY B CA 1
ATOM 6431 C C . GLY B 1 326 ? 8.766 16.75 9.336 1 87.5 326 GLY B C 1
ATOM 6432 O O . GLY B 1 326 ? 8.211 15.812 9.93 1 87.5 326 GLY B O 1
ATOM 6433 N N . PHE B 1 327 ? 9.672 16.688 8.43 1 83.75 327 PHE B N 1
ATOM 6434 C CA . PHE B 1 327 ? 10.023 15.383 7.902 1 83.75 327 PHE B CA 1
ATOM 6435 C C . PHE B 1 327 ? 10.68 14.523 8.977 1 83.75 327 PHE B C 1
ATOM 6437 O O . PHE B 1 327 ? 11.656 14.938 9.602 1 83.75 327 PHE B O 1
ATOM 6444 N N . GLU B 1 328 ? 10.148 13.445 9.297 1 83.69 328 GLU B N 1
ATOM 6445 C CA . GLU B 1 328 ? 10.703 12.555 10.312 1 83.69 328 GLU B CA 1
ATOM 6446 C C . GLU B 1 328 ? 12.016 11.93 9.844 1 83.69 328 GLU B C 1
ATOM 6448 O O . GLU B 1 328 ? 12.867 11.586 10.664 1 83.69 328 GLU B O 1
ATOM 6453 N N . ASN B 1 329 ? 12.164 11.734 8.531 1 71.25 329 ASN B N 1
ATOM 6454 C CA . ASN B 1 329 ? 13.367 11.203 7.906 1 71.25 329 ASN B CA 1
ATOM 6455 C C . ASN B 1 329 ? 13.977 12.195 6.922 1 71.25 329 ASN B C 1
ATOM 6457 O O . ASN B 1 329 ? 13.422 12.422 5.844 1 71.25 329 ASN B O 1
ATOM 6461 N N . PRO B 1 330 ? 15.078 12.789 7.102 1 64.25 330 PRO B N 1
ATOM 6462 C CA . PRO B 1 330 ? 16.141 12.477 8.062 1 64.25 330 PRO B CA 1
ATOM 6463 C C . PRO B 1 330 ? 15.977 13.227 9.383 1 64.25 330 PRO B C 1
ATOM 6465 O O . PRO B 1 330 ? 16.875 13.203 10.227 1 64.25 330 PRO B O 1
ATOM 6468 N N . GLY B 1 331 ? 14.836 13.805 9.508 1 65.25 331 GLY B N 1
ATOM 6469 C CA . GLY B 1 331 ? 14.711 14.609 10.711 1 65.25 331 GLY B CA 1
ATOM 6470 C C . GLY B 1 331 ? 14.953 13.828 11.984 1 65.25 331 GLY B C 1
ATOM 6471 O O . GLY B 1 331 ? 15.195 12.617 11.938 1 65.25 331 GLY B O 1
ATOM 6472 N N . GLN B 1 332 ? 14.883 14.555 12.969 1 80.19 332 GLN B N 1
ATOM 6473 C CA . GLN B 1 332 ? 15.234 13.992 14.266 1 80.19 332 GLN B CA 1
ATOM 6474 C C . GLN B 1 332 ? 14.031 13.32 14.922 1 80.19 332 GLN B C 1
ATOM 6476 O O . GLN B 1 332 ? 12.898 13.773 14.766 1 80.19 332 GLN B O 1
ATOM 6481 N N . SER B 1 333 ? 14.227 12.242 15.477 1 90.25 333 SER B N 1
ATOM 6482 C CA . SER B 1 333 ? 13.203 11.453 16.156 1 90.25 333 SER B CA 1
ATOM 6483 C C . SER B 1 333 ? 12.789 12.094 17.469 1 90.25 333 SER B C 1
ATOM 6485 O O . SER B 1 333 ? 13.43 13.031 17.938 1 90.25 333 SER B O 1
ATOM 6487 N N . LEU B 1 334 ? 11.656 11.68 18.016 1 94.44 334 LEU B N 1
ATOM 6488 C CA . LEU B 1 334 ? 11.203 12.133 19.328 1 94.44 334 LEU B CA 1
ATOM 6489 C C . LEU B 1 334 ? 12.242 11.812 20.406 1 94.44 334 LEU B C 1
ATOM 6491 O O . LEU B 1 334 ? 12.453 12.609 21.312 1 94.44 334 LEU B O 1
ATOM 6495 N N . SER B 1 335 ? 12.914 10.703 20.25 1 91.44 335 SER B N 1
ATOM 6496 C CA . SER B 1 335 ? 13.93 10.297 21.219 1 91.44 335 SER B CA 1
ATOM 6497 C C . SER B 1 335 ? 15.109 11.266 21.219 1 91.44 335 SER B C 1
ATOM 6499 O O . SER B 1 335 ? 15.758 11.461 22.25 1 91.44 335 SER B O 1
ATOM 6501 N N . TYR B 1 336 ? 15.352 11.828 20.062 1 91.69 336 TYR B N 1
ATOM 6502 C CA . TYR B 1 336 ? 16.406 12.82 19.953 1 91.69 336 TYR B CA 1
ATOM 6503 C C . TYR B 1 336 ? 16.125 14.031 20.828 1 91.69 336 TYR B C 1
ATOM 6505 O O . TYR B 1 336 ? 17.047 14.656 21.359 1 91.69 336 TYR B O 1
ATOM 6513 N N . TYR B 1 337 ? 14.859 14.344 21.062 1 94.44 337 TYR B N 1
ATOM 6514 C CA . TYR B 1 337 ? 14.445 15.516 21.844 1 94.44 337 TYR B CA 1
ATOM 6515 C C . TYR B 1 337 ? 13.938 15.102 23.219 1 94.44 337 TYR B C 1
ATOM 6517 O O . TYR B 1 337 ? 13.18 15.844 23.844 1 94.44 337 TYR B O 1
ATOM 6525 N N . LEU B 1 338 ? 14.328 14.008 23.719 1 93.75 338 LEU B N 1
ATOM 6526 C CA . LEU B 1 338 ? 13.727 13.391 24.891 1 93.75 338 LEU B CA 1
ATOM 6527 C C . LEU B 1 338 ? 13.836 14.305 26.109 1 93.75 338 LEU B C 1
ATOM 6529 O O . LEU B 1 338 ? 12.875 14.461 26.859 1 93.75 338 LEU B O 1
ATOM 6533 N N . ASP B 1 339 ? 14.977 14.891 26.328 1 93.06 339 ASP B N 1
ATOM 6534 C CA . ASP B 1 339 ? 15.18 15.75 27.484 1 93.06 339 ASP B CA 1
ATOM 6535 C C . ASP B 1 339 ? 14.172 16.906 27.5 1 93.06 339 ASP B C 1
ATOM 6537 O O . ASP B 1 339 ? 13.617 17.234 28.547 1 93.06 339 ASP B O 1
ATOM 6541 N N . ALA B 1 340 ? 14 17.469 26.344 1 95.12 340 ALA B N 1
ATOM 6542 C CA . ALA B 1 340 ? 13.039 18.562 26.219 1 95.12 340 ALA B CA 1
ATOM 6543 C C . ALA B 1 340 ? 11.617 18.062 26.422 1 95.12 340 ALA B C 1
ATOM 6545 O O . ALA B 1 340 ? 10.812 18.734 27.094 1 95.12 340 ALA B O 1
ATOM 6546 N N . LEU B 1 341 ? 11.305 16.891 25.938 1 95.31 341 LEU B N 1
ATOM 6547 C CA . LEU B 1 341 ? 9.938 16.406 25.922 1 95.31 341 LEU B CA 1
ATOM 6548 C C . LEU B 1 341 ? 9.539 15.828 27.281 1 95.31 341 LEU B C 1
ATOM 6550 O O . LEU B 1 341 ? 8.352 15.711 27.578 1 95.31 341 LEU B O 1
ATOM 6554 N N . LEU B 1 342 ? 10.508 15.539 28.109 1 93.31 342 LEU B N 1
ATOM 6555 C CA . LEU B 1 342 ? 10.227 15.039 29.453 1 93.31 342 LEU B CA 1
ATOM 6556 C C . LEU B 1 342 ? 10.18 16.188 30.453 1 93.31 342 LEU B C 1
ATOM 6558 O O . LEU B 1 342 ? 9.789 15.984 31.609 1 93.31 342 LEU B O 1
ATOM 6562 N N . PHE B 1 343 ? 10.508 17.344 30.031 1 93.38 343 PHE B N 1
ATOM 6563 C CA . PHE B 1 343 ? 10.602 18.5 30.922 1 93.38 343 PHE B CA 1
ATOM 6564 C C . PHE B 1 343 ? 9.289 18.734 31.656 1 93.38 343 PHE B C 1
ATOM 6566 O O . PHE B 1 343 ? 9.281 18.938 32.875 1 93.38 343 PHE B O 1
ATOM 6573 N N . PRO B 1 344 ? 8.148 18.703 30.969 1 92.62 344 PRO B N 1
ATOM 6574 C CA . PRO B 1 344 ? 6.891 18.953 31.672 1 92.62 344 PRO B CA 1
ATOM 6575 C C . PRO B 1 344 ? 6.641 17.969 32.812 1 92.62 344 PRO B C 1
ATOM 6577 O O . PRO B 1 344 ? 6.09 18.344 33.844 1 92.62 344 PRO B O 1
ATOM 6580 N N . THR B 1 345 ? 6.969 16.766 32.562 1 86.19 345 THR B N 1
ATOM 6581 C CA . THR B 1 345 ? 6.746 15.75 33.594 1 86.19 345 THR B CA 1
ATOM 6582 C C . THR B 1 345 ? 7.742 15.898 34.75 1 86.19 345 THR B C 1
ATOM 6584 O O . THR B 1 345 ? 7.422 15.602 35.875 1 86.19 345 THR B O 1
ATOM 6587 N N . ARG B 1 346 ? 8.883 16.438 34.438 1 85.25 346 ARG B N 1
ATOM 6588 C CA . ARG B 1 346 ? 9.938 16.562 35.438 1 85.25 346 ARG B CA 1
ATOM 6589 C C . ARG B 1 346 ? 9.758 17.844 36.25 1 85.25 346 ARG B C 1
ATOM 6591 O O . ARG B 1 346 ? 10.148 17.891 37.406 1 85.25 346 ARG B O 1
ATOM 6598 N N . SER B 1 347 ? 9.422 18.844 35.688 1 80.62 347 SER B N 1
ATOM 6599 C CA . SER B 1 347 ? 9.359 20.156 36.312 1 80.62 347 SER B CA 1
ATOM 6600 C C . SER B 1 347 ? 8.305 20.188 37.406 1 80.62 347 SER B C 1
ATOM 6602 O O . SER B 1 347 ? 8.273 21.109 38.219 1 80.62 347 SER B O 1
ATOM 6604 N N . LYS B 1 348 ? 7.816 19.234 38 1 66.69 348 LYS B N 1
ATOM 6605 C CA . LYS B 1 348 ? 6.855 19.141 39.094 1 66.69 348 LYS B CA 1
ATOM 6606 C C . LYS B 1 348 ? 5.867 20.312 39.031 1 66.69 348 LYS B C 1
ATOM 6608 O O . LYS B 1 348 ? 5.215 20.609 40.031 1 66.69 348 LYS B O 1
ATOM 6613 N N . GLN B 1 349 ? 5.93 21.094 37.969 1 65.81 349 GLN B N 1
ATOM 6614 C CA . GLN B 1 349 ? 4.938 22.156 37.844 1 65.81 349 GLN B CA 1
ATOM 6615 C C . GLN B 1 349 ? 3.551 21.578 37.562 1 65.81 349 GLN B C 1
ATOM 6617 O O . GLN B 1 349 ? 3.424 20.5 36.969 1 65.81 349 GLN B O 1
ATOM 6622 N N . ASP B 1 350 ? 2.65 22.016 38.25 1 66.88 350 ASP B N 1
ATOM 6623 C CA . ASP B 1 350 ? 1.26 21.578 38.125 1 66.88 350 ASP B CA 1
ATOM 6624 C C . ASP B 1 350 ? 0.698 21.938 36.75 1 66.88 350 ASP B C 1
ATOM 6626 O O . ASP B 1 350 ? -0.483 22.266 36.625 1 66.88 350 ASP B O 1
ATOM 6630 N N . LEU B 1 351 ? 1.623 22.047 35.75 1 75.75 351 LEU B N 1
ATOM 6631 C CA . LEU B 1 351 ? 1.083 22.344 34.438 1 75.75 351 LEU B CA 1
ATOM 6632 C C . LEU B 1 351 ? 1.267 21.156 33.5 1 75.75 351 LEU B C 1
ATOM 6634 O O . LEU B 1 351 ? 2.385 20.672 33.312 1 75.75 351 LEU B O 1
ATOM 6638 N N . SER B 1 352 ? 0.204 20.688 33.094 1 85.06 352 SER B N 1
ATOM 6639 C CA . SER B 1 352 ? 0.209 19.578 32.125 1 85.06 352 SER B CA 1
ATOM 6640 C C . SER B 1 352 ? 0.32 20.094 30.688 1 85.06 352 SER B C 1
ATOM 6642 O O . SER B 1 352 ? -0.221 21.156 30.359 1 85.06 352 SER B O 1
ATOM 6644 N N . LEU B 1 353 ? 1.159 19.516 29.906 1 94.25 353 LEU B N 1
ATOM 6645 C CA . LEU B 1 353 ? 1.273 19.844 28.484 1 94.25 353 LEU B CA 1
ATOM 6646 C C . LEU B 1 353 ? 0.934 18.625 27.625 1 94.25 353 LEU B C 1
ATOM 6648 O O . LEU B 1 353 ? 1.792 17.781 27.375 1 94.25 353 LEU B O 1
ATOM 6652 N N . PRO B 1 354 ? -0.274 18.547 27.172 1 96.31 354 PRO B N 1
ATOM 6653 C CA . PRO B 1 354 ? -0.614 17.438 26.266 1 96.31 354 PRO B CA 1
ATOM 6654 C C . PRO B 1 354 ? 0.204 17.453 24.969 1 96.31 354 PRO B C 1
ATOM 6656 O O . PRO B 1 354 ? 0.472 18.531 24.422 1 96.31 354 PRO B O 1
ATOM 6659 N N . TYR B 1 355 ? 0.608 16.281 24.484 1 97.38 355 TYR B N 1
ATOM 6660 C CA . TYR B 1 355 ? 1.352 16.141 23.234 1 97.38 355 TYR B CA 1
ATOM 6661 C C . TYR B 1 355 ? 0.452 15.617 22.125 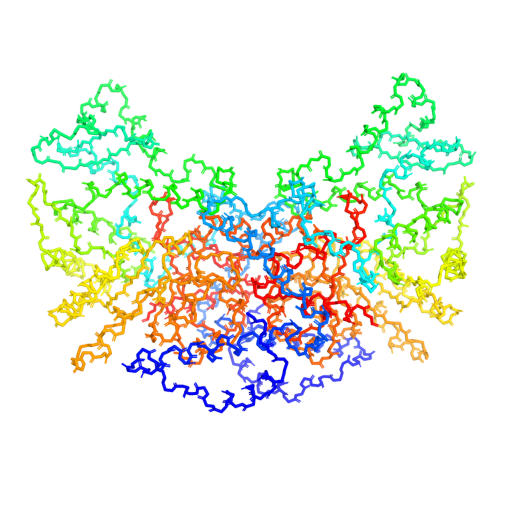1 97.38 355 TYR B C 1
ATOM 6663 O O . TYR B 1 355 ? -0.452 14.82 22.375 1 97.38 355 TYR B O 1
ATOM 6671 N N . PHE B 1 356 ? 0.691 16.062 20.875 1 98.25 356 PHE B N 1
ATOM 6672 C CA . PHE B 1 356 ? 0.005 15.656 19.656 1 98.25 356 PHE B CA 1
ATOM 6673 C C . PHE B 1 356 ? 1.005 15.391 18.531 1 98.25 356 PHE B C 1
ATOM 6675 O O . PHE B 1 356 ? 0.85 15.891 17.422 1 98.25 356 PHE B O 1
ATOM 6682 N N . PHE B 1 357 ? 1.896 14.5 18.688 1 97.62 357 PHE B N 1
ATOM 6683 C CA . PHE B 1 357 ? 3.088 14.344 17.859 1 97.62 357 PHE B CA 1
ATOM 6684 C C . PHE B 1 357 ? 2.734 13.742 16.516 1 97.62 357 PHE B C 1
ATOM 6686 O O . PHE B 1 357 ? 1.913 12.828 16.438 1 97.62 357 PHE B O 1
ATOM 6693 N N . HIS B 1 358 ? 3.373 14.336 15.5 1 97.06 358 HIS B N 1
ATOM 6694 C CA . HIS B 1 358 ? 3.58 13.523 14.312 1 97.06 358 HIS B CA 1
ATOM 6695 C C . HIS B 1 358 ? 4.469 12.32 14.609 1 97.06 358 HIS B C 1
ATOM 6697 O O . HIS B 1 358 ? 5.582 12.477 15.117 1 97.06 358 HIS B O 1
ATOM 6703 N N . ALA B 1 359 ? 3.986 11.18 14.242 1 96.12 359 ALA B N 1
ATOM 6704 C CA . ALA B 1 359 ? 4.801 9.992 14.492 1 96.12 359 ALA B CA 1
ATOM 6705 C C . ALA B 1 359 ? 4.555 8.93 13.43 1 96.12 359 ALA B C 1
ATOM 6707 O O . ALA B 1 359 ? 3.41 8.531 13.195 1 96.12 359 ALA B O 1
ATOM 6708 N N . SER B 1 360 ? 5.637 8.508 12.758 1 94.19 360 SER B N 1
ATOM 6709 C CA . SER B 1 360 ? 5.668 7.383 11.828 1 94.19 360 SER B CA 1
ATOM 6710 C C . SER B 1 360 ? 4.926 7.711 10.539 1 94.19 360 SER B C 1
ATOM 6712 O O . SER B 1 360 ? 4.156 6.891 10.031 1 94.19 360 SER B O 1
ATOM 6714 N N . GLU B 1 361 ? 5.02 8.922 10.055 1 95.19 361 GLU B N 1
ATOM 6715 C CA . GLU B 1 361 ? 4.531 9.305 8.734 1 95.19 361 GLU B CA 1
ATOM 6716 C C . GLU B 1 361 ? 5.555 8.969 7.652 1 95.19 361 GLU B C 1
ATOM 6718 O O . GLU B 1 361 ? 6.109 9.859 7.012 1 95.19 361 GLU B O 1
ATOM 6723 N N . ASN B 1 362 ? 5.816 7.719 7.5 1 93.94 362 ASN B N 1
ATOM 6724 C CA . ASN B 1 362 ? 6.844 7.23 6.582 1 93.94 362 ASN B CA 1
ATOM 6725 C C . ASN B 1 362 ? 6.609 5.77 6.203 1 93.94 362 ASN B C 1
ATOM 6727 O O . ASN B 1 362 ? 5.676 5.137 6.699 1 93.94 362 ASN B O 1
ATOM 6731 N N . LEU B 1 363 ? 7.5 5.25 5.363 1 94.81 363 LEU B N 1
ATOM 6732 C CA . LEU B 1 363 ? 7.352 3.893 4.852 1 94.81 363 LEU B CA 1
ATOM 6733 C C . LEU B 1 363 ? 8.367 2.957 5.5 1 94.81 363 LEU B C 1
ATOM 6735 O O . LEU B 1 363 ? 8.375 1.756 5.219 1 94.81 363 LEU B O 1
ATOM 6739 N N . TRP B 1 364 ? 9.211 3.439 6.336 1 94.38 364 TRP B N 1
ATOM 6740 C CA . TRP B 1 364 ? 10.32 2.648 6.859 1 94.38 364 TRP B CA 1
ATOM 6741 C C . TRP B 1 364 ? 9.844 1.697 7.949 1 94.38 364 TRP B C 1
ATOM 6743 O O . TRP B 1 364 ? 8.734 1.852 8.477 1 94.38 364 TRP B O 1
ATOM 6753 N N . PHE B 1 365 ? 10.617 0.766 8.289 1 95.12 365 PHE B N 1
ATOM 6754 C CA . PHE B 1 365 ? 10.32 -0.259 9.281 1 95.12 365 PHE B CA 1
ATOM 6755 C C . PHE B 1 365 ? 11.547 -0.55 10.141 1 95.12 365 PHE B C 1
ATOM 6757 O O . PHE B 1 365 ? 12.531 -1.116 9.656 1 95.12 365 PHE B O 1
ATOM 6764 N N . GLY B 1 366 ? 11.469 -0.141 11.344 1 92.5 366 GLY B N 1
ATOM 6765 C CA . GLY B 1 366 ? 12.555 -0.416 12.273 1 92.5 366 GLY B CA 1
ATOM 6766 C C . GLY B 1 366 ? 13.562 0.719 12.375 1 92.5 366 GLY B C 1
ATOM 6767 O O . GLY B 1 366 ? 14.617 0.568 12.984 1 92.5 366 GLY B O 1
ATOM 6768 N N . THR B 1 367 ? 13.305 1.799 11.789 1 92.88 367 THR B N 1
ATOM 6769 C CA . THR B 1 367 ? 14.18 2.969 11.859 1 92.88 367 THR B CA 1
ATOM 6770 C C . THR B 1 367 ? 13.734 3.904 12.984 1 92.88 367 THR B C 1
ATOM 6772 O O . THR B 1 367 ? 12.664 3.721 13.562 1 92.88 367 THR B O 1
ATOM 6775 N N . ASP B 1 368 ? 14.516 4.918 13.25 1 89.69 368 ASP B N 1
ATOM 6776 C CA . ASP B 1 368 ? 14.18 5.887 14.289 1 89.69 368 ASP B CA 1
ATOM 6777 C C . ASP B 1 368 ? 12.906 6.648 13.93 1 89.69 368 ASP B C 1
ATOM 6779 O O . ASP B 1 368 ? 12.133 7.023 14.812 1 89.69 368 ASP B O 1
ATOM 6783 N N . ALA B 1 369 ? 12.703 6.816 12.672 1 88.62 369 ALA B N 1
ATOM 6784 C CA . ALA B 1 369 ? 11.539 7.566 12.211 1 88.62 369 ALA B CA 1
ATOM 6785 C C . ALA B 1 369 ? 10.25 6.809 12.5 1 88.62 369 ALA B C 1
ATOM 6787 O O . ALA B 1 369 ? 9.266 7.391 12.969 1 88.62 369 ALA B O 1
ATOM 6788 N N . ASP B 1 370 ? 10.242 5.492 12.148 1 90.69 370 ASP B N 1
ATOM 6789 C CA . ASP B 1 370 ? 9.008 4.746 12.383 1 90.69 370 ASP B CA 1
ATOM 6790 C C . ASP B 1 370 ? 8.852 4.402 13.859 1 90.69 370 ASP B C 1
ATOM 6792 O O . ASP B 1 370 ? 7.734 4.27 14.359 1 90.69 370 ASP B O 1
ATOM 6796 N N . GLU B 1 371 ? 9.938 4.398 14.633 1 93.62 371 GLU B N 1
ATOM 6797 C CA . GLU B 1 371 ? 9.859 4.113 16.062 1 93.62 371 GLU B CA 1
ATOM 6798 C C . GLU B 1 371 ? 9.336 5.32 16.844 1 93.62 371 GLU B C 1
ATOM 6800 O O . GLU B 1 371 ? 9.078 5.227 18.047 1 93.62 371 GLU B O 1
ATOM 6805 N N . ASN B 1 372 ? 9.172 6.445 16.141 1 95.44 372 ASN B N 1
ATOM 6806 C CA . ASN B 1 372 ? 8.5 7.59 16.75 1 95.44 372 ASN B CA 1
ATOM 6807 C C . ASN B 1 372 ? 7.145 7.203 17.328 1 95.44 372 ASN B C 1
ATOM 6809 O O . ASN B 1 372 ? 6.68 7.816 18.297 1 95.44 372 ASN B O 1
ATOM 6813 N N . ILE B 1 373 ? 6.535 6.18 16.734 1 95.62 373 ILE B N 1
ATOM 6814 C CA . ILE B 1 373 ? 5.227 5.754 17.219 1 95.62 373 ILE B CA 1
ATOM 6815 C C . ILE B 1 373 ? 5.367 5.188 18.641 1 95.62 373 ILE B C 1
ATOM 6817 O O . ILE B 1 373 ? 4.516 5.43 19.5 1 95.62 373 ILE B O 1
ATOM 6821 N N . VAL B 1 374 ? 6.402 4.453 18.891 1 95.31 374 VAL B N 1
ATOM 6822 C CA . VAL B 1 374 ? 6.691 3.902 20.219 1 95.31 374 VAL B CA 1
ATOM 6823 C C . VAL B 1 374 ? 6.992 5.035 21.188 1 95.31 374 VAL B C 1
ATOM 6825 O O . VAL B 1 374 ? 6.445 5.07 22.297 1 95.31 374 VAL B O 1
ATOM 6828 N N . ASP B 1 375 ? 7.82 5.941 20.734 1 95.75 375 ASP B N 1
ATOM 6829 C CA . ASP B 1 375 ? 8.211 7.074 21.562 1 95.75 375 ASP B CA 1
ATOM 6830 C C . ASP B 1 375 ? 6.992 7.922 21.953 1 95.75 375 ASP B C 1
ATOM 6832 O O . ASP B 1 375 ? 6.871 8.359 23.094 1 95.75 375 ASP B O 1
ATOM 6836 N N . ALA B 1 376 ? 6.156 8.188 20.969 1 96.62 376 ALA B N 1
ATOM 6837 C CA . ALA B 1 376 ? 4.969 9 21.203 1 96.62 376 ALA B CA 1
ATOM 6838 C C . ALA B 1 376 ? 4.098 8.383 22.297 1 96.62 376 ALA B C 1
ATOM 6840 O O . ALA B 1 376 ? 3.639 9.078 23.203 1 96.62 376 ALA B O 1
ATOM 6841 N N . VAL B 1 377 ? 3.891 7.07 22.188 1 95.31 377 VAL B N 1
ATOM 6842 C CA . VAL B 1 377 ? 3.062 6.367 23.172 1 95.31 377 VAL B CA 1
ATOM 6843 C C . VAL B 1 377 ? 3.719 6.426 24.547 1 95.31 377 VAL B C 1
ATOM 6845 O O . VAL B 1 377 ? 3.047 6.672 25.547 1 95.31 377 VAL B O 1
ATOM 6848 N N . MET B 1 378 ? 5.008 6.297 24.594 1 93.44 378 MET B N 1
ATOM 6849 C CA . MET B 1 378 ? 5.742 6.293 25.844 1 93.44 378 MET B CA 1
ATOM 6850 C C . MET B 1 378 ? 5.773 7.688 26.469 1 93.44 378 MET B C 1
ATOM 6852 O O . MET B 1 378 ? 5.934 7.832 27.672 1 93.44 378 MET B O 1
ATOM 6856 N N . LEU B 1 379 ? 5.602 8.695 25.656 1 94.19 379 LEU B N 1
ATOM 6857 C CA . LEU B 1 379 ? 5.566 10.078 26.125 1 94.19 379 LEU B CA 1
ATOM 6858 C C . LEU B 1 379 ? 4.141 10.492 26.484 1 94.19 379 LEU B C 1
ATOM 6860 O O . LEU B 1 379 ? 3.869 11.68 26.688 1 94.19 379 LEU B O 1
ATOM 6864 N N . ASN B 1 380 ? 3.23 9.57 26.5 1 92.31 380 ASN B N 1
ATOM 6865 C CA . ASN B 1 380 ? 1.839 9.773 26.891 1 92.31 380 ASN B CA 1
ATOM 6866 C C . ASN B 1 380 ? 1.136 10.758 25.953 1 92.31 380 ASN B C 1
ATOM 6868 O O . ASN B 1 380 ? 0.501 11.711 26.422 1 92.31 380 ASN B O 1
ATOM 6872 N N . VAL B 1 381 ? 1.319 10.555 24.734 1 96.38 381 VAL B N 1
ATOM 6873 C CA . VAL B 1 381 ? 0.709 11.406 23.719 1 96.38 381 VAL B CA 1
ATOM 6874 C C . VAL B 1 381 ? -0.812 11.352 23.844 1 96.38 381 VAL B C 1
ATOM 6876 O O . VAL B 1 381 ? -1.369 10.328 24.25 1 96.38 381 VAL B O 1
ATOM 6879 N N . SER B 1 382 ? -1.466 12.438 23.547 1 96.12 382 SER B N 1
ATOM 6880 C CA . SER B 1 382 ? -2.924 12.492 23.547 1 96.12 382 SER B CA 1
ATOM 6881 C C . SER B 1 382 ? -3.504 11.938 22.25 1 96.12 382 SER B C 1
ATOM 6883 O O . SER B 1 382 ? -4.48 11.188 22.266 1 96.12 382 SER B O 1
ATOM 6885 N N . ARG B 1 383 ? -2.957 12.328 21.156 1 97.69 383 ARG B N 1
ATOM 6886 C CA . ARG B 1 383 ? -3.27 11.844 19.812 1 97.69 383 ARG B CA 1
ATOM 6887 C C . ARG B 1 383 ? -2.012 11.758 18.953 1 97.69 383 ARG B C 1
ATOM 6889 O O . ARG B 1 383 ? -1.027 12.453 19.219 1 97.69 383 ARG B O 1
ATOM 6896 N N . ILE B 1 384 ? -2.033 10.906 17.969 1 97.75 384 ILE B N 1
ATOM 6897 C CA . ILE B 1 384 ? -0.876 10.734 17.109 1 97.75 384 ILE B CA 1
ATOM 6898 C C . ILE B 1 384 ? -1.237 11.164 15.68 1 97.75 384 ILE B C 1
ATOM 6900 O O . ILE B 1 384 ? -2.229 10.695 15.117 1 97.75 384 ILE B O 1
ATOM 6904 N N . GLY B 1 385 ? -0.468 12.086 15.156 1 97.75 385 GLY B N 1
ATOM 6905 C CA . GLY B 1 385 ? -0.648 12.492 13.773 1 97.75 385 GLY B CA 1
ATOM 6906 C C . GLY B 1 385 ? -0.156 11.461 12.773 1 97.75 385 GLY B C 1
ATOM 6907 O O . GLY B 1 385 ? 0.978 10.984 12.875 1 97.75 385 GLY B O 1
ATOM 6908 N N . HIS B 1 386 ? -0.994 11.062 11.797 1 97 386 HIS B N 1
ATOM 6909 C CA . HIS B 1 386 ? -0.754 10.164 10.664 1 97 386 HIS B CA 1
ATOM 6910 C C . HIS B 1 386 ? -0.634 8.719 11.125 1 97 386 HIS B C 1
ATOM 6912 O O . HIS B 1 386 ? -1.472 7.883 10.781 1 97 386 HIS B O 1
ATOM 6918 N N . ALA B 1 387 ? 0.449 8.406 11.883 1 96.75 387 ALA B N 1
ATOM 6919 C CA . ALA B 1 387 ? 0.693 7.047 12.359 1 96.75 387 ALA B CA 1
ATOM 6920 C C . ALA B 1 387 ? 0.664 6.047 11.203 1 96.75 387 ALA B C 1
ATOM 6922 O O . ALA B 1 387 ? 0.08 4.969 11.32 1 96.75 387 ALA B O 1
ATOM 6923 N N . TYR B 1 388 ? 1.234 6.395 10.086 1 96.88 388 TYR B N 1
ATOM 6924 C CA . TYR B 1 388 ? 1.103 5.641 8.844 1 96.88 388 TYR B CA 1
ATOM 6925 C C . TYR B 1 388 ? 1.677 4.238 9 1 96.88 388 TYR B C 1
ATOM 6927 O O . TYR B 1 388 ? 1.09 3.264 8.516 1 96.88 388 TYR B O 1
ATOM 6935 N N . SER B 1 389 ? 2.775 4.059 9.703 1 94.06 389 SER B N 1
ATOM 6936 C CA . SER B 1 389 ? 3.447 2.766 9.797 1 94.06 389 SER B CA 1
ATOM 6937 C C . SER B 1 389 ? 2.984 1.992 11.031 1 94.06 389 SER B C 1
ATOM 6939 O O . SER B 1 389 ? 3.568 0.964 11.375 1 94.06 389 SER B O 1
ATOM 6941 N N . LEU B 1 390 ? 1.958 2.438 11.695 1 95.25 390 LEU B N 1
ATOM 6942 C CA . LEU B 1 390 ? 1.484 1.869 12.953 1 95.25 390 LEU B CA 1
ATOM 6943 C C . LEU B 1 390 ? 1.239 0.37 12.812 1 95.25 390 LEU B C 1
ATOM 6945 O O . LEU B 1 390 ? 1.599 -0.408 13.695 1 95.25 390 LEU B O 1
ATOM 6949 N N . PRO B 1 391 ? 0.708 -0.135 11.695 1 94 391 PRO B N 1
ATOM 6950 C CA . PRO B 1 391 ? 0.386 -1.562 11.602 1 94 391 PRO B CA 1
ATOM 6951 C C . PRO B 1 391 ? 1.629 -2.449 11.633 1 94 391 PRO B C 1
ATOM 6953 O O . PRO B 1 391 ? 1.517 -3.67 11.781 1 94 391 PRO B O 1
ATOM 6956 N N . LYS B 1 392 ? 2.781 -1.887 11.516 1 94.94 392 LYS B N 1
ATOM 6957 C CA . LYS B 1 392 ? 4.027 -2.637 11.609 1 94.94 392 LYS B CA 1
ATOM 6958 C C . LYS B 1 392 ? 4.402 -2.9 13.062 1 94.94 392 LYS B C 1
ATOM 6960 O O . LYS B 1 392 ? 5.336 -3.658 13.344 1 94.94 392 LYS B O 1
ATOM 6965 N N . TYR B 1 393 ? 3.686 -2.297 14.008 1 94.19 393 TYR B N 1
ATOM 6966 C CA . TYR B 1 393 ? 3.967 -2.387 15.438 1 94.19 393 TYR B CA 1
ATOM 6967 C C . TYR B 1 393 ? 2.754 -2.908 16.203 1 94.19 393 TYR B C 1
ATOM 6969 O O . TYR B 1 393 ? 1.996 -2.127 16.781 1 94.19 393 TYR B O 1
ATOM 6977 N N . ALA B 1 394 ? 2.666 -4.184 16.281 1 90.62 394 ALA B N 1
ATOM 6978 C CA . ALA B 1 394 ? 1.479 -4.852 16.812 1 90.62 394 ALA B CA 1
ATOM 6979 C C . ALA B 1 394 ? 1.305 -4.562 18.297 1 90.62 394 ALA B C 1
ATOM 6981 O O . ALA B 1 394 ? 0.186 -4.336 18.766 1 90.62 394 ALA B O 1
ATOM 6982 N N . LYS B 1 395 ? 2.359 -4.578 19.078 1 92.12 395 LYS B N 1
ATOM 6983 C CA . LYS B 1 395 ? 2.271 -4.355 20.516 1 92.12 395 LYS B CA 1
ATOM 6984 C C . LYS B 1 395 ? 1.919 -2.902 20.828 1 92.12 395 LYS B C 1
ATOM 6986 O O . LYS B 1 395 ? 1.133 -2.631 21.734 1 92.12 395 LYS B O 1
ATOM 6991 N N . THR B 1 396 ? 2.51 -2.035 20.078 1 94.44 396 THR B N 1
ATOM 6992 C CA . THR B 1 396 ? 2.18 -0.622 20.219 1 94.44 396 THR B CA 1
ATOM 6993 C C . THR B 1 396 ? 0.717 -0.366 19.875 1 94.44 396 THR B C 1
ATOM 6995 O O . THR B 1 396 ? 0.05 0.441 20.531 1 94.44 396 THR B O 1
ATOM 6998 N N . MET B 1 397 ? 0.235 -1.024 18.875 1 92.19 397 MET B N 1
ATOM 6999 C CA . MET B 1 397 ? -1.168 -0.908 18.484 1 92.19 397 MET B CA 1
ATOM 7000 C C . MET B 1 397 ? -2.084 -1.338 19.625 1 92.19 397 MET B C 1
ATOM 7002 O O . MET B 1 397 ? -3.127 -0.721 19.859 1 92.19 397 MET B O 1
ATOM 7006 N N . ASP B 1 398 ? -1.706 -2.365 20.312 1 90.5 398 ASP B N 1
ATOM 7007 C CA . ASP B 1 398 ? -2.486 -2.828 21.453 1 90.5 398 ASP B CA 1
ATOM 7008 C C . ASP B 1 398 ? -2.578 -1.75 22.531 1 90.5 398 ASP B C 1
ATOM 7010 O O . ASP B 1 398 ? -3.645 -1.535 23.125 1 90.5 398 ASP B O 1
ATOM 7014 N N . ILE B 1 399 ? -1.486 -1.122 22.75 1 93.19 399 ILE B N 1
ATOM 7015 C CA . ILE B 1 399 ? -1.445 -0.074 23.766 1 93.19 399 ILE B CA 1
ATOM 7016 C C . ILE B 1 399 ? -2.342 1.087 23.344 1 93.19 399 ILE B C 1
ATOM 7018 O O . ILE B 1 399 ? -3.088 1.632 24.156 1 93.19 399 ILE B O 1
ATOM 7022 N N . ILE B 1 400 ? -2.275 1.452 22.109 1 94.44 400 ILE B N 1
ATOM 7023 C CA . ILE B 1 400 ? -3.072 2.549 21.578 1 94.44 400 ILE B CA 1
ATOM 7024 C C . ILE B 1 400 ? -4.559 2.234 21.734 1 94.44 400 ILE B C 1
ATOM 7026 O O . ILE B 1 400 ? -5.344 3.096 22.125 1 94.44 400 ILE B O 1
ATOM 7030 N N . LYS B 1 401 ? -4.934 1.04 21.438 1 89.81 401 LYS B N 1
ATOM 7031 C CA . LYS B 1 401 ? -6.316 0.598 21.594 1 89.81 401 LYS B CA 1
ATOM 7032 C C . LYS B 1 401 ? -6.754 0.632 23.047 1 89.81 401 LYS B C 1
ATOM 7034 O O . LYS B 1 401 ? -7.828 1.146 23.375 1 89.81 401 LYS B O 1
ATOM 7039 N N . ASP B 1 402 ? -5.93 0.159 23.938 1 91 402 ASP B N 1
ATOM 7040 C CA . ASP B 1 402 ? -6.25 0.06 25.359 1 91 402 ASP B CA 1
ATOM 7041 C C . ASP B 1 402 ? -6.383 1.444 25.984 1 91 402 ASP B C 1
ATOM 7043 O O . ASP B 1 402 ? -7.254 1.668 26.828 1 91 402 ASP B O 1
ATOM 7047 N N . LYS B 1 403 ? -5.547 2.316 25.547 1 92.56 403 LYS B N 1
ATOM 7048 C CA . LYS B 1 403 ? -5.52 3.65 26.141 1 92.56 403 LYS B CA 1
ATOM 7049 C C . LYS B 1 403 ? -6.418 4.613 25.359 1 92.56 403 LYS B C 1
ATOM 7051 O O . LYS B 1 403 ? -6.566 5.773 25.75 1 92.56 403 LYS B O 1
ATOM 7056 N N . MET B 1 404 ? -6.922 4.16 24.281 1 90.94 404 MET B N 1
ATOM 7057 C CA . MET B 1 404 ? -7.816 4.953 23.438 1 90.94 404 MET B CA 1
ATOM 7058 C C . MET B 1 404 ? -7.125 6.219 22.953 1 90.94 404 MET B C 1
ATOM 7060 O O . MET B 1 404 ? -7.684 7.312 23.047 1 90.94 404 MET B O 1
ATOM 7064 N N . ILE B 1 405 ? -5.883 6.059 22.531 1 95.25 405 ILE B N 1
ATOM 7065 C CA . ILE B 1 405 ? -5.125 7.145 21.922 1 95.25 405 ILE B CA 1
ATOM 7066 C C . ILE B 1 405 ? -5.625 7.395 20.516 1 95.25 405 ILE B C 1
ATOM 7068 O O . ILE B 1 405 ? -5.66 6.477 19.688 1 95.25 405 ILE B O 1
ATOM 7072 N N . GLY B 1 406 ? -6.047 8.594 20.203 1 95.94 406 GLY B N 1
ATOM 7073 C CA . GLY B 1 406 ? -6.582 8.914 18.891 1 95.94 406 GLY B CA 1
ATOM 7074 C C . GLY B 1 406 ? -5.523 8.945 17.797 1 95.94 406 GLY B C 1
ATOM 7075 O O . GLY B 1 406 ? -4.395 9.383 18.047 1 95.94 406 GLY B O 1
ATOM 7076 N N . ILE B 1 407 ? -5.871 8.461 16.656 1 97.38 407 ILE B N 1
ATOM 7077 C CA . ILE B 1 407 ? -5.012 8.531 15.477 1 97.38 407 ILE B CA 1
ATOM 7078 C C . ILE B 1 407 ? -5.609 9.5 14.453 1 97.38 407 ILE B C 1
ATOM 7080 O O . ILE B 1 407 ? -6.766 9.344 14.047 1 97.38 407 ILE B O 1
ATOM 7084 N N . GLU B 1 408 ? -4.848 10.484 14.078 1 98.12 408 GLU B N 1
ATOM 7085 C CA . GLU B 1 408 ? -5.277 11.477 13.094 1 98.12 408 GLU B CA 1
ATOM 7086 C C . GLU B 1 408 ? -4.824 11.086 11.688 1 98.12 408 GLU B C 1
ATOM 7088 O O . GLU B 1 408 ? -3.691 11.367 11.297 1 98.12 408 GLU B O 1
ATOM 7093 N N . VAL B 1 409 ? -5.711 10.516 10.93 1 98.06 409 VAL B N 1
ATOM 7094 C CA . VAL B 1 409 ? -5.371 10.039 9.594 1 98.06 409 VAL B CA 1
ATOM 7095 C C . VAL B 1 409 ? -5.68 11.117 8.562 1 98.06 409 VAL B C 1
ATOM 7097 O O . VAL B 1 409 ? -6.75 11.734 8.602 1 98.06 409 VAL B O 1
ATOM 7100 N N . ASN B 1 410 ? -4.789 11.391 7.684 1 98.62 410 ASN B N 1
ATOM 7101 C CA . ASN B 1 410 ? -4.898 12.359 6.598 1 98.62 410 ASN B CA 1
ATOM 7102 C C . ASN B 1 410 ? -4.691 11.703 5.234 1 98.62 410 ASN B C 1
ATOM 7104 O O . ASN B 1 410 ? -3.613 11.812 4.645 1 98.62 410 ASN B O 1
ATOM 7108 N N . PRO B 1 411 ? -5.719 11.031 4.66 1 98.62 411 PRO B N 1
ATOM 7109 C CA . PRO B 1 411 ? -5.523 10.133 3.523 1 98.62 411 PRO B CA 1
ATOM 7110 C C . PRO B 1 411 ? -4.996 10.852 2.283 1 98.62 411 PRO B C 1
ATOM 7112 O O . PRO B 1 411 ? -4.082 10.352 1.618 1 98.62 411 PRO B O 1
ATOM 7115 N N . ILE B 1 412 ? -5.555 12.016 1.964 1 98.81 412 ILE B N 1
ATOM 7116 C CA . ILE B 1 412 ? -5.141 12.711 0.749 1 98.81 412 ILE B CA 1
ATOM 7117 C C . ILE B 1 412 ? -3.711 13.227 0.912 1 98.81 412 ILE B C 1
ATOM 7119 O O . ILE B 1 412 ? -2.898 13.125 -0.011 1 98.81 412 ILE B O 1
ATOM 7123 N N . SER B 1 413 ? -3.404 13.789 2.096 1 98.69 413 SER B N 1
ATOM 7124 C CA . SER B 1 413 ? -2.033 14.203 2.379 1 98.69 413 SER B CA 1
ATOM 7125 C C . SER B 1 413 ? -1.061 13.039 2.219 1 98.69 413 SER B C 1
ATOM 7127 O O . SER B 1 413 ? -0.003 13.188 1.603 1 98.69 413 SER B O 1
ATOM 7129 N N . ASN B 1 414 ? -1.424 11.859 2.773 1 98.44 414 ASN B N 1
ATOM 7130 C CA . ASN B 1 414 ? -0.556 10.688 2.686 1 98.44 414 ASN B CA 1
ATOM 7131 C C . ASN B 1 414 ? -0.303 10.289 1.236 1 98.44 414 ASN B C 1
ATOM 7133 O O . ASN B 1 414 ? 0.789 9.828 0.896 1 98.44 414 ASN B O 1
ATOM 7137 N N . GLN B 1 415 ? -1.295 10.461 0.39 1 98.62 415 GLN B N 1
ATOM 7138 C CA . GLN B 1 415 ? -1.123 10.102 -1.015 1 98.62 415 GLN B CA 1
ATOM 7139 C C . GLN B 1 415 ? -0.293 11.148 -1.75 1 98.62 415 GLN B C 1
ATOM 7141 O O . GLN B 1 415 ? 0.659 10.812 -2.457 1 98.62 415 GLN B O 1
ATOM 7146 N N . VAL B 1 416 ? -0.633 12.445 -1.568 1 98.5 416 VAL B N 1
ATOM 7147 C CA . VAL B 1 416 ? 0.066 13.539 -2.24 1 98.5 416 VAL B CA 1
ATOM 7148 C C . VAL B 1 416 ? 1.54 13.531 -1.84 1 98.5 416 VAL B C 1
ATOM 7150 O O . VAL B 1 416 ? 2.412 13.828 -2.658 1 98.5 416 VAL B O 1
ATOM 7153 N N . MET B 1 417 ? 1.76 13.125 -0.603 1 97.12 417 MET B N 1
ATOM 7154 C CA . MET B 1 417 ? 3.117 13.125 -0.064 1 97.12 417 MET B CA 1
ATOM 7155 C C . MET B 1 417 ? 3.865 11.859 -0.463 1 97.12 417 MET B C 1
ATOM 7157 O O . MET B 1 417 ? 5.031 11.68 -0.106 1 97.12 417 MET B O 1
ATOM 7161 N N . GLY B 1 418 ? 3.246 10.953 -1.19 1 96.25 418 GLY B N 1
ATOM 7162 C CA . GLY B 1 418 ? 3.938 9.852 -1.84 1 96.25 418 GLY B CA 1
ATOM 7163 C C . GLY B 1 418 ? 4.008 8.602 -0.983 1 96.25 418 GLY B C 1
ATOM 7164 O O . GLY B 1 418 ? 4.75 7.668 -1.296 1 96.25 418 GLY B O 1
ATOM 7165 N N . LEU B 1 419 ? 3.246 8.5 0.083 1 96.94 419 LEU B N 1
ATOM 7166 C CA . LEU B 1 419 ? 3.307 7.324 0.952 1 96.94 419 LEU B CA 1
ATOM 7167 C C . LEU B 1 419 ? 2.498 6.172 0.365 1 96.94 419 LEU B C 1
ATOM 7169 O O . LEU B 1 419 ? 2.758 5.008 0.672 1 96.94 419 LEU B O 1
ATOM 7173 N N . VAL B 1 420 ? 1.53 6.449 -0.45 1 97.69 420 VAL B N 1
ATOM 7174 C CA . VAL B 1 420 ? 0.671 5.441 -1.06 1 97.69 420 VAL B CA 1
ATOM 7175 C C . VAL B 1 420 ? 0.17 5.938 -2.414 1 97.69 420 VAL B C 1
ATOM 7177 O O . VAL B 1 420 ? -0.15 7.117 -2.57 1 97.69 420 VAL B O 1
ATOM 7180 N N . GLN B 1 421 ? 0.155 5.105 -3.424 1 96.38 421 GLN B N 1
ATOM 7181 C CA . GLN B 1 421 ? -0.316 5.504 -4.746 1 96.38 421 GLN B CA 1
ATOM 7182 C C . GLN B 1 421 ? -1.812 5.246 -4.898 1 96.38 421 GLN B C 1
ATOM 7184 O O . GLN B 1 421 ? -2.562 6.133 -5.312 1 96.38 421 GLN B O 1
ATOM 7189 N N . ASP B 1 422 ? -2.27 4.02 -4.672 1 97.5 422 ASP B N 1
ATOM 7190 C CA . ASP B 1 422 ? -3.666 3.602 -4.625 1 97.5 422 ASP B CA 1
ATOM 7191 C C . ASP B 1 422 ? -4.18 3.559 -3.188 1 97.5 422 ASP B C 1
ATOM 7193 O O . ASP B 1 422 ? -3.711 2.752 -2.379 1 97.5 422 ASP B O 1
ATOM 7197 N N . LEU B 1 423 ? -5.156 4.418 -2.832 1 98.44 423 LEU B N 1
ATOM 7198 C CA . LEU B 1 423 ? -5.602 4.586 -1.452 1 98.44 423 LEU B CA 1
ATOM 7199 C C . LEU B 1 423 ? -6.16 3.281 -0.897 1 98.44 423 LEU B C 1
ATOM 7201 O O . LEU B 1 423 ? -6.277 3.119 0.319 1 98.44 423 LEU B O 1
ATOM 7205 N N . ARG B 1 424 ? -6.523 2.322 -1.662 1 97.56 424 ARG B N 1
ATOM 7206 C CA . ARG B 1 424 ? -6.98 1.018 -1.193 1 97.56 424 ARG B CA 1
ATOM 7207 C C . ARG B 1 424 ? -5.844 0.244 -0.533 1 97.56 424 ARG B C 1
ATOM 7209 O O . ARG B 1 424 ? -6.078 -0.762 0.14 1 97.56 424 ARG B O 1
ATOM 7216 N N . ASN B 1 425 ? -4.617 0.721 -0.7 1 96.81 425 ASN B N 1
ATOM 7217 C CA . ASN B 1 425 ? -3.441 0.134 -0.069 1 96.81 425 ASN B CA 1
ATOM 7218 C C . ASN B 1 425 ? -2.977 0.957 1.129 1 96.81 425 ASN B C 1
ATOM 7220 O O . ASN B 1 425 ? -1.874 0.752 1.638 1 96.81 425 ASN B O 1
ATOM 7224 N N . HIS B 1 426 ? -3.768 1.887 1.54 1 97.88 426 HIS B N 1
ATOM 7225 C CA . HIS B 1 426 ? -3.361 2.707 2.676 1 97.88 426 HIS B CA 1
ATOM 7226 C C . HIS B 1 426 ? -3.035 1.843 3.889 1 97.88 426 HIS B C 1
ATOM 7228 O O . HIS B 1 426 ? -3.805 0.947 4.246 1 97.88 426 HIS B O 1
ATOM 7234 N N . ALA B 1 427 ? -1.949 2.115 4.516 1 96.38 427 ALA B N 1
ATOM 7235 C CA . ALA B 1 427 ? -1.389 1.245 5.547 1 96.38 427 ALA B CA 1
ATOM 7236 C C . ALA B 1 427 ? -2.305 1.18 6.766 1 96.38 427 ALA B C 1
ATOM 7238 O O . ALA B 1 427 ? -2.254 0.219 7.539 1 96.38 427 ALA B O 1
ATOM 7239 N N . ILE B 1 428 ? -3.23 2.137 6.941 1 96.56 428 ILE B N 1
ATOM 7240 C CA . ILE B 1 428 ? -4.004 2.26 8.172 1 96.56 428 ILE B CA 1
ATOM 7241 C C . ILE B 1 428 ? -5.184 1.294 8.141 1 96.56 428 ILE B C 1
ATOM 7243 O O . ILE B 1 428 ? -5.852 1.083 9.156 1 96.56 428 ILE B O 1
ATOM 7247 N N . ILE B 1 429 ? -5.516 0.691 7.027 1 95.88 429 ILE B N 1
ATOM 7248 C CA . ILE B 1 429 ? -6.75 -0.054 6.797 1 95.88 429 ILE B CA 1
ATOM 7249 C C . ILE B 1 429 ? -6.867 -1.184 7.816 1 95.88 429 ILE B C 1
ATOM 7251 O O . ILE B 1 429 ? -7.934 -1.399 8.391 1 95.88 429 ILE B O 1
ATOM 7255 N N . PRO B 1 430 ? -5.781 -1.898 8.117 1 92.44 430 PRO B N 1
ATOM 7256 C CA . PRO B 1 430 ? -5.93 -2.943 9.133 1 92.44 430 PRO B CA 1
ATOM 7257 C C . PRO B 1 430 ? -6.375 -2.393 10.484 1 92.44 430 PRO B C 1
ATOM 7259 O O . PRO B 1 430 ? -7.039 -3.094 11.258 1 92.44 430 PRO B O 1
ATOM 7262 N N . VAL B 1 431 ? -6.051 -1.16 10.766 1 91.62 431 VAL B N 1
ATOM 7263 C CA . VAL B 1 431 ? -6.422 -0.536 12.031 1 91.62 431 VAL B CA 1
ATOM 7264 C C . VAL B 1 431 ? -7.922 -0.257 12.047 1 91.62 431 VAL B C 1
ATOM 7266 O O . VAL B 1 431 ? -8.547 -0.263 13.109 1 91.62 431 VAL B O 1
ATOM 7269 N N . LEU B 1 432 ? -8.531 -0.08 10.922 1 90.31 432 LEU B N 1
ATOM 7270 C CA . LEU B 1 432 ? -9.953 0.206 10.789 1 90.31 432 LEU B CA 1
ATOM 7271 C C . LEU B 1 432 ? -10.789 -1.047 11.047 1 90.31 432 LEU B C 1
ATOM 7273 O O . LEU B 1 432 ? -12 -0.961 11.258 1 90.31 432 LEU B O 1
ATOM 7277 N N . THR B 1 433 ? -10.078 -2.18 11.047 1 86 433 THR B N 1
ATOM 7278 C CA . THR B 1 433 ? -10.797 -3.443 11.188 1 86 433 THR B CA 1
ATOM 7279 C C . THR B 1 433 ? -10.992 -3.793 12.656 1 86 433 THR B C 1
ATOM 7281 O O . THR B 1 433 ? -11.672 -4.766 12.984 1 86 433 THR B O 1
ATOM 7284 N N . VAL B 1 434 ? -10.375 -2.939 13.508 1 78.88 434 VAL B N 1
ATOM 7285 C CA . VAL B 1 434 ? -10.586 -3.084 14.945 1 78.88 434 VAL B CA 1
ATOM 7286 C C . VAL B 1 434 ? -11.031 -1.752 15.539 1 78.88 434 VAL B C 1
ATOM 7288 O O . VAL B 1 434 ? -10.828 -0.696 14.938 1 78.88 434 VAL B O 1
ATOM 7291 N N . ASP B 1 435 ? -11.695 -1.809 16.594 1 77.62 435 ASP B N 1
ATOM 7292 C CA . ASP B 1 435 ? -12.258 -0.598 17.188 1 77.62 435 ASP B CA 1
ATOM 7293 C C . ASP B 1 435 ? -11.156 0.276 17.797 1 77.62 435 ASP B C 1
ATOM 7295 O O . ASP B 1 435 ? -10.859 0.18 18.984 1 77.62 435 ASP B O 1
ATOM 7299 N N . THR B 1 436 ? -10.484 1.021 17.047 1 84.88 436 THR B N 1
ATOM 7300 C CA . THR B 1 436 ? -9.453 1.989 17.422 1 84.88 436 THR B CA 1
ATOM 7301 C C . THR B 1 436 ? -9.938 3.414 17.156 1 84.88 436 THR B C 1
ATOM 7303 O O . THR B 1 436 ? -10.656 3.66 16.188 1 84.88 436 THR B O 1
ATOM 7306 N N . PRO B 1 437 ? -9.586 4.309 18.062 1 91.12 437 PRO B N 1
ATOM 7307 C CA . PRO B 1 437 ? -10.016 5.691 17.844 1 91.12 437 PRO B CA 1
ATOM 7308 C C . PRO B 1 437 ? -9.273 6.363 16.688 1 91.12 437 PRO B C 1
ATOM 7310 O O . PRO B 1 437 ? -8.141 6.82 16.859 1 91.12 437 PRO B O 1
ATOM 7313 N N . ILE B 1 438 ? -9.891 6.375 15.594 1 94.38 438 ILE B N 1
ATOM 7314 C CA . ILE B 1 438 ? -9.336 6.992 14.391 1 94.38 438 ILE B CA 1
ATOM 7315 C C . ILE B 1 438 ? -10.227 8.156 13.953 1 94.38 438 ILE B C 1
ATOM 7317 O O . ILE B 1 438 ? -11.453 8.078 14.039 1 94.38 438 ILE B O 1
ATOM 7321 N N . LEU B 1 439 ? -9.617 9.211 13.609 1 94.81 439 LEU B N 1
ATOM 7322 C CA . LEU B 1 439 ? -10.344 10.32 13 1 94.81 439 LEU B CA 1
ATOM 7323 C C . LEU B 1 439 ? -9.664 10.766 11.703 1 94.81 439 LEU B C 1
ATOM 7325 O O . LEU B 1 439 ? -8.484 10.477 11.484 1 94.81 439 LEU B O 1
ATOM 7329 N N . ILE B 1 440 ? -10.422 11.422 10.836 1 97.5 440 ILE B N 1
ATOM 7330 C CA . ILE B 1 440 ? -9.945 11.883 9.539 1 97.5 440 ILE B CA 1
ATOM 7331 C C . ILE B 1 440 ? -9.742 13.391 9.562 1 97.5 440 ILE B C 1
ATOM 7333 O O . ILE B 1 440 ? -10.57 14.133 10.102 1 97.5 440 ILE B O 1
ATOM 7337 N N . SER B 1 441 ? -8.633 13.82 9.117 1 98.44 441 SER B N 1
ATOM 7338 C CA . SER B 1 441 ? -8.352 15.234 8.922 1 98.44 441 SER B CA 1
ATOM 7339 C C . SER B 1 441 ? -7.684 15.477 7.57 1 98.44 441 SER B C 1
ATOM 7341 O O . SER B 1 441 ? -7.785 14.648 6.664 1 98.44 441 SER B O 1
ATOM 7343 N N . SER B 1 442 ? -7.117 16.797 7.367 1 98.75 442 SER B N 1
ATOM 7344 C CA . SER B 1 442 ? -6.738 17.109 5.992 1 98.75 442 SER B CA 1
ATOM 7345 C C . SER B 1 442 ? -5.32 17.672 5.926 1 98.75 442 SER B C 1
ATOM 7347 O O . SER B 1 442 ? -4.812 17.953 4.836 1 98.75 442 SER B O 1
ATOM 7349 N N . ASP B 1 443 ? -4.621 17.812 7 1 98.62 443 ASP B N 1
ATOM 7350 C CA . ASP B 1 443 ? -3.205 18.156 7.09 1 98.62 443 ASP B CA 1
ATOM 7351 C C . ASP B 1 443 ? -2.934 19.531 6.469 1 98.62 443 ASP B C 1
ATOM 7353 O O . ASP B 1 443 ? -3.129 20.562 7.113 1 98.62 443 ASP B O 1
ATOM 7357 N N . TYR B 1 444 ? -2.621 19.641 5.082 1 98.56 444 TYR B N 1
ATOM 7358 C CA . TYR B 1 444 ? -2.389 20.859 4.332 1 98.56 444 TYR B CA 1
ATOM 7359 C C . TYR B 1 444 ? -3.389 21 3.189 1 98.56 444 TYR B C 1
ATOM 7361 O O . TYR B 1 444 ? -2.998 21.094 2.023 1 98.56 444 TYR B O 1
ATOM 7369 N N . PRO B 1 445 ? -4.648 21.141 3.455 1 98.69 445 PRO B N 1
ATOM 7370 C CA . PRO B 1 445 ? -5.645 21.047 2.385 1 98.69 445 PRO B CA 1
ATOM 7371 C C . PRO B 1 445 ? -5.449 22.125 1.313 1 98.69 445 PRO B C 1
ATOM 7373 O O . PRO B 1 445 ? -5.605 21.844 0.122 1 98.69 445 PRO B O 1
ATOM 7376 N N . ALA B 1 446 ? -5.066 23.328 1.648 1 98.56 446 ALA B N 1
ATOM 7377 C CA . ALA B 1 446 ? -4.934 24.406 0.674 1 98.56 446 ALA B CA 1
ATOM 7378 C C . ALA B 1 446 ? -3.775 24.141 -0.285 1 98.56 446 ALA B C 1
ATOM 7380 O O . ALA B 1 446 ? -3.836 24.516 -1.459 1 98.56 446 ALA B O 1
ATOM 7381 N N . ALA B 1 447 ? -2.727 23.484 0.202 1 98.69 447 ALA B N 1
ATOM 7382 C CA . ALA B 1 447 ? -1.528 23.234 -0.597 1 98.69 447 ALA B CA 1
ATOM 7383 C C . ALA B 1 447 ? -1.841 22.359 -1.804 1 98.69 447 ALA B C 1
ATOM 7385 O O . ALA B 1 447 ? -1.145 22.422 -2.82 1 98.69 447 ALA B O 1
ATOM 7386 N N . TRP B 1 448 ? -2.846 21.5 -1.698 1 98.31 448 TRP B N 1
ATOM 7387 C CA . TRP B 1 448 ? -3.252 20.672 -2.824 1 98.31 448 TRP B CA 1
ATOM 7388 C C . TRP B 1 448 ? -4.734 20.844 -3.133 1 98.31 448 TRP B C 1
ATOM 7390 O O . TRP B 1 448 ? -5.398 19.922 -3.588 1 98.31 448 TRP B O 1
ATOM 7400 N N . GLU B 1 449 ? -5.246 22.047 -2.785 1 98.44 449 GLU B N 1
ATOM 7401 C CA . GLU B 1 449 ? -6.551 22.562 -3.209 1 98.44 449 GLU B CA 1
ATOM 7402 C C . GLU B 1 449 ? -7.676 21.625 -2.75 1 98.44 449 GLU B C 1
ATOM 7404 O O . GLU B 1 449 ? -8.633 21.406 -3.488 1 98.44 449 GLU B O 1
ATOM 7409 N N . ALA B 1 450 ? -7.543 21 -1.68 1 98.75 450 ALA B N 1
ATOM 7410 C CA . ALA B 1 450 ? -8.602 20.188 -1.085 1 98.75 450 ALA B CA 1
ATOM 7411 C C . ALA B 1 450 ? -9.539 21.047 -0.238 1 98.75 450 ALA B C 1
ATOM 7413 O O . ALA B 1 450 ? -9.164 22.141 0.185 1 98.75 450 ALA B O 1
ATOM 7414 N N . LEU B 1 451 ? -10.75 20.609 -0.037 1 98.56 451 LEU B N 1
ATOM 7415 C CA . LEU B 1 451 ? -11.648 21.172 0.963 1 98.56 451 LEU B CA 1
ATOM 7416 C C . LEU B 1 451 ? -11.188 20.812 2.373 1 98.56 451 LEU B C 1
ATOM 7418 O O . LEU B 1 451 ? -10.359 19.922 2.551 1 98.56 451 LEU B O 1
ATOM 7422 N N . PRO B 1 452 ? -11.734 21.516 3.309 1 98.31 452 PRO B N 1
ATOM 7423 C CA . PRO B 1 452 ? -11.273 21.312 4.684 1 98.31 452 PRO B CA 1
ATOM 7424 C C . PRO B 1 452 ?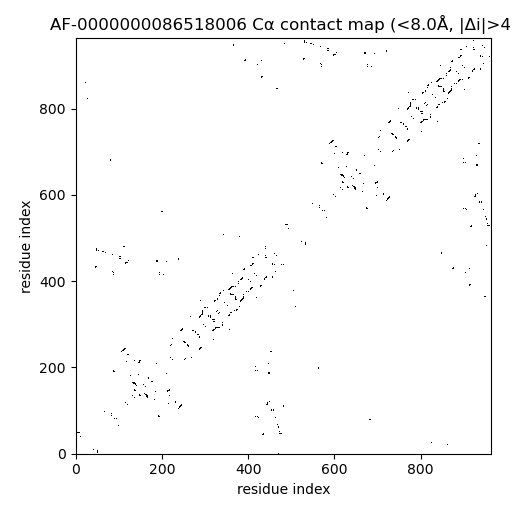 -11.344 19.859 5.129 1 98.31 452 PRO B C 1
ATOM 7426 O O . PRO B 1 452 ? -10.375 19.312 5.656 1 98.31 452 PRO B O 1
ATOM 7429 N N . LEU B 1 453 ? -12.523 19.125 4.91 1 98.56 453 LEU B N 1
ATOM 7430 C CA . LEU B 1 453 ? -12.594 17.734 5.367 1 98.56 453 LEU B CA 1
ATOM 7431 C C . LEU B 1 453 ? -13.344 16.875 4.363 1 98.56 453 LEU B C 1
ATOM 7433 O O . LEU B 1 453 ? -13.219 15.641 4.383 1 98.56 453 LEU B O 1
ATOM 7437 N N . SER B 1 454 ? -14.148 17.422 3.475 1 98.75 454 SER B N 1
ATOM 7438 C CA . SER B 1 454 ? -15.078 16.656 2.654 1 98.75 454 SER B CA 1
ATOM 7439 C C . SER B 1 454 ? -14.328 15.688 1.736 1 98.75 454 SER B C 1
ATOM 7441 O O . SER B 1 454 ? -14.734 14.539 1.583 1 98.75 454 SER B O 1
ATOM 7443 N N . HIS B 1 455 ? -13.289 16.203 1.082 1 98.88 455 HIS B N 1
ATOM 7444 C CA . HIS B 1 455 ? -12.539 15.328 0.19 1 98.88 455 HIS B CA 1
ATOM 7445 C C . HIS B 1 455 ? -11.953 14.133 0.946 1 98.88 455 HIS B C 1
ATOM 7447 O O . HIS B 1 455 ? -12.047 12.992 0.487 1 98.88 455 HIS B O 1
ATOM 7453 N N . ASP B 1 456 ? -11.336 14.383 2.113 1 98.88 456 ASP B N 1
ATOM 7454 C CA . ASP B 1 456 ? -10.695 13.328 2.898 1 98.88 456 ASP B CA 1
ATOM 7455 C C . ASP B 1 456 ? -11.734 12.344 3.441 1 98.88 456 ASP B C 1
ATOM 7457 O O . ASP B 1 456 ? -11.492 11.133 3.465 1 98.88 456 ASP B O 1
ATOM 7461 N N . LEU B 1 457 ? -12.867 12.828 3.881 1 98.62 457 LEU B N 1
ATOM 7462 C CA . LEU B 1 457 ? -13.922 11.945 4.348 1 98.62 457 LEU B CA 1
ATOM 7463 C C . LEU B 1 457 ? -14.461 11.086 3.209 1 98.62 457 LEU B C 1
ATOM 7465 O O . LEU B 1 457 ? -14.758 9.906 3.404 1 98.62 457 LEU B O 1
ATOM 7469 N N . TYR B 1 458 ? -14.562 11.719 2.061 1 98.75 458 TYR B N 1
ATOM 7470 C CA . TYR B 1 458 ? -15.047 10.977 0.901 1 98.75 458 TYR B CA 1
ATOM 7471 C C . TYR B 1 458 ? -14.125 9.812 0.571 1 98.75 458 TYR B C 1
ATOM 7473 O O . TYR B 1 458 ? -14.578 8.672 0.423 1 98.75 458 TYR B O 1
ATOM 7481 N N . VAL B 1 459 ? -12.812 10.062 0.452 1 98.81 459 VAL B N 1
ATOM 7482 C CA . VAL B 1 459 ? -11.906 9 0.033 1 98.81 459 VAL B CA 1
ATOM 7483 C C . VAL B 1 459 ? -11.781 7.961 1.142 1 98.81 459 VAL B C 1
ATOM 7485 O O . VAL B 1 459 ? -11.625 6.77 0.866 1 98.81 459 VAL B O 1
ATOM 7488 N N . SER B 1 460 ? -11.867 8.391 2.389 1 98.31 460 SER B N 1
ATOM 7489 C CA . SER B 1 460 ? -11.891 7.426 3.484 1 98.31 460 SER B CA 1
ATOM 7490 C C . SER B 1 460 ? -13.094 6.492 3.377 1 98.31 460 SER B C 1
ATOM 7492 O O . SER B 1 460 ? -12.961 5.285 3.578 1 98.31 460 SER B O 1
ATOM 7494 N N . PHE B 1 461 ? -14.227 7.027 3.07 1 98.31 461 PHE B N 1
ATOM 7495 C CA . PHE B 1 461 ? -15.477 6.281 2.98 1 98.31 461 PHE B CA 1
ATOM 7496 C C . PHE B 1 461 ? -15.461 5.336 1.785 1 98.31 461 PHE B C 1
ATOM 7498 O O . PHE B 1 461 ? -15.891 4.188 1.892 1 98.31 461 PHE B O 1
ATOM 7505 N N . MET B 1 462 ? -14.906 5.793 0.712 1 98.75 462 MET B N 1
ATOM 7506 C CA . MET B 1 462 ? -15.023 5.066 -0.548 1 98.75 462 MET B CA 1
ATOM 7507 C C . MET B 1 462 ? -13.867 4.094 -0.726 1 98.75 462 MET B C 1
ATOM 7509 O O . MET B 1 462 ? -14.023 3.037 -1.341 1 98.75 462 MET B O 1
ATOM 7513 N N . ALA B 1 463 ? -12.68 4.43 -0.189 1 98.38 463 ALA B N 1
ATOM 7514 C CA . ALA B 1 463 ? -11.484 3.688 -0.583 1 98.38 463 ALA B CA 1
ATOM 7515 C C . ALA B 1 463 ? -10.867 2.959 0.61 1 98.38 463 ALA B C 1
ATOM 7517 O O . ALA B 1 463 ? -10.203 1.935 0.445 1 98.38 463 ALA B O 1
ATOM 7518 N N . LEU B 1 464 ? -11.055 3.475 1.833 1 97.56 464 LEU B N 1
ATOM 7519 C CA . LEU B 1 464 ? -10.398 2.875 2.99 1 97.56 464 LEU B CA 1
ATOM 7520 C C . LEU B 1 464 ? -11.344 1.921 3.715 1 97.56 464 LEU B C 1
ATOM 7522 O O . LEU B 1 464 ? -10.898 1.066 4.484 1 97.56 464 LEU B O 1
ATOM 7526 N N . SER B 1 465 ? -12.641 2.059 3.52 1 95.56 465 SER B N 1
ATOM 7527 C CA . SER B 1 465 ? -13.602 1.239 4.25 1 95.56 465 SER B CA 1
ATOM 7528 C C . SER B 1 465 ? -14.242 0.2 3.34 1 95.56 465 SER B C 1
ATOM 7530 O O . SER B 1 465 ? -14.125 0.277 2.115 1 95.56 465 SER B O 1
ATOM 7532 N N . SER B 1 466 ? -14.906 -0.736 3.914 1 95.31 466 SER B N 1
ATOM 7533 C CA . SER B 1 466 ? -15.5 -1.873 3.217 1 95.31 466 SER B CA 1
ATOM 7534 C C . SER B 1 466 ? -16.656 -1.435 2.328 1 95.31 466 SER B C 1
ATOM 7536 O O . SER B 1 466 ? -17.328 -0.443 2.619 1 95.31 466 SER B O 1
ATOM 7538 N N . LYS B 1 467 ? -16.844 -2.195 1.288 1 95.38 467 LYS B N 1
ATOM 7539 C CA . LYS B 1 467 ? -17.984 -2.029 0.397 1 95.38 467 LYS B CA 1
ATOM 7540 C C . LYS B 1 467 ? -19.297 -1.993 1.183 1 95.38 467 LYS B C 1
ATOM 7542 O O . LYS B 1 467 ? -20.266 -1.349 0.763 1 95.38 467 LYS B O 1
ATOM 7547 N N . ASN B 1 468 ? -19.281 -2.541 2.365 1 92.88 468 ASN B N 1
ATOM 7548 C CA . ASN B 1 468 ? -20.5 -2.688 3.145 1 92.88 468 ASN B CA 1
ATOM 7549 C C . ASN B 1 468 ? -20.531 -1.729 4.332 1 92.88 468 ASN B C 1
ATOM 7551 O O . ASN B 1 468 ? -21.375 -1.85 5.215 1 92.88 468 ASN B O 1
ATOM 7555 N N . SER B 1 469 ? -19.609 -0.837 4.406 1 94 469 SER B N 1
ATOM 7556 C CA . SER B 1 469 ? -19.625 0.203 5.43 1 94 469 SER B CA 1
ATOM 7557 C C . SER B 1 469 ? -20.422 1.419 4.98 1 94 469 SER B C 1
ATOM 7559 O O . SER B 1 469 ? -20.094 2.051 3.975 1 94 469 SER B O 1
ATOM 7561 N N . GLY B 1 470 ? -21.469 1.746 5.711 1 95.75 470 GLY B N 1
ATOM 7562 C CA . GLY B 1 470 ? -22.328 2.867 5.379 1 95.75 470 GLY B CA 1
ATOM 7563 C C . GLY B 1 470 ? -22.156 4.059 6.297 1 95.75 470 GLY B C 1
ATOM 7564 O O . GLY B 1 470 ? -21.016 4.406 6.652 1 95.75 470 GLY B O 1
ATOM 7565 N N . LEU B 1 471 ? -23.25 4.648 6.672 1 97.12 471 LEU B N 1
ATOM 7566 C CA . LEU B 1 471 ? -23.25 5.879 7.457 1 97.12 471 LEU B CA 1
ATOM 7567 C C . LEU B 1 471 ? -22.625 5.648 8.828 1 97.12 471 LEU B C 1
ATOM 7569 O O . LEU B 1 471 ? -22.078 6.57 9.43 1 97.12 471 LEU B O 1
ATOM 7573 N N . ARG B 1 472 ? -22.672 4.406 9.352 1 95 472 ARG B N 1
ATOM 7574 C CA . ARG B 1 472 ? -22.109 4.105 10.664 1 95 472 ARG B CA 1
ATOM 7575 C C . ARG B 1 472 ? -20.609 4.418 10.703 1 95 472 ARG B C 1
ATOM 7577 O O . ARG B 1 472 ? -20.109 4.898 11.719 1 95 472 ARG B O 1
ATOM 7584 N N . TYR B 1 473 ? -19.953 4.098 9.656 1 94.88 473 TYR B N 1
ATOM 7585 C CA . TYR B 1 473 ? -18.531 4.383 9.531 1 94.88 473 TYR B CA 1
ATOM 7586 C C . TYR B 1 473 ? -18.266 5.879 9.648 1 94.88 473 TYR B C 1
ATOM 7588 O O . TYR B 1 473 ? -17.406 6.301 10.43 1 94.88 473 TYR B O 1
ATOM 7596 N N . LEU B 1 474 ? -19 6.738 8.898 1 96.06 474 LEU B N 1
ATOM 7597 C CA . LEU B 1 474 ? -18.828 8.188 8.906 1 96.06 474 LEU B CA 1
ATOM 7598 C C . LEU B 1 474 ? -19.188 8.773 10.266 1 96.06 474 LEU B C 1
ATOM 7600 O O . LEU B 1 474 ? -18.469 9.633 10.789 1 96.06 474 LEU B O 1
ATOM 7604 N N . LYS B 1 475 ? -20.25 8.273 10.812 1 94.88 475 LYS B N 1
ATOM 7605 C CA . LYS B 1 475 ? -20.703 8.766 12.117 1 94.88 475 LYS B CA 1
ATOM 7606 C C . LYS B 1 475 ? -19.672 8.484 13.195 1 94.88 475 LYS B C 1
ATOM 7608 O O . LYS B 1 475 ? -19.406 9.336 14.055 1 94.88 475 LYS B O 1
ATOM 7613 N N . GLU B 1 476 ? -19.141 7.293 13.164 1 93 476 GLU B N 1
ATOM 7614 C CA . GLU B 1 476 ? -18.141 6.93 14.164 1 93 476 GLU B CA 1
ATOM 7615 C C . GLU B 1 476 ? -16.891 7.797 14.023 1 93 476 GLU B C 1
ATOM 7617 O O . GLU B 1 476 ? -16.344 8.273 15.023 1 93 476 GLU B O 1
ATOM 7622 N N . MET B 1 477 ? -16.438 8.031 12.828 1 91.69 477 MET B N 1
ATOM 7623 C CA . MET B 1 477 ? -15.258 8.852 12.586 1 91.69 477 MET B CA 1
ATOM 7624 C C . MET B 1 477 ? -15.477 10.273 13.094 1 91.69 477 MET B C 1
ATOM 7626 O O . MET B 1 477 ? -14.578 10.875 13.688 1 91.69 477 MET B O 1
ATOM 7630 N N . ILE B 1 478 ? -16.625 10.758 12.867 1 93.19 478 ILE B N 1
ATOM 7631 C CA . ILE B 1 478 ? -16.953 12.117 13.281 1 93.19 478 ILE B CA 1
ATOM 7632 C C . ILE B 1 478 ? -17.047 12.18 14.805 1 93.19 478 ILE B C 1
ATOM 7634 O O . ILE B 1 478 ? -16.562 13.133 15.422 1 93.19 478 ILE B O 1
ATOM 7638 N N . THR B 1 479 ? -17.594 11.141 15.383 1 90.94 479 THR B N 1
ATOM 7639 C CA . THR B 1 479 ? -17.703 11.094 16.844 1 90.94 479 THR B CA 1
ATOM 7640 C C . THR B 1 479 ? -16.328 11.047 17.484 1 90.94 479 THR B C 1
ATOM 7642 O O . THR B 1 479 ? -16.094 11.695 18.516 1 90.94 479 THR B O 1
ATOM 7645 N N . HIS B 1 480 ? -15.453 10.312 16.859 1 89.06 480 HIS B N 1
ATOM 7646 C CA . HIS B 1 480 ? -14.086 10.227 17.375 1 89.06 480 HIS B CA 1
ATOM 7647 C C . HIS B 1 480 ? -13.391 11.586 17.312 1 89.06 480 HIS B C 1
ATOM 7649 O O . HIS B 1 480 ? -12.516 11.875 18.141 1 89.06 480 HIS B O 1
ATOM 7655 N N . SER B 1 481 ? -13.773 12.445 16.422 1 88.25 481 SER B N 1
ATOM 7656 C CA . SER B 1 481 ? -13.148 13.758 16.281 1 88.25 481 SER B CA 1
ATOM 7657 C C . SER B 1 481 ? -13.648 14.734 17.344 1 88.25 481 SER B C 1
ATOM 7659 O O . SER B 1 481 ? -13.07 15.805 17.531 1 88.25 481 SER B O 1
ATOM 7661 N N . ILE B 1 482 ? -14.734 14.367 18.094 1 83.25 482 ILE B N 1
ATOM 7662 C CA . ILE B 1 482 ? -15.344 15.242 19.094 1 83.25 482 ILE B CA 1
ATOM 7663 C C . ILE B 1 482 ? -14.898 14.812 20.5 1 83.25 482 ILE B C 1
ATOM 7665 O O . ILE B 1 482 ? -14.781 15.648 21.406 1 83.25 482 ILE B O 1
#

Radius of gyration: 30.25 Å; Cα contacts (8 Å, |Δi|>4): 1846; chains: 2; bounding box: 64×92×82 Å

Solvent-accessible surface area (backbone atoms only — not comparable to full-atom values): 48831 Å² total; per-residue (Å²): 130,68,73,58,31,71,54,37,62,55,43,59,65,49,43,74,72,46,59,71,48,72,62,73,50,60,45,71,67,52,40,52,51,51,50,52,50,51,53,49,52,40,52,44,35,21,49,28,29,70,49,83,69,54,74,68,51,45,53,52,18,51,52,45,29,52,55,49,39,50,56,51,48,50,19,48,68,65,56,48,75,53,51,64,23,41,50,64,66,71,22,50,71,57,47,66,72,34,72,64,37,55,51,51,40,68,35,82,44,35,24,40,70,42,32,34,64,91,19,60,44,50,53,67,53,45,57,72,46,56,42,63,34,90,43,17,31,30,21,63,37,91,88,71,42,62,30,36,32,49,39,73,56,86,71,90,45,90,79,35,73,68,38,50,37,54,57,52,37,59,71,64,75,37,55,68,62,46,51,50,51,53,48,45,67,56,31,58,52,63,50,51,38,81,76,70,34,88,37,40,52,48,29,48,51,51,51,51,49,41,48,61,20,43,44,49,42,43,52,21,69,85,38,36,54,57,47,49,52,49,20,51,50,52,31,43,70,47,31,31,27,29,40,32,33,36,35,61,47,64,87,38,34,36,45,81,67,45,76,44,52,43,67,57,47,52,47,50,54,45,52,51,28,52,54,45,36,72,71,33,86,75,36,78,38,51,32,32,26,43,36,45,57,36,83,57,51,52,69,54,47,29,53,51,46,54,48,47,44,54,46,27,72,76,37,58,84,34,35,67,28,37,30,45,41,72,58,43,72,70,30,54,34,58,72,73,33,38,72,36,70,42,38,54,65,52,62,73,51,95,53,81,64,46,31,45,34,58,17,13,77,52,66,60,44,70,41,63,36,36,44,19,45,56,46,40,58,57,67,58,38,53,31,34,32,45,37,38,39,45,54,64,33,57,61,60,46,50,50,34,46,75,67,56,37,33,32,37,34,28,62,57,48,41,33,57,37,50,74,34,73,49,42,50,50,41,58,53,38,48,53,47,34,35,77,48,46,43,26,67,18,29,40,47,20,18,42,53,70,44,52,64,46,43,58,35,52,44,33,43,52,65,26,53,40,37,55,64,52,37,50,38,38,57,51,40,28,29,56,56,41,103,127,70,72,58,32,71,54,37,62,55,42,59,65,48,42,75,72,47,59,70,50,72,60,73,51,61,45,69,67,52,40,53,51,51,51,51,49,51,51,50,52,40,52,43,36,21,50,29,30,70,50,84,69,56,74,69,50,46,54,51,20,51,52,46,29,51,56,50,41,50,55,51,49,50,19,47,69,66,56,47,75,52,51,65,23,42,50,63,65,72,20,51,72,59,47,68,72,35,73,63,38,54,52,52,40,68,35,80,46,36,25,42,70,40,34,34,65,91,19,58,44,50,53,68,53,45,58,72,46,58,42,63,35,89,44,18,30,32,21,63,36,91,89,69,42,64,30,35,31,48,40,73,58,87,70,91,44,92,80,35,74,68,38,51,37,54,58,53,36,60,70,64,74,38,56,67,62,46,49,50,50,52,48,45,65,55,31,58,50,62,48,51,37,82,77,71,34,90,38,39,51,49,28,47,51,51,51,51,49,41,48,60,21,42,44,48,42,45,54,21,68,85,38,36,52,57,47,49,52,48,21,50,51,52,30,42,71,47,30,33,28,30,40,32,33,35,36,63,48,63,86,37,33,36,47,82,66,45,76,44,51,44,67,56,47,50,48,50,54,45,52,50,31,53,53,46,36,71,69,33,86,75,36,79,38,52,33,33,27,43,35,46,57,35,82,55,51,53,71,54,47,29,52,51,45,52,47,47,44,53,46,26,72,76,35,57,84,34,35,68,29,38,31,44,40,72,60,42,70,71,32,50,35,59,71,72,33,38,74,36,71,41,38,54,65,52,62,73,50,96,51,82,65,45,32,44,34,58,18,12,77,53,66,60,45,70,42,64,36,36,44,18,45,56,47,40,58,56,65,56,37,54,32,33,32,45,36,37,37,45,54,63,35,58,60,58,47,50,50,34,46,75,67,56,36,34,33,38,33,27,63,58,47,40,32,56,36,50,74,35,72,48,42,50,49,41,59,52,38,47,54,46,34,34,76,48,45,43,25,66,18,30,39,47,21,18,42,53,69,44,52,64,46,41,58,35,50,43,34,43,52,65,26,54,39,37,54,64,50,37,49,38,39,57,51,41,30,29,54,56,43,102

Sequence (964 aa):
MEPSAELCVVFLAVLLASVILPMYSVDETNFLTARSALIKSENCARLGSNVKLDTNEKMVSSFLLMEKQKVINAARLNRSIYMPAASFFLSKRWMQNTPVFKIISKMPKGAALHIHELALTSLDWLISNLTYRDNAYMCKAKHGYLKFAVFSTLSRNPDCAWKSVKQERTASGNAALFNERLKKNLSLLATDPLKTFETPSDAQRRLEIYQDQVENLIRRPTVLTDYLTQAIKEFQADNVLYMEVRARLTGMIDEHGEPVSPEGVLEMYENVGYEIVNKFRNFSGLRIIHTSPRYSTPAEVLREVQLAMKLRGDYSDILVGFDLDGFENPGQSLSYYLDALLFPTRSKQDLSLPYFFHASENLWFGTDADENIVDAVMLNVSRIGHAYSLPKYAKTMDIIKDKMIGIEVNPISNQVMGLVQDLRNHAIIPVLTVDTPILISSDYPAAWEALPLSHDLYVSFMALSSKNSGLRYLKEMITHSIMEPSAELCVVFLAVLLASVILPMYSVDETNFLTARSALIKSENCARLGSNVKLDTNEKMVSSFLLMEKQKVINAARLNRSIYMPAASFFLSKRWMQNTPVFKIISKMPKGAALHIHELALTSLDWLISNLTYRDNAYMCKAKHGYLKFAVFSTLSRNPDCAWKSVKQERTASGNAALFNERLKKNLSLLATDPLKTFETPSDAQRRLEIYQDQVENLIRRPTVLTDYLTQAIKEFQADNVLYMEVRARLTGMIDEHGEPVSPEGVLEMYENVGYEIVNKFRNFSGLRIIHTSPRYSTPAEVLREVQLAMKLRGDYSDILVGFDLDGFENPGQSLSYYLDALLFPTRSKQDLSLPYFFHASENLWFGTDADENIVDAVMLNVSRIGHAYSLPKYAKTMDIIKDKMIGIEVNPISNQVMGLVQDLRNHAIIPVLTVDTPILISSDYPAAWEALPLSHDLYVSFMALSSKNSGLRYLKEMITHSI

Nearest PDB structures (foldseek):
  3lgg-assembly1_B  TM=9.674E-01  e=1.181E-42  Homo sapiens
  3ewd-assembly1_A  TM=8.631E-01  e=3.031E-14  Plasmodium vivax
  2pgr-assembly1_A  TM=8.394E-01  e=5.699E-14  Plasmodium vivax
  2amx-assembly1_A  TM=8.735E-01  e=3.411E-13  Plasmodium yoelii
  3pbm-assembly1_A  TM=8.563E-01  e=3.994E-13  Pseudomonas aeruginosa

InterPro domains:
  IPR001365 Adenosine deaminase domain [PF00962] (195-450)
  IPR006330 Adenosine/adenine deaminase [PTHR11409] (98-475)
  IPR006331 Adenosine deaminase-related growth factor [TIGR01431] (33-482)
  IPR013659 Adenosine/AMP deaminase N-terminal [PF08451] (27-104)
  IPR032466 Metal-dependent hydrolase [SSF51556] (81-474)

Organism: NCBI:txid100452

pLDDT: mean 91.34, std 12.37, range [36.59, 98.88]

Secondary structure (DSSP, 8-state):
-PPPHHHHHHHHHHHHHH----S---SHHHHHHHHHHHHHHHHHHSTTTT----HHHHHHHHHHHHHHHHHHHHHHHHT---GGGS-HHHHHHHHTTSHHHHHHHHS---EEEEEEGGGSS-HHHHHHTGGGSTTEEEEE-TTSSEEEEE-SS----TT---EEHHHHHHHHS-HHHHHHHHHHHH-TTSS-HHHH-SSHHHHHHHHHHHHHHHHHHHSSHHHHHHHHHHHHHHHHHTT--EEEEEE--SS-B-TTSPBPPHHHHHHHHHHHHHHHHHH-TT--EEEEEEEEETTS-HHHHHHHHHHHHHHHHH-TTTEEEEEEES-SSSSPPTGGGHHHHTHHHHS--S----B--EE--SS-SSSTTTTHHHHHHHTT-SEEEE-TTGGG-HHHHHHHHHHT-EEEE-HHHHHHTTS-SSGGG-TTHHHHTS---EEE--BSGGGGT--SSHHHHHHIIIIIS-TT--HHHHHHHHHHT-/-PPPHHHHHHHHHHHHHH----S---SHHHHHHHHHHHHHHHHHHSTTTT----HHHHHHHHHHHHHHHHHHHHHHHHT---GGGS-HHHHHHHHTTSHHHHHHHHS---EEEEEEGGGSS-HHHHHHTGGGSTTEEEEE-TTSSEEEEE-SS----TT---EEHHHHHHHHS-HHHHHHHHHHHH-TTSS-HHHH-SSHHHHHHHHHHHHHHHHHHHSSHHHHHHHHHHHHHHHHHTT--EEEEEE--SS-B-TTSPBPPHHHHHHHHHHHHHHHHHH-TT--EEEEEEEEETTS-HHHHHHHHHHHHHHHHH-TTTEEEEEEES-SSSS--TGGGHHHHTHHHHS--S----B--EE--SS-SSSTTTTHHHHHHHTT-SEEEE-TTGGG-HHHHHHHHHHT-EEEE-HHHHHHTTS-SSGGG-TTHHHHTS---EEE--BSGGGGT--SSHHHHHHIIIIIS-TT--HHHHHHHHHHT-

Foldseek 3Di:
DQDALVVLVVLVVPCVVPLVLVVCPVDPVSVVVNVVSVVNNLSSFFFLSNPDDDPVRVVQQVVQLVQLLVLVCCCVVVVHDSLLQFFCLRNVVVLCPGPNLVVLLPDAQEEFEFAALQFQFALLCCLVPLLCDQQKKWFQAPVRFIAIAGAPDDDPDVRTPIDRSNVVCVVVVHNVVSSVVNLLSQALSVDRLQVVAPALVSLQVSVVVNCRRCVNSQLALVRVLVRVLNSVVLCVSSNYAEYEYEYALADGAHNHRHGDHSLRSLVSQVVSFVVVVVVDVRHPTYAYAHEAELQDALVVLLVSQVVLQVCCVVPVPHYPAYEYDGDLVVGDACVNNVVSLCCVVVVPPPTDHAYAYAAQLADDAPDRRNCSLVVCVVSVHQEYEQNQCVVSPPVSLVSQQVVLHEYEHAQSCSCSSPVDRGSLVRSCLVVSSHHHLYAYFHNNCNNNRHRGGSSRLSSCQNRSDDSSDTVSNSVSRSVSSD/DQDALVVLVVLVVVCVVPLVLVVCPVDPVSVVVNVVSVVNNLSSFFFLSNPDDDPVRVVQQVVQLVQLLVLVCVCVVVVHDSLLQFFCLRNVVVLCPGPNLVVLQPDAQEEFEFAALQFQFALLCCLVPLLCDQQKKWFQAPVRFIAIAGAPDDDVDVRTPIDRSNVVCVVVVHNVVSSVVNLLSQALSVDRLQVVDPALVSLQVSVVVNCRRCVNSQLALVRVLVRVLNSVVLCVSSNYAYYEYEYALADGAHNHRHGDHSLRSLVSQVVSFVVVVVVDVRHPTYAYAHEAELQDALVVLLVSQVVLQVCCVVPVPHYPAYEYDGDLVVGDACVNNVVSLCCVVVVPPPTDHAYAYAAQLADDAPDRRNCSLVVCVVSVHQEYEQNQCVVSPPVSLVSQQVVLHEYEHAQSCSCSSPVDRGSLVRSCLVVSSHHHLYAYFHNNCNNNRHRGTSSRLSSCQNRSDDSSDTVSNSVSNSVSSD